Protein AF-0000000072165918 (afdb_homodimer)

Organism: Symbiodinium microadriaticum (NCBI:txid2951)

Solvent-accessible surface area (backbone atoms only — not comparable to full-atom values): 43698 Å² total; per-residue (Å²): 132,78,74,72,48,73,70,59,37,83,50,55,63,32,55,88,69,83,50,76,24,60,51,67,24,46,35,63,41,55,25,82,77,35,51,65,50,39,49,51,33,45,68,70,64,42,55,74,50,72,57,41,32,38,34,39,45,44,55,76,55,50,66,49,38,63,54,53,52,33,49,54,26,40,45,40,37,36,79,42,64,33,58,88,42,19,84,56,37,42,67,57,23,38,60,65,19,42,21,32,35,38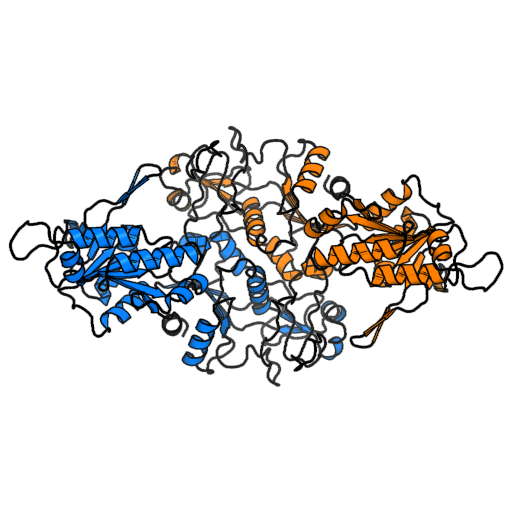,54,40,62,24,40,37,39,34,24,55,39,61,61,52,51,80,67,66,44,49,31,24,17,45,92,42,87,95,42,74,82,49,61,71,27,52,85,25,38,11,52,47,72,56,45,37,36,41,51,40,29,60,73,60,49,76,47,54,60,73,53,66,77,27,56,70,43,55,65,72,81,56,51,71,80,70,70,63,66,41,56,41,32,43,37,34,39,56,62,81,65,58,62,62,40,57,55,20,35,61,86,78,48,44,78,43,71,47,66,56,63,59,57,46,52,54,56,50,64,69,37,91,81,46,74,48,60,89,30,39,29,38,35,13,71,28,57,67,49,32,71,71,41,47,66,45,46,41,71,74,61,60,48,57,47,86,31,43,30,25,19,53,63,46,70,59,84,94,40,74,46,69,52,97,51,37,30,19,52,44,92,88,59,61,76,47,72,62,78,61,40,57,74,71,30,33,38,38,35,45,44,64,59,38,51,69,47,59,67,59,53,50,48,52,53,54,57,36,71,27,50,51,50,94,89,46,91,63,82,70,52,68,68,51,28,36,69,37,39,34,34,39,37,37,26,53,31,55,44,20,78,74,34,68,68,44,43,52,52,38,51,53,52,46,57,71,55,34,88,45,33,36,41,37,32,28,53,47,40,40,86,38,40,62,75,39,68,82,38,90,45,39,45,72,42,67,54,34,67,58,46,56,72,66,73,108,131,81,74,73,48,70,67,57,30,81,44,48,49,39,53,86,74,74,43,80,14,80,46,63,61,53,34,66,45,54,26,83,80,35,51,65,49,41,50,52,33,50,69,70,63,50,52,72,60,69,64,45,34,34,34,39,46,45,55,75,55,48,67,49,39,63,51,51,50,34,50,54,26,39,45,42,37,36,77,41,62,38,54,85,36,43,87,55,54,38,68,54,24,40,63,66,19,43,21,33,34,38,55,38,63,25,40,37,36,34,26,55,39,63,62,50,52,78,68,59,39,43,19,22,19,44,92,42,86,97,42,72,82,48,62,63,27,51,83,27,47,14,59,47,74,54,46,37,36,41,50,42,28,60,72,62,48,76,47,51,61,72,52,66,77,27,55,71,42,56,56,69,83,56,51,70,80,72,70,63,67,41,55,40,31,43,36,35,38,56,60,81,66,58,64,62,40,58,55,20,36,60,87,79,47,42,77,44,72,45,65,56,62,58,57,46,52,53,55,51,62,70,37,91,82,47,76,48,58,88,31,38,28,38,34,13,69,29,56,67,49,32,70,69,41,48,65,45,46,40,71,74,60,61,46,55,47,87,31,43,29,26,18,52,62,45,70,57,86,94,41,75,45,69,52,97,52,38,31,21,52,44,93,88,60,60,77,46,71,60,78,61,39,57,74,71,30,33,39,38,35,45,45,62,58,39,51,68,46,59,66,59,52,51,48,52,52,53,56,35,71,25,53,50,48,93,89,47,90,63,83,70,50,70,66,52,29,36,71,36,40,34,33,38,37,37,27,54,32,54,44,20,78,75,34,67,68,45,42,52,52,40,52,52,52,46,57,72,54,33,88,46,33,34,40,38,33,28,52,50,38,40,87,39,40,60,76,39,68,81,38,90,47,40,47,75,43,68,53,34,67,58,45,58,72,66,74,109

Foldseek 3Di:
DDPPCLPPPPPPDPDDPLASCCPWAAVEAEDPLCVVLSVLLPVVRDRPDPLEHEYAQEPQDPVCNVSSLVVLQVQFKDWAADPVCVVVPPVPCQQVQRTEMEHGQAYEYEQLDQVLQPDLDWEAWADDVVDPTDRHDNPHPDTDDRCLLVSLASSQDHHDQRGHPHHPYYSPPDDSVVHDTHQAEYEYEPRVDDVSSCVSHDPSYHYHYDYCVLVVLQVQCPDPVNLAQVQEAEEELEVSQCVVCVVSCCVRRVHDQVRYWYWYWDDDRVDIDTDLWIWTADPVGDIDTDQAHEFSHEYEYEDAEDQQCPSVLVVLVSHLQRYADPVDDDGDDLVCSLNRYQYEYEYAYYPNVLDQVSLVNVLVSQVVSPQSYAYEYECSPVSRVVSCVPPNRYDYHYCSVVCVVPVD/DPPPCLVPPPLPDPDDQLASPCPFLHAEAEDPLCVVLSVLLPVVVDSPDPLHHEYAQEPQDPVCNVSSLVVLQVQFKDWAADPVCVVVVCVCCQQVQRTEMEHGQAYEYEQLDQVLQPDQDWEAWADDVVDPTDRHDNPHPDTDDRCLLVSLASSQDHHDQRGHPHHPYYSPPDDSVVHDTHQAEYEYEPRVDDVSSCVSHDPSYHYHYDYCVLVVLQVQCPDPVNLAQVQEAEEELEVSQCVVCVVSCCVRRVHDQVRYWYWYWDDDRVDIDTDLWIWTAHPVGDIDTDQAHEFSHEYEYEDAEDQQCPSVLVVLVSHLQRYADPPDDDRDDLVCSLVRYQYEYEYAYYPNVLDQVSLVNVLVSQVVSPQSYAYEYECSPVSRVVSCVPPNRYDYHYCSVVCVVPVD

Secondary structure (DSSP, 8-state):
-----TT--------SSSS-S--SSSEEEE-TT-HHHHHHHHHHH-S-S-SEEEEE--SS-GGGHHHHHHHHHHHH-EEEE-GGGGGGTTHHHHHHT-EEEE--SEEEEEES--GGGTT----EE---TTS---S--TT-SEE----HHHHHHHHTPPPPPPPTT--SEESSS--TTTTP---EEEEEES-S-HHHHHHHS-TTSEEEEE-SHHHHHHHHHTSTT---TTTEEEEESSHHHHHHHHHHHHHHH---GGGEEE-PEEEETTEEEE-S-EEEE-TTSSEEEE--B-TT-EEEEEEEEESSSHHHHHHHHHHHHTBPPTTSS----HHHHHHHS-EEEEEEEE-GGG-HHHHHHHHHHHHHT-TTEEEEEESS-HHHHGGGTT-TTEEEE-SHHHHHHHH-/-----TT--------SSSS----SS--EEE-TT-HHHHHHHHHHHTT---SEEEEE--SS-GGGHHHHHHHHHHHH-EEEE-GGGGGGTTHHHHHHT-EEEE--SEEEEEES--GGGTT----EE---TTS---S--TT-SEE----HHHHHHHHTPPPPPPPTT--SEESSS--TTTTP---EEEEEES-S-HHHHHHHS-TTSEEEEE-SHHHHHHHHHTSTT---TTTEEEEESSHHHHHHHHHHHHHHH---GGGEEE-PEEEETTEEEEPS-EEEE-TTSSEEEE--B-TT-EEEEEEEEESSSHHHHHHHHHHHHTBPPTTSS----HHHHHHHS-EEEEEEEE-GGG-HHHHHHHHHHHHHT-TTEEEEEESS-HHHHGGGTT-TTEEEE-HHHHHHHHH-

Sequence (816 aa):
MGQTGLCRTEASQVDAGGELLLTGPPCIIAGPGLEDTAEALRKKMGCAGRQHVIFLFDTVDRERLFDQLSLLQQLQGFALPDSDDAPNKWKTYAQEGRYAWGRAHRVTVVIPWYRPCQMERTSRWEPQSGAPWTNSVPEGRWLDVPTARTLATLMAAEAPAPPGAGPAIALDSRPIVPLWRPPLSLFFVELHEEEPVRSAVPSKVNIRTERFVPFFLDVFKERKNFPGIDQLFVLFPDHGAFSRYKGSVEDRLGLAADHILYINKTRVGDQIKQEQKLNYELSEGGTGEKTFFDKGSHVLVIDDFTNSGSTLFGAVTLVRSLLRSSGGLMGLSEKEQIEGLPVSIFVSHLVAAYTPETVTKIRKKLAALGPTCKLYTTDSIPLTTKILEDDRQAEVLPLADFFLEYLRMGQTGLCRTEASQVDAGGELLLTGPPCIIAGPGLEDTAEALRKKMGCAGRQHVIFLFDTVDRERLFDQLSLLQQLQGFALPDSDDAPNKWKTYAQEGRYAWGRAHRVTVVIPWYRPCQMERTSRWEPQSGAPWTNSVPEGRWLDVPTARTLATLMAAEAPAPPGAGPAIALDSRPIVPLWRPPLSLFFVELHEEEPVRSAVPSKVNIRTERFVPFFLDVFKERKNFPGIDQLFVLFPDHGAFSRYKGSVEDRLGLAADHILYINKTRVGDQIKQEQKLNYELSEGGTGEKTFFDKGSHVLVIDDFTNSGSTLFGAVTLVRSLLRSSGGLMGLSEKEQIEGLPVSIFVSHLVAAYTPETVTKIRKKLAALGPTCKLYTTDSIPLTTKILEDDRQAEVLPLADFFLEYLR

Structure (mmCIF, N/CA/C/O backbone):
data_AF-0000000072165918-model_v1
#
loop_
_entity.id
_entity.type
_entity.pdbx_description
1 polymer 'Phosphoribosyltransferase domain-containing protein'
#
loop_
_atom_site.group_PDB
_atom_site.id
_atom_site.type_symbol
_atom_site.label_atom_id
_atom_site.label_alt_id
_atom_site.label_comp_id
_atom_site.label_asym_id
_atom_site.label_entity_id
_atom_site.label_seq_id
_atom_site.pdbx_PDB_ins_code
_atom_site.Cartn_x
_atom_site.Cartn_y
_atom_site.Cartn_z
_atom_site.occupancy
_atom_site.B_iso_or_equiv
_atom_site.auth_seq_id
_atom_site.auth_comp_id
_atom_site.auth_asym_id
_atom_site.auth_atom_id
_atom_site.pdbx_PDB_model_num
ATOM 1 N N . MET A 1 1 ? -17.938 -4.645 -12.562 1 16.58 1 MET A N 1
ATOM 2 C CA . MET A 1 1 ? -17.344 -3.828 -11.508 1 16.58 1 MET A CA 1
ATOM 3 C C . MET A 1 1 ? -15.992 -3.289 -11.945 1 16.58 1 MET A C 1
ATOM 5 O O . MET A 1 1 ? -15.141 -4.043 -12.422 1 16.58 1 MET A O 1
ATOM 9 N N . GLY A 1 2 ? -15.875 -2.029 -12.398 1 20.03 2 GLY A N 1
ATOM 10 C CA . GLY A 1 2 ? -14.875 -1.301 -13.164 1 20.03 2 GLY A CA 1
ATOM 11 C C . GLY A 1 2 ? -13.5 -1.308 -12.523 1 20.03 2 GLY A C 1
ATOM 12 O O . GLY A 1 2 ? -13.391 -1.293 -11.289 1 20.03 2 GLY A O 1
ATOM 13 N N . GLN A 1 3 ? -12.758 -2.189 -12.953 1 22.73 3 GLN A N 1
ATOM 14 C CA . GLN A 1 3 ? -11.328 -2.193 -12.68 1 22.73 3 GLN A CA 1
ATOM 15 C C . GLN A 1 3 ? -10.781 -0.771 -12.57 1 22.73 3 GLN A C 1
ATOM 17 O O . GLN A 1 3 ? -10.812 -0.016 -13.547 1 22.73 3 GLN A O 1
ATOM 22 N N . THR A 1 4 ? -11.344 -0.122 -11.617 1 24.09 4 THR A N 1
ATOM 23 C CA . THR A 1 4 ? -10.727 1.182 -11.391 1 24.09 4 THR A CA 1
ATOM 24 C C . THR A 1 4 ? -9.211 1.095 -11.523 1 24.09 4 THR A C 1
ATOM 26 O O . THR A 1 4 ? -8.562 0.296 -10.844 1 24.09 4 THR A O 1
ATOM 29 N N . GLY A 1 5 ? -8.898 1.025 -12.766 1 25.06 5 GLY A N 1
ATOM 30 C CA . GLY A 1 5 ? -7.543 1.279 -13.219 1 25.06 5 GLY A CA 1
ATOM 31 C C . GLY A 1 5 ? -6.82 2.318 -12.383 1 25.06 5 GLY A C 1
ATOM 32 O O . GLY A 1 5 ? -7.289 3.447 -12.242 1 25.06 5 GLY A O 1
ATOM 33 N N . LEU A 1 6 ? -6.629 2.088 -11.227 1 26.92 6 LEU A N 1
ATOM 34 C CA . LEU A 1 6 ? -5.637 3.029 -10.727 1 26.92 6 LEU A CA 1
ATOM 35 C C . LEU A 1 6 ? -4.711 3.492 -11.844 1 26.92 6 LEU A C 1
ATOM 37 O O . LEU A 1 6 ? -4.105 4.562 -11.75 1 26.92 6 LEU A O 1
ATOM 41 N N . CYS A 1 7 ? -4.266 2.377 -12.555 1 25.83 7 CYS A N 1
ATOM 42 C CA . CYS A 1 7 ? -3.514 2.887 -13.695 1 25.83 7 CYS A CA 1
ATOM 43 C C . CYS A 1 7 ? -4.422 3.658 -14.648 1 25.83 7 CYS A C 1
ATOM 45 O O . CYS A 1 7 ? -4.734 3.18 -15.734 1 25.83 7 CYS A O 1
ATOM 47 N N . ARG A 1 8 ? -5.633 3.982 -14.523 1 24.56 8 ARG A N 1
ATOM 48 C CA . ARG A 1 8 ? -5.969 4.848 -15.648 1 24.56 8 ARG A CA 1
ATOM 49 C C . ARG A 1 8 ? -4.84 5.828 -15.945 1 24.56 8 ARG A C 1
ATOM 51 O O . ARG A 1 8 ? -4.211 6.355 -15.023 1 24.56 8 ARG A O 1
ATOM 58 N N . THR A 1 9 ? -4.438 5.754 -17.203 1 25.16 9 THR A N 1
ATOM 59 C CA . THR A 1 9 ? -3.562 6.422 -18.156 1 25.16 9 THR A CA 1
ATOM 60 C C . THR A 1 9 ? -3.684 7.938 -18.047 1 25.16 9 THR A C 1
ATOM 62 O O . THR A 1 9 ? -3.051 8.68 -18.797 1 25.16 9 THR A O 1
ATOM 65 N N . GLU A 1 10 ? -4.691 8.617 -17.719 1 23.55 10 GLU A N 1
ATOM 66 C CA . GLU A 1 10 ? -4.551 9.891 -18.406 1 23.55 10 GLU A CA 1
ATOM 67 C C . GLU A 1 10 ? -3.223 10.562 -18.078 1 23.55 10 GLU A C 1
ATOM 69 O O . GLU A 1 10 ? -3.119 11.273 -17.062 1 23.55 10 GLU A O 1
ATOM 74 N N . ALA A 1 11 ? -2.293 9.625 -17.953 1 26.92 11 ALA A N 1
ATOM 75 C CA . ALA A 1 11 ? -1.111 10.43 -18.266 1 26.92 11 ALA A CA 1
ATOM 76 C C . ALA A 1 11 ? -1.346 11.297 -19.5 1 26.92 11 ALA A C 1
ATOM 78 O O . ALA A 1 11 ? -1.734 10.797 -20.562 1 26.92 11 ALA A O 1
ATOM 79 N N . SER A 1 12 ? -1.94 12.422 -19.406 1 25.36 12 SER A N 1
ATOM 80 C CA . SER A 1 12 ? -2.129 13.391 -20.484 1 25.36 12 SER A CA 1
ATOM 81 C C . SER A 1 12 ? -1.039 13.258 -21.547 1 25.36 12 SER A C 1
ATOM 83 O O . SER A 1 12 ? -0.007 12.625 -21.297 1 25.36 12 SER A O 1
ATOM 85 N N . GLN A 1 13 ? -1.275 13.969 -22.703 1 25.39 13 GLN A N 1
ATOM 86 C CA . GLN A 1 13 ? -0.685 14.18 -24.031 1 25.39 13 GLN A CA 1
ATOM 87 C C . GLN A 1 13 ? 0.829 14.352 -23.938 1 25.39 13 GLN A C 1
ATOM 89 O O . GLN A 1 13 ? 1.322 15.125 -23.109 1 25.39 13 GLN A O 1
ATOM 94 N N . VAL A 1 14 ? 1.461 13.141 -24.109 1 27.53 14 VAL A N 1
ATOM 95 C CA . VAL A 1 14 ? 2.779 13.438 -24.656 1 27.53 14 VAL A CA 1
ATOM 96 C C . VAL A 1 14 ? 2.635 14.25 -25.953 1 27.53 14 VAL A C 1
ATOM 98 O O . VAL A 1 14 ? 1.977 13.812 -26.891 1 27.53 14 VAL A O 1
ATOM 101 N N . ASP A 1 15 ? 2.469 15.445 -25.875 1 25.98 15 ASP A N 1
ATOM 102 C CA . ASP A 1 15 ? 2.492 16.156 -27.156 1 25.98 15 ASP A CA 1
ATOM 103 C C . ASP A 1 15 ? 3.568 15.586 -28.078 1 25.98 15 ASP A C 1
ATOM 105 O O . ASP A 1 15 ? 4.523 14.961 -27.625 1 25.98 15 ASP A O 1
ATOM 109 N N . ALA A 1 16 ? 3.525 15.672 -29.422 1 25.8 16 ALA A N 1
ATOM 110 C CA . ALA A 1 16 ? 4.398 15.359 -30.547 1 25.8 16 ALA A CA 1
ATOM 111 C C . ALA A 1 16 ? 5.852 15.219 -30.094 1 25.8 16 ALA A C 1
ATOM 113 O O . ALA A 1 16 ? 6.641 14.516 -30.719 1 25.8 16 ALA A O 1
ATOM 114 N N . GLY A 1 17 ? 6.609 16.312 -29.875 1 24.08 17 GLY A N 1
ATOM 115 C CA . GLY A 1 17 ? 8.031 16.141 -29.609 1 24.08 17 GLY A CA 1
ATOM 116 C C . GLY A 1 17 ? 8.312 15.258 -28.406 1 24.08 17 GLY A C 1
ATOM 117 O O . GLY A 1 17 ? 7.453 15.094 -27.547 1 24.08 17 GLY A O 1
ATOM 118 N N . GLY A 1 18 ? 9.258 14.102 -28.438 1 25.69 18 GLY A N 1
ATOM 119 C CA . GLY A 1 18 ? 9.867 13.023 -27.672 1 25.69 18 GLY A CA 1
ATOM 120 C C . GLY A 1 18 ? 9.5 13.055 -26.203 1 25.69 18 GLY A C 1
ATOM 121 O O . GLY A 1 18 ? 9.969 12.219 -25.422 1 25.69 18 GLY A O 1
ATOM 122 N N . GLU A 1 19 ? 9.336 14.133 -25.719 1 25.94 19 GLU A N 1
ATOM 123 C CA . GLU A 1 19 ? 9.406 14.367 -24.281 1 25.94 19 GLU A CA 1
ATOM 124 C C . GLU A 1 19 ? 8.234 13.703 -23.562 1 25.94 19 GLU A C 1
ATOM 126 O O . GLU A 1 19 ? 7.121 13.664 -24.078 1 25.94 19 GLU A O 1
ATOM 131 N N . LEU A 1 20 ? 8.352 12.508 -23.062 1 30.92 20 LEU A N 1
ATOM 132 C CA . LEU A 1 20 ? 7.461 12.039 -22 1 30.92 20 LEU A CA 1
ATOM 133 C C . LEU A 1 20 ? 6.684 13.203 -21.391 1 30.92 20 LEU A C 1
ATOM 135 O O . LEU A 1 20 ? 7.273 14.102 -20.781 1 30.92 20 LEU A O 1
ATOM 139 N N . LEU A 1 21 ? 5.754 13.906 -22.109 1 28.33 21 LEU A N 1
ATOM 140 C CA . LEU A 1 21 ? 4.996 15.094 -21.75 1 28.33 21 LEU A CA 1
ATOM 141 C C . LEU A 1 21 ? 4.496 15.016 -20.312 1 28.33 21 LEU A C 1
ATOM 143 O O . LEU A 1 21 ? 3.436 14.445 -20.062 1 28.33 21 LEU A O 1
ATOM 147 N N . LEU A 1 22 ? 5.129 14.406 -19.312 1 32.62 22 LEU A N 1
ATOM 148 C CA . LEU A 1 22 ? 5.195 15.258 -18.125 1 32.62 22 LEU A CA 1
ATOM 149 C C . LEU A 1 22 ? 5.137 16.734 -18.516 1 32.62 22 LEU A C 1
ATOM 151 O O . LEU A 1 22 ? 5.734 17.578 -17.844 1 32.62 22 LEU A O 1
ATOM 155 N N . THR A 1 23 ? 5.078 17.141 -19.766 1 29.11 23 THR A N 1
ATOM 156 C CA . THR A 1 23 ? 5.402 18.328 -20.547 1 29.11 23 THR A CA 1
ATOM 157 C C . THR A 1 23 ? 4.73 19.562 -19.969 1 29.11 23 THR A C 1
ATOM 159 O O . THR A 1 23 ? 5.234 20.688 -20.125 1 29.11 23 THR A O 1
ATOM 162 N N . GLY A 1 24 ? 3.336 19.812 -20.141 1 30.95 24 GLY A N 1
ATOM 163 C CA . GLY A 1 24 ? 3.182 21.266 -20.109 1 30.95 24 GLY A CA 1
ATOM 164 C C . GLY A 1 24 ? 3.693 21.875 -18.812 1 30.95 24 GLY A C 1
ATOM 165 O O . GLY A 1 24 ? 4.301 21.188 -17.984 1 30.95 24 GLY A O 1
ATOM 166 N N . PRO A 1 25 ? 3.273 23.047 -18.469 1 35.12 25 PRO A N 1
ATOM 167 C CA . PRO A 1 25 ? 3.594 23.734 -17.219 1 35.12 25 PRO A CA 1
ATOM 168 C C . PRO A 1 25 ? 3.631 22.797 -16.016 1 35.12 25 PRO A C 1
ATOM 170 O O . PRO A 1 25 ? 3.15 21.656 -16.109 1 35.12 25 PRO A O 1
ATOM 173 N N . PRO A 1 26 ? 4.242 23.172 -14.898 1 44.25 26 PRO A N 1
ATOM 174 C CA . PRO A 1 26 ? 4.559 22.328 -13.734 1 44.25 26 PRO A CA 1
ATOM 175 C C . PRO A 1 26 ? 3.549 21.219 -13.523 1 44.25 26 PRO A C 1
ATOM 177 O O . PRO A 1 26 ? 2.34 21.453 -13.523 1 44.25 26 PRO A O 1
ATOM 180 N N . CYS A 1 27 ? 3.904 19.75 -14 1 62.62 27 CYS A N 1
ATOM 181 C CA . CYS A 1 27 ? 3.115 18.516 -13.992 1 62.62 27 CYS A CA 1
ATOM 182 C C . CYS A 1 27 ? 2.701 18.156 -12.57 1 62.62 27 CYS A C 1
ATOM 184 O O . CYS A 1 27 ? 3.523 17.688 -11.773 1 62.62 27 CYS A O 1
ATOM 186 N N . ILE A 1 28 ? 1.726 18.828 -12.188 1 65.75 28 ILE A N 1
ATOM 187 C CA . ILE A 1 28 ? 1.136 18.516 -10.891 1 65.75 28 ILE A CA 1
ATOM 188 C C . ILE A 1 28 ? 0.278 17.25 -11 1 65.75 28 ILE A C 1
ATOM 190 O O . ILE A 1 28 ? -0.687 17.219 -11.766 1 65.75 28 ILE A O 1
ATOM 194 N N . ILE A 1 29 ? 0.795 16.188 -10.297 1 74.69 29 ILE A N 1
ATOM 195 C CA . ILE A 1 29 ? 0.062 14.938 -10.18 1 74.69 29 ILE A CA 1
ATOM 196 C C . ILE A 1 29 ? -0.616 14.859 -8.812 1 74.69 29 ILE A C 1
ATOM 198 O O . ILE A 1 29 ? -0.066 15.328 -7.816 1 74.69 29 ILE A O 1
ATOM 202 N N . ALA A 1 30 ? -1.888 14.359 -8.875 1 75.25 30 ALA A N 1
ATOM 203 C CA . ALA A 1 30 ? -2.635 14.336 -7.617 1 75.25 30 ALA A CA 1
ATOM 204 C C . ALA A 1 30 ? -2.973 12.898 -7.211 1 75.25 30 ALA A C 1
ATOM 206 O O . ALA A 1 30 ? -3.359 12.086 -8.047 1 75.25 30 ALA A O 1
ATOM 207 N N . GLY A 1 31 ? -2.721 12.641 -5.926 1 76.94 31 GLY A N 1
ATOM 208 C CA . GLY A 1 31 ? -3.275 11.438 -5.324 1 76.94 31 GLY A CA 1
ATOM 209 C C . GLY A 1 31 ? -4.785 11.492 -5.176 1 76.94 31 GLY A C 1
ATOM 210 O O . GLY A 1 31 ? -5.402 12.523 -5.422 1 76.94 31 GLY A O 1
ATOM 211 N N . PRO A 1 32 ? -5.293 10.297 -4.773 1 71.81 32 PRO A N 1
ATOM 212 C CA . PRO A 1 32 ? -6.75 10.242 -4.621 1 71.81 32 PRO A CA 1
ATOM 213 C C . PRO A 1 32 ? -7.277 11.281 -3.635 1 71.81 32 PRO A C 1
ATOM 215 O O . PRO A 1 32 ? -6.707 11.461 -2.555 1 71.81 32 PRO A O 1
ATOM 218 N N . GLY A 1 33 ? -8.297 12.141 -4.094 1 75.19 33 GLY A N 1
ATOM 219 C CA . GLY A 1 33 ? -8.938 13.117 -3.227 1 75.19 33 GLY A CA 1
ATOM 220 C C . GLY A 1 33 ? -8.281 14.484 -3.27 1 75.19 33 GLY A C 1
ATOM 221 O O . GLY A 1 33 ? -8.828 15.453 -2.752 1 75.19 33 GLY A O 1
ATOM 222 N N . LEU A 1 34 ? -7.109 14.555 -3.914 1 82.81 34 LEU A N 1
ATOM 223 C CA . LEU A 1 34 ? -6.363 15.805 -3.891 1 82.81 34 LEU A CA 1
ATOM 224 C C . LEU A 1 34 ? -6.457 16.516 -5.234 1 82.81 34 LEU A C 1
ATOM 226 O O . LEU A 1 34 ? -5.676 17.438 -5.516 1 82.81 34 LEU A O 1
ATOM 230 N N . GLU A 1 35 ? -7.379 16.078 -6.086 1 80 35 GLU A N 1
ATOM 231 C CA . GLU A 1 35 ? -7.52 16.609 -7.438 1 80 35 GLU A CA 1
ATOM 232 C C . GLU A 1 35 ? -7.844 18.094 -7.41 1 80 35 GLU A C 1
ATOM 234 O O . GLU A 1 35 ? -7.305 18.875 -8.211 1 80 35 GLU A O 1
ATOM 239 N N . ASP A 1 36 ? -8.719 18.484 -6.441 1 81.12 36 ASP A N 1
ATOM 240 C CA . ASP A 1 36 ? -9.102 19.891 -6.344 1 81.12 36 ASP A CA 1
ATOM 241 C C . ASP A 1 36 ? -7.902 20.75 -5.957 1 81.12 36 ASP A C 1
ATOM 243 O O . ASP A 1 36 ? -7.707 21.828 -6.516 1 81.12 36 ASP A O 1
ATOM 247 N N . THR A 1 37 ? -7.203 20.281 -5.031 1 82.56 37 THR A N 1
ATOM 248 C CA . THR A 1 37 ? -6.004 21 -4.613 1 82.56 37 THR A CA 1
ATOM 249 C C . THR A 1 37 ? -5.012 21.125 -5.77 1 82.56 37 THR A C 1
ATOM 251 O O . THR A 1 37 ? -4.43 22.188 -5.984 1 82.56 37 THR A O 1
ATOM 254 N N . ALA A 1 38 ? -4.824 20.047 -6.5 1 81.62 38 ALA A N 1
ATOM 255 C CA . ALA A 1 38 ? -3.918 20.031 -7.648 1 81.62 38 ALA A CA 1
ATOM 256 C C . ALA A 1 38 ? -4.375 21.031 -8.711 1 81.62 38 ALA A C 1
ATOM 258 O O . ALA A 1 38 ? -3.557 21.766 -9.273 1 81.62 38 ALA A O 1
ATOM 259 N N . GLU A 1 39 ? -5.617 21.047 -8.93 1 81.75 39 GLU A N 1
ATOM 260 C CA . GLU A 1 39 ? -6.16 21.969 -9.93 1 81.75 39 GLU A CA 1
ATOM 261 C C . GLU A 1 39 ? -5.961 23.422 -9.516 1 81.75 39 GLU A C 1
ATOM 263 O O . GLU A 1 39 ? -5.598 24.266 -10.336 1 81.75 39 GLU A O 1
ATOM 268 N N . ALA A 1 40 ? -6.227 23.672 -8.258 1 82.12 40 ALA A N 1
ATOM 269 C CA . ALA A 1 40 ? -6.012 25.016 -7.738 1 82.12 40 ALA A CA 1
ATOM 270 C C . ALA A 1 40 ? -4.551 25.438 -7.871 1 82.12 40 ALA A C 1
ATOM 272 O O . ALA A 1 40 ? -4.254 26.562 -8.25 1 82.12 40 ALA A O 1
ATOM 273 N N . LEU A 1 41 ? -3.705 24.562 -7.609 1 79.69 41 LEU A N 1
ATOM 274 C CA . LEU A 1 41 ? -2.273 24.812 -7.703 1 79.69 41 LEU A CA 1
ATOM 275 C C . LEU A 1 41 ? -1.856 25.047 -9.148 1 79.69 41 LEU A C 1
ATOM 277 O O . LEU A 1 41 ? -1.075 25.953 -9.438 1 79.69 41 LEU A O 1
ATOM 281 N N . ARG A 1 42 ? -2.346 24.234 -10.062 1 78.38 42 ARG A N 1
ATOM 282 C CA . ARG A 1 42 ? -2.047 24.375 -11.484 1 78.38 42 ARG A CA 1
ATOM 283 C C . ARG A 1 42 ? -2.447 25.766 -11.992 1 78.38 42 ARG A C 1
ATOM 285 O O . ARG A 1 42 ? -1.69 26.406 -12.719 1 78.38 42 ARG A O 1
ATOM 292 N N . LYS A 1 43 ? -3.594 26.141 -11.609 1 77.69 43 LYS A N 1
ATOM 293 C CA . LYS A 1 43 ? -4.121 27.422 -12.039 1 77.69 43 LYS A CA 1
ATOM 294 C C . LYS A 1 43 ? -3.24 28.578 -11.555 1 77.69 43 LYS A C 1
ATOM 296 O O . LYS A 1 43 ? -3.023 29.547 -12.281 1 77.69 43 LYS A O 1
ATOM 301 N N . LYS A 1 44 ? -2.729 28.422 -10.461 1 75.94 44 LYS A N 1
ATOM 302 C CA . LYS A 1 44 ? -1.971 29.5 -9.836 1 75.94 44 LYS A CA 1
ATOM 303 C C . LYS A 1 44 ? -0.515 29.484 -10.297 1 75.94 44 LYS A C 1
ATOM 305 O O . LYS A 1 44 ? 0.129 30.531 -10.367 1 75.94 44 LYS A O 1
ATOM 310 N N . MET A 1 45 ? 0.1 28.344 -10.445 1 71.94 45 MET A N 1
ATOM 311 C CA . MET A 1 45 ? 1.509 28.203 -10.805 1 71.94 45 MET A CA 1
ATOM 312 C C . MET A 1 45 ? 1.727 28.5 -12.281 1 71.94 45 MET A C 1
ATOM 314 O O . MET A 1 45 ? 2.822 28.891 -12.688 1 71.94 45 MET A O 1
ATOM 318 N N . GLY A 1 46 ? 0.766 28.703 -13.016 1 57.78 46 GLY A N 1
ATOM 319 C CA . GLY A 1 46 ? 0.954 28.891 -14.445 1 57.78 46 GLY A CA 1
ATOM 320 C C . GLY A 1 46 ? 1.777 27.797 -15.094 1 57.78 46 GLY A C 1
ATOM 321 O O . GLY A 1 46 ? 2.117 26.797 -14.438 1 57.78 46 GLY A O 1
ATOM 322 N N . CYS A 1 47 ? 1.802 27.672 -16.484 1 50.12 47 CYS A N 1
ATOM 323 C CA . CYS A 1 47 ? 2.42 26.625 -17.297 1 50.12 47 CYS A CA 1
ATOM 324 C C . CYS A 1 47 ? 3.936 26.781 -17.328 1 50.12 47 CYS A C 1
ATOM 326 O O . CYS A 1 47 ? 4.621 26.094 -18.078 1 50.12 47 CYS A O 1
ATOM 328 N N . ALA A 1 48 ? 4.426 27.891 -16.688 1 44.59 48 ALA A N 1
ATOM 329 C CA . ALA A 1 48 ? 5.742 28.219 -17.234 1 44.59 48 ALA A CA 1
ATOM 330 C C . ALA A 1 48 ? 6.742 27.094 -16.969 1 44.59 48 ALA A C 1
ATOM 332 O O . ALA A 1 48 ? 7.754 26.984 -17.672 1 44.59 48 ALA A O 1
ATOM 333 N N . GLY A 1 49 ? 6.926 26.594 -15.75 1 44.94 49 GLY A N 1
ATOM 334 C CA . GLY A 1 49 ? 8.234 26.047 -15.438 1 44.94 49 GLY A CA 1
ATOM 335 C C . GLY A 1 49 ? 8.406 24.609 -15.914 1 44.94 49 GLY A C 1
ATOM 336 O O . GLY A 1 49 ? 7.414 23.922 -16.172 1 44.94 49 GLY A O 1
ATOM 337 N N . ARG A 1 50 ? 9.734 24.328 -16.438 1 50.53 50 ARG A N 1
ATOM 338 C CA . ARG A 1 50 ? 10.383 23.078 -16.844 1 50.53 50 ARG A CA 1
ATOM 339 C C . ARG A 1 50 ? 9.969 21.938 -15.922 1 50.53 50 ARG A C 1
ATOM 341 O O . ARG A 1 50 ? 9.508 22.156 -14.805 1 50.53 50 ARG A O 1
ATOM 348 N N . GLN A 1 51 ? 10.266 20.469 -16.281 1 58.66 51 GLN A N 1
ATOM 349 C CA . GLN A 1 51 ? 10.312 19.031 -16.062 1 58.66 51 GLN A CA 1
ATOM 350 C C . GLN A 1 51 ? 10.289 18.688 -14.578 1 58.66 51 GLN A C 1
ATOM 352 O O . GLN A 1 51 ? 10.555 17.547 -14.188 1 58.66 51 GLN A O 1
ATOM 357 N N . HIS A 1 52 ? 9.844 19.766 -13.742 1 75.5 52 HIS A N 1
ATOM 358 C CA . HIS A 1 52 ? 9.695 19.484 -12.32 1 75.5 52 HIS A CA 1
ATOM 359 C C . HIS A 1 52 ? 8.32 18.906 -12.016 1 75.5 52 HIS A C 1
ATOM 361 O O . HIS A 1 52 ? 7.301 19.531 -12.336 1 75.5 52 HIS A O 1
ATOM 367 N N . VAL A 1 53 ? 8.312 17.688 -11.516 1 83 53 VAL A N 1
ATOM 368 C CA . VAL A 1 53 ? 7.047 17.031 -11.203 1 83 53 VAL A CA 1
ATOM 369 C C . VAL A 1 53 ? 6.695 17.266 -9.734 1 83 53 VAL A C 1
ATOM 371 O O . VAL A 1 53 ? 7.508 17 -8.844 1 83 53 VAL A O 1
ATOM 374 N N . ILE A 1 54 ? 5.535 17.875 -9.555 1 86.81 54 ILE A N 1
ATOM 375 C CA . ILE A 1 54 ? 4.957 17.984 -8.219 1 86.81 54 ILE A CA 1
ATOM 376 C C . ILE A 1 54 ? 3.883 16.906 -8.039 1 86.81 54 ILE A C 1
ATOM 378 O O . ILE A 1 54 ? 2.875 16.906 -8.75 1 86.81 54 ILE A O 1
ATOM 382 N N . PHE A 1 55 ? 4.121 15.984 -7.188 1 89.38 55 PHE A N 1
ATOM 383 C CA . PHE A 1 55 ? 3.211 14.875 -6.93 1 89.38 55 PHE A CA 1
ATOM 384 C C . PHE A 1 55 ? 2.525 15.039 -5.578 1 89.38 55 PHE A C 1
ATOM 386 O O . PHE A 1 55 ? 3.141 14.812 -4.535 1 89.38 55 PHE A O 1
ATOM 393 N N . LEU A 1 56 ? 1.219 15.484 -5.578 1 91.06 56 LEU A N 1
ATOM 394 C CA . LEU A 1 56 ? 0.445 15.508 -4.34 1 91.06 56 LEU A CA 1
ATOM 395 C C . LEU A 1 56 ? 0.097 14.094 -3.887 1 91.06 56 LEU A C 1
ATOM 397 O O . LEU A 1 56 ? -0.742 13.43 -4.5 1 91.06 56 LEU A O 1
ATOM 401 N N . PHE A 1 57 ? 0.707 13.664 -2.824 1 92.06 57 PHE A N 1
ATOM 402 C CA . PHE A 1 57 ? 0.63 12.289 -2.354 1 92.06 57 PHE A CA 1
ATOM 403 C C . PHE A 1 57 ? -0.394 12.156 -1.231 1 92.06 57 PHE A C 1
ATOM 405 O O . PHE A 1 57 ? -0.286 12.828 -0.203 1 92.06 57 PHE A O 1
ATOM 412 N N . ASP A 1 58 ? -1.373 11.336 -1.427 1 89.56 58 ASP A N 1
ATOM 413 C CA . ASP A 1 58 ? -2.416 11.094 -0.433 1 89.56 58 ASP A CA 1
ATOM 414 C C . ASP A 1 58 ? -2.045 9.93 0.479 1 89.56 58 ASP A C 1
ATOM 416 O O . ASP A 1 58 ? -1.795 8.82 0.005 1 89.56 58 ASP A O 1
ATOM 420 N N . THR A 1 59 ? -2.021 10.141 1.761 1 90.44 59 THR A N 1
ATOM 421 C CA . THR A 1 59 ? -1.69 9.078 2.703 1 90.44 59 THR A CA 1
ATOM 422 C C . THR A 1 59 ? -2.945 8.578 3.412 1 90.44 59 THR A C 1
ATOM 424 O O . THR A 1 59 ? -2.861 7.727 4.301 1 90.44 59 THR A O 1
ATOM 427 N N . VAL A 1 60 ? -4.082 9.062 3.043 1 87.25 60 VAL A N 1
ATOM 428 C CA . VAL A 1 60 ? -5.312 8.75 3.764 1 87.25 60 VAL A CA 1
ATOM 429 C C . VAL A 1 60 ? -5.98 7.531 3.137 1 87.25 60 VAL A C 1
ATOM 431 O O . VAL A 1 60 ? -6.406 6.617 3.846 1 87.25 60 VAL A O 1
ATOM 434 N N . ASP A 1 61 ? -6.043 7.484 1.818 1 83.06 61 ASP A N 1
ATOM 435 C CA . ASP A 1 61 ? -6.621 6.348 1.112 1 83.06 61 ASP A CA 1
ATOM 436 C C . ASP A 1 61 ? -5.633 5.188 1.036 1 83.06 61 ASP A C 1
ATOM 438 O O . ASP A 1 61 ? -4.805 5.129 0.127 1 83.06 61 ASP A O 1
ATOM 442 N N . ARG A 1 62 ? -5.812 4.215 1.798 1 80.44 62 ARG A N 1
ATOM 443 C CA . ARG A 1 62 ? -4.879 3.098 1.919 1 80.44 62 ARG A CA 1
ATOM 444 C C . ARG A 1 62 ? -4.961 2.18 0.705 1 80.44 62 ARG A C 1
ATOM 446 O O . ARG A 1 62 ? -3.984 1.516 0.354 1 80.44 62 ARG A O 1
ATOM 453 N N . GLU A 1 63 ? -6.035 2.158 0.09 1 75.88 63 GLU A N 1
ATOM 454 C CA . GLU A 1 63 ? -6.23 1.271 -1.053 1 75.88 63 GLU A CA 1
ATOM 455 C C . GLU A 1 63 ? -5.406 1.727 -2.252 1 75.88 63 GLU A C 1
ATOM 457 O O . GLU A 1 63 ? -5.051 0.917 -3.111 1 75.88 63 GLU A O 1
ATOM 462 N N . ARG A 1 64 ? -5.078 3.018 -2.191 1 81.62 64 ARG A N 1
ATOM 463 C CA . ARG A 1 64 ? -4.402 3.553 -3.369 1 81.62 64 ARG A CA 1
ATOM 464 C C . ARG A 1 64 ? -2.951 3.904 -3.057 1 81.62 64 ARG A C 1
ATOM 466 O O . ARG A 1 64 ? -2.266 4.52 -3.875 1 81.62 64 ARG A O 1
ATOM 473 N N . LEU A 1 65 ? -2.543 3.529 -1.908 1 85.69 65 LEU A N 1
ATOM 474 C CA . LEU A 1 65 ? -1.162 3.809 -1.527 1 85.69 65 LEU A CA 1
ATOM 475 C C . LEU A 1 65 ? -0.186 3.141 -2.49 1 85.69 65 LEU A C 1
ATOM 477 O O . LEU A 1 65 ? 0.784 3.762 -2.928 1 85.69 65 LEU A O 1
ATOM 481 N N . PHE A 1 66 ? -0.478 1.896 -2.838 1 88.06 66 PHE A N 1
ATOM 482 C CA . PHE A 1 66 ? 0.409 1.164 -3.734 1 88.06 66 PHE A CA 1
ATOM 483 C C . PHE A 1 66 ? 0.461 1.827 -5.105 1 88.06 66 PHE A C 1
ATOM 485 O O . PHE A 1 66 ? 1.525 1.906 -5.723 1 88.06 66 PHE A O 1
ATOM 492 N N . ASP A 1 67 ? -0.622 2.264 -5.57 1 83.94 67 ASP A N 1
ATOM 493 C CA . ASP A 1 67 ? -0.668 2.943 -6.863 1 83.94 67 ASP A CA 1
ATOM 494 C C . ASP A 1 67 ? 0.216 4.188 -6.859 1 83.94 67 ASP A C 1
ATOM 496 O O . ASP A 1 67 ? 0.935 4.449 -7.828 1 83.94 67 ASP A O 1
ATOM 500 N N . GLN A 1 68 ? 0.119 4.902 -5.836 1 87.06 68 GLN A N 1
ATOM 501 C CA . GLN A 1 68 ? 0.904 6.129 -5.73 1 87.06 68 GLN A CA 1
ATOM 502 C C . GLN A 1 68 ? 2.396 5.82 -5.645 1 87.06 68 GLN A C 1
ATOM 504 O O . GLN A 1 68 ? 3.213 6.492 -6.281 1 87.06 68 GLN A O 1
ATOM 509 N N . LEU A 1 69 ? 2.746 4.797 -4.863 1 90.56 69 LEU A N 1
ATOM 510 C CA . LEU A 1 69 ? 4.145 4.406 -4.746 1 90.56 69 LEU A CA 1
ATOM 511 C C . LEU A 1 69 ? 4.684 3.906 -6.086 1 90.56 69 LEU A C 1
ATOM 513 O O . LEU A 1 69 ? 5.84 4.164 -6.43 1 90.56 69 LEU A O 1
ATOM 517 N N . SER A 1 70 ? 3.854 3.199 -6.816 1 85.94 70 SER A N 1
ATOM 518 C CA . SER A 1 70 ? 4.246 2.715 -8.141 1 85.94 70 SER A CA 1
ATOM 519 C C . SER A 1 70 ? 4.512 3.873 -9.094 1 85.94 70 SER A C 1
ATOM 521 O O . SER A 1 70 ? 5.504 3.863 -9.828 1 85.94 70 SER A O 1
ATOM 523 N N . LEU A 1 71 ? 3.615 4.832 -9.055 1 85.75 71 LEU A N 1
ATOM 524 C CA . LEU A 1 71 ? 3.795 6.004 -9.906 1 85.75 71 LEU A CA 1
ATOM 525 C C . LEU A 1 71 ? 5.062 6.758 -9.531 1 85.75 71 LEU A C 1
ATOM 527 O O . LEU A 1 71 ? 5.801 7.219 -10.406 1 85.75 71 LEU A O 1
ATOM 531 N N . LEU A 1 72 ? 5.289 6.875 -8.281 1 90.19 72 LEU A N 1
ATOM 532 C CA . LEU A 1 72 ? 6.488 7.559 -7.809 1 90.19 72 LEU A CA 1
ATOM 533 C C . LEU A 1 72 ? 7.746 6.871 -8.32 1 90.19 72 LEU A C 1
ATOM 535 O O . LEU A 1 72 ? 8.695 7.539 -8.734 1 90.19 72 LEU A O 1
ATOM 539 N N . GLN A 1 73 ? 7.781 5.586 -8.312 1 89.75 73 GLN A N 1
ATOM 540 C CA . GLN A 1 73 ? 8.914 4.848 -8.867 1 89.75 73 GLN A CA 1
ATOM 541 C C . GLN A 1 73 ? 9.047 5.078 -10.367 1 89.75 73 GLN A C 1
ATOM 543 O O . GLN A 1 73 ? 10.156 5.266 -10.875 1 89.75 73 GLN A O 1
ATOM 548 N N . GLN A 1 74 ? 7.961 5.113 -11.039 1 85.31 74 GLN A N 1
ATOM 549 C CA . GLN A 1 74 ? 7.98 5.316 -12.484 1 85.31 74 GLN A CA 1
ATOM 550 C C . GLN A 1 74 ? 8.508 6.707 -12.836 1 85.31 74 GLN A C 1
ATOM 552 O O . GLN A 1 74 ? 9.156 6.883 -13.867 1 85.31 74 GLN A O 1
ATOM 557 N N . LEU A 1 75 ? 8.203 7.688 -12.008 1 86.81 75 LEU A N 1
ATOM 558 C CA . LEU A 1 75 ? 8.68 9.047 -12.25 1 86.81 75 LEU A CA 1
ATOM 559 C C . LEU A 1 75 ? 10.203 9.109 -12.172 1 86.81 75 LEU A C 1
ATOM 561 O O . LEU A 1 75 ? 10.82 10 -12.773 1 86.81 75 LEU A O 1
ATOM 565 N N . GLN A 1 76 ? 10.742 8.133 -11.484 1 90.06 76 GLN A N 1
ATOM 566 C CA . GLN A 1 76 ? 12.195 8.094 -11.367 1 90.06 76 GLN A CA 1
ATOM 567 C C . GLN A 1 76 ? 12.828 7.406 -12.57 1 90.06 76 GLN A C 1
ATOM 569 O O . GLN A 1 76 ? 14.023 7.559 -12.82 1 90.06 76 GLN A O 1
ATOM 574 N N . GLY A 1 77 ? 12.039 6.543 -13.258 1 86.38 77 GLY A N 1
ATOM 575 C CA . GLY A 1 77 ? 12.516 5.828 -14.43 1 86.38 77 GLY A CA 1
ATOM 576 C C . GLY A 1 77 ? 11.5 4.848 -14.992 1 86.38 77 GLY A C 1
ATOM 577 O O . GLY A 1 77 ? 10.945 4.035 -14.25 1 86.38 77 GLY A O 1
ATOM 578 N N . PHE A 1 78 ? 11.273 4.992 -16.281 1 81.31 78 PHE A N 1
ATOM 579 C CA . PHE A 1 78 ? 10.336 4.086 -16.922 1 81.31 78 PHE A CA 1
ATOM 580 C C . PHE A 1 78 ? 10.789 3.744 -18.344 1 81.31 78 PHE A C 1
ATOM 582 O O . PHE A 1 78 ? 11.484 4.531 -18.984 1 81.31 78 PHE A O 1
ATOM 589 N N . ALA A 1 79 ? 10.414 2.562 -18.75 1 80.31 79 ALA A N 1
ATOM 590 C CA . ALA A 1 79 ? 10.727 2.098 -20.094 1 80.31 79 ALA A CA 1
ATOM 591 C C . ALA A 1 79 ? 9.617 2.484 -21.078 1 80.31 79 ALA A C 1
ATOM 593 O O . ALA A 1 79 ? 8.445 2.205 -20.828 1 80.31 79 ALA A O 1
ATOM 594 N N . LEU A 1 80 ? 10.016 3.143 -22.094 1 77.75 80 LEU A N 1
ATOM 595 C CA . LEU A 1 80 ? 9.109 3.455 -23.188 1 77.75 80 LEU A CA 1
ATOM 596 C C . LEU A 1 80 ? 9.391 2.561 -24.391 1 77.75 80 LEU A C 1
ATOM 598 O O . LEU A 1 80 ? 10.43 2.693 -25.047 1 77.75 80 LEU A O 1
ATOM 602 N N . PRO A 1 81 ? 8.398 1.682 -24.609 1 74.88 81 PRO A N 1
ATOM 603 C CA . PRO A 1 81 ? 8.633 0.781 -25.75 1 74.88 81 PRO A CA 1
ATOM 604 C C . PRO A 1 81 ? 8.688 1.517 -27.078 1 74.88 81 PRO A C 1
ATOM 606 O O . PRO A 1 81 ? 7.984 2.508 -27.281 1 74.88 81 PRO A O 1
ATOM 609 N N . ASP A 1 82 ? 9.578 0.915 -27.953 1 70.69 82 ASP A N 1
ATOM 610 C CA . ASP A 1 82 ? 9.641 1.437 -29.312 1 70.69 82 ASP A CA 1
ATOM 611 C C . ASP A 1 82 ? 8.336 1.179 -30.062 1 70.69 82 ASP A C 1
ATOM 613 O O . ASP A 1 82 ? 7.625 0.22 -29.766 1 70.69 82 ASP A O 1
ATOM 617 N N . SER A 1 83 ? 8.031 2.09 -30.891 1 62.72 83 SER A N 1
ATOM 618 C CA . SER A 1 83 ? 6.777 2.018 -31.641 1 62.72 83 SER A CA 1
ATOM 619 C C . SER A 1 83 ? 6.629 0.673 -32.344 1 62.72 83 SER A C 1
ATOM 621 O O . SER A 1 83 ? 5.523 0.143 -32.438 1 62.72 83 SER A O 1
ATOM 623 N N . ASP A 1 84 ? 7.699 0.128 -32.75 1 62.66 84 ASP A N 1
ATOM 624 C CA . ASP A 1 84 ? 7.633 -1.109 -33.531 1 62.66 84 ASP A CA 1
ATOM 625 C C . ASP A 1 84 ? 7.293 -2.297 -32.625 1 62.66 84 ASP A C 1
ATOM 627 O O . ASP A 1 84 ? 6.848 -3.34 -33.125 1 62.66 84 ASP A O 1
ATOM 631 N N . ASP A 1 85 ? 7.551 -2.096 -31.406 1 57.72 85 ASP A N 1
ATOM 632 C CA . ASP A 1 85 ? 7.371 -3.215 -30.484 1 57.72 85 ASP A CA 1
ATOM 633 C C . ASP A 1 85 ? 6.055 -3.092 -29.734 1 57.72 85 ASP A C 1
ATOM 635 O O . ASP A 1 85 ? 5.695 -3.98 -28.953 1 57.72 85 ASP A O 1
ATOM 639 N N . ALA A 1 86 ? 5.449 -2.059 -30 1 56.53 86 ALA A N 1
ATOM 640 C CA . ALA A 1 86 ? 4.238 -1.739 -29.25 1 56.53 86 ALA A CA 1
ATOM 641 C C . ALA A 1 86 ? 3.242 -2.895 -29.297 1 56.53 86 ALA A C 1
ATOM 643 O O . ALA A 1 86 ? 2.627 -3.232 -28.281 1 56.53 86 ALA A O 1
ATOM 644 N N . PRO A 1 87 ? 3.225 -3.566 -30.438 1 54.88 87 PRO A N 1
ATOM 645 C CA . PRO A 1 87 ? 2.254 -4.66 -30.469 1 54.88 87 PRO A CA 1
ATOM 646 C C . PRO A 1 87 ? 2.639 -5.82 -29.562 1 54.88 87 PRO A C 1
ATOM 648 O O . PRO A 1 87 ? 1.782 -6.621 -29.172 1 54.88 87 PRO A O 1
ATOM 651 N N . ASN A 1 88 ? 3.959 -5.852 -29.203 1 57.78 88 ASN A N 1
ATOM 652 C CA . ASN A 1 88 ? 4.418 -7.043 -28.484 1 57.78 88 ASN A CA 1
ATOM 653 C C . ASN A 1 88 ? 4.336 -6.863 -26.984 1 57.78 88 ASN A C 1
ATOM 655 O O . ASN A 1 88 ? 4.652 -7.785 -26.219 1 57.78 88 ASN A O 1
ATOM 659 N N . LYS A 1 89 ? 3.633 -5.918 -26.516 1 55.97 89 LYS A N 1
ATOM 660 C CA . LYS A 1 89 ? 3.232 -5.652 -25.141 1 55.97 89 LYS A CA 1
ATOM 661 C C . LYS A 1 89 ? 4.391 -5.891 -24.172 1 55.97 89 LYS A C 1
ATOM 663 O O . LYS A 1 89 ? 4.234 -6.586 -23.156 1 55.97 89 LYS A O 1
ATOM 668 N N . TRP A 1 90 ? 5.496 -5.461 -24.172 1 54.81 90 TRP A N 1
ATOM 669 C CA . TRP A 1 90 ? 6.652 -5.324 -23.281 1 54.81 90 TRP A CA 1
ATOM 670 C C . TRP A 1 90 ? 7.57 -6.535 -23.406 1 54.81 90 TRP A C 1
ATOM 672 O O . TRP A 1 90 ? 8.75 -6.465 -23.062 1 54.81 90 TRP A O 1
ATOM 682 N N . LYS A 1 91 ? 7.113 -7.703 -23.812 1 56.81 91 LYS A N 1
ATOM 683 C CA . LYS A 1 91 ? 7.891 -8.93 -23.688 1 56.81 91 LYS A CA 1
ATOM 684 C C . LYS A 1 91 ? 9.211 -8.828 -24.438 1 56.81 91 LYS A C 1
ATOM 686 O O . LYS A 1 91 ? 10.273 -9.156 -23.891 1 56.81 91 LYS A O 1
ATOM 691 N N . THR A 1 92 ? 9.164 -8.219 -25.594 1 60.25 92 THR A N 1
ATOM 692 C CA . THR A 1 92 ? 10.367 -8.375 -26.406 1 60.25 92 THR A CA 1
ATOM 693 C C . THR A 1 92 ? 11.234 -7.121 -26.344 1 60.25 92 THR A C 1
ATOM 695 O O . THR A 1 92 ? 12.461 -7.203 -26.391 1 60.25 92 THR A O 1
ATOM 698 N N . TYR A 1 93 ? 10.562 -6.098 -25.891 1 64.56 93 TYR A N 1
ATOM 699 C CA . TYR A 1 93 ? 11.344 -4.879 -26.078 1 64.56 93 TYR A CA 1
ATOM 700 C C . TYR A 1 93 ? 12.367 -4.719 -24.953 1 64.56 93 TYR A C 1
ATOM 702 O O . TYR A 1 93 ? 13.484 -4.25 -25.203 1 64.56 93 TYR A O 1
ATOM 710 N N . ALA A 1 94 ? 11.977 -5.145 -23.797 1 68.31 94 ALA A N 1
ATOM 711 C CA . ALA A 1 94 ? 12.906 -4.934 -22.688 1 68.31 94 ALA A CA 1
ATOM 712 C C . ALA A 1 94 ? 14.117 -5.852 -22.797 1 68.31 94 ALA A C 1
ATOM 714 O O . ALA A 1 94 ? 15.25 -5.418 -22.578 1 68.31 94 ALA A O 1
ATOM 715 N N . GLN A 1 95 ? 13.789 -7.008 -23.203 1 69.5 95 GLN A N 1
ATOM 716 C CA . GLN A 1 95 ? 14.875 -7.977 -23.312 1 69.5 95 GLN A CA 1
ATOM 717 C C . GLN A 1 95 ? 15.812 -7.621 -24.469 1 69.5 95 GLN A C 1
ATOM 719 O O . GLN A 1 95 ? 17.031 -7.809 -24.375 1 69.5 95 GLN A O 1
ATOM 724 N N . GLU A 1 96 ? 15.219 -7.004 -25.438 1 74.19 96 GLU A N 1
ATOM 725 C CA . GLU A 1 96 ? 16 -6.703 -26.641 1 74.19 96 GLU A CA 1
ATOM 726 C C . GLU A 1 96 ? 16.547 -5.277 -26.594 1 74.19 96 GLU A C 1
ATOM 728 O O . GLU A 1 96 ? 17.203 -4.836 -27.531 1 74.19 96 GLU A O 1
ATOM 733 N N . GLY A 1 97 ? 16.219 -4.637 -25.547 1 75.62 97 GLY A N 1
ATOM 734 C CA . GLY A 1 97 ? 16.719 -3.275 -25.406 1 75.62 97 GLY A CA 1
ATOM 735 C C . GLY A 1 97 ? 16.062 -2.301 -26.359 1 75.62 97 GLY A C 1
ATOM 736 O O . GLY A 1 97 ? 16.641 -1.273 -26.703 1 75.62 97 GLY A O 1
ATOM 737 N N . ARG A 1 98 ? 14.969 -2.662 -26.875 1 80.31 98 ARG A N 1
ATOM 738 C CA . ARG A 1 98 ? 14.266 -1.832 -27.844 1 80.31 98 ARG A CA 1
ATOM 739 C C . ARG A 1 98 ? 13.281 -0.897 -27.156 1 80.31 98 ARG A C 1
ATOM 741 O O . ARG A 1 98 ? 12.086 -0.9 -27.469 1 80.31 98 ARG A O 1
ATOM 748 N N . TYR A 1 99 ? 13.773 -0.14 -26.25 1 80.62 99 TYR A N 1
ATOM 749 C CA . TYR A 1 99 ? 12.969 0.85 -25.547 1 80.62 99 TYR A CA 1
ATOM 750 C C . TYR A 1 99 ? 13.812 2.057 -25.156 1 80.62 99 TYR A C 1
ATOM 752 O O . TYR A 1 99 ? 15.039 2.004 -25.203 1 80.62 99 TYR A O 1
ATOM 760 N N . ALA A 1 100 ? 13.156 3.109 -24.906 1 81.31 100 ALA A N 1
ATOM 761 C CA . ALA A 1 100 ? 13.789 4.312 -24.375 1 81.31 100 ALA A CA 1
ATOM 762 C C . ALA A 1 100 ? 13.555 4.43 -22.875 1 81.31 100 ALA A C 1
ATOM 764 O O . ALA A 1 100 ? 12.641 3.811 -22.328 1 81.31 100 ALA A O 1
ATOM 765 N N . TRP A 1 101 ? 14.477 5.109 -22.266 1 85.69 101 TRP A N 1
ATOM 766 C CA . TRP A 1 101 ? 14.391 5.309 -20.812 1 85.69 101 TRP A CA 1
ATOM 767 C C . TRP A 1 101 ? 13.992 6.746 -20.484 1 85.69 101 TRP A C 1
ATOM 769 O O . TRP A 1 101 ? 14.68 7.691 -20.891 1 85.69 101 TRP A O 1
ATOM 779 N N . GLY A 1 102 ? 12.797 6.824 -19.828 1 83.19 102 GLY A N 1
ATOM 780 C CA . GLY A 1 102 ? 12.32 8.133 -19.422 1 83.19 102 GLY A CA 1
ATOM 781 C C . GLY A 1 102 ? 12.422 8.367 -17.922 1 83.19 102 GLY A C 1
ATOM 782 O O . GLY A 1 102 ? 12.273 7.434 -17.125 1 83.19 102 GLY A O 1
ATOM 783 N N . ARG A 1 103 ? 12.75 9.656 -17.5 1 86.94 103 ARG A N 1
ATOM 784 C CA . ARG A 1 103 ? 12.82 10.086 -16.109 1 86.94 103 ARG A CA 1
ATOM 785 C C . ARG A 1 103 ? 12.328 11.523 -15.953 1 86.94 103 ARG A C 1
ATOM 787 O O . ARG A 1 103 ? 12.461 12.336 -16.859 1 86.94 103 ARG A O 1
ATOM 794 N N . ALA A 1 104 ? 11.719 11.844 -14.734 1 83.81 104 ALA A N 1
ATOM 795 C CA . ALA A 1 104 ? 11.492 13.242 -14.383 1 83.81 104 ALA A CA 1
ATOM 796 C C . ALA A 1 104 ? 12.812 13.969 -14.133 1 83.81 104 ALA A C 1
ATOM 798 O O . ALA A 1 104 ? 13.828 13.336 -13.836 1 83.81 104 ALA A O 1
ATOM 799 N N . HIS A 1 105 ? 12.797 15.234 -14.359 1 83.94 105 HIS A N 1
ATOM 800 C CA . HIS A 1 105 ? 13.984 16.016 -14.055 1 83.94 105 HIS A CA 1
ATOM 801 C C . HIS A 1 105 ? 14.172 16.188 -12.555 1 83.94 105 HIS A C 1
ATOM 803 O O . HIS A 1 105 ? 15.297 16.156 -12.055 1 83.94 105 HIS A O 1
ATOM 809 N N . ARG A 1 106 ? 13.086 16.375 -11.953 1 87 106 ARG A N 1
ATOM 810 C CA . ARG A 1 106 ? 13 16.5 -10.5 1 87 106 ARG A CA 1
ATOM 811 C C . ARG A 1 106 ? 11.617 16.109 -10 1 87 106 ARG A C 1
ATOM 813 O O . ARG A 1 106 ? 10.609 16.359 -10.672 1 87 106 ARG A O 1
ATOM 820 N N . VAL A 1 107 ? 11.578 15.469 -8.844 1 89.62 107 VAL A N 1
ATOM 821 C CA . VAL A 1 107 ? 10.297 15.07 -8.281 1 89.62 107 VAL A CA 1
ATOM 822 C C . VAL A 1 107 ? 10.156 15.633 -6.871 1 89.62 107 VAL A C 1
ATOM 824 O O . VAL A 1 107 ? 11.016 15.414 -6.02 1 89.62 107 VAL A O 1
ATOM 827 N N . THR A 1 108 ? 9.125 16.422 -6.664 1 91 108 THR A N 1
ATOM 828 C CA . THR A 1 108 ? 8.727 16.844 -5.324 1 91 108 THR A CA 1
ATOM 829 C C . THR A 1 108 ? 7.414 16.188 -4.914 1 91 108 THR A C 1
ATOM 831 O O . THR A 1 108 ? 6.371 16.438 -5.523 1 91 108 THR A O 1
ATOM 834 N N . VAL A 1 109 ? 7.539 15.312 -3.928 1 93.56 109 VAL A N 1
ATOM 835 C CA . VAL A 1 109 ? 6.344 14.703 -3.359 1 93.56 109 VAL A CA 1
ATOM 836 C C . VAL A 1 109 ? 5.777 15.594 -2.258 1 93.56 109 VAL A C 1
ATOM 838 O O . VAL A 1 109 ? 6.422 15.812 -1.23 1 93.56 109 VAL A O 1
ATOM 841 N N . VAL A 1 110 ? 4.586 16.109 -2.506 1 93.06 110 VAL A N 1
ATOM 842 C CA . VAL A 1 110 ? 3.924 16.953 -1.522 1 93.06 110 VAL A CA 1
ATOM 843 C C . VAL A 1 110 ? 2.924 16.125 -0.714 1 93.06 110 VAL A C 1
ATOM 845 O O . VAL A 1 110 ? 2.029 15.5 -1.281 1 93.06 110 VAL A O 1
ATOM 848 N N . ILE A 1 111 ? 3.117 16.141 0.593 1 93.88 111 ILE A N 1
ATOM 849 C CA . ILE A 1 111 ? 2.26 15.367 1.49 1 93.88 111 ILE A CA 1
ATOM 850 C C . ILE A 1 111 ? 1.445 16.328 2.363 1 93.88 111 ILE A C 1
ATOM 852 O O . ILE A 1 111 ? 1.907 16.75 3.424 1 93.88 111 ILE A O 1
ATOM 856 N N . PRO A 1 112 ? 0.211 16.562 1.98 1 93.69 112 PRO A N 1
ATOM 857 C CA . PRO A 1 112 ? -0.595 17.531 2.738 1 93.69 112 PRO A CA 1
ATOM 858 C C . PRO A 1 112 ? -0.853 17.078 4.176 1 93.69 112 PRO A C 1
ATOM 860 O O . PRO A 1 112 ? -0.929 17.906 5.082 1 93.69 112 PRO A O 1
ATOM 863 N N . TRP A 1 113 ? -1.047 15.789 4.328 1 93.62 113 TRP A N 1
ATOM 864 C CA . TRP A 1 113 ? -1.25 15.156 5.629 1 93.62 113 TRP A CA 1
ATOM 865 C C . TRP A 1 113 ? -0.519 13.82 5.707 1 93.62 113 TRP A C 1
ATOM 867 O O . TRP A 1 113 ? -0.741 12.93 4.875 1 93.62 113 TRP A O 1
ATOM 877 N N . TYR A 1 114 ? 0.374 13.734 6.629 1 91.44 114 TYR A N 1
ATOM 878 C CA . TYR A 1 114 ? 1.123 12.508 6.84 1 91.44 114 TYR A CA 1
ATOM 879 C C . TYR A 1 114 ? 0.44 11.617 7.875 1 91.44 114 TYR A C 1
ATOM 881 O O . TYR A 1 114 ? 0.748 11.695 9.062 1 91.44 114 TYR A O 1
ATOM 889 N N . ARG A 1 115 ? -0.356 10.734 7.504 1 87.94 115 ARG A N 1
ATOM 890 C CA . ARG A 1 115 ? -1.286 9.961 8.32 1 87.94 115 ARG A CA 1
ATOM 891 C C . ARG A 1 115 ? -0.548 9.18 9.406 1 87.94 115 ARG A C 1
ATOM 893 O O . ARG A 1 115 ? -0.993 9.125 10.555 1 87.94 115 ARG A O 1
ATOM 9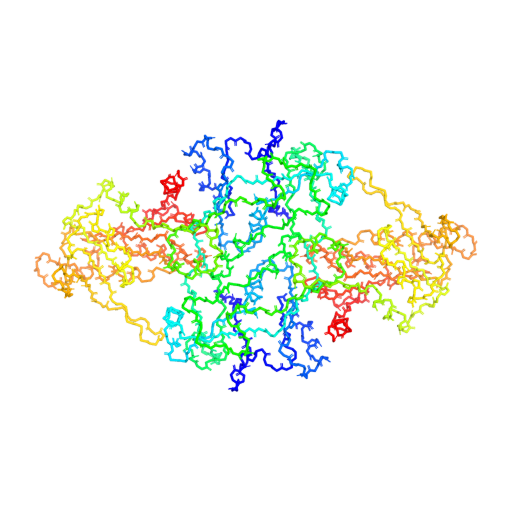00 N N . PRO A 1 116 ? 0.62 8.531 9.109 1 79.44 116 PRO A N 1
ATOM 901 C CA . PRO A 1 116 ? 1.244 7.734 10.164 1 79.44 116 PRO A CA 1
ATOM 902 C C . PRO A 1 116 ? 1.874 8.594 11.258 1 79.44 116 PRO A C 1
ATOM 904 O O . PRO A 1 116 ? 2.369 8.062 12.258 1 79.44 116 PRO A O 1
ATOM 907 N N . CYS A 1 117 ? 1.849 9.82 11.273 1 68.69 117 CYS A N 1
ATOM 908 C CA . CYS A 1 117 ? 2.596 10.711 12.156 1 68.69 117 CYS A CA 1
ATOM 909 C C . CYS A 1 117 ? 1.917 10.82 13.516 1 68.69 117 CYS A C 1
ATOM 911 O O . CYS A 1 117 ? 2.504 11.336 14.469 1 68.69 117 CYS A O 1
ATOM 913 N N . GLN A 1 118 ? 0.637 10.523 13.648 1 54.84 118 GLN A N 1
ATOM 914 C CA . GLN A 1 118 ? -0.032 10.844 14.906 1 54.84 118 GLN A CA 1
ATOM 915 C C . GLN A 1 118 ? 0.665 10.164 16.078 1 54.84 118 GLN A C 1
ATOM 917 O O . GLN A 1 118 ? 0.846 10.773 17.141 1 54.84 118 GLN A O 1
ATOM 922 N N . MET A 1 119 ? 0.851 8.945 16.125 1 52.22 119 MET A N 1
ATOM 923 C CA . MET A 1 119 ? 1.437 8.367 17.328 1 52.22 119 MET A CA 1
ATOM 924 C C . MET A 1 119 ? 2.477 7.305 16.984 1 52.22 119 MET A C 1
ATOM 926 O O . MET A 1 119 ? 2.213 6.109 17.094 1 52.22 119 MET A O 1
ATOM 930 N N . GLU A 1 120 ? 3.477 7.832 16.266 1 53.84 120 GLU A N 1
ATOM 931 C CA . GLU A 1 120 ? 4.473 6.77 16.156 1 53.84 120 GLU A CA 1
ATOM 932 C C . GLU A 1 120 ? 5.07 6.43 17.531 1 53.84 120 GLU A C 1
ATOM 934 O O . GLU A 1 120 ? 5.859 7.203 18.078 1 53.84 120 GLU A O 1
ATOM 939 N N . ARG A 1 121 ? 4.207 5.766 18.391 1 55.53 121 ARG A N 1
ATOM 940 C CA . ARG A 1 121 ? 4.637 5.277 19.703 1 55.53 121 ARG A CA 1
ATOM 941 C C . ARG A 1 121 ? 4.953 3.789 19.656 1 55.53 121 ARG A C 1
ATOM 943 O O . ARG A 1 121 ? 4.211 3.01 19.047 1 55.53 121 ARG A O 1
ATOM 950 N N . THR A 1 122 ? 6.281 3.523 19.656 1 61.69 122 THR A N 1
ATOM 951 C CA . THR A 1 122 ? 6.598 2.109 19.828 1 61.69 122 THR A CA 1
ATOM 952 C C . THR A 1 122 ? 6.637 1.733 21.297 1 61.69 122 THR A C 1
ATOM 954 O O . THR A 1 122 ? 7.453 2.264 22.062 1 61.69 122 THR A O 1
ATOM 957 N N . SER A 1 123 ? 5.582 1.193 21.703 1 63.97 123 SER A N 1
ATOM 958 C CA . SER A 1 123 ? 5.508 0.731 23.078 1 63.97 123 SER A CA 1
ATOM 959 C C . SER A 1 123 ? 5.273 -0.774 23.141 1 63.97 123 SER A C 1
ATOM 961 O O . SER A 1 123 ? 4.797 -1.378 22.188 1 63.97 123 SER A O 1
ATOM 963 N N . ARG A 1 124 ? 5.797 -1.171 24.234 1 68.25 124 ARG A N 1
ATOM 964 C CA . ARG A 1 124 ? 5.477 -2.566 24.516 1 68.25 124 ARG A CA 1
ATOM 965 C C . ARG A 1 124 ? 4.09 -2.693 25.141 1 68.25 124 ARG A C 1
ATOM 967 O O . ARG A 1 124 ? 3.643 -1.799 25.859 1 68.25 124 ARG A O 1
ATOM 974 N N . TRP A 1 125 ? 3.416 -3.729 24.766 1 68.69 125 TRP A N 1
ATOM 975 C CA . TRP A 1 125 ? 2.082 -3.908 25.328 1 68.69 125 TRP A CA 1
ATOM 976 C C . TRP A 1 125 ? 1.757 -5.387 25.5 1 68.69 125 TRP A C 1
ATOM 978 O O . TRP A 1 125 ? 2.506 -6.25 25.031 1 68.69 125 TRP A O 1
ATOM 988 N N . GLU A 1 126 ? 0.788 -5.629 26.391 1 67.56 126 GLU A N 1
ATOM 989 C CA . GLU A 1 126 ? 0.299 -6.977 26.672 1 67.56 126 GLU A CA 1
ATOM 990 C C . GLU A 1 126 ? -1.221 -7.047 26.547 1 67.56 126 GLU A C 1
ATOM 992 O O . GLU A 1 126 ? -1.928 -6.148 27.016 1 67.56 126 GLU A O 1
ATOM 997 N N . PRO A 1 127 ? -1.621 -8.047 25.609 1 62.47 127 PRO A N 1
ATOM 998 C CA . PRO A 1 127 ? -3.078 -8.195 25.578 1 62.47 127 PRO A CA 1
ATOM 999 C C . PRO A 1 127 ? -3.674 -8.461 26.953 1 62.47 127 PRO A C 1
ATOM 1001 O O . PRO A 1 127 ? -3.092 -9.211 27.75 1 62.47 127 PRO A O 1
ATOM 1004 N N . GLN A 1 128 ? -4.41 -7.5 27.484 1 60.72 128 GLN A N 1
ATOM 1005 C CA . GLN A 1 128 ? -5.117 -7.73 28.734 1 60.72 128 GLN A CA 1
ATOM 1006 C C . GLN A 1 128 ? -6.555 -8.172 28.484 1 60.72 128 GLN A C 1
ATOM 1008 O O . GLN A 1 128 ? -7.215 -7.66 27.578 1 60.72 128 GLN A O 1
ATOM 1013 N N . SER A 1 129 ? -6.73 -9.438 28.906 1 56.41 129 SER A N 1
ATOM 1014 C CA . SER A 1 129 ? -8.102 -9.922 28.781 1 56.41 129 SER A CA 1
ATOM 1015 C C . SER A 1 129 ? -9.102 -8.875 29.266 1 56.41 129 SER A C 1
ATOM 1017 O O . SER A 1 129 ? -8.984 -8.359 30.375 1 56.41 129 SER A O 1
ATOM 1019 N N . GLY A 1 130 ? -10.109 -8.562 28.422 1 55.59 130 GLY A N 1
ATOM 1020 C CA . GLY A 1 130 ? -11.234 -7.711 28.75 1 55.59 130 GLY A CA 1
ATOM 1021 C C . GLY A 1 130 ? -10.859 -6.246 28.875 1 55.59 130 GLY A C 1
ATOM 1022 O O . GLY A 1 130 ? -11.734 -5.387 29.047 1 55.59 130 GLY A O 1
ATOM 1023 N N . ALA A 1 131 ? -9.508 -6.031 29.016 1 53.31 131 ALA A N 1
ATOM 1024 C CA . ALA A 1 131 ? -9.133 -4.629 29.172 1 53.31 131 ALA A CA 1
ATOM 1025 C C . ALA A 1 131 ? -8.703 -4.016 27.844 1 53.31 131 ALA A C 1
ATOM 1027 O O . ALA A 1 131 ? -8.242 -4.727 26.953 1 53.31 131 ALA A O 1
ATOM 1028 N N . PRO A 1 132 ? -9.125 -2.852 27.75 1 51.06 132 PRO A N 1
ATOM 1029 C CA . PRO A 1 132 ? -8.672 -2.162 26.547 1 51.06 132 PRO A CA 1
ATOM 1030 C C . PRO A 1 132 ? -7.156 -2.219 26.375 1 51.06 132 PRO A C 1
ATOM 1032 O O . PRO A 1 132 ? -6.422 -2.369 27.344 1 51.06 132 PRO A O 1
ATOM 1035 N N . TRP A 1 133 ? -6.781 -2.396 25.203 1 50.84 133 TRP A N 1
ATOM 1036 C CA . TRP A 1 133 ? -5.367 -2.371 24.844 1 50.84 133 TRP A CA 1
ATOM 1037 C C . TRP A 1 133 ? -4.684 -1.132 25.406 1 50.84 133 TRP A C 1
ATOM 1039 O O . TRP A 1 133 ? -5.219 -0.025 25.312 1 50.84 133 TRP A O 1
ATOM 1049 N N . THR A 1 134 ? -3.799 -1.434 26.453 1 54.91 134 THR A N 1
ATOM 1050 C CA . THR A 1 134 ? -2.996 -0.326 26.953 1 54.91 134 THR A CA 1
ATOM 1051 C C . THR A 1 134 ? -1.591 -0.358 26.359 1 54.91 134 THR A C 1
ATOM 1053 O O . THR A 1 134 ? -0.97 -1.42 26.281 1 54.91 134 THR A O 1
ATOM 1056 N N . ASN A 1 135 ? -1.184 0.607 25.562 1 54.78 135 ASN A N 1
ATOM 1057 C CA . ASN A 1 135 ? 0.077 0.706 24.828 1 54.78 135 ASN A CA 1
ATOM 1058 C C . ASN A 1 135 ? 1.267 0.809 25.781 1 54.78 135 ASN A C 1
ATOM 1060 O O . ASN A 1 135 ? 2.42 0.745 25.344 1 54.78 135 ASN A O 1
ATOM 1064 N N . SER A 1 136 ? 1.027 0.729 27.078 1 62.06 136 SER A N 1
ATOM 1065 C CA . SER A 1 136 ? 2.256 1.01 27.812 1 62.06 136 SER A CA 1
ATOM 1066 C C . SER A 1 136 ? 2.461 0.012 28.938 1 62.06 136 SER A C 1
ATOM 1068 O O . SER A 1 136 ? 2.057 0.266 30.078 1 62.06 136 SER A O 1
ATOM 1070 N N . VAL A 1 137 ? 2.697 -1.214 28.469 1 65.94 137 VAL A N 1
ATOM 1071 C CA . VAL A 1 137 ? 3.195 -2.193 29.438 1 65.94 137 VAL A CA 1
ATOM 1072 C C . VAL A 1 137 ? 4.68 -2.451 29.188 1 65.94 137 VAL A C 1
ATOM 1074 O O . VAL A 1 137 ? 5.043 -3.176 28.25 1 65.94 137 VAL A O 1
ATOM 1077 N N . PRO A 1 138 ? 5.508 -1.827 30.031 1 65 138 PRO A N 1
ATOM 1078 C CA . PRO A 1 138 ? 6.953 -1.861 29.797 1 65 138 PRO A CA 1
ATOM 1079 C C . PRO A 1 138 ? 7.477 -3.275 29.547 1 65 138 PRO A C 1
ATOM 1081 O O . PRO A 1 138 ? 8.445 -3.463 28.812 1 65 138 PRO A O 1
ATOM 1084 N N . GLU A 1 139 ? 6.785 -4.254 30.219 1 64.25 139 GLU A N 1
ATOM 1085 C CA . GLU A 1 139 ? 7.262 -5.625 30.062 1 64.25 139 GLU A CA 1
ATOM 1086 C C . GLU A 1 139 ? 6.359 -6.418 29.125 1 64.25 139 GLU A C 1
ATOM 1088 O O . GLU A 1 139 ? 6.414 -7.648 29.094 1 64.25 139 GLU A O 1
ATOM 1093 N N . GLY A 1 140 ? 5.609 -5.641 28.453 1 68.88 140 GLY A N 1
ATOM 1094 C CA . GLY A 1 140 ? 4.707 -6.309 27.531 1 68.88 140 GLY A CA 1
ATOM 1095 C C . GLY A 1 140 ? 5.43 -7.027 26.406 1 68.88 140 GLY A C 1
ATOM 1096 O O . GLY A 1 140 ? 6.477 -6.57 25.938 1 68.88 140 GLY A O 1
ATOM 1097 N N . ARG A 1 141 ? 4.832 -8.117 25.969 1 68.06 141 ARG A N 1
ATOM 1098 C CA . ARG A 1 141 ? 5.48 -8.984 24.984 1 68.06 141 ARG A CA 1
ATOM 1099 C C . ARG A 1 141 ? 5.277 -8.453 23.578 1 68.06 141 ARG A C 1
ATOM 1101 O O . ARG A 1 141 ? 5.98 -8.859 22.641 1 68.06 141 ARG A O 1
ATOM 1108 N N . TRP A 1 142 ? 4.465 -7.535 23.438 1 69.56 142 TRP A N 1
ATOM 1109 C CA . TRP A 1 142 ? 4.148 -7.047 22.094 1 69.56 142 TRP A CA 1
ATOM 1110 C C . TRP A 1 142 ? 4.727 -5.652 21.875 1 69.56 142 TRP A C 1
ATOM 1112 O O . TRP A 1 142 ? 4.883 -4.879 22.828 1 69.56 142 TRP A O 1
ATOM 1122 N N . LEU A 1 143 ? 5.133 -5.43 20.641 1 72.12 143 LEU A N 1
ATOM 1123 C CA . LEU A 1 143 ? 5.707 -4.145 20.25 1 72.12 143 LEU A CA 1
ATOM 1124 C C . LEU A 1 143 ? 4.922 -3.52 19.109 1 72.12 143 LEU A C 1
ATOM 1126 O O . LEU A 1 143 ? 4.547 -4.211 18.156 1 72.12 143 LEU A O 1
ATOM 1130 N N . ASP A 1 144 ? 4.703 -2.291 19.188 1 70.31 144 ASP A N 1
ATOM 1131 C CA . ASP A 1 144 ? 4.074 -1.562 18.094 1 70.31 144 ASP A CA 1
ATOM 1132 C C . ASP A 1 144 ? 5.008 -1.46 16.891 1 70.31 144 ASP A C 1
ATOM 1134 O O . ASP A 1 144 ? 6.223 -1.338 17.047 1 70.31 144 ASP A O 1
ATOM 1138 N N . VAL A 1 145 ? 4.426 -1.539 15.664 1 73.81 145 VAL A N 1
ATOM 1139 C CA . VAL A 1 145 ? 5.191 -1.347 14.438 1 73.81 145 VAL A CA 1
ATOM 1140 C C . VAL A 1 145 ? 5.105 0.114 14 1 73.81 145 VAL A C 1
ATOM 1142 O O . VAL A 1 145 ? 4.027 0.604 13.648 1 73.81 145 VAL A O 1
ATOM 1145 N N . PRO A 1 146 ? 6.246 0.799 14.148 1 72.94 146 PRO A N 1
ATOM 1146 C CA . PRO A 1 146 ? 6.23 2.178 13.656 1 72.94 146 PRO A CA 1
ATOM 1147 C C . PRO A 1 146 ? 6.02 2.26 12.141 1 72.94 146 PRO A C 1
ATOM 1149 O O . PRO A 1 146 ? 6.645 1.514 11.391 1 72.94 146 PRO A O 1
ATOM 1152 N N . THR A 1 147 ? 5.137 3.125 11.68 1 81.94 147 THR A N 1
ATOM 1153 C CA . THR A 1 147 ? 4.801 3.158 10.258 1 81.94 147 THR A CA 1
ATOM 1154 C C . THR A 1 147 ? 5.234 4.48 9.633 1 81.94 147 THR A C 1
ATOM 1156 O O . THR A 1 147 ? 5.316 4.598 8.406 1 81.94 147 THR A O 1
ATOM 1159 N N . ALA A 1 148 ? 5.543 5.48 10.484 1 85.19 148 ALA A N 1
ATOM 1160 C CA . ALA A 1 148 ? 5.969 6.766 9.93 1 85.19 148 ALA A CA 1
ATOM 1161 C C . ALA A 1 148 ? 7.305 6.629 9.203 1 85.19 148 ALA A C 1
ATOM 1163 O O . ALA A 1 148 ? 7.453 7.09 8.07 1 85.19 148 ALA A O 1
ATOM 1164 N N . ARG A 1 149 ? 8.234 5.945 9.844 1 86.44 149 ARG A N 1
ATOM 1165 C CA . ARG A 1 149 ? 9.547 5.73 9.242 1 86.44 149 ARG A CA 1
ATOM 1166 C C . ARG A 1 149 ? 9.438 4.852 8 1 86.44 149 ARG A C 1
ATOM 1168 O O . ARG A 1 149 ? 10.102 5.105 6.992 1 86.44 149 ARG A O 1
ATOM 1175 N N . THR A 1 150 ? 8.602 3.873 8.117 1 86.44 150 THR A N 1
ATOM 1176 C CA . THR A 1 150 ? 8.43 2.924 7.02 1 86.44 150 THR A CA 1
ATOM 1177 C C . THR A 1 150 ? 7.902 3.627 5.773 1 86.44 150 THR A C 1
ATOM 1179 O O . THR A 1 150 ? 8.438 3.438 4.676 1 86.44 150 THR A O 1
ATOM 1182 N N . LEU A 1 151 ? 6.848 4.406 5.977 1 90.94 151 LEU A N 1
ATOM 1183 C CA . LEU A 1 151 ? 6.254 5.07 4.82 1 90.94 151 LEU A CA 1
ATOM 1184 C C . LEU A 1 151 ? 7.254 6.023 4.168 1 90.94 151 LEU A C 1
ATOM 1186 O O . LEU A 1 151 ? 7.34 6.094 2.939 1 90.94 151 LEU A O 1
ATOM 1190 N N . ALA A 1 152 ? 7.992 6.73 4.977 1 92.19 152 ALA A N 1
ATOM 1191 C CA . ALA A 1 152 ? 9.016 7.625 4.441 1 92.19 152 ALA A CA 1
ATOM 1192 C C . ALA A 1 152 ? 10.047 6.848 3.619 1 92.19 152 ALA A C 1
ATOM 1194 O O . ALA A 1 152 ? 10.43 7.285 2.531 1 92.19 152 ALA A O 1
ATOM 1195 N N . THR A 1 153 ? 10.438 5.727 4.121 1 92.94 153 THR A N 1
ATOM 1196 C CA . THR A 1 153 ? 11.398 4.871 3.43 1 92.94 153 THR A CA 1
ATOM 1197 C C . THR A 1 153 ? 10.828 4.391 2.096 1 92.94 153 THR A C 1
ATOM 1199 O O . THR A 1 153 ? 11.531 4.391 1.082 1 92.94 153 THR A O 1
ATOM 1202 N N . LEU A 1 154 ? 9.617 3.996 2.113 1 94.19 154 LEU A N 1
ATOM 1203 C CA . LEU A 1 154 ? 8.992 3.482 0.9 1 94.19 154 LEU A CA 1
ATOM 1204 C C . LEU A 1 154 ? 8.852 4.586 -0.144 1 94.19 154 LEU A C 1
ATOM 1206 O O . LEU A 1 154 ? 9.055 4.348 -1.337 1 94.19 154 LEU A O 1
ATOM 1210 N N . MET A 1 155 ? 8.508 5.816 0.282 1 94.75 155 MET A N 1
ATOM 1211 C CA . MET A 1 155 ? 8.391 6.938 -0.643 1 94.75 155 MET A CA 1
ATOM 1212 C C . MET A 1 155 ? 9.75 7.316 -1.218 1 94.75 155 MET A C 1
ATOM 1214 O O . MET A 1 155 ? 9.836 7.816 -2.34 1 94.75 155 MET A O 1
ATOM 1218 N N . ALA A 1 156 ? 10.781 7.027 -0.459 1 95.19 156 ALA A N 1
ATOM 1219 C CA . ALA A 1 156 ? 12.125 7.41 -0.869 1 95.19 156 ALA A CA 1
ATOM 1220 C C . ALA A 1 156 ? 12.812 6.277 -1.632 1 95.19 156 ALA A C 1
ATOM 1222 O O . ALA A 1 156 ? 13.953 6.418 -2.07 1 95.19 156 ALA A O 1
ATOM 1223 N N . ALA A 1 157 ? 12.164 5.176 -1.755 1 92.62 157 ALA A N 1
ATOM 1224 C CA . ALA A 1 157 ? 12.758 4.008 -2.395 1 92.62 157 ALA A CA 1
ATOM 1225 C C . ALA A 1 157 ? 13.164 4.316 -3.832 1 92.62 157 ALA A C 1
ATOM 1227 O O . ALA A 1 157 ? 12.43 4.988 -4.562 1 92.62 157 ALA A O 1
ATOM 1228 N N . GLU A 1 158 ? 14.305 3.809 -4.195 1 91.19 158 GLU A N 1
ATOM 1229 C CA . GLU A 1 158 ? 14.797 4.004 -5.559 1 91.19 158 GLU A CA 1
ATOM 1230 C C . GLU A 1 158 ? 14.07 3.084 -6.539 1 91.19 158 GLU A C 1
ATOM 1232 O O . GLU A 1 158 ? 13.789 1.927 -6.219 1 91.19 158 GLU A O 1
ATOM 1237 N N . ALA A 1 159 ? 13.852 3.629 -7.695 1 89.19 159 ALA A N 1
ATOM 1238 C CA . ALA A 1 159 ? 13.234 2.832 -8.75 1 89.19 159 ALA A CA 1
ATOM 1239 C C . ALA A 1 159 ? 14.188 1.742 -9.242 1 89.19 159 ALA A C 1
ATOM 1241 O O . ALA A 1 159 ? 15.406 1.883 -9.133 1 89.19 159 ALA A O 1
ATOM 1242 N N . PRO A 1 160 ? 13.547 0.705 -9.781 1 86.56 160 PRO A N 1
ATOM 1243 C CA . PRO A 1 160 ? 14.391 -0.342 -10.367 1 86.56 160 PRO A CA 1
ATOM 1244 C C . PRO A 1 160 ? 15.219 0.161 -11.547 1 86.56 160 PRO A C 1
ATOM 1246 O O . PRO A 1 160 ? 14.836 1.126 -12.211 1 86.56 160 PRO A O 1
ATOM 1249 N N . ALA A 1 161 ? 16.359 -0.524 -11.75 1 88.56 161 ALA A N 1
ATOM 1250 C CA . ALA A 1 161 ? 17.188 -0.238 -12.914 1 88.56 161 ALA A CA 1
ATOM 1251 C C . ALA A 1 161 ? 16.469 -0.618 -14.203 1 88.56 161 ALA A C 1
ATOM 1253 O O . ALA A 1 161 ? 15.5 -1.373 -14.18 1 88.56 161 ALA A O 1
ATOM 1254 N N . PRO A 1 162 ? 16.938 -0.032 -15.305 1 87.81 162 PRO A N 1
ATOM 1255 C CA . PRO A 1 162 ? 16.344 -0.449 -16.578 1 87.81 162 PRO A CA 1
ATOM 1256 C C . PRO A 1 162 ? 16.375 -1.963 -16.781 1 87.81 162 PRO A C 1
ATOM 1258 O O . PRO A 1 162 ? 17.375 -2.609 -16.453 1 87.81 162 PRO A O 1
ATOM 1261 N N . PRO A 1 163 ? 15.297 -2.445 -17.25 1 81.25 163 PRO A N 1
ATOM 1262 C CA . PRO A 1 163 ? 15.25 -3.9 -17.406 1 81.25 163 PRO A CA 1
ATOM 1263 C C . PRO A 1 163 ? 16.062 -4.387 -18.609 1 81.25 163 PRO A C 1
ATOM 1265 O O . PRO A 1 163 ? 16.344 -3.611 -19.531 1 81.25 163 PRO A O 1
ATOM 1268 N N . GLY A 1 164 ? 16.438 -5.699 -18.547 1 79.19 164 GLY A N 1
ATOM 1269 C CA . GLY A 1 164 ? 17.094 -6.348 -19.672 1 79.19 164 GLY A CA 1
ATOM 1270 C C . GLY A 1 164 ? 18.469 -5.805 -19.969 1 79.19 164 GLY A C 1
ATOM 1271 O O . GLY A 1 164 ? 19.234 -5.531 -19.031 1 79.19 164 GLY A O 1
ATOM 1272 N N . ALA A 1 165 ? 18.75 -5.695 -21.297 1 77.81 165 ALA A N 1
ATOM 1273 C CA . ALA A 1 165 ? 20.078 -5.277 -21.75 1 77.81 165 ALA A CA 1
ATOM 1274 C C . ALA A 1 165 ? 20.234 -3.766 -21.641 1 77.81 165 ALA A C 1
ATOM 1276 O O . ALA A 1 165 ? 21.297 -3.227 -21.938 1 77.81 165 ALA A O 1
ATOM 1277 N N . GLY A 1 166 ? 19.234 -3.133 -21.141 1 83.81 166 GLY A N 1
ATOM 1278 C CA . GLY A 1 166 ? 19.281 -1.682 -21.047 1 83.81 166 GLY A CA 1
ATOM 1279 C C . GLY A 1 166 ? 18.625 -0.984 -22.219 1 83.81 166 GLY A C 1
ATOM 1280 O O . GLY A 1 166 ? 18.453 -1.587 -23.281 1 83.81 166 GLY A O 1
ATOM 1281 N N . PRO A 1 167 ? 18.297 0.238 -22.016 1 84.81 167 PRO A N 1
ATOM 1282 C CA . PRO A 1 167 ? 17.609 0.994 -23.062 1 84.81 167 PRO A CA 1
ATOM 1283 C C . PRO A 1 167 ? 18.547 1.417 -24.188 1 84.81 167 PRO A C 1
ATOM 1285 O O . PRO A 1 167 ? 19.766 1.571 -23.969 1 84.81 167 PRO A O 1
ATOM 1288 N N . ALA A 1 168 ? 17.969 1.593 -25.312 1 78.31 168 ALA A N 1
ATOM 1289 C CA . ALA A 1 168 ? 18.719 2.074 -26.469 1 78.31 168 ALA A CA 1
ATOM 1290 C C . ALA A 1 168 ? 19.125 3.533 -26.297 1 78.31 168 ALA A C 1
ATOM 1292 O O . ALA A 1 168 ? 20.219 3.93 -26.703 1 78.31 168 ALA A O 1
ATOM 1293 N N . ILE A 1 169 ? 18.203 4.262 -25.703 1 81.88 169 ILE A N 1
ATOM 1294 C CA . ILE A 1 169 ? 18.453 5.691 -25.547 1 81.88 169 ILE A CA 1
ATOM 1295 C C . ILE A 1 169 ? 17.766 6.191 -24.281 1 81.88 169 ILE A C 1
ATOM 1297 O O . ILE A 1 169 ? 16.828 5.57 -23.797 1 81.88 169 ILE A O 1
ATOM 1301 N N . ALA A 1 170 ? 18.344 7.27 -23.797 1 83 170 ALA A N 1
ATOM 1302 C CA . ALA A 1 170 ? 17.672 8.031 -22.75 1 83 170 ALA A CA 1
ATOM 1303 C C . ALA A 1 170 ? 16.891 9.203 -23.344 1 83 170 ALA A C 1
ATOM 1305 O O . ALA A 1 170 ? 17.359 9.875 -24.25 1 83 170 ALA A O 1
ATOM 1306 N N . LEU A 1 171 ? 15.734 9.414 -22.75 1 77 171 LEU A N 1
ATOM 1307 C CA . LEU A 1 171 ? 14.891 10.484 -23.281 1 77 171 LEU A CA 1
ATOM 1308 C C . LEU A 1 171 ? 15.352 11.844 -22.766 1 77 171 LEU A C 1
ATOM 1310 O O . LEU A 1 171 ? 14.969 12.883 -23.312 1 77 171 LEU A O 1
ATOM 1314 N N . ASP A 1 172 ? 16.094 12.062 -21.594 1 76.19 172 ASP A N 1
ATOM 1315 C CA . ASP A 1 172 ? 16.453 13.312 -20.922 1 76.19 172 ASP A CA 1
ATOM 1316 C C . ASP A 1 172 ? 17.938 13.602 -21.047 1 76.19 172 ASP A C 1
ATOM 1318 O O . ASP A 1 172 ? 18.453 14.539 -20.438 1 76.19 172 ASP A O 1
ATOM 1322 N N . SER A 1 173 ? 18.719 13.109 -21.781 1 78.81 173 SER A N 1
ATOM 1323 C CA . SER A 1 173 ? 20.141 13.297 -22.016 1 78.81 173 SER A CA 1
ATOM 1324 C C . SER A 1 173 ? 20.953 12.984 -20.766 1 78.81 173 SER A C 1
ATOM 1326 O O . SER A 1 173 ? 22.078 13.469 -20.609 1 78.81 173 SER A O 1
ATOM 1328 N N . ARG A 1 174 ? 20.406 12.383 -19.797 1 86.69 174 ARG A N 1
ATOM 1329 C CA . ARG A 1 174 ? 21.125 11.961 -18.594 1 86.69 174 ARG A CA 1
ATOM 1330 C C . ARG A 1 174 ? 21.734 10.578 -18.781 1 86.69 174 ARG A C 1
ATOM 1332 O O . ARG A 1 174 ? 21.25 9.773 -19.578 1 86.69 174 ARG A O 1
ATOM 1339 N N . PRO A 1 175 ? 22.75 10.352 -18.062 1 90.44 175 PRO A N 1
ATOM 1340 C CA . PRO A 1 175 ? 23.438 9.07 -18.25 1 90.44 175 PRO A CA 1
ATOM 1341 C C . PRO A 1 175 ? 22.609 7.883 -17.766 1 90.44 175 PRO A C 1
ATOM 1343 O O . PRO A 1 175 ? 21.906 7.984 -16.75 1 90.44 175 PRO A O 1
ATOM 1346 N N . ILE A 1 176 ? 22.781 6.844 -18.484 1 89.12 176 ILE A N 1
ATOM 1347 C CA . ILE A 1 176 ? 22.203 5.566 -18.094 1 89.12 176 ILE A CA 1
ATOM 1348 C C . ILE A 1 176 ? 23.219 4.77 -17.281 1 89.12 176 ILE A C 1
ATOM 1350 O O . ILE A 1 176 ? 22.844 4.043 -16.344 1 89.12 176 ILE A O 1
ATOM 1354 N N . VAL A 1 177 ? 24.531 4.973 -17.609 1 87.94 177 VAL A N 1
ATOM 1355 C CA . VAL A 1 177 ? 25.641 4.344 -16.891 1 87.94 177 VAL A CA 1
ATOM 1356 C C . VAL A 1 177 ? 26.688 5.387 -16.531 1 87.94 177 VAL A C 1
ATOM 1358 O O . VAL A 1 177 ? 27.344 5.949 -17.422 1 87.94 177 VAL A O 1
ATOM 1361 N N . PRO A 1 178 ? 26.938 5.668 -15.281 1 90.25 178 PRO A N 1
ATOM 1362 C CA . PRO A 1 178 ? 26.125 5.223 -14.148 1 90.25 178 PRO A CA 1
ATOM 1363 C C . PRO A 1 178 ? 24.703 5.77 -14.195 1 90.25 178 PRO A C 1
ATOM 1365 O O . PRO A 1 178 ? 24.453 6.824 -14.789 1 90.25 178 PRO A O 1
ATOM 1368 N N . LEU A 1 179 ? 23.797 5.047 -13.609 1 92.06 179 LEU A N 1
ATOM 1369 C CA . LEU A 1 179 ? 22.375 5.395 -13.711 1 92.06 179 LEU A CA 1
ATOM 1370 C C . LEU A 1 179 ? 22.078 6.664 -12.922 1 92.06 179 LEU A C 1
ATOM 1372 O O . LEU A 1 179 ? 22.219 6.691 -11.703 1 92.06 179 LEU A O 1
ATOM 1376 N N . TRP A 1 180 ? 21.641 7.633 -13.672 1 92.5 180 TRP A N 1
ATOM 1377 C CA . TRP A 1 180 ? 21.188 8.875 -13.047 1 92.5 180 TRP A CA 1
ATOM 1378 C C . TRP A 1 180 ? 19.75 8.766 -12.562 1 92.5 180 TRP A C 1
ATOM 1380 O O . TRP A 1 180 ? 18.906 8.195 -13.25 1 92.5 180 TRP A O 1
ATOM 1390 N N . ARG A 1 181 ? 19.438 9.281 -11.383 1 92.56 181 ARG A N 1
ATOM 1391 C CA . ARG A 1 181 ? 18.094 9.375 -10.836 1 92.56 181 ARG A CA 1
ATOM 1392 C C . ARG A 1 181 ? 17.734 10.82 -10.492 1 92.56 181 ARG A C 1
ATOM 1394 O O . ARG A 1 181 ? 18.594 11.586 -10.055 1 92.56 181 ARG A O 1
ATOM 1401 N N . PRO A 1 182 ? 16.469 11.148 -10.742 1 90.75 182 PRO A N 1
ATOM 1402 C CA . PRO A 1 182 ? 16.078 12.523 -10.43 1 90.75 182 PRO A CA 1
ATOM 1403 C C . PRO A 1 182 ? 16.156 12.836 -8.938 1 90.75 182 PRO A C 1
ATOM 1405 O O . PRO A 1 182 ? 15.867 11.969 -8.102 1 90.75 182 PRO A O 1
ATOM 1408 N N . PRO A 1 183 ? 16.609 14.07 -8.641 1 92.81 183 PRO A N 1
ATOM 1409 C CA . PRO A 1 183 ? 16.5 14.492 -7.242 1 92.81 183 PRO A CA 1
ATOM 1410 C C . PRO A 1 183 ? 15.078 14.352 -6.695 1 92.81 183 PRO A C 1
ATOM 1412 O O . PRO A 1 183 ? 14.109 14.711 -7.379 1 92.81 183 PRO A O 1
ATOM 1415 N N . LEU A 1 184 ? 14.961 13.773 -5.562 1 94.75 184 LEU A N 1
ATOM 1416 C CA . LEU A 1 184 ? 13.688 13.531 -4.902 1 94.75 184 LEU 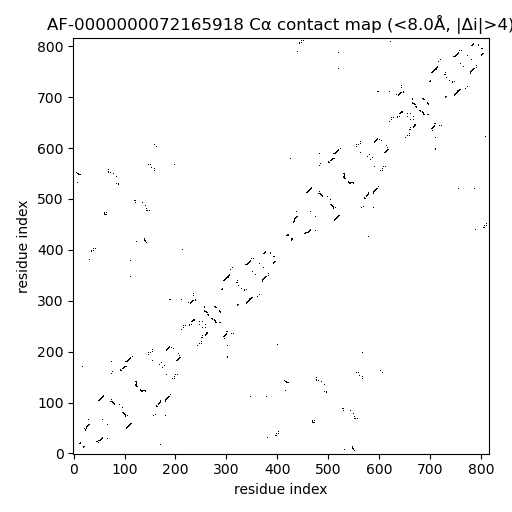A CA 1
ATOM 1417 C C . LEU A 1 184 ? 13.57 14.352 -3.623 1 94.75 184 LEU A C 1
ATOM 1419 O O . LEU A 1 184 ? 14.492 14.375 -2.809 1 94.75 184 LEU A O 1
ATOM 1423 N N . SER A 1 185 ? 12.453 15.07 -3.488 1 93.88 185 SER A N 1
ATOM 1424 C CA . SER A 1 185 ? 12.156 15.828 -2.275 1 93.88 185 SER A CA 1
ATOM 1425 C C . SER A 1 185 ? 10.805 15.438 -1.694 1 93.88 185 SER A C 1
ATOM 1427 O O . SER A 1 185 ? 9.836 15.25 -2.436 1 93.88 185 SER A O 1
ATOM 1429 N N . LEU A 1 186 ? 10.812 15.211 -0.428 1 95.44 186 LEU A N 1
ATOM 1430 C CA . LEU A 1 186 ? 9.562 15.023 0.301 1 95.44 186 LEU A CA 1
ATOM 1431 C C . LEU A 1 186 ? 9.18 16.281 1.067 1 95.44 186 LEU A C 1
ATOM 1433 O O . LEU A 1 186 ? 9.93 16.75 1.929 1 95.44 186 LEU A O 1
ATOM 1437 N N . PHE A 1 187 ? 8.008 16.844 0.708 1 94.31 187 PHE A N 1
ATOM 1438 C CA . PHE A 1 187 ? 7.508 18.062 1.328 1 94.31 187 PHE A CA 1
ATOM 1439 C C . PHE A 1 187 ? 6.324 17.766 2.242 1 94.31 187 PHE A C 1
ATOM 1441 O O . PHE A 1 187 ? 5.258 17.375 1.771 1 94.31 187 PHE A O 1
ATOM 1448 N N . PHE A 1 188 ? 6.539 17.984 3.535 1 93.81 188 PHE A N 1
ATOM 1449 C CA . PHE A 1 188 ? 5.508 17.688 4.523 1 93.81 188 PHE A CA 1
ATOM 1450 C C . PHE A 1 188 ? 4.883 18.984 5.043 1 93.81 188 PHE A C 1
ATOM 1452 O O . PHE A 1 188 ? 5.578 19.984 5.227 1 93.81 188 PHE A O 1
ATOM 1459 N N . VAL A 1 189 ? 3.57 18.891 5.289 1 92.12 189 VAL A N 1
ATOM 1460 C CA . VAL A 1 189 ? 2.867 19.969 5.965 1 92.12 189 VAL A CA 1
ATOM 1461 C C . VAL A 1 189 ? 2.621 19.594 7.426 1 92.12 189 VAL A C 1
ATOM 1463 O O . VAL A 1 189 ? 1.994 18.578 7.715 1 92.12 189 VAL A O 1
ATOM 1466 N N . GLU A 1 190 ? 3.074 20.391 8.297 1 88.88 190 GLU A N 1
ATOM 1467 C CA . GLU A 1 190 ? 2.824 20.25 9.727 1 88.88 190 GLU A CA 1
ATOM 1468 C C . GLU A 1 190 ? 3.236 18.859 10.219 1 88.88 190 GLU A C 1
ATOM 1470 O O . GLU A 1 190 ? 2.451 18.172 10.875 1 88.88 190 GLU A O 1
ATOM 1475 N N . LEU A 1 191 ? 4.465 18.484 9.883 1 85.62 191 LEU A N 1
ATOM 1476 C CA . LEU A 1 191 ? 4.969 17.234 10.422 1 85.62 191 LEU A CA 1
ATOM 1477 C C . LEU A 1 191 ? 5.188 17.328 11.922 1 85.62 191 LEU A C 1
ATOM 1479 O O . LEU A 1 191 ? 5.84 18.266 12.398 1 85.62 191 LEU A O 1
ATOM 1483 N N . HIS A 1 192 ? 4.488 16.453 12.602 1 75.44 192 HIS A N 1
ATOM 1484 C CA . HIS A 1 192 ? 4.52 16.5 14.055 1 75.44 192 HIS A CA 1
ATOM 1485 C C . HIS A 1 192 ? 5.926 16.25 14.586 1 75.44 192 HIS A C 1
ATOM 1487 O O . HIS A 1 192 ? 6.395 16.953 15.477 1 75.44 192 HIS A O 1
ATOM 1493 N N . GLU A 1 193 ? 6.602 15.242 14.109 1 75.44 193 GLU A N 1
ATOM 1494 C CA . GLU A 1 193 ? 7.98 14.914 14.445 1 75.44 193 GLU A CA 1
ATOM 1495 C C . GLU A 1 193 ? 8.82 14.703 13.188 1 75.44 193 GLU A C 1
ATOM 1497 O O . GLU A 1 193 ? 8.586 13.75 12.43 1 75.44 193 GLU A O 1
ATOM 1502 N N . GLU A 1 194 ? 9.828 15.469 13.102 1 81.31 194 GLU A N 1
ATOM 1503 C CA . GLU A 1 194 ? 10.602 15.477 11.867 1 81.31 194 GLU A CA 1
ATOM 1504 C C . GLU A 1 194 ? 11.719 14.438 11.906 1 81.31 194 GLU A C 1
ATOM 1506 O O . GLU A 1 194 ? 12.008 13.789 10.898 1 81.31 194 GLU A O 1
ATOM 1511 N N . GLU A 1 195 ? 12.336 14.258 13.023 1 79.69 195 GLU A N 1
ATOM 1512 C CA . GLU A 1 195 ? 13.578 13.5 13.133 1 79.69 195 GLU A CA 1
ATOM 1513 C C . GLU A 1 195 ? 13.367 12.047 12.711 1 79.69 195 GLU A C 1
ATOM 1515 O O . GLU A 1 195 ? 14.164 11.5 11.945 1 79.69 195 GLU A O 1
ATOM 1520 N N . PRO A 1 196 ? 12.336 11.398 13.133 1 78.5 196 PRO A N 1
ATOM 1521 C CA . PRO A 1 196 ? 12.133 10.008 12.719 1 78.5 196 PRO A CA 1
ATOM 1522 C C . PRO A 1 196 ? 12 9.859 11.203 1 78.5 196 PRO A C 1
ATOM 1524 O O . PRO A 1 196 ? 12.484 8.883 10.633 1 78.5 196 PRO A O 1
ATOM 1527 N N . VAL A 1 197 ? 11.375 10.828 10.594 1 86.5 197 VAL A N 1
ATOM 1528 C CA . VAL A 1 197 ? 11.172 10.781 9.148 1 86.5 197 VAL A CA 1
ATOM 1529 C C . VAL A 1 197 ? 12.492 11.07 8.438 1 86.5 197 VAL A C 1
ATOM 1531 O O . VAL A 1 197 ? 12.859 10.359 7.496 1 86.5 197 VAL A O 1
ATOM 1534 N N . ARG A 1 198 ? 13.219 12.008 8.914 1 88 198 ARG A N 1
ATOM 1535 C CA . ARG A 1 198 ? 14.492 12.406 8.312 1 88 198 ARG A CA 1
ATOM 1536 C C . ARG A 1 198 ? 15.508 11.281 8.391 1 88 198 ARG A C 1
ATOM 1538 O O . ARG A 1 198 ? 16.266 11.039 7.445 1 88 198 ARG A O 1
ATOM 1545 N N . SER A 1 199 ? 15.539 10.625 9.453 1 85.06 199 SER A N 1
ATOM 1546 C CA . SER A 1 199 ? 16.531 9.57 9.664 1 85.06 199 SER A CA 1
ATOM 1547 C C . SER A 1 199 ? 16.172 8.312 8.891 1 85.06 199 SER A C 1
ATOM 1549 O O . SER A 1 199 ? 17 7.41 8.734 1 85.06 199 SER A O 1
ATOM 1551 N N . ALA A 1 200 ? 14.977 8.242 8.453 1 87.94 200 ALA A N 1
ATOM 1552 C CA . ALA A 1 200 ? 14.5 7.031 7.801 1 87.94 200 ALA A CA 1
ATOM 1553 C C . ALA A 1 200 ? 14.789 7.059 6.301 1 87.94 200 ALA A C 1
ATOM 1555 O O . ALA A 1 200 ? 14.641 6.043 5.617 1 87.94 200 ALA A O 1
ATOM 1556 N N . VAL A 1 201 ? 15.18 8.211 5.758 1 91.62 201 VAL A N 1
ATOM 1557 C CA . VAL A 1 201 ? 15.375 8.336 4.316 1 91.62 201 VAL A CA 1
ATOM 1558 C C . VAL A 1 201 ? 16.859 8.602 4.023 1 91.62 201 VAL A C 1
ATOM 1560 O O . VAL A 1 201 ? 17.578 9.141 4.863 1 91.62 201 VAL A O 1
ATOM 1563 N N . PRO A 1 202 ? 17.359 8.133 2.898 1 90.81 202 PRO A N 1
ATOM 1564 C CA . PRO A 1 202 ? 18.75 8.414 2.52 1 90.81 202 PRO A CA 1
ATOM 1565 C C . PRO A 1 202 ? 19.047 9.914 2.449 1 90.81 202 PRO A C 1
ATOM 1567 O O . PRO A 1 202 ? 18.141 10.711 2.17 1 90.81 202 PRO A O 1
ATOM 1570 N N . SER A 1 203 ? 20.281 10.25 2.566 1 90.25 203 SER A N 1
ATOM 1571 C CA . SER A 1 203 ? 20.703 11.641 2.629 1 90.25 203 SER A CA 1
ATOM 1572 C C . SER A 1 203 ? 20.453 12.359 1.308 1 90.25 203 SER A C 1
ATOM 1574 O O . SER A 1 203 ? 20.297 13.586 1.276 1 90.25 203 SER A O 1
ATOM 1576 N N . LYS A 1 204 ? 20.391 11.578 0.277 1 93 204 LYS A N 1
ATOM 1577 C CA . LYS A 1 204 ? 20.203 12.188 -1.039 1 93 204 LYS A CA 1
ATOM 1578 C C . LYS A 1 204 ? 18.766 12.672 -1.223 1 93 204 LYS A C 1
ATOM 1580 O O . LYS A 1 204 ? 18.484 13.422 -2.15 1 93 204 LYS A O 1
ATOM 1585 N N . VAL A 1 205 ? 17.875 12.188 -0.436 1 94.94 205 VAL A N 1
ATOM 1586 C CA . VAL A 1 205 ? 16.484 12.633 -0.495 1 94.94 205 VAL A CA 1
ATOM 1587 C C . VAL A 1 205 ? 16.281 13.852 0.408 1 94.94 205 VAL A C 1
ATOM 1589 O O . VAL A 1 205 ? 16.625 13.812 1.595 1 94.94 205 VAL A O 1
ATOM 1592 N N . ASN A 1 206 ? 15.789 14.883 -0.154 1 93.62 206 ASN A N 1
ATOM 1593 C CA . ASN A 1 206 ? 15.57 16.109 0.601 1 93.62 206 ASN A CA 1
ATOM 1594 C C . ASN A 1 206 ? 14.242 16.062 1.352 1 93.62 206 ASN A C 1
ATOM 1596 O O . ASN A 1 206 ? 13.203 15.734 0.773 1 93.62 206 ASN A O 1
ATOM 1600 N N . ILE A 1 207 ? 14.312 16.344 2.615 1 94.19 207 ILE A N 1
ATOM 1601 C CA . ILE A 1 207 ? 13.109 16.453 3.428 1 94.19 207 ILE A CA 1
ATOM 1602 C C . ILE A 1 207 ? 12.859 17.906 3.783 1 94.19 207 ILE A C 1
ATOM 1604 O O . ILE A 1 207 ? 13.727 18.578 4.355 1 94.19 207 ILE A O 1
ATOM 1608 N N . ARG A 1 208 ? 11.727 18.359 3.396 1 92.88 208 ARG A N 1
ATOM 1609 C CA . ARG A 1 208 ? 11.297 19.719 3.744 1 92.88 208 ARG A CA 1
ATOM 1610 C C . ARG A 1 208 ? 9.969 19.688 4.496 1 92.88 208 ARG A C 1
ATOM 1612 O O . ARG A 1 208 ? 9.055 18.938 4.129 1 92.88 208 ARG A O 1
ATOM 1619 N N . THR A 1 209 ? 9.922 20.359 5.562 1 92.56 209 THR A N 1
ATOM 1620 C CA . THR A 1 209 ? 8.68 20.484 6.316 1 92.56 209 THR A CA 1
ATOM 1621 C C . THR A 1 209 ? 8.352 21.953 6.582 1 92.56 209 THR A C 1
ATOM 1623 O O . THR A 1 209 ? 9.25 22.75 6.875 1 92.56 209 THR A O 1
ATOM 1626 N N . GLU A 1 210 ? 7.121 22.281 6.34 1 91.81 210 GLU A N 1
ATOM 1627 C CA . GLU A 1 210 ? 6.637 23.641 6.625 1 91.81 210 GLU A CA 1
ATOM 1628 C C . GLU A 1 210 ? 5.391 23.594 7.504 1 91.81 210 GLU A C 1
ATOM 1630 O O . GLU A 1 210 ? 4.566 22.688 7.387 1 91.81 210 GLU A O 1
ATOM 1635 N N . ARG A 1 211 ? 5.34 24.594 8.352 1 92.19 211 ARG A N 1
ATOM 1636 C CA . ARG A 1 211 ? 4.184 24.703 9.234 1 92.19 211 ARG A CA 1
ATOM 1637 C C . ARG A 1 211 ? 3.125 25.625 8.617 1 92.19 211 ARG A C 1
ATOM 1639 O O . ARG A 1 211 ? 3.455 26.656 8.039 1 92.19 211 ARG A O 1
ATOM 1646 N N . PHE A 1 212 ? 1.924 25.281 8.766 1 93.12 212 PHE A N 1
ATOM 1647 C CA . PHE A 1 212 ? 0.845 26.078 8.195 1 93.12 212 PHE A CA 1
ATOM 1648 C C . PHE A 1 212 ? 0.413 27.172 9.156 1 93.12 212 PHE A C 1
ATOM 1650 O O . PHE A 1 212 ? -0.121 28.203 8.727 1 93.12 212 PHE A O 1
ATOM 1657 N N . VAL A 1 213 ? 0.661 27.031 10.414 1 93.62 213 VAL A N 1
ATOM 1658 C CA . VAL A 1 213 ? 0.151 27.922 11.438 1 93.62 213 VAL A CA 1
ATOM 1659 C C . VAL A 1 213 ? 0.622 29.359 11.156 1 93.62 213 VAL A C 1
ATOM 1661 O O . VAL A 1 213 ? -0.181 30.297 11.148 1 93.62 213 VAL A O 1
ATOM 1664 N N . PRO A 1 214 ? 1.882 29.562 10.867 1 93.31 214 PRO A N 1
ATOM 1665 C CA . PRO A 1 214 ? 2.299 30.922 10.547 1 93.31 214 PRO A CA 1
ATOM 1666 C C . PRO A 1 214 ? 1.528 31.516 9.375 1 93.31 214 PRO A C 1
ATOM 1668 O O . PRO A 1 214 ? 1.148 32.688 9.406 1 93.31 214 PRO A O 1
ATOM 1671 N N . PHE A 1 215 ? 1.346 30.719 8.367 1 93.44 215 PHE A N 1
ATOM 1672 C CA . PHE A 1 215 ? 0.569 31.156 7.211 1 93.44 215 PHE A CA 1
ATOM 1673 C C . PHE A 1 215 ? -0.856 31.5 7.617 1 93.44 215 PHE A C 1
ATOM 1675 O O . PHE A 1 215 ? -1.391 32.531 7.203 1 93.44 215 PHE A O 1
ATOM 1682 N N . PHE A 1 216 ? -1.419 30.719 8.398 1 96.19 216 PHE A N 1
ATOM 1683 C CA . PHE A 1 216 ? -2.773 30.953 8.875 1 96.19 216 PHE A CA 1
ATOM 1684 C C . PHE A 1 216 ? -2.846 32.281 9.656 1 96.19 216 PHE A C 1
ATOM 1686 O O . PHE A 1 216 ? -3.807 33.031 9.516 1 96.19 216 PHE A O 1
ATOM 1693 N N . LEU A 1 217 ? -1.894 32.5 10.523 1 96.75 217 LEU A N 1
ATOM 1694 C CA . LEU A 1 217 ? -1.878 33.719 11.328 1 96.75 217 LEU A CA 1
ATOM 1695 C C . LEU A 1 217 ? -1.906 34.969 10.445 1 96.75 217 LEU A C 1
ATOM 1697 O O . LEU A 1 217 ? -2.596 35.938 10.758 1 96.75 217 LEU A O 1
ATOM 1701 N N . ASP A 1 218 ? -1.197 34.875 9.352 1 95 218 ASP A N 1
ATOM 1702 C CA . ASP A 1 218 ? -1.225 36 8.406 1 95 218 ASP A CA 1
ATOM 1703 C C . ASP A 1 218 ? -2.615 36.156 7.797 1 95 218 ASP A C 1
ATOM 1705 O O . ASP A 1 218 ? -3.133 37.281 7.723 1 95 218 ASP A O 1
ATOM 1709 N N . VAL A 1 219 ? -3.184 35.062 7.414 1 94.25 219 VAL A N 1
ATOM 1710 C CA . VAL A 1 219 ? -4.52 35.094 6.824 1 94.25 219 VAL A CA 1
ATOM 1711 C C . VAL A 1 219 ? -5.527 35.594 7.852 1 94.25 219 VAL A C 1
ATOM 1713 O O . VAL A 1 219 ? -6.402 36.406 7.52 1 94.25 219 VAL A O 1
ATOM 1716 N N . PHE A 1 220 ? -5.379 35.156 9.055 1 96.25 220 PHE A N 1
ATOM 1717 C CA . PHE A 1 220 ? -6.277 35.531 10.141 1 96.25 220 PHE A CA 1
ATOM 1718 C C . PHE A 1 220 ? -6.172 37.031 10.422 1 96.25 220 PHE A C 1
ATOM 1720 O O . PHE A 1 220 ? -7.188 37.688 10.602 1 96.25 220 PHE A O 1
ATOM 1727 N N . LYS A 1 221 ? -5.012 37.562 10.453 1 96 221 LYS A N 1
ATOM 1728 C CA . LYS A 1 221 ? -4.742 38.969 10.727 1 96 221 LYS A CA 1
ATOM 1729 C C . LYS A 1 221 ? -5.324 39.844 9.641 1 96 221 LYS A C 1
ATOM 1731 O O . LYS A 1 221 ? -5.73 40.969 9.914 1 96 221 LYS A O 1
ATOM 1736 N N . GLU A 1 222 ? -5.406 39.375 8.445 1 94.69 222 GLU A N 1
ATOM 1737 C CA . GLU A 1 222 ? -5.848 40.156 7.297 1 94.69 222 GLU A CA 1
ATOM 1738 C C . GLU A 1 222 ? -7.367 40.188 7.188 1 94.69 222 GLU A C 1
ATOM 1740 O O . GLU A 1 222 ? -7.934 40.938 6.391 1 94.69 222 GLU A O 1
ATOM 1745 N N . ARG A 1 223 ? -7.93 39.406 8.008 1 93.31 223 ARG A N 1
ATOM 1746 C CA . ARG A 1 223 ? -9.383 39.312 7.934 1 93.31 223 ARG A CA 1
ATOM 1747 C C . ARG A 1 223 ? -10.016 40.625 8.422 1 93.31 223 ARG A C 1
ATOM 1749 O O . ARG A 1 223 ? -9.484 41.281 9.32 1 93.31 223 ARG A O 1
ATOM 1756 N N . LYS A 1 224 ? -11.234 40.906 7.906 1 89.5 224 LYS A N 1
ATOM 1757 C CA . LYS A 1 224 ? -11.945 42.125 8.25 1 89.5 224 LYS A CA 1
ATOM 1758 C C . LYS A 1 224 ? -12.367 42.125 9.719 1 89.5 224 LYS A C 1
ATOM 1760 O O . LYS A 1 224 ? -12.375 43.188 10.367 1 89.5 224 LYS A O 1
ATOM 1765 N N . ASN A 1 225 ? -12.656 41 10.258 1 88.06 225 ASN A N 1
ATOM 1766 C CA . ASN A 1 225 ? -13.148 40.906 11.625 1 88.06 225 ASN A CA 1
ATOM 1767 C C . ASN A 1 225 ? -12.031 40.562 12.609 1 88.06 225 ASN A C 1
ATOM 1769 O O . ASN A 1 225 ? -12.273 40 13.672 1 88.06 225 ASN A O 1
ATOM 1773 N N . PHE A 1 226 ? -10.812 40.906 12.234 1 94 226 PHE A N 1
ATOM 1774 C CA . PHE A 1 226 ? -9.688 40.75 13.148 1 94 226 PHE A CA 1
ATOM 1775 C C . PHE A 1 226 ? -9.891 41.562 14.414 1 94 226 PHE A C 1
ATOM 1777 O O . PHE A 1 226 ? -10.172 42.75 14.352 1 94 226 PHE A O 1
ATOM 1784 N N . PRO A 1 227 ? -9.828 41 15.578 1 93.06 227 PRO A N 1
ATOM 1785 C CA . PRO A 1 227 ? -10.18 41.688 16.828 1 93.06 227 PRO A CA 1
ATOM 1786 C C . PRO A 1 227 ? -9.156 42.75 17.219 1 93.06 227 PRO A C 1
ATOM 1788 O O . PRO A 1 227 ? -9.469 43.656 18 1 93.06 227 PRO A O 1
ATOM 1791 N N . GLY A 1 228 ? -7.977 42.719 16.703 1 92.94 228 GLY A N 1
ATOM 1792 C CA . GLY A 1 228 ? -6.906 43.625 17.125 1 92.94 228 GLY A CA 1
ATOM 1793 C C . GLY A 1 228 ? -5.953 42.969 18.109 1 92.94 228 GLY A C 1
ATOM 1794 O O . GLY A 1 228 ? -6.324 42.031 18.828 1 92.94 228 GLY A O 1
ATOM 1795 N N . ILE A 1 229 ? -4.875 43.5 18.297 1 93.94 229 ILE A N 1
ATOM 1796 C CA . ILE A 1 229 ? -3.773 42.906 19.047 1 93.94 229 ILE A CA 1
ATOM 1797 C C . ILE A 1 229 ? -4.062 42.969 20.547 1 93.94 229 ILE A C 1
ATOM 1799 O O . ILE A 1 229 ? -3.686 42.094 21.297 1 93.94 229 ILE A O 1
ATOM 1803 N N . ASP A 1 230 ? -4.785 43.969 20.984 1 94.38 230 ASP A N 1
ATOM 1804 C CA . ASP A 1 230 ? -5.031 44.188 22.406 1 94.38 230 ASP A CA 1
ATOM 1805 C C . ASP A 1 230 ? -6.16 43.281 22.906 1 94.38 230 ASP A C 1
ATOM 1807 O O . ASP A 1 230 ? -6.219 42.969 24.094 1 94.38 230 ASP A O 1
ATOM 1811 N N . GLN A 1 231 ? -7 42.875 22.016 1 95.75 231 GLN A N 1
ATOM 1812 C CA . GLN A 1 231 ? -8.172 42.125 22.406 1 95.75 231 GLN A CA 1
ATOM 1813 C C . GLN A 1 231 ? -7.992 40.625 22.094 1 95.75 231 GLN A C 1
ATOM 1815 O O . GLN A 1 231 ? -8.758 39.781 22.562 1 95.75 231 GLN A O 1
ATOM 1820 N N . LEU A 1 232 ? -6.98 40.344 21.328 1 97.75 232 LEU A N 1
ATOM 1821 C CA . LEU A 1 232 ? -6.785 38.969 20.859 1 97.75 232 LEU A CA 1
ATOM 1822 C C . LEU A 1 232 ? -5.922 38.156 21.844 1 97.75 232 LEU A C 1
ATOM 1824 O O . LEU A 1 232 ? -4.895 38.656 22.312 1 97.75 232 LEU A O 1
ATOM 1828 N N . PHE A 1 233 ? -6.371 36.969 22.188 1 97.88 233 PHE A N 1
ATOM 1829 C CA . PHE A 1 233 ? -5.605 36 22.953 1 97.88 233 PHE A CA 1
ATOM 1830 C C . PHE A 1 233 ? -5.461 34.719 22.156 1 97.88 233 PHE A C 1
ATOM 1832 O O . PHE A 1 233 ? -6.402 34.25 21.5 1 97.88 233 PHE A O 1
ATOM 1839 N N . VAL A 1 234 ? -4.242 34.156 22.188 1 98.31 234 VAL A N 1
ATOM 1840 C CA . VAL A 1 234 ? -4.004 32.844 21.562 1 98.31 234 VAL A CA 1
ATOM 1841 C C . VAL A 1 234 ? -3.834 31.781 22.641 1 98.31 234 VAL A C 1
ATOM 1843 O O . VAL A 1 234 ? -3.098 31.984 23.609 1 98.31 234 VAL A O 1
ATOM 1846 N N . LEU A 1 235 ? -4.582 30.734 22.469 1 97.81 235 LEU A N 1
ATOM 1847 C CA . LEU A 1 235 ? -4.543 29.641 23.453 1 97.81 235 LEU A CA 1
ATOM 1848 C C . LEU A 1 235 ? -4.121 28.344 22.781 1 97.81 235 LEU A C 1
ATOM 1850 O O . LEU A 1 235 ? -4.699 27.938 21.781 1 97.81 235 LEU A O 1
ATOM 1854 N N . PHE A 1 236 ? -3.115 27.734 23.344 1 96.44 236 PHE A N 1
ATOM 1855 C CA . PHE A 1 236 ? -2.707 26.406 22.953 1 96.44 236 PHE A CA 1
ATOM 1856 C C . PHE A 1 236 ? -3.219 25.359 23.938 1 96.44 236 PHE A C 1
ATOM 1858 O O . PHE A 1 236 ? -3.029 25.5 25.156 1 96.44 236 PHE A O 1
ATOM 1865 N N . PRO A 1 237 ? -3.896 24.312 23.375 1 91.88 237 PRO A N 1
ATOM 1866 C CA . PRO A 1 237 ? -4.512 23.328 24.281 1 91.88 237 PRO A CA 1
ATOM 1867 C C . PRO A 1 237 ? -3.479 22.5 25.031 1 91.88 237 PRO A C 1
ATOM 1869 O O . PRO A 1 237 ? -3.818 21.828 26.016 1 91.88 237 PRO A O 1
ATOM 1872 N N . ASP A 1 238 ? -2.242 22.469 24.531 1 86.56 238 ASP A N 1
ATOM 1873 C CA . ASP A 1 238 ? -1.176 21.781 25.25 1 86.56 238 ASP A CA 1
ATOM 1874 C C . ASP A 1 238 ? 0.155 22.516 25.094 1 86.56 238 ASP A C 1
ATOM 1876 O O . ASP A 1 238 ? 0.268 23.453 24.297 1 86.56 238 ASP A O 1
ATOM 1880 N N . HIS A 1 239 ? 1.104 22.125 25.938 1 87.75 239 HIS A N 1
ATOM 1881 C CA . HIS A 1 239 ? 2.389 22.812 25.953 1 87.75 239 HIS A CA 1
ATOM 1882 C C . HIS A 1 239 ? 3.191 22.5 24.688 1 87.75 239 HIS A C 1
ATOM 1884 O O . HIS A 1 239 ? 3.998 23.328 24.25 1 87.75 239 HIS A O 1
ATOM 1890 N N . GLY A 1 240 ? 3.002 21.359 24.109 1 84.88 240 GLY A N 1
ATOM 1891 C CA . GLY A 1 240 ? 3.684 21.031 22.859 1 84.88 240 GLY A CA 1
ATOM 1892 C C . GLY A 1 240 ? 3.367 22 21.734 1 84.88 240 GLY A C 1
ATOM 1893 O O . GLY A 1 240 ? 4.273 22.5 21.062 1 84.88 240 GLY A O 1
ATOM 1894 N N . ALA A 1 241 ? 2.137 22.25 21.625 1 89.38 241 ALA A N 1
ATOM 1895 C CA . ALA A 1 241 ? 1.704 23.203 20.609 1 89.38 241 ALA A CA 1
ATOM 1896 C C . ALA A 1 241 ? 2.236 24.609 20.922 1 89.38 241 ALA A C 1
ATOM 1898 O O . ALA A 1 241 ? 2.68 25.328 20.031 1 89.38 241 ALA A O 1
ATOM 1899 N N . PHE A 1 242 ? 2.15 24.922 22.188 1 93.62 242 PHE A N 1
ATOM 1900 C CA . PHE A 1 242 ? 2.68 26.219 22.625 1 93.62 242 PHE A CA 1
ATOM 1901 C C . PHE A 1 242 ? 4.141 26.359 22.234 1 93.62 242 PHE A C 1
ATOM 1903 O O . PHE A 1 242 ? 4.523 27.359 21.609 1 93.62 242 PHE A O 1
ATOM 1910 N N . SER A 1 243 ? 4.887 25.375 22.516 1 89.88 243 SER A N 1
ATOM 1911 C CA . SER A 1 243 ? 6.316 25.406 22.234 1 89.88 243 SER A CA 1
ATOM 1912 C C . SER A 1 243 ? 6.57 25.469 20.719 1 89.88 243 SER A C 1
ATOM 1914 O O . SER A 1 243 ? 7.52 26.125 20.281 1 89.88 243 SER A O 1
ATOM 1916 N N . ARG A 1 244 ? 5.738 24.938 19.984 1 89.62 244 ARG A N 1
ATOM 1917 C CA . ARG A 1 244 ? 5.922 24.844 18.531 1 89.62 244 ARG A CA 1
ATOM 1918 C C . ARG A 1 244 ? 5.566 26.172 17.859 1 89.62 244 ARG A C 1
ATOM 1920 O O . ARG A 1 244 ? 6.207 26.562 16.875 1 89.62 244 ARG A O 1
ATOM 1927 N N . TYR A 1 245 ? 4.578 26.844 18.406 1 94.88 245 TYR A N 1
ATOM 1928 C CA . TYR A 1 245 ? 3.996 27.891 17.578 1 94.88 245 TYR A CA 1
ATOM 1929 C C . TYR A 1 245 ? 4.152 29.25 18.25 1 94.88 245 TYR A C 1
ATOM 1931 O O . TYR A 1 245 ? 3.852 30.281 17.641 1 94.88 245 TYR A O 1
ATOM 1939 N N . LYS A 1 246 ? 4.566 29.297 19.5 1 94.88 246 LYS A N 1
ATOM 1940 C CA . LYS A 1 246 ? 4.668 30.547 20.25 1 94.88 246 LYS A CA 1
ATOM 1941 C C . LYS A 1 246 ? 5.461 31.594 19.453 1 94.88 246 LYS A C 1
ATOM 1943 O O . LYS A 1 246 ? 5.027 32.75 19.328 1 94.88 246 LYS A O 1
ATOM 1948 N N . GLY A 1 247 ? 6.598 31.188 18.922 1 93.62 247 GLY A N 1
ATOM 1949 C CA . GLY A 1 247 ? 7.43 32.094 18.156 1 93.62 247 GLY A CA 1
ATOM 1950 C C . GLY A 1 247 ? 6.703 32.719 16.969 1 93.62 247 GLY A C 1
ATOM 1951 O O . GLY A 1 247 ? 6.82 33.906 16.703 1 93.62 247 GLY A O 1
ATOM 1952 N N . SER A 1 248 ? 5.957 31.938 16.312 1 94.75 248 SER A N 1
ATOM 1953 C CA . SER A 1 248 ? 5.211 32.406 15.148 1 94.75 248 SER A CA 1
ATOM 1954 C C . SER A 1 248 ? 4.133 33.406 15.555 1 94.75 248 SER A C 1
ATOM 1956 O O . SER A 1 248 ? 3.873 34.375 14.836 1 94.75 248 SER A O 1
ATOM 1958 N N . VAL A 1 249 ? 3.504 33.125 16.672 1 95.94 249 VAL A N 1
ATOM 1959 C CA . VAL A 1 249 ? 2.453 34.031 17.156 1 95.94 249 VAL A CA 1
ATOM 1960 C C . VAL A 1 249 ? 3.051 35.375 17.516 1 95.94 249 VAL A C 1
ATOM 1962 O O . VAL A 1 249 ? 2.502 36.438 17.156 1 95.94 249 VAL A O 1
ATOM 1965 N N . GLU A 1 250 ? 4.164 35.344 18.172 1 94.62 250 GLU A N 1
ATOM 1966 C CA . GLU A 1 250 ? 4.855 36.562 18.547 1 94.62 250 GLU A CA 1
ATOM 1967 C C . GLU A 1 250 ? 5.281 37.344 17.312 1 94.62 250 GLU A C 1
ATOM 1969 O O . GLU A 1 250 ? 5.055 38.562 17.219 1 94.62 250 GLU A O 1
ATOM 1974 N N . ASP A 1 251 ? 5.781 36.688 16.391 1 94.25 251 ASP A N 1
ATOM 1975 C CA . ASP A 1 251 ? 6.363 37.344 15.211 1 94.25 251 ASP A CA 1
ATOM 1976 C C . ASP A 1 251 ? 5.273 37.875 14.281 1 94.25 251 ASP A C 1
ATOM 1978 O O . ASP A 1 251 ? 5.395 38.969 13.75 1 94.25 251 ASP A O 1
ATOM 1982 N N . ARG A 1 252 ? 4.227 37.125 14.109 1 94.69 252 ARG A N 1
ATOM 1983 C CA . ARG A 1 252 ? 3.25 37.438 13.078 1 94.69 252 ARG A CA 1
ATOM 1984 C C . ARG A 1 252 ? 2.139 38.312 13.625 1 94.69 252 ARG A C 1
ATOM 1986 O O . ARG A 1 252 ? 1.614 39.188 12.922 1 94.69 252 ARG A O 1
ATOM 1993 N N . LEU A 1 253 ? 1.758 38.094 14.844 1 95.75 253 LEU A N 1
ATOM 1994 C CA . LEU A 1 253 ? 0.633 38.844 15.398 1 95.75 253 LEU A CA 1
ATOM 1995 C C . LEU A 1 253 ? 1.121 39.938 16.328 1 95.75 253 LEU A C 1
ATOM 1997 O O . LEU A 1 253 ? 0.381 40.875 16.625 1 95.75 253 LEU A O 1
ATOM 2001 N N . GLY A 1 254 ? 2.305 39.812 16.906 1 93.75 254 GLY A N 1
ATOM 2002 C CA . GLY A 1 254 ? 2.844 40.844 17.797 1 93.75 254 GLY A CA 1
ATOM 2003 C C . GLY A 1 254 ? 2.133 40.906 19.141 1 93.75 254 GLY A C 1
ATOM 2004 O O . GLY A 1 254 ? 1.935 41.969 19.688 1 93.75 254 GLY A O 1
ATOM 2005 N N . LEU A 1 255 ? 1.743 39.812 19.656 1 95.12 255 LEU A N 1
ATOM 2006 C CA . LEU A 1 255 ? 0.99 39.781 20.906 1 95.12 255 LEU A CA 1
ATOM 2007 C C . LEU A 1 255 ? 1.924 39.875 22.109 1 95.12 255 LEU A C 1
ATOM 2009 O O . LEU A 1 255 ? 3.064 39.406 22.047 1 95.12 255 LEU A O 1
ATOM 2013 N N . ALA A 1 256 ? 1.371 40.438 23.188 1 93.06 256 ALA A N 1
ATOM 2014 C CA . ALA A 1 256 ? 2.08 40.406 24.469 1 93.06 256 ALA A CA 1
ATOM 2015 C C . ALA A 1 256 ? 2.139 39 25.047 1 93.06 256 ALA A C 1
ATOM 2017 O O . ALA A 1 256 ? 1.332 38.156 24.688 1 93.06 256 ALA A O 1
ATOM 2018 N N . ALA A 1 257 ? 3.07 38.781 25.938 1 93.44 257 ALA A N 1
ATOM 2019 C CA . ALA A 1 257 ? 3.311 37.469 26.516 1 93.44 257 ALA A CA 1
ATOM 2020 C C . ALA A 1 257 ? 2.064 36.938 27.234 1 93.44 257 ALA A C 1
ATOM 2022 O O . ALA A 1 257 ? 1.763 35.75 27.172 1 93.44 257 ALA A O 1
ATOM 2023 N N . ASP A 1 258 ? 1.369 37.844 27.875 1 94.81 258 ASP A N 1
ATOM 2024 C CA . ASP A 1 258 ? 0.213 37.406 28.641 1 94.81 258 ASP A CA 1
ATOM 2025 C C . ASP A 1 258 ? -1.006 37.188 27.75 1 94.81 258 ASP A C 1
ATOM 2027 O O . ASP A 1 258 ? -2.094 36.875 28.234 1 94.81 258 ASP A O 1
ATOM 2031 N N . HIS A 1 259 ? -0.839 37.406 26.453 1 97.25 259 HIS A N 1
ATOM 2032 C CA . HIS A 1 259 ? -1.883 37.125 25.484 1 97.25 259 HIS A CA 1
ATOM 2033 C C . HIS A 1 259 ? -1.641 35.781 24.797 1 97.25 259 HIS A C 1
ATOM 2035 O O . HIS A 1 259 ? -2.463 35.312 23.984 1 97.25 259 HIS A O 1
ATOM 2041 N N . ILE A 1 260 ? -0.51 35.156 25.062 1 97.81 260 ILE A N 1
ATOM 2042 C CA . ILE A 1 260 ? -0.183 33.844 24.516 1 97.81 260 ILE A CA 1
ATOM 2043 C C . ILE A 1 260 ? -0.257 32.781 25.625 1 97.81 260 ILE A C 1
ATOM 2045 O O . ILE A 1 260 ? 0.655 32.688 26.438 1 97.81 260 ILE A O 1
ATOM 2049 N N . LEU A 1 261 ? -1.332 32.031 25.562 1 97.44 261 LEU A N 1
ATOM 2050 C CA . LEU A 1 261 ? -1.708 31.188 26.672 1 97.44 261 LEU A CA 1
ATOM 2051 C C . LEU A 1 261 ? -1.595 29.703 26.297 1 97.44 261 LEU A C 1
ATOM 2053 O O . LEU A 1 261 ? -1.58 29.359 25.125 1 97.44 261 LEU A O 1
ATOM 2057 N N . TYR A 1 262 ? -1.428 28.812 27.312 1 96.31 262 TYR A N 1
ATOM 2058 C CA . TYR A 1 262 ? -1.465 27.375 27.109 1 96.31 262 TYR A CA 1
ATOM 2059 C C . TYR A 1 262 ? -2.066 26.672 28.312 1 96.31 262 TYR A C 1
ATOM 2061 O O . TYR A 1 262 ? -2.168 27.25 29.391 1 96.31 262 TYR A O 1
ATOM 2069 N N . ILE A 1 263 ? -2.598 25.5 28.062 1 93.5 263 ILE A N 1
ATOM 2070 C CA . ILE A 1 263 ? -3.139 24.641 29.109 1 93.5 263 ILE A CA 1
ATOM 2071 C C . ILE A 1 263 ? -2.166 23.5 29.391 1 93.5 263 ILE A C 1
ATOM 2073 O O . ILE A 1 263 ? -1.645 22.875 28.469 1 93.5 263 ILE A O 1
ATOM 2077 N N . ASN A 1 264 ? -1.933 23.281 30.547 1 86.94 264 ASN A N 1
ATOM 2078 C CA . ASN A 1 264 ? -1.097 22.141 30.906 1 86.94 264 ASN A CA 1
ATOM 2079 C C . ASN A 1 264 ? -1.907 20.844 30.953 1 86.94 264 ASN A C 1
ATOM 2081 O O . ASN A 1 264 ? -3.037 20.844 31.453 1 86.94 264 ASN A O 1
ATOM 2085 N N . LYS A 1 265 ? -1.444 19.906 30.172 1 74.31 265 LYS A N 1
ATOM 2086 C CA . LYS A 1 265 ? -2.033 18.578 30.25 1 74.31 265 LYS A CA 1
ATOM 2087 C C . LYS A 1 265 ? -1.156 17.641 31.078 1 74.31 265 LYS A C 1
ATOM 2089 O O . LYS A 1 265 ? 0.07 17.656 30.953 1 74.31 265 LYS A O 1
ATOM 2094 N N . THR A 1 266 ? -1.724 17.172 32.125 1 61.41 266 THR A N 1
ATOM 2095 C CA . THR A 1 266 ? -1.001 16.156 32.875 1 61.41 266 THR A CA 1
ATOM 2096 C C . THR A 1 266 ? -1.52 14.758 32.562 1 61.41 266 THR A C 1
ATOM 2098 O O . THR A 1 266 ? -2.727 14.555 32.406 1 61.41 266 THR A O 1
ATOM 2101 N N . ARG A 1 267 ? -0.761 13.906 32.094 1 51.38 267 ARG A N 1
ATOM 2102 C CA . ARG A 1 267 ? -1.125 12.516 31.797 1 51.38 267 ARG A CA 1
ATOM 2103 C C . ARG A 1 267 ? -0.917 11.633 33.031 1 51.38 267 ARG A C 1
ATOM 2105 O O . ARG A 1 267 ? 0.193 11.547 33.562 1 51.38 267 ARG A O 1
ATOM 2112 N N . VAL A 1 268 ? -1.881 11.445 33.812 1 45.56 268 VAL A N 1
ATOM 2113 C CA . VAL A 1 268 ? -1.8 10.477 34.875 1 45.56 268 VAL A CA 1
ATOM 2114 C C . VAL A 1 268 ? -2.334 9.125 34.406 1 45.56 268 VAL A C 1
ATOM 2116 O O . VAL A 1 268 ? -3.549 8.938 34.312 1 45.56 268 VAL A O 1
ATOM 2119 N N . GLY A 1 269 ? -1.479 8.062 34.125 1 43.41 269 GLY A N 1
ATOM 2120 C CA . GLY A 1 269 ? -1.897 6.793 33.562 1 43.41 269 GLY A CA 1
ATOM 2121 C C . GLY A 1 269 ? -2.541 6.949 32.188 1 43.41 269 GLY A C 1
ATOM 2122 O O . GLY A 1 269 ? -1.956 7.551 31.281 1 43.41 269 GLY A O 1
ATOM 2123 N N . ASP A 1 270 ? -3.703 6.305 32.094 1 47.19 270 ASP A N 1
ATOM 2124 C CA . ASP A 1 270 ? -4.512 6.355 30.891 1 47.19 270 ASP A CA 1
ATOM 2125 C C . ASP A 1 270 ? -5.387 7.605 30.859 1 47.19 270 ASP A C 1
ATOM 2127 O O . ASP A 1 270 ? -6.078 7.863 29.875 1 47.19 270 ASP A O 1
ATOM 2131 N N . GLN A 1 271 ? -5.188 8.297 31.984 1 52.75 271 GLN A N 1
ATOM 2132 C CA . GLN A 1 271 ? -6.102 9.43 32.062 1 52.75 271 GLN A CA 1
ATOM 2133 C C . GLN A 1 271 ? -5.383 10.742 31.75 1 52.75 271 GLN A C 1
ATOM 2135 O O . GLN A 1 271 ? -4.238 10.945 32.156 1 52.75 271 GLN A O 1
ATOM 2140 N N . ILE A 1 272 ? -5.684 11.359 30.781 1 59.78 272 ILE A N 1
ATOM 2141 C CA . ILE A 1 272 ? -5.227 12.703 30.438 1 59.78 272 ILE A CA 1
ATOM 2142 C C . ILE A 1 272 ? -6.121 13.742 31.125 1 59.78 272 ILE A C 1
ATOM 2144 O O . ILE A 1 272 ? -7.344 13.719 30.969 1 59.78 272 ILE A O 1
ATOM 2148 N N . LYS A 1 273 ? -5.508 14.438 32.25 1 60.25 273 LYS A N 1
ATOM 2149 C CA . LYS A 1 273 ? -6.254 15.5 32.938 1 60.25 273 LYS A CA 1
ATOM 2150 C C . LYS A 1 273 ? -5.766 16.875 32.469 1 60.25 273 LYS A C 1
ATOM 2152 O O . LYS A 1 273 ? -4.559 17.125 32.438 1 60.25 273 LYS A O 1
ATOM 2157 N N . GLN A 1 274 ? -6.578 17.609 31.828 1 67.81 274 GLN A N 1
ATOM 2158 C CA . GLN A 1 274 ? -6.348 19 31.438 1 67.81 274 GLN A CA 1
ATOM 2159 C C . GLN A 1 274 ? -6.562 19.938 32.625 1 67.81 274 GLN A C 1
ATOM 2161 O O . GLN A 1 274 ? -7.625 19.938 33.25 1 67.81 274 GLN A O 1
ATOM 2166 N N . GLU A 1 275 ? -5.484 20.672 32.938 1 76.19 275 GLU A N 1
ATOM 2167 C CA . GLU A 1 275 ? -5.617 21.672 34 1 76.19 275 GLU A CA 1
ATOM 2168 C C . GLU A 1 275 ? -6.668 22.719 33.625 1 76.19 275 GLU A C 1
ATOM 2170 O O . GLU A 1 275 ? -6.891 22.984 32.438 1 76.19 275 GLU A O 1
ATOM 2175 N N . GLN A 1 276 ? -7.371 23.172 34.562 1 80.94 276 GLN A N 1
ATOM 2176 C CA . GLN A 1 276 ? -8.375 24.203 34.344 1 80.94 276 GLN A CA 1
ATOM 2177 C C . GLN A 1 276 ? -7.789 25.594 34.594 1 80.94 276 GLN A C 1
ATOM 2179 O O . GLN A 1 276 ? -8.391 26.422 35.281 1 80.94 276 GLN A O 1
ATOM 2184 N N . LYS A 1 277 ? -6.586 25.703 34.125 1 89.56 277 LYS A N 1
ATOM 2185 C CA . LYS A 1 277 ? -5.875 26.984 34.25 1 89.56 277 LYS A CA 1
ATOM 2186 C C . LYS A 1 277 ? -5.242 27.375 32.906 1 89.56 277 LYS A C 1
ATOM 2188 O O . LYS A 1 277 ? -4.855 26.516 32.125 1 89.56 277 LYS A O 1
ATOM 2193 N N . LEU A 1 278 ? -5.227 28.688 32.719 1 94.94 278 LEU A N 1
ATOM 2194 C CA . LEU A 1 278 ? -4.543 29.25 31.547 1 94.94 278 LEU A CA 1
ATOM 2195 C C . LEU A 1 278 ? -3.211 29.875 31.938 1 94.94 278 LEU A C 1
ATOM 2197 O O . LEU A 1 278 ? -3.176 30.844 32.719 1 94.94 278 LEU A O 1
ATOM 2201 N N . ASN A 1 279 ? -2.223 29.281 31.344 1 95.56 279 ASN A N 1
ATOM 2202 C CA . ASN A 1 279 ? -0.88 29.734 31.703 1 95.56 279 ASN A CA 1
ATOM 2203 C C . ASN A 1 279 ? -0.248 30.562 30.594 1 95.56 279 ASN A C 1
ATOM 2205 O O . ASN A 1 279 ? -0.629 30.438 29.422 1 95.56 279 ASN A O 1
ATOM 2209 N N . TYR A 1 280 ? 0.644 31.438 30.906 1 95.69 280 TYR A N 1
ATOM 2210 C CA . TYR A 1 280 ? 1.491 32.156 29.953 1 95.69 280 TYR A CA 1
ATOM 2211 C C . TYR A 1 280 ? 2.906 32.312 30.484 1 95.69 280 TYR A C 1
ATOM 2213 O O . TYR A 1 280 ? 3.131 32.219 31.703 1 95.69 280 TYR A O 1
ATOM 2221 N N . GLU A 1 281 ? 3.807 32.438 29.641 1 94.62 281 GLU A N 1
ATOM 2222 C CA . GLU A 1 281 ? 5.207 32.594 30.016 1 94.62 281 GLU A CA 1
ATOM 2223 C C . GLU A 1 281 ? 5.602 34.062 30.031 1 94.62 281 GLU A C 1
ATOM 2225 O O . GLU A 1 281 ? 5.273 34.812 29.094 1 94.62 281 GLU A O 1
ATOM 2230 N N . LEU A 1 282 ? 6.27 34.469 31.078 1 91.38 282 LEU A N 1
ATOM 2231 C CA . LEU A 1 282 ? 6.723 35.844 31.219 1 91.38 282 LEU A CA 1
ATOM 2232 C C . LEU A 1 282 ? 8.07 36.062 30.531 1 91.38 282 LEU A C 1
ATOM 2234 O O . LEU A 1 282 ? 8.875 35.125 30.453 1 91.38 282 LEU A O 1
ATOM 2238 N N . SER A 1 283 ? 8.266 37.25 29.938 1 83.56 283 SER A N 1
ATOM 2239 C CA . SER A 1 283 ? 9.508 37.594 29.25 1 83.56 283 SER A CA 1
ATOM 2240 C C . SER A 1 283 ? 10.719 37.406 30.156 1 83.56 283 SER A C 1
ATOM 2242 O O . SER A 1 283 ? 11.797 37.031 29.688 1 83.56 283 SER A O 1
ATOM 2244 N N . GLU A 1 284 ? 10.57 37.781 31.438 1 84.5 284 GLU A N 1
ATOM 2245 C CA . GLU A 1 284 ? 11.672 37.719 32.406 1 84.5 284 GLU A CA 1
ATOM 2246 C C . GLU A 1 284 ? 11.844 36.344 32.969 1 84.5 284 GLU A C 1
ATOM 2248 O O . GLU A 1 284 ? 12.703 36.125 33.844 1 84.5 284 GLU A O 1
ATOM 2253 N N . GLY A 1 285 ? 11.188 35.469 32.531 1 82.94 285 GLY A N 1
ATOM 2254 C CA . GLY A 1 285 ? 11.242 34.125 33.125 1 82.94 285 GLY A CA 1
ATOM 2255 C C . GLY A 1 285 ? 10.125 33.844 34.094 1 82.94 285 GLY A C 1
ATOM 2256 O O . GLY A 1 285 ? 9.625 34.75 34.75 1 82.94 285 GLY A O 1
ATOM 2257 N N . GLY A 1 286 ? 9.555 32.656 34.094 1 89.81 286 GLY A N 1
ATOM 2258 C CA . GLY A 1 286 ? 8.461 32.312 35 1 89.81 286 GLY A CA 1
ATOM 2259 C C . GLY A 1 286 ? 7.145 32.094 34.25 1 89.81 286 GLY A C 1
ATOM 2260 O O . GLY A 1 286 ? 7.066 32.281 33.031 1 89.81 286 GLY A O 1
ATOM 2261 N N . THR A 1 287 ? 6.184 31.688 35.062 1 92.88 287 THR A N 1
ATOM 2262 C CA . THR A 1 287 ? 4.871 31.375 34.5 1 92.88 287 THR A CA 1
ATOM 2263 C C . THR A 1 287 ? 3.781 32.188 35.219 1 92.88 287 THR A C 1
ATOM 2265 O O . THR A 1 287 ? 3.783 32.312 36.438 1 92.88 287 THR A O 1
ATOM 2268 N N . GLY A 1 288 ? 2.961 32.906 34.438 1 94.19 288 GLY A N 1
ATOM 2269 C CA . GLY A 1 288 ? 1.771 33.562 34.938 1 94.19 288 GLY A CA 1
ATOM 2270 C C . GLY A 1 288 ? 0.488 32.844 34.594 1 94.19 288 GLY A C 1
ATOM 2271 O O . GLY A 1 288 ? 0.514 31.828 33.906 1 94.19 288 GLY A O 1
ATOM 2272 N N . GLU A 1 289 ? -0.567 33.344 35.25 1 94.88 289 GLU A N 1
ATOM 2273 C CA . GLU A 1 289 ? -1.879 32.75 35 1 94.88 289 GLU A CA 1
ATOM 2274 C C . GLU A 1 289 ? -2.891 33.781 34.562 1 94.88 289 GLU A C 1
ATOM 2276 O O . GLU A 1 289 ? -2.959 34.875 35.125 1 94.88 289 GLU A O 1
ATOM 2281 N N . LYS A 1 290 ? -3.566 33.5 33.438 1 94.25 290 LYS A N 1
ATOM 2282 C CA . LYS A 1 290 ? -4.703 34.312 33.031 1 94.25 290 LYS A CA 1
ATOM 2283 C C . LYS A 1 290 ? -5.984 33.875 33.719 1 94.25 290 LYS A C 1
ATOM 2285 O O . LYS A 1 290 ? -6.461 32.75 33.531 1 94.25 290 LYS A O 1
ATOM 2290 N N . THR A 1 291 ? -6.629 34.781 34.5 1 92.81 291 THR A N 1
ATOM 2291 C CA . THR A 1 291 ? -7.703 34.375 35.375 1 92.81 291 THR A CA 1
ATOM 2292 C C . THR A 1 291 ? -9.055 34.906 34.875 1 92.81 291 THR A C 1
ATOM 2294 O O . THR A 1 291 ? -10.102 34.469 35.375 1 92.81 291 THR A O 1
ATOM 2297 N N . PHE A 1 292 ? -9.023 35.812 34.031 1 92.31 292 PHE A N 1
ATOM 2298 C CA . PHE A 1 292 ? -10.289 36.344 33.5 1 92.31 292 PHE A CA 1
ATOM 2299 C C . PHE A 1 292 ? -10.078 36.969 32.125 1 92.31 292 PHE A C 1
ATOM 2301 O O . PHE A 1 292 ? -8.953 37.281 31.75 1 92.31 292 PHE A O 1
ATOM 2308 N N . PHE A 1 293 ? -11.148 37.094 31.422 1 94.31 293 PHE A N 1
ATOM 2309 C CA . PHE A 1 293 ? -11.211 37.844 30.172 1 94.31 293 PHE A CA 1
ATOM 2310 C C . PHE A 1 293 ? -12.234 38.969 30.266 1 94.31 293 PHE A C 1
ATOM 2312 O O . PHE A 1 293 ? -13.266 38.844 30.922 1 94.31 293 PHE A O 1
ATOM 2319 N N . ASP A 1 294 ? -11.945 40.062 29.641 1 90.69 294 ASP A N 1
ATOM 2320 C CA . ASP A 1 294 ? -12.906 41.156 29.547 1 90.69 294 ASP A CA 1
ATOM 2321 C C . ASP A 1 294 ? -13.828 40.969 28.344 1 90.69 294 ASP A C 1
ATOM 2323 O O . ASP A 1 294 ? -13.461 40.344 27.359 1 90.69 294 ASP A O 1
ATOM 2327 N N . LYS A 1 295 ? -15.023 41.562 28.562 1 89.5 295 LYS A N 1
ATOM 2328 C CA . LYS A 1 295 ? -15.906 41.594 27.391 1 89.5 295 LYS A CA 1
ATOM 2329 C C . LYS A 1 295 ? -15.227 42.281 26.219 1 89.5 295 LYS A C 1
ATOM 2331 O O . LYS A 1 295 ? -14.562 43.312 26.391 1 89.5 295 LYS A O 1
ATOM 2336 N N . GLY A 1 296 ? -15.336 41.688 25.047 1 88.88 296 GLY A N 1
ATOM 2337 C CA . GLY A 1 296 ? -14.695 42.219 23.859 1 88.88 296 GLY A CA 1
ATOM 2338 C C . GLY A 1 296 ? -13.438 41.469 23.453 1 88.88 296 GLY A C 1
ATOM 2339 O O . GLY A 1 296 ? -12.953 41.625 22.344 1 88.88 296 GLY A O 1
ATOM 2340 N N . SER A 1 297 ? -12.977 40.688 24.406 1 94.5 297 SER A N 1
ATOM 2341 C CA . SER A 1 297 ? -11.82 39.844 24.094 1 94.5 297 SER A CA 1
ATOM 2342 C C . SER A 1 297 ? -12.18 38.781 23.062 1 94.5 297 SER A C 1
ATOM 2344 O O . SER A 1 297 ? -13.352 38.438 22.891 1 94.5 297 SER A O 1
ATOM 2346 N N . HIS A 1 298 ? -11.203 38.312 22.359 1 96.75 298 HIS A N 1
ATOM 2347 C CA . HIS A 1 298 ? -11.305 37.219 21.406 1 96.75 298 HIS A CA 1
ATOM 2348 C C . HIS A 1 298 ? -10.211 36.188 21.656 1 96.75 298 HIS A C 1
ATOM 2350 O O . HIS A 1 298 ? -9.047 36.531 21.844 1 96.75 298 HIS A O 1
ATOM 2356 N N . VAL A 1 299 ? -10.602 34.938 21.672 1 97.81 299 VAL A N 1
ATOM 2357 C CA . VAL A 1 299 ? -9.602 33.906 21.906 1 97.81 299 VAL A CA 1
ATOM 2358 C C . VAL A 1 299 ? -9.477 33.031 20.656 1 97.81 299 VAL A C 1
ATOM 2360 O O . VAL A 1 299 ? -10.484 32.562 20.109 1 97.81 299 VAL A O 1
ATOM 2363 N N . LEU A 1 300 ? -8.289 32.875 20.172 1 98.25 300 LEU A N 1
ATOM 2364 C CA . LEU A 1 300 ? -7.949 31.969 19.078 1 98.25 300 LEU A CA 1
ATOM 2365 C C . LEU A 1 300 ? -7.254 30.719 19.625 1 98.25 300 LEU A C 1
ATOM 2367 O O . LEU A 1 300 ? -6.141 30.797 20.141 1 98.25 300 LEU A O 1
ATOM 2371 N N . VAL A 1 301 ? -7.918 29.594 19.516 1 97.81 301 VAL A N 1
ATOM 2372 C CA . VAL A 1 301 ? -7.344 28.312 19.922 1 97.81 301 VAL A CA 1
ATOM 2373 C C . VAL A 1 301 ? -6.645 27.656 18.734 1 97.81 301 VAL A C 1
ATOM 2375 O O . VAL A 1 301 ? -7.227 27.516 17.656 1 97.81 301 VAL A O 1
ATOM 2378 N N . ILE A 1 302 ? -5.371 27.266 18.938 1 97.12 302 ILE A N 1
ATOM 2379 C CA . ILE A 1 302 ? -4.598 26.734 17.812 1 97.12 302 ILE A CA 1
ATOM 2380 C C . ILE A 1 302 ? -4.062 25.344 18.188 1 97.12 302 ILE A C 1
ATOM 2382 O O . ILE A 1 302 ? -3.516 25.156 19.266 1 97.12 302 ILE A O 1
ATOM 2386 N N . ASP A 1 303 ? -4.195 24.391 17.328 1 94 303 ASP A N 1
ATOM 2387 C CA . ASP A 1 303 ? -3.584 23.078 17.422 1 94 303 ASP A CA 1
ATOM 2388 C C . ASP A 1 303 ? -3.205 22.547 16.031 1 94 303 ASP A C 1
ATOM 2390 O O . ASP A 1 303 ? -3.58 23.125 15.023 1 94 303 ASP A O 1
ATOM 2394 N N . ASP A 1 304 ? -2.359 21.516 15.977 1 91.25 304 ASP A N 1
ATOM 2395 C CA . ASP A 1 304 ? -1.923 20.984 14.688 1 91.25 304 ASP A CA 1
ATOM 2396 C C . ASP A 1 304 ? -2.998 20.094 14.078 1 91.25 304 ASP A C 1
ATOM 2398 O O . ASP A 1 304 ? -3.301 20.203 12.891 1 91.25 304 ASP A O 1
ATOM 2402 N N . PHE A 1 305 ? -3.562 19.172 14.883 1 91.62 305 PHE A N 1
ATOM 2403 C CA . PHE A 1 305 ? -4.625 18.328 14.344 1 91.62 305 PHE A CA 1
ATOM 2404 C C . PHE A 1 305 ? -5.605 17.922 15.438 1 91.62 305 PHE A C 1
ATOM 2406 O O . PHE A 1 305 ? -5.352 18.156 16.625 1 91.62 305 PHE A O 1
ATOM 2413 N N . THR A 1 306 ? -6.789 17.406 15.086 1 92.06 306 THR A N 1
ATOM 2414 C CA . THR A 1 306 ? -7.77 16.938 16.062 1 92.06 306 THR A CA 1
ATOM 2415 C C . THR A 1 306 ? -8.531 15.727 15.5 1 92.06 306 THR A C 1
ATOM 2417 O O . THR A 1 306 ? -8.836 15.68 14.312 1 92.06 306 THR A O 1
ATOM 2420 N N . ASN A 1 307 ? -8.727 14.805 16.359 1 88.56 307 ASN A N 1
ATOM 2421 C CA . ASN A 1 307 ? -9.5 13.625 15.984 1 88.56 307 ASN A CA 1
ATOM 2422 C C . ASN A 1 307 ? -10.977 13.797 16.328 1 88.56 307 ASN A C 1
ATOM 2424 O O . ASN A 1 307 ? -11.844 13.5 15.5 1 88.56 307 ASN A O 1
ATOM 2428 N N . SER A 1 308 ? -11.234 14.32 17.547 1 89.38 308 SER A N 1
ATOM 2429 C CA . SER A 1 308 ? -12.617 14.406 17.984 1 89.38 308 SER A CA 1
ATOM 2430 C C . SER A 1 308 ? -13.016 15.844 18.297 1 89.38 308 SER A C 1
ATOM 2432 O O . SER A 1 308 ? -14.203 16.156 18.422 1 89.38 308 SER A O 1
ATOM 2434 N N . GLY A 1 309 ? -12.031 16.625 18.453 1 89.75 309 GLY A N 1
ATOM 2435 C CA . GLY A 1 309 ? -12.312 18 18.828 1 89.75 309 GLY A CA 1
ATOM 2436 C C . GLY A 1 309 ? -12.5 18.188 20.312 1 89.75 309 GLY A C 1
ATOM 2437 O O . GLY A 1 309 ? -12.641 19.312 20.797 1 89.75 309 GLY A O 1
ATOM 2438 N N . SER A 1 310 ? -12.414 17.188 21.062 1 86.81 310 SER A N 1
ATOM 2439 C CA . SER A 1 310 ? -12.742 17.219 22.484 1 86.81 310 SER A CA 1
ATOM 2440 C C . SER A 1 310 ? -11.828 18.188 23.234 1 86.81 310 SER A C 1
ATOM 2442 O O . SER A 1 310 ? -12.289 18.984 24.047 1 86.81 310 SER A O 1
ATOM 2444 N N . THR A 1 311 ? -10.531 18.094 22.969 1 86.5 311 THR A N 1
ATOM 2445 C CA . THR A 1 311 ? -9.57 18.969 23.625 1 86.5 311 THR A CA 1
ATOM 2446 C C . THR A 1 311 ? -9.82 20.422 23.25 1 86.5 311 THR A C 1
ATOM 2448 O O . THR A 1 311 ? -9.758 21.312 24.109 1 86.5 311 THR A O 1
ATOM 2451 N N . LEU A 1 312 ? -10.156 20.672 22.094 1 93 312 LEU A N 1
ATOM 2452 C CA . LEU A 1 312 ? -10.391 22.031 21.594 1 93 312 LEU A CA 1
ATOM 2453 C C . LEU A 1 312 ? -11.672 22.609 22.188 1 93 312 LEU A C 1
ATOM 2455 O O . LEU A 1 312 ? -11.672 23.75 22.656 1 93 312 LEU A O 1
ATOM 2459 N N . PHE A 1 313 ? -12.695 21.859 22.203 1 93.25 313 PHE A N 1
ATOM 2460 C CA . PHE A 1 313 ? -13.984 22.328 22.703 1 93.25 313 PHE A CA 1
ATOM 2461 C C . PHE A 1 313 ? -13.953 22.5 24.219 1 93.25 313 PHE A C 1
ATOM 2463 O O . PHE A 1 313 ? -14.594 23.406 24.75 1 93.25 313 PHE A O 1
ATOM 2470 N N . GLY A 1 314 ? -13.219 21.594 24.812 1 90.12 314 GLY A N 1
ATOM 2471 C CA . GLY A 1 314 ? -12.984 21.797 26.234 1 90.12 314 GLY A CA 1
ATOM 2472 C C . GLY A 1 314 ? -12.273 23.094 26.562 1 90.12 314 GLY A C 1
ATOM 2473 O O . GLY A 1 314 ? -12.602 23.766 27.531 1 90.12 314 GLY A O 1
ATOM 2474 N N . ALA A 1 315 ? -11.352 23.406 25.734 1 93.31 315 ALA A N 1
ATOM 2475 C CA . ALA A 1 315 ? -10.625 24.672 25.906 1 93.31 315 ALA A CA 1
ATOM 2476 C C . ALA A 1 315 ? -11.555 25.859 25.719 1 93.31 315 ALA A C 1
ATOM 2478 O O . ALA A 1 315 ? -11.453 26.844 26.453 1 93.31 315 ALA A O 1
ATOM 2479 N N . VAL A 1 316 ? -12.477 25.812 24.797 1 94.5 316 VAL A N 1
ATOM 2480 C CA . VAL A 1 316 ? -13.438 26.891 24.547 1 94.5 316 VAL A CA 1
ATOM 2481 C C . VAL A 1 316 ? -14.312 27.094 25.781 1 94.5 316 VAL A C 1
ATOM 2483 O O . VAL A 1 316 ? -14.531 28.219 26.203 1 94.5 316 VAL A O 1
ATOM 2486 N N . THR A 1 317 ? -14.742 26 26.328 1 91.88 317 THR A N 1
ATOM 2487 C CA . THR A 1 317 ? -15.586 26.062 27.516 1 91.88 317 THR A CA 1
ATOM 2488 C C . THR A 1 317 ? -14.828 26.672 28.688 1 91.88 317 THR A C 1
ATOM 2490 O O . THR A 1 317 ? -15.367 27.516 29.406 1 91.88 317 THR A O 1
ATOM 2493 N N . LEU A 1 318 ? -13.633 26.312 28.828 1 91.19 318 LEU A N 1
ATOM 2494 C CA . LEU A 1 318 ? -12.805 26.844 29.891 1 91.19 318 LEU A CA 1
ATOM 2495 C C . LEU A 1 318 ? -12.633 28.359 29.75 1 91.19 318 LEU A C 1
ATOM 2497 O O . LEU A 1 318 ? -12.844 29.109 30.703 1 91.19 318 LEU A O 1
ATOM 2501 N N . VAL A 1 319 ? -12.32 28.797 28.578 1 94.06 319 VAL A N 1
ATOM 2502 C CA . VAL A 1 319 ? -12.062 30.203 28.328 1 94.06 319 VAL A CA 1
ATOM 2503 C C . VAL A 1 319 ? -13.336 31.016 28.594 1 94.06 319 VAL A C 1
ATOM 2505 O O . VAL A 1 319 ? -13.281 32.094 29.203 1 94.06 319 VAL A O 1
ATOM 2508 N N . ARG A 1 320 ? -14.406 30.516 28.188 1 93.12 320 ARG A N 1
ATOM 2509 C CA . ARG A 1 320 ? -15.664 31.234 28.328 1 93.12 320 ARG A CA 1
ATOM 2510 C C . ARG A 1 320 ? -16.094 31.312 29.797 1 93.12 320 ARG A C 1
ATOM 2512 O O . ARG A 1 320 ? -16.719 32.281 30.219 1 93.12 320 ARG A O 1
ATOM 2519 N N . SER A 1 321 ? -15.711 30.359 30.562 1 90.5 321 SER A N 1
ATOM 2520 C CA . SER A 1 321 ? -16.016 30.359 31.984 1 90.5 321 SER A CA 1
ATOM 2521 C C . SER A 1 321 ? -15.242 31.453 32.719 1 90.5 321 SER A C 1
ATOM 2523 O O . SER A 1 321 ? -15.586 31.812 33.844 1 90.5 321 SER A O 1
ATOM 2525 N N . LEU A 1 322 ? -14.266 31.984 32.094 1 91.31 322 LEU A N 1
ATOM 2526 C CA . LEU A 1 322 ? -13.398 32.969 32.719 1 91.31 322 LEU A CA 1
ATOM 2527 C C . LEU A 1 322 ? -13.766 34.375 32.281 1 91.31 322 LEU A C 1
ATOM 2529 O O . LEU A 1 322 ? -13.031 35.344 32.531 1 91.31 322 LEU A O 1
ATOM 2533 N N . LEU A 1 323 ? -14.891 34.531 31.562 1 90.38 323 LEU A N 1
ATOM 2534 C CA . LEU A 1 323 ? -15.375 35.844 31.203 1 90.38 323 LEU A CA 1
ATOM 2535 C C . LEU A 1 323 ? -15.891 36.594 32.406 1 90.38 323 LEU A C 1
ATOM 2537 O O . LEU A 1 323 ? -16.719 36.062 33.156 1 90.38 323 LEU A O 1
ATOM 2541 N N . ARG A 1 324 ? -15.273 37.719 32.656 1 80.75 324 ARG A N 1
ATOM 2542 C CA . ARG A 1 324 ? -15.641 38.531 33.812 1 80.75 324 ARG A CA 1
ATOM 2543 C C . ARG A 1 324 ? -16.891 39.375 33.5 1 80.75 324 ARG A C 1
ATOM 2545 O O . ARG A 1 324 ? -17.047 39.875 32.406 1 80.75 324 ARG A O 1
ATOM 2552 N N . SER A 1 325 ? -17.906 39.344 34.406 1 63.88 325 SER A N 1
ATOM 2553 C CA . SER A 1 325 ? -19.094 40.219 34.312 1 63.88 325 SER A CA 1
ATOM 2554 C C . SER A 1 325 ? -18.766 41.625 34.719 1 63.88 325 SER A C 1
ATOM 2556 O O . SER A 1 325 ? -17.875 41.844 35.562 1 63.88 325 SER A O 1
ATOM 2558 N N . SER A 1 326 ? -19.016 42.812 33.875 1 55.81 326 SER A N 1
ATOM 2559 C CA . SER A 1 326 ? -18.828 44.188 34.312 1 55.81 326 SER A CA 1
ATOM 2560 C C . SER A 1 326 ? -19.125 44.312 35.812 1 55.81 326 SER A C 1
ATOM 2562 O O . SER A 1 326 ? -18.5 45.094 36.5 1 55.81 326 SER A O 1
ATOM 2564 N N . GLY A 1 327 ? -20.328 43.969 36.25 1 50 327 GLY A N 1
ATOM 2565 C CA . GLY A 1 327 ? -20.828 44.281 37.562 1 50 327 GLY A CA 1
ATOM 2566 C C . GLY A 1 327 ? -20.422 43.281 38.625 1 50 327 GLY A C 1
ATOM 2567 O O . GLY A 1 327 ? -20.938 43.312 39.75 1 50 327 GLY A O 1
ATOM 2568 N N . GLY A 1 328 ? -19.484 42.594 38.75 1 46.66 328 GLY A N 1
ATOM 2569 C CA . GLY A 1 328 ? -19 41.688 39.781 1 46.66 328 GLY A CA 1
ATOM 2570 C C . GLY A 1 328 ? -19.078 40.219 39.406 1 46.66 328 GLY A C 1
ATOM 2571 O O . GLY A 1 328 ? -19.469 39.875 38.281 1 46.66 328 GLY A O 1
ATOM 2572 N N . LEU A 1 329 ? -18.766 39.281 40.469 1 45.03 329 LEU A N 1
ATOM 2573 C CA . LEU A 1 329 ? -18.516 37.844 40.5 1 45.03 329 LEU A CA 1
ATOM 2574 C C . LEU A 1 329 ? -19.703 37.062 39.906 1 45.03 329 LEU A C 1
ATOM 2576 O O . LEU A 1 329 ? -19.781 35.844 40.031 1 45.03 329 LEU A O 1
ATOM 2580 N N . MET A 1 330 ? -20.812 37.719 39.688 1 51.12 330 MET A N 1
ATOM 2581 C CA . MET A 1 330 ? -21.969 36.844 39.531 1 51.12 330 MET A CA 1
ATOM 2582 C C . MET A 1 330 ? -21.922 36.156 38.188 1 51.12 330 MET A C 1
ATOM 2584 O O . MET A 1 330 ? -21.422 36.688 37.219 1 51.12 330 MET A O 1
ATOM 2588 N N . GLY A 1 331 ? -22.109 34.75 38.156 1 61.41 331 GLY A N 1
ATOM 2589 C CA . GLY A 1 331 ? -22.141 33.719 37.156 1 61.41 331 GLY A CA 1
ATOM 2590 C C . GLY A 1 331 ? -22.891 34.094 35.906 1 61.41 331 GLY A C 1
ATOM 2591 O O . GLY A 1 331 ? -24.094 34.375 35.969 1 61.41 331 GLY A O 1
ATOM 2592 N N . LEU A 1 332 ? -22.234 34.688 34.875 1 74.5 332 LEU A N 1
ATOM 2593 C CA . LEU A 1 332 ? -22.875 34.969 33.594 1 74.5 332 LEU A CA 1
ATOM 2594 C C . LEU A 1 332 ? -23.578 33.719 33.062 1 74.5 332 LEU A C 1
ATOM 2596 O O . LEU A 1 332 ? -23.141 32.594 33.344 1 74.5 332 LEU A O 1
ATOM 2600 N N . SER A 1 333 ? -24.734 34 32.469 1 79.88 333 SER A N 1
ATOM 2601 C CA . SER A 1 333 ? -25.406 32.906 31.812 1 79.88 333 SER A CA 1
ATOM 2602 C C . SER A 1 333 ? -24.562 32.344 30.672 1 79.88 333 SER A C 1
ATOM 2604 O O . SER A 1 333 ? -23.656 33.031 30.172 1 79.88 333 SER A O 1
ATOM 2606 N N . GLU A 1 334 ? -24.812 31.219 30.328 1 81.94 334 GLU A N 1
ATOM 2607 C CA . GLU A 1 334 ? -24.141 30.578 29.203 1 81.94 334 GLU A CA 1
ATOM 2608 C C . GLU A 1 334 ? -24.281 31.422 27.938 1 81.94 334 GLU A C 1
ATOM 2610 O O . GLU A 1 334 ? -23.328 31.578 27.172 1 81.94 334 GLU A O 1
ATOM 2615 N N . LYS A 1 335 ? -25.422 31.953 27.797 1 82.25 335 LYS A N 1
ATOM 2616 C CA . LYS A 1 335 ? -25.703 32.781 26.641 1 82.25 335 LYS A CA 1
ATOM 2617 C C . LYS A 1 335 ? -24.828 34.031 26.641 1 82.25 335 LYS A C 1
ATOM 2619 O O . LYS A 1 335 ? -24.297 34.438 25.609 1 82.25 335 LYS A O 1
ATOM 2624 N N . GLU A 1 336 ? -24.672 34.531 27.781 1 80.75 336 GLU A N 1
ATOM 2625 C CA . GLU A 1 336 ? -23.812 35.719 27.922 1 80.75 336 GLU A CA 1
ATOM 2626 C C . GLU A 1 336 ? -22.359 35.375 27.656 1 80.75 336 GLU A C 1
ATOM 2628 O O . GLU A 1 336 ? -21.625 36.156 27.047 1 80.75 336 GLU A O 1
ATOM 2633 N N . GLN A 1 337 ? -21.984 34.312 28.094 1 84.31 337 GLN A N 1
ATOM 2634 C CA . GLN A 1 337 ? -20.609 33.875 27.875 1 84.31 337 GLN A CA 1
ATOM 2635 C C . GLN A 1 337 ? -20.328 33.656 26.391 1 84.31 337 GLN A C 1
ATOM 2637 O O . GLN A 1 337 ? -19.297 34.062 25.875 1 84.31 337 GLN A O 1
ATOM 2642 N N . ILE A 1 338 ? -21.312 33.062 25.828 1 84.19 338 ILE A N 1
ATOM 2643 C CA . ILE A 1 338 ? -21.188 32.75 24.406 1 84.19 338 ILE A CA 1
ATOM 2644 C C . ILE A 1 338 ? -21.109 34.031 23.594 1 84.19 338 ILE A C 1
ATOM 2646 O O . ILE A 1 338 ? -20.266 34.188 22.719 1 84.19 338 ILE A O 1
ATOM 2650 N N . GLU A 1 339 ? -21.859 34.938 23.922 1 83.5 339 GLU A N 1
ATOM 2651 C CA . GLU A 1 339 ? -21.906 36.188 23.203 1 83.5 339 GLU A CA 1
ATOM 2652 C C . GLU A 1 339 ? -20.75 37.094 23.594 1 83.5 339 GLU A C 1
ATOM 2654 O O . GLU A 1 339 ? -20.266 37.875 22.781 1 83.5 339 GLU A O 1
ATOM 2659 N N . GLY A 1 340 ? -20.344 36.969 24.734 1 85.62 340 GLY A N 1
ATOM 2660 C CA . GLY A 1 340 ? -19.391 37.906 25.281 1 85.62 340 GLY A CA 1
ATOM 2661 C C . GLY A 1 340 ? -17.953 37.594 24.938 1 85.62 340 GLY A C 1
ATOM 2662 O O . GLY A 1 340 ? -17.078 38.469 24.984 1 85.62 340 GLY A O 1
ATOM 2663 N N . LEU A 1 341 ? -17.734 36.375 24.594 1 92.81 341 LEU A N 1
ATOM 2664 C CA . LEU A 1 341 ? -16.359 35.969 24.312 1 92.81 341 LEU A CA 1
ATOM 2665 C C . LEU A 1 341 ? -16.281 35.094 23.047 1 92.81 341 LEU A C 1
ATOM 2667 O O . LEU A 1 341 ? -16.297 33.875 23.125 1 92.81 341 LEU A O 1
ATOM 2671 N N . PRO A 1 342 ? -16.188 35.781 21.906 1 95.38 342 PRO A N 1
ATOM 2672 C CA . PRO A 1 342 ? -15.992 35.031 20.656 1 95.38 342 PRO A CA 1
ATOM 2673 C C . PRO A 1 342 ? -14.711 34.188 20.672 1 95.38 342 PRO A C 1
ATOM 2675 O O . PRO A 1 342 ? -13.695 34.656 21.203 1 95.38 342 PRO A O 1
ATOM 2678 N N . VAL A 1 343 ? -14.844 32.969 20.141 1 97.38 343 VAL A N 1
ATOM 2679 C CA . VAL A 1 343 ? -13.711 32.062 20.094 1 97.38 343 VAL A CA 1
ATOM 2680 C C . VAL A 1 343 ? -13.531 31.547 18.672 1 97.38 343 VAL A C 1
ATOM 2682 O O . VAL A 1 343 ? -14.508 31.156 18.016 1 97.38 343 VAL A O 1
ATOM 2685 N N . SER A 1 344 ? -12.328 31.656 18.188 1 97.56 344 SER A N 1
ATOM 2686 C CA . SER A 1 344 ? -11.922 31 16.953 1 97.56 344 SER A CA 1
ATOM 2687 C C . SER A 1 344 ? -11.023 29.797 17.25 1 97.56 344 SER A C 1
ATOM 2689 O O . SER A 1 344 ? -10.188 29.844 18.141 1 97.56 344 SER A O 1
ATOM 2691 N N . ILE A 1 345 ? -11.266 28.734 16.516 1 97.88 345 ILE A N 1
ATOM 2692 C CA . ILE A 1 345 ? -10.438 27.531 16.609 1 97.88 345 ILE A CA 1
ATOM 2693 C C . ILE A 1 345 ? -9.734 27.281 15.273 1 97.88 345 ILE A C 1
ATOM 2695 O O . ILE A 1 345 ? -10.359 27.359 14.211 1 97.88 345 ILE A O 1
ATOM 2699 N N . PHE A 1 346 ? -8.43 27.047 15.383 1 97.62 346 PHE A N 1
ATOM 2700 C CA . PHE A 1 346 ? -7.715 26.641 14.18 1 97.62 346 PHE A CA 1
ATOM 2701 C C . PHE A 1 346 ? -7.012 25.312 14.406 1 97.62 346 PHE A C 1
ATOM 2703 O O . PHE A 1 346 ? -6.281 25.141 15.383 1 97.62 346 PHE A O 1
ATOM 2710 N N . VAL A 1 347 ? -7.219 24.406 13.531 1 96.5 347 VAL A N 1
ATOM 2711 C CA . VAL A 1 347 ? -6.465 23.156 13.453 1 96.5 347 VAL A CA 1
ATOM 2712 C C . VAL A 1 347 ? -5.953 22.953 12.031 1 96.5 347 VAL A C 1
ATOM 2714 O O . VAL A 1 347 ? -6.719 23.062 11.062 1 96.5 347 VAL A O 1
ATOM 2717 N N . SER A 1 348 ? -4.707 22.672 11.906 1 95.56 348 SER A N 1
ATOM 2718 C CA . SER A 1 348 ? -4.145 22.484 10.57 1 95.56 348 SER A CA 1
ATOM 2719 C C . SER A 1 348 ? -4.809 21.312 9.844 1 95.56 348 SER A C 1
ATOM 2721 O O . SER A 1 348 ? -5.109 21.406 8.648 1 95.56 348 SER A O 1
ATOM 2723 N N . HIS A 1 349 ? -5.016 20.234 10.586 1 95.25 349 HIS A N 1
ATOM 2724 C CA . HIS A 1 349 ? -5.566 19.031 9.977 1 95.25 349 HIS A CA 1
ATOM 2725 C C . HIS A 1 349 ? -6.773 18.516 10.75 1 95.25 349 HIS A C 1
ATOM 2727 O O . HIS A 1 349 ? -6.645 18.125 11.914 1 95.25 349 HIS A O 1
ATOM 2733 N N . LEU A 1 350 ? -7.914 18.516 10.117 1 96.19 350 LEU A N 1
ATOM 2734 C CA . LEU A 1 350 ? -9.086 17.875 10.719 1 96.19 350 LEU A CA 1
ATOM 2735 C C . LEU A 1 350 ? -9.125 16.391 10.398 1 96.19 350 LEU A C 1
ATOM 2737 O O . LEU A 1 350 ? -9.688 15.984 9.375 1 96.19 350 LEU A O 1
ATOM 2741 N N . VAL A 1 351 ? -8.641 15.602 11.266 1 93.31 351 VAL A N 1
ATOM 2742 C CA . VAL A 1 351 ? -8.508 14.164 11.055 1 93.31 351 VAL A CA 1
ATOM 2743 C C . VAL A 1 351 ? -9.867 13.492 11.234 1 93.31 351 VAL A C 1
ATOM 2745 O O . VAL A 1 351 ? -10.336 12.781 10.336 1 93.31 351 VAL A O 1
ATOM 2748 N N . ALA A 1 352 ? -10.539 13.805 12.352 1 94.5 352 ALA A N 1
ATOM 2749 C CA . ALA A 1 352 ? -11.883 13.312 12.648 1 94.5 352 ALA A CA 1
ATOM 2750 C C . ALA A 1 352 ? -11.984 11.805 12.438 1 94.5 352 ALA A C 1
ATOM 2752 O O . ALA A 1 352 ? -12.922 11.328 11.797 1 94.5 352 ALA A O 1
ATOM 2753 N N . ALA A 1 353 ? -10.969 11.125 12.805 1 88.5 353 ALA A N 1
ATOM 2754 C CA . ALA A 1 353 ? -10.883 9.664 12.742 1 88.5 353 ALA A CA 1
ATOM 2755 C C . ALA A 1 353 ? -11.141 9.164 11.32 1 88.5 353 ALA A C 1
ATOM 2757 O O . ALA A 1 353 ? -11.555 8.016 11.133 1 88.5 353 ALA A O 1
ATOM 2758 N N . TYR A 1 354 ? -11.102 10.016 10.391 1 89.75 354 TYR A N 1
ATOM 2759 C CA . TYR A 1 354 ? -11.266 9.719 8.977 1 89.75 354 TYR A CA 1
ATOM 2760 C C . TYR A 1 354 ? -12.672 9.203 8.68 1 89.75 354 TYR A C 1
ATOM 2762 O O . TYR A 1 354 ? -12.859 8.359 7.801 1 89.75 354 TYR A O 1
ATOM 2770 N N . THR A 1 355 ? -13.703 9.656 9.461 1 91.19 355 THR A N 1
ATOM 2771 C CA . THR A 1 355 ? -15.062 9.172 9.242 1 91.19 355 THR A CA 1
ATOM 2772 C C . THR A 1 355 ? -16.062 10.328 9.195 1 91.19 355 THR A C 1
ATOM 2774 O O . THR A 1 355 ? -15.914 11.305 9.938 1 91.19 355 THR A O 1
ATOM 2777 N N . PRO A 1 356 ? -17.047 10.156 8.383 1 92.69 356 PRO A N 1
ATOM 2778 C CA . PRO A 1 356 ? -18.094 11.18 8.344 1 92.69 356 PRO A CA 1
ATOM 2779 C C . PRO A 1 356 ? -18.859 11.289 9.664 1 92.69 356 PRO A C 1
ATOM 2781 O O . PRO A 1 356 ? -19.312 12.383 10.031 1 92.69 356 PRO A O 1
ATOM 2784 N N . GLU A 1 357 ? -18.984 10.203 10.359 1 94.19 357 GLU A N 1
ATOM 2785 C CA . GLU A 1 357 ? -19.688 10.188 11.633 1 94.19 357 GLU A CA 1
ATOM 2786 C C . GLU A 1 357 ? -19.016 11.117 12.648 1 94.19 357 GLU A C 1
ATOM 2788 O O . GLU A 1 357 ? -19.688 11.875 13.344 1 94.19 357 GLU A O 1
ATOM 2793 N N . THR A 1 358 ? -17.734 11.047 12.672 1 94.62 358 THR A N 1
ATOM 2794 C CA . THR A 1 358 ? -17 11.891 13.609 1 94.62 358 THR A CA 1
ATOM 2795 C C . THR A 1 358 ? -17.109 13.359 13.219 1 94.62 358 THR A C 1
ATOM 2797 O O . THR A 1 358 ? -17.203 14.234 14.078 1 94.62 358 THR A O 1
ATOM 2800 N N . VAL A 1 359 ? -17.141 13.641 11.969 1 96.69 359 VAL A N 1
ATOM 2801 C CA . VAL A 1 359 ? -17.312 15.016 11.5 1 96.69 359 VAL A CA 1
ATOM 2802 C C . VAL A 1 359 ? -18.672 15.547 11.922 1 96.69 359 VAL A C 1
ATOM 2804 O O . VAL A 1 359 ? -18.781 16.688 12.375 1 96.69 359 VAL A O 1
ATOM 2807 N N . THR A 1 360 ? -19.641 14.727 11.812 1 95.88 360 THR A N 1
ATOM 2808 C CA . THR A 1 360 ? -21 15.117 12.211 1 95.88 360 THR A CA 1
ATOM 2809 C C . THR A 1 360 ? -21.047 15.438 13.703 1 95.88 360 THR A C 1
ATOM 2811 O O . THR A 1 360 ? -21.688 16.406 14.109 1 95.88 360 THR A O 1
ATOM 2814 N N . LYS A 1 361 ? -20.406 14.656 14.469 1 96.12 361 LYS A N 1
ATOM 2815 C CA . LYS A 1 361 ? -20.328 14.914 15.906 1 96.12 361 LYS A CA 1
ATOM 2816 C C . LYS A 1 361 ? -19.625 16.234 16.188 1 96.12 361 LYS A C 1
ATOM 2818 O O . LYS A 1 361 ? -20.062 17 17.047 1 96.12 361 LYS A O 1
ATOM 2823 N N . ILE A 1 362 ? -18.594 16.484 15.461 1 96.5 362 ILE A N 1
ATOM 2824 C CA . ILE A 1 362 ? -17.844 17.734 15.617 1 96.5 362 ILE A CA 1
ATOM 2825 C C . ILE A 1 362 ? -18.734 18.906 15.25 1 96.5 362 ILE A C 1
ATOM 2827 O O . ILE A 1 362 ? -18.766 19.922 15.953 1 96.5 362 ILE A O 1
ATOM 2831 N N . ARG A 1 363 ? -19.5 18.781 14.219 1 95.75 363 ARG A N 1
ATOM 2832 C CA . ARG A 1 363 ? -20.422 19.828 13.789 1 95.75 363 ARG A CA 1
ATOM 2833 C C . ARG A 1 363 ? -21.453 20.109 14.859 1 95.75 363 ARG A C 1
ATOM 2835 O O . ARG A 1 363 ? -21.766 21.281 15.133 1 95.75 363 ARG A O 1
ATOM 2842 N N . LYS A 1 364 ? -21.984 19.062 15.414 1 95.81 364 LYS A N 1
ATOM 2843 C CA . LYS A 1 364 ? -22.984 19.203 16.469 1 95.81 364 LYS A CA 1
ATOM 2844 C C . LYS A 1 364 ? -22.391 19.938 17.688 1 95.81 364 LYS A C 1
ATOM 2846 O O . LYS A 1 364 ? -23.031 20.812 18.25 1 95.81 364 LYS A O 1
ATOM 2851 N N . LYS A 1 365 ? -21.25 19.547 18.047 1 95.06 365 LYS A N 1
ATOM 2852 C CA . LYS A 1 365 ? -20.578 20.188 19.172 1 95.06 365 LYS A CA 1
ATOM 2853 C C . LYS A 1 365 ? -20.281 21.656 18.875 1 95.06 365 LYS A C 1
ATOM 2855 O O . LYS A 1 365 ? -20.438 22.516 19.75 1 95.06 365 LYS A O 1
ATOM 2860 N N . LEU A 1 366 ? -19.875 21.922 17.703 1 94.94 366 LEU A N 1
ATOM 2861 C CA . LEU A 1 366 ? -19.594 23.281 17.281 1 94.94 366 LEU A CA 1
ATOM 2862 C C . LEU A 1 366 ? -20.859 24.141 17.344 1 94.94 366 LEU A C 1
ATOM 2864 O O . LEU A 1 366 ? -20.828 25.266 17.844 1 94.94 366 LEU A O 1
ATOM 2868 N N . ALA A 1 367 ? -21.906 23.594 16.922 1 94.69 367 ALA A N 1
ATOM 2869 C CA . ALA A 1 367 ? -23.188 24.297 16.984 1 94.69 367 ALA A CA 1
ATOM 2870 C C . ALA A 1 367 ? -23.594 24.594 18.422 1 94.69 367 ALA A C 1
ATOM 2872 O O . ALA A 1 367 ? -24.109 25.672 18.703 1 94.69 367 ALA A O 1
ATOM 2873 N N . ALA A 1 368 ? -23.281 23.672 19.266 1 93.5 368 ALA A N 1
ATOM 2874 C CA . ALA A 1 368 ? -23.641 23.812 20.672 1 93.5 368 ALA A CA 1
ATOM 2875 C C . ALA A 1 368 ? -22.828 24.938 21.328 1 93.5 368 ALA A C 1
ATOM 2877 O O . ALA A 1 368 ? -23.266 25.516 22.312 1 93.5 368 ALA A O 1
ATOM 2878 N N . LEU A 1 369 ? -21.719 25.281 20.766 1 94.25 369 LEU A N 1
ATOM 2879 C CA . LEU A 1 369 ? -20.859 26.312 21.328 1 94.25 369 LEU A CA 1
ATOM 2880 C C . LEU A 1 369 ? -21.328 27.703 20.891 1 94.25 369 LEU A C 1
ATOM 2882 O O . LEU A 1 369 ? -20.812 28.719 21.359 1 94.25 369 LEU A O 1
ATOM 2886 N N . GLY A 1 370 ? -22.297 27.766 19.984 1 93.88 370 GLY A N 1
ATOM 2887 C CA . GLY A 1 370 ? -22.891 29.031 19.594 1 93.88 370 GLY A CA 1
ATOM 2888 C C . GLY A 1 370 ? -22.25 29.641 18.375 1 93.88 370 GLY A C 1
ATOM 2889 O O . GLY A 1 370 ? -21.156 29.234 17.969 1 93.88 370 GLY A O 1
ATOM 2890 N N . PRO A 1 371 ? -22.859 30.609 17.797 1 93.19 371 PRO A N 1
ATOM 2891 C CA . PRO A 1 371 ? -22.438 31.172 16.516 1 93.19 371 PRO A CA 1
ATOM 2892 C C . PRO A 1 371 ? -21.141 31.953 16.609 1 93.19 371 PRO A C 1
ATOM 2894 O O . PRO A 1 371 ? -20.516 32.25 15.586 1 93.19 371 PRO A O 1
ATOM 2897 N N . THR A 1 372 ? -20.766 32.312 17.812 1 95 372 THR A N 1
ATOM 2898 C CA . THR A 1 372 ? -19.547 33.125 17.969 1 95 372 THR A CA 1
ATOM 2899 C C . THR A 1 372 ? -18.312 32.219 18.047 1 95 372 THR A C 1
ATOM 2901 O O . THR A 1 372 ? -17.203 32.719 18.234 1 95 372 THR A O 1
ATOM 2904 N N . CYS A 1 373 ? -18.516 30.953 17.891 1 96.5 373 CYS A N 1
ATOM 2905 C CA . CYS A 1 373 ? -17.406 30 17.781 1 96.5 373 CYS A CA 1
ATOM 2906 C C . CYS A 1 373 ? -17.203 29.578 16.344 1 96.5 373 CYS A C 1
ATOM 2908 O O . CYS A 1 373 ? -18.094 29 15.727 1 96.5 373 CYS A O 1
ATOM 2910 N N . LYS A 1 374 ? -16.031 29.828 15.844 1 96.5 374 LYS A N 1
ATOM 2911 C CA . LYS A 1 374 ? -15.711 29.484 14.461 1 96.5 374 LYS A CA 1
ATOM 2912 C C . LYS A 1 374 ? -14.547 28.5 14.398 1 96.5 374 LYS A C 1
ATOM 2914 O O . LYS A 1 374 ? -13.586 28.625 15.156 1 96.5 374 LYS A O 1
ATOM 2919 N N . LEU A 1 375 ? -14.625 27.547 13.477 1 97.81 375 LEU A N 1
ATOM 2920 C CA . LEU A 1 375 ? -13.578 26.547 13.258 1 97.81 375 LEU A CA 1
ATOM 2921 C C . LEU A 1 375 ? -12.906 26.75 11.906 1 97.81 375 LEU A C 1
ATOM 2923 O O . LEU A 1 375 ? -13.578 26.812 10.875 1 97.81 375 LEU A O 1
ATOM 2927 N N . TYR A 1 376 ? -11.633 26.938 11.961 1 97.38 376 TYR A N 1
ATOM 2928 C CA . TYR A 1 376 ? -10.812 27 10.758 1 97.38 376 TYR A CA 1
ATOM 2929 C C . TYR A 1 376 ? -9.945 25.75 10.617 1 97.38 376 TYR A C 1
ATOM 2931 O O . TYR A 1 376 ? -9.406 25.25 11.602 1 97.38 376 TYR A O 1
ATOM 2939 N N . THR A 1 377 ? -9.844 25.234 9.438 1 97.31 377 THR A N 1
ATOM 2940 C CA . THR A 1 377 ? -8.953 24.109 9.117 1 97.31 377 THR A CA 1
ATOM 2941 C C . THR A 1 377 ? -8.516 24.172 7.652 1 97.31 377 THR A C 1
ATOM 2943 O O . THR A 1 377 ? -8.758 25.172 6.969 1 97.31 377 THR A O 1
ATOM 2946 N N . THR A 1 378 ? -7.773 23.172 7.207 1 96.19 378 THR A N 1
ATOM 2947 C CA . THR A 1 378 ? -7.305 23.141 5.824 1 96.19 378 THR A CA 1
ATOM 2948 C C . THR A 1 378 ? -7.941 21.984 5.062 1 96.19 378 THR A C 1
ATOM 2950 O O . THR A 1 378 ? -8.625 21.156 5.656 1 96.19 378 THR A O 1
ATOM 2953 N N . ASP A 1 379 ? -7.715 22.016 3.748 1 94.62 379 ASP A N 1
ATOM 2954 C CA . ASP A 1 379 ? -8.242 20.922 2.932 1 94.62 379 ASP A CA 1
ATOM 2955 C C . ASP A 1 379 ? -7.219 19.797 2.789 1 94.62 379 ASP A C 1
ATOM 2957 O O . ASP A 1 379 ? -7.188 19.109 1.77 1 94.62 379 ASP A O 1
ATOM 2961 N N . SER A 1 380 ? -6.359 19.609 3.756 1 94.31 380 SER A N 1
ATOM 2962 C CA . SER A 1 380 ? -5.328 18.578 3.736 1 94.31 380 SER A CA 1
ATOM 2963 C C . SER A 1 380 ? -5.938 17.188 3.734 1 94.31 380 SER A C 1
ATOM 2965 O O . SER A 1 380 ? -5.324 16.234 3.246 1 94.31 380 SER A O 1
ATOM 2967 N N . ILE A 1 381 ? -7.125 17.047 4.324 1 94.62 381 ILE A N 1
ATOM 2968 C CA . ILE A 1 381 ? -7.848 15.781 4.367 1 94.62 381 ILE A CA 1
ATOM 2969 C C . ILE A 1 381 ? -9.25 15.969 3.801 1 94.62 381 ILE A C 1
ATOM 2971 O O . ILE A 1 381 ? -10.227 16.031 4.555 1 94.62 381 ILE A O 1
ATOM 2975 N N . PRO A 1 382 ? -9.336 15.93 2.5 1 92.25 382 PRO A N 1
ATOM 2976 C CA . PRO A 1 382 ? -10.625 16.188 1.858 1 92.25 382 PRO A CA 1
ATOM 2977 C C . PRO A 1 382 ? -11.727 15.234 2.32 1 92.25 382 PRO A C 1
ATOM 2979 O O . PRO A 1 382 ? -12.898 15.617 2.371 1 92.25 382 PRO A O 1
ATOM 2982 N N . LEU A 1 383 ? -11.359 14.047 2.662 1 90.44 383 LEU A N 1
ATOM 2983 C CA . LEU A 1 383 ? -12.328 13.062 3.125 1 90.44 383 LEU A CA 1
ATOM 2984 C C . LEU A 1 383 ? -13.188 13.625 4.25 1 90.44 383 LEU A C 1
ATOM 2986 O O . LEU A 1 383 ? -14.391 13.367 4.301 1 90.44 383 LEU A O 1
ATOM 2990 N N . THR A 1 384 ? -12.641 14.43 5.125 1 94.56 384 THR A N 1
ATOM 2991 C CA . THR A 1 384 ? -13.359 14.961 6.277 1 94.56 384 THR A CA 1
ATOM 2992 C C . THR A 1 384 ? -13.773 16.406 6.035 1 94.56 384 THR A C 1
ATOM 2994 O O . THR A 1 384 ? -14.867 16.812 6.414 1 94.56 384 THR A O 1
ATOM 2997 N N . THR A 1 385 ? -13.008 17.125 5.324 1 95.62 385 THR A N 1
ATOM 2998 C CA . THR A 1 385 ? -13.227 18.578 5.27 1 95.62 385 THR A CA 1
ATOM 2999 C C . THR A 1 385 ? -14.273 18.922 4.223 1 95.62 385 THR A C 1
ATOM 3001 O O . THR A 1 385 ? -14.906 19.984 4.297 1 95.62 385 THR A O 1
ATOM 3004 N N . LYS A 1 386 ? -14.484 18.062 3.264 1 93.19 386 LYS A N 1
ATOM 3005 C CA . LYS A 1 386 ? -15.516 18.328 2.266 1 93.19 386 LYS A CA 1
ATOM 3006 C C . LYS A 1 386 ? -16.906 18.344 2.904 1 93.19 386 LYS A C 1
ATOM 3008 O O . LYS A 1 386 ? -17.797 19.062 2.439 1 93.19 386 LYS A O 1
ATOM 3013 N N . ILE A 1 387 ? -17.016 17.641 3.979 1 93.31 387 ILE A N 1
ATOM 3014 C CA . ILE A 1 387 ? -18.297 17.547 4.684 1 93.31 387 ILE A CA 1
ATOM 3015 C C . ILE A 1 387 ? -18.578 18.844 5.43 1 93.31 387 ILE A C 1
ATOM 3017 O O . ILE A 1 387 ? -19.734 19.125 5.77 1 93.31 387 ILE A O 1
ATOM 3021 N N . LEU A 1 388 ? -17.594 19.672 5.672 1 93.94 388 LEU A N 1
ATOM 3022 C CA . LEU A 1 388 ? -17.719 20.906 6.438 1 93.94 388 LEU A CA 1
ATOM 3023 C C . LEU A 1 388 ? -17.969 22.094 5.516 1 93.94 388 LEU A C 1
ATOM 3025 O O . LEU A 1 388 ? -18.219 23.219 5.984 1 93.94 388 LEU A O 1
ATOM 3029 N N . GLU A 1 389 ? -17.953 21.875 4.266 1 88.88 389 GLU A N 1
ATOM 3030 C CA . GLU A 1 389 ? -17.938 22.984 3.312 1 88.88 389 GLU A CA 1
ATOM 3031 C C . GLU A 1 389 ? -19.203 23.828 3.428 1 88.88 389 GLU A C 1
ATOM 3033 O O . GLU A 1 389 ? -19.188 25.031 3.191 1 88.88 389 GLU A O 1
ATOM 3038 N N . ASP A 1 390 ? -20.25 23.266 3.887 1 91.31 390 ASP A N 1
ATOM 3039 C CA . ASP A 1 390 ? -21.516 24 3.963 1 91.31 390 ASP A CA 1
ATOM 3040 C C . ASP A 1 390 ? -21.781 24.484 5.383 1 91.31 390 ASP A C 1
ATOM 3042 O O . ASP A 1 390 ? -22.812 25.125 5.641 1 91.31 390 ASP A O 1
ATOM 3046 N N . ASP A 1 391 ? -20.906 24.25 6.254 1 94.5 391 ASP A N 1
ATOM 3047 C CA . ASP A 1 391 ? -21.094 24.672 7.641 1 94.5 391 ASP A CA 1
ATOM 3048 C C . ASP A 1 391 ? -20.75 26.141 7.82 1 94.5 391 ASP A C 1
ATOM 3050 O O . ASP A 1 391 ? -19.641 26.578 7.504 1 94.5 391 ASP A O 1
ATOM 3054 N N . ARG A 1 392 ? -21.641 26.906 8.391 1 94 392 ARG A N 1
ATOM 3055 C CA . ARG A 1 392 ? -21.469 28.344 8.547 1 94 392 ARG A CA 1
ATOM 3056 C C . ARG A 1 392 ? -20.438 28.672 9.617 1 94 392 ARG A C 1
ATOM 3058 O O . ARG A 1 392 ? -19.875 29.766 9.641 1 94 392 ARG A O 1
ATOM 3065 N N . GLN A 1 393 ? -20.188 27.781 10.516 1 96.31 393 GLN A N 1
ATOM 3066 C CA . GLN A 1 393 ? -19.25 28.016 11.609 1 96.31 393 GLN A CA 1
ATOM 3067 C C . GLN A 1 393 ? -17.859 27.469 11.273 1 96.31 393 GLN A C 1
ATOM 3069 O O . GLN A 1 393 ? -16.922 27.594 12.07 1 96.31 393 GLN A O 1
ATOM 3074 N N . ALA A 1 394 ? -17.734 26.859 10.133 1 97.19 394 ALA A N 1
ATOM 3075 C CA . ALA A 1 394 ? -16.453 26.281 9.75 1 97.19 394 ALA A CA 1
ATOM 3076 C C . ALA A 1 394 ? -15.953 26.844 8.422 1 97.19 394 ALA A C 1
ATOM 3078 O O . ALA A 1 394 ? -16.75 27.141 7.531 1 97.19 394 ALA A O 1
ATOM 3079 N N . GLU A 1 395 ? -14.758 27.047 8.367 1 96.62 395 GLU A N 1
ATOM 3080 C CA . GLU A 1 395 ? -14.109 27.5 7.133 1 96.62 395 GLU A CA 1
ATOM 3081 C C . GLU A 1 395 ? -12.906 26.625 6.797 1 96.62 395 GLU A C 1
ATOM 3083 O O . GLU A 1 395 ? -12.023 26.422 7.637 1 96.62 395 GLU A O 1
ATOM 3088 N N . VAL A 1 396 ? -12.883 26.078 5.59 1 96.25 396 VAL A N 1
ATOM 3089 C CA . VAL A 1 396 ? -11.781 25.25 5.102 1 96.25 396 VAL A CA 1
ATOM 3090 C C . VAL A 1 396 ? -10.883 26.078 4.191 1 96.25 396 VAL A C 1
ATOM 3092 O O . VAL A 1 396 ? -11.305 26.531 3.121 1 96.25 396 VAL A O 1
ATOM 3095 N N . LEU A 1 397 ? -9.656 26.281 4.645 1 94.31 397 LEU A N 1
ATOM 3096 C CA . LEU A 1 397 ? -8.688 27.062 3.881 1 94.31 397 LEU A CA 1
ATOM 3097 C C . LEU A 1 397 ? -7.953 26.172 2.879 1 94.31 397 LEU A C 1
ATOM 3099 O O . LEU A 1 397 ? -7.52 25.078 3.219 1 94.31 397 LEU A O 1
ATOM 3103 N N . PRO A 1 398 ? -7.852 26.609 1.644 1 91.75 398 PRO A N 1
ATOM 3104 C CA . PRO A 1 398 ? -7.125 25.828 0.641 1 91.75 398 PRO A CA 1
ATOM 3105 C C . PRO A 1 398 ? -5.617 25.828 0.879 1 91.75 398 PRO A C 1
ATOM 3107 O O . PRO A 1 398 ? -5.023 26.875 1.143 1 91.75 398 PRO A O 1
ATOM 3110 N N . LEU A 1 399 ? -5.02 24.688 0.706 1 92.69 399 LEU A N 1
ATOM 3111 C CA . LEU A 1 399 ? -3.576 24.562 0.862 1 92.69 399 LEU A CA 1
ATOM 3112 C C . LEU A 1 399 ? -2.844 25.047 -0.381 1 92.69 399 LEU A C 1
ATOM 3114 O O . LEU A 1 399 ? -1.635 25.281 -0.343 1 92.69 399 LEU A O 1
ATOM 3118 N N . ALA A 1 400 ? -3.562 25.188 -1.471 1 88.5 400 ALA A N 1
ATOM 3119 C CA . ALA A 1 400 ? -2.951 25.594 -2.734 1 88.5 400 ALA A CA 1
ATOM 3120 C C . ALA A 1 400 ? -2.152 26.875 -2.57 1 88.5 400 ALA A C 1
ATOM 3122 O O . ALA A 1 400 ? -1.033 26.984 -3.074 1 88.5 400 ALA A O 1
ATOM 3123 N N . ASP A 1 401 ? -2.729 27.859 -1.848 1 86.81 401 ASP A N 1
ATOM 3124 C CA . ASP A 1 401 ? -2.043 29.125 -1.633 1 86.81 401 ASP A CA 1
ATOM 3125 C C . ASP A 1 401 ? -0.777 28.938 -0.801 1 86.81 401 ASP A C 1
ATOM 3127 O O . ASP A 1 401 ? 0.236 29.594 -1.042 1 86.81 401 ASP A O 1
ATOM 3131 N N . PHE A 1 402 ? -0.871 28.094 0.113 1 90.62 402 PHE A N 1
ATOM 3132 C CA . PHE A 1 402 ? 0.271 27.766 0.958 1 90.62 402 PHE A CA 1
ATOM 3133 C C . PHE A 1 402 ? 1.38 27.125 0.138 1 90.62 402 PHE A C 1
ATOM 3135 O O . PHE A 1 402 ? 2.551 27.469 0.277 1 90.62 402 PHE A O 1
ATOM 3142 N N . PHE A 1 403 ? 1.019 26.172 -0.731 1 88.88 403 PHE A N 1
ATOM 3143 C CA . PHE A 1 403 ? 1.992 25.469 -1.557 1 88.88 403 PHE A CA 1
ATOM 3144 C C . PHE A 1 403 ? 2.664 26.422 -2.535 1 88.88 403 PHE A C 1
ATOM 3146 O O . PHE A 1 403 ? 3.859 26.297 -2.814 1 88.88 403 PHE A O 1
ATOM 3153 N N . LEU A 1 404 ? 1.964 27.391 -3.014 1 82.69 404 LEU A N 1
ATOM 3154 C CA . LEU A 1 404 ? 2.51 28.344 -3.961 1 82.69 404 LEU A CA 1
ATOM 3155 C C . LEU A 1 404 ? 3.641 29.156 -3.326 1 82.69 404 LEU A C 1
ATOM 3157 O O . LEU A 1 404 ? 4.609 29.516 -4.004 1 82.69 404 LEU A O 1
ATOM 3161 N N . GLU A 1 405 ? 3.523 29.391 -2.127 1 81.12 405 GLU A N 1
ATOM 3162 C CA . GLU A 1 405 ? 4.523 30.172 -1.408 1 81.12 405 GLU A CA 1
ATOM 3163 C C . GLU A 1 405 ? 5.82 29.391 -1.235 1 81.12 405 GLU A C 1
ATOM 3165 O O . GLU A 1 405 ? 6.91 29.969 -1.23 1 81.12 405 GLU A O 1
ATOM 3170 N N . TYR A 1 406 ? 5.715 28.078 -1.188 1 80.25 406 TYR A N 1
ATOM 3171 C CA . TYR A 1 406 ? 6.887 27.312 -0.764 1 80.25 406 TYR A CA 1
ATOM 3172 C C . TYR A 1 406 ? 7.441 26.484 -1.911 1 80.25 406 TYR A C 1
ATOM 3174 O O . TYR A 1 406 ? 8.586 26.031 -1.863 1 80.25 406 TYR A O 1
ATOM 3182 N N . LEU A 1 407 ? 6.672 26.125 -2.887 1 77.62 407 LEU A N 1
ATOM 3183 C CA . LEU A 1 407 ? 7.113 25.234 -3.961 1 77.62 407 LEU A CA 1
ATOM 3184 C C . LEU A 1 407 ? 7.711 26.047 -5.113 1 77.62 407 LEU A C 1
ATOM 3186 O O . LEU A 1 407 ? 8.297 25.469 -6.031 1 77.62 407 LEU A O 1
ATOM 3190 N N . ARG A 1 408 ? 7.719 27.406 -5.145 1 60.88 408 ARG A N 1
ATOM 3191 C CA . ARG A 1 408 ? 8.367 28.219 -6.176 1 60.88 408 ARG A CA 1
ATOM 3192 C C . ARG A 1 408 ? 9.883 28.203 -6 1 60.88 408 ARG A C 1
ATOM 3194 O O . ARG A 1 408 ? 10.383 28.141 -4.875 1 60.88 408 ARG A O 1
ATOM 3201 N N . MET B 1 1 ? -16.109 0.751 15.188 1 16.47 1 MET B N 1
ATOM 3202 C CA . MET B 1 1 ? -15.562 -0.026 14.086 1 16.47 1 MET B CA 1
ATOM 3203 C C . MET B 1 1 ? -14.086 -0.331 14.32 1 16.47 1 MET B C 1
ATOM 3205 O O . MET B 1 1 ? -13.328 0.541 14.75 1 16.47 1 MET B O 1
ATOM 3209 N N . GLY B 1 2 ? -13.695 -1.583 14.648 1 19.88 2 GLY B N 1
ATOM 3210 C CA . GLY B 1 2 ? -12.5 -2.211 15.195 1 19.88 2 GLY B CA 1
ATOM 3211 C C . GLY B 1 2 ? -11.258 -1.944 14.367 1 19.88 2 GLY B C 1
ATOM 3212 O O . GLY B 1 2 ? -11.297 -2.039 13.133 1 19.88 2 GLY B O 1
ATOM 3213 N N . GLN B 1 3 ? -10.664 -0.887 14.672 1 22.86 3 GLN B N 1
ATOM 3214 C CA . GLN B 1 3 ? -9.352 -0.551 14.148 1 22.86 3 GLN B CA 1
ATOM 3215 C C . GLN B 1 3 ? -8.492 -1.803 13.961 1 22.86 3 GLN B C 1
ATOM 3217 O O . GLN B 1 3 ? -8.25 -2.539 14.922 1 22.86 3 GLN B O 1
ATOM 3222 N N . THR B 1 4 ? -8.938 -2.549 13.047 1 24.53 4 THR B N 1
ATOM 3223 C CA . THR B 1 4 ? -8.102 -3.682 12.68 1 24.53 4 THR B CA 1
ATOM 3224 C C . THR B 1 4 ? -6.621 -3.291 12.703 1 24.53 4 THR B C 1
ATOM 3226 O O . THR B 1 4 ? -6.219 -2.324 12.055 1 24.53 4 THR B O 1
ATOM 3229 N N . GLY B 1 5 ? -6.195 -3.281 13.945 1 25.64 5 GLY B N 1
ATOM 3230 C CA . GLY B 1 5 ? -4.773 -3.271 14.234 1 25.64 5 GLY B CA 1
ATOM 3231 C C . GLY B 1 5 ? -3.949 -4.047 13.227 1 25.64 5 GLY B C 1
ATOM 3232 O O . GLY B 1 5 ? -4.156 -5.246 13.031 1 25.64 5 GLY B O 1
ATOM 3233 N N . LEU B 1 6 ? -3.973 -3.74 12.078 1 27.22 6 LEU B N 1
ATOM 3234 C CA . LEU B 1 6 ? -2.848 -4.391 11.414 1 27.22 6 LEU B CA 1
ATOM 3235 C C . LEU B 1 6 ? -1.717 -4.656 12.406 1 27.22 6 LEU B C 1
ATOM 3237 O O . LEU B 1 6 ? -1.038 -5.684 12.32 1 27.22 6 LEU B O 1
ATOM 3241 N N . CYS B 1 7 ? -1.246 -3.432 12.961 1 26.08 7 CYS B N 1
ATOM 3242 C CA . CYS B 1 7 ? -0.31 -3.783 14.023 1 26.08 7 CYS B CA 1
ATOM 3243 C C . CYS B 1 7 ? -1.015 -4.543 15.141 1 26.08 7 CYS B C 1
ATOM 3245 O O . CYS B 1 7 ? -1.439 -3.945 16.125 1 26.08 7 CYS B O 1
ATOM 3247 N N . ARG B 1 8 ? -2.1 -5.102 15.219 1 24.22 8 ARG B N 1
ATOM 3248 C CA . ARG B 1 8 ? -2.145 -5.949 16.406 1 24.22 8 ARG B CA 1
ATOM 3249 C C . ARG B 1 8 ? -0.799 -6.625 16.641 1 24.22 8 ARG B C 1
ATOM 3251 O O . ARG B 1 8 ? -0.15 -7.082 15.703 1 24.22 8 ARG B O 1
ATOM 3258 N N . THR B 1 9 ? -0.286 -6.312 17.844 1 24.47 9 THR B N 1
ATOM 3259 C CA . THR B 1 9 ? 0.838 -6.602 18.719 1 24.47 9 THR B CA 1
ATOM 3260 C C . THR B 1 9 ? 1.153 -8.094 18.734 1 24.47 9 THR B C 1
ATOM 3262 O O . THR B 1 9 ? 2.088 -8.531 19.406 1 24.47 9 THR B O 1
ATOM 3265 N N . GLU B 1 10 ? 0.314 -9.031 18.656 1 23.5 10 GLU B N 1
ATOM 3266 C CA . GLU B 1 10 ? 0.805 -10.156 19.453 1 23.5 10 GLU B CA 1
ATOM 3267 C C . GLU B 1 10 ? 2.15 -10.648 18.922 1 23.5 10 GLU B C 1
ATOM 3269 O O . GLU B 1 10 ? 2.205 -11.383 17.938 1 23.5 10 GLU B O 1
ATOM 3274 N N . ALA B 1 11 ? 2.9 -9.594 18.656 1 26.7 11 ALA B N 1
ATOM 3275 C CA . ALA B 1 11 ? 4.211 -10.234 18.766 1 26.7 11 ALA B CA 1
ATOM 3276 C C . ALA B 1 11 ? 4.309 -11.055 20.047 1 26.7 11 ALA B C 1
ATOM 3278 O O . ALA B 1 11 ? 4.039 -10.547 21.141 1 26.7 11 ALA B O 1
ATOM 3279 N N . SER B 1 12 ? 3.867 -12.188 20.156 1 25.45 12 SER B N 1
ATOM 3280 C CA . SER B 1 12 ? 3.973 -13.039 21.328 1 25.45 12 SER B CA 1
ATOM 3281 C C . SER B 1 12 ? 5.238 -12.734 22.125 1 25.45 12 SER B C 1
ATOM 3283 O O . SER B 1 12 ? 6.133 -12.047 21.641 1 25.45 12 SER B O 1
ATOM 3285 N N . GLN B 1 13 ? 5.41 -13.5 23.234 1 25.27 13 GLN B N 1
ATOM 3286 C CA . GLN B 1 13 ? 6.254 -13.547 24.422 1 25.27 13 GLN B CA 1
ATOM 3287 C C . GLN B 1 13 ? 7.73 -13.43 24.062 1 25.27 13 GLN B C 1
ATOM 3289 O O . GLN B 1 13 ? 8.211 -14.141 23.172 1 25.27 13 GLN B O 1
ATOM 3294 N N . VAL B 1 14 ? 8.164 -12.133 24.094 1 27.86 14 VAL B N 1
ATOM 3295 C CA . VAL B 1 14 ? 9.602 -12.156 24.359 1 27.86 14 VAL B CA 1
ATOM 3296 C C . VAL B 1 14 ? 9.883 -12.898 25.656 1 27.86 14 VAL B C 1
ATOM 3298 O O . VAL B 1 14 ? 9.375 -12.523 26.719 1 27.86 14 VAL B O 1
ATOM 3301 N N . ASP B 1 15 ? 9.938 -14.141 25.656 1 26.25 15 ASP B N 1
ATOM 3302 C CA . ASP B 1 15 ? 10.352 -14.742 26.922 1 26.25 15 ASP B CA 1
ATOM 3303 C C . AS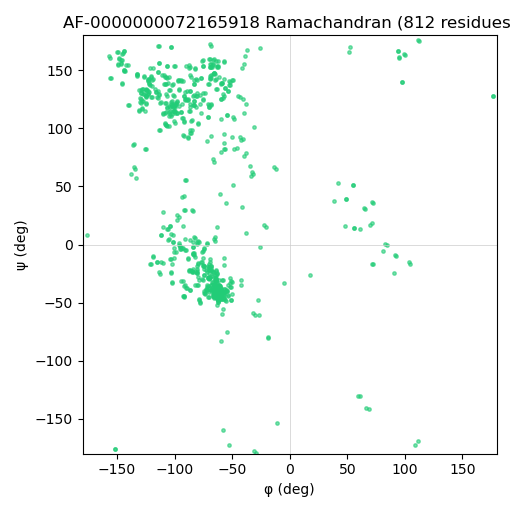P B 1 15 ? 11.492 -13.961 27.562 1 26.25 15 ASP B C 1
ATOM 3305 O O . ASP B 1 15 ? 12.234 -13.258 26.875 1 26.25 15 ASP B O 1
ATOM 3309 N N . ALA B 1 16 ? 11.672 -13.938 28.891 1 25.73 16 ALA B N 1
ATOM 3310 C CA . ALA B 1 16 ? 12.719 -13.43 29.766 1 25.73 16 ALA B CA 1
ATOM 3311 C C . ALA B 1 16 ? 14.023 -13.211 29.016 1 25.73 16 ALA B C 1
ATOM 3313 O O . ALA B 1 16 ? 14.82 -12.344 29.375 1 25.73 16 ALA B O 1
ATOM 3314 N N . GLY B 1 17 ? 14.844 -14.234 28.75 1 23.25 17 GLY B N 1
ATOM 3315 C CA . GLY B 1 17 ? 16.156 -14.07 28.141 1 23.25 17 GLY B CA 1
ATOM 3316 C C . GLY B 1 17 ? 16.094 -13.422 26.766 1 23.25 17 GLY B C 1
ATOM 3317 O O . GLY B 1 17 ? 15.172 -13.695 25.984 1 23.25 17 GLY B O 1
ATOM 3318 N N . GLY B 1 18 ? 16.547 -12.016 26.547 1 25.44 18 GLY B N 1
ATOM 3319 C CA . GLY B 1 18 ? 16.797 -10.953 25.594 1 25.44 18 GLY B CA 1
ATOM 3320 C C . GLY B 1 18 ? 16.109 -11.18 24.25 1 25.44 18 GLY B C 1
ATOM 3321 O O . GLY B 1 18 ? 16.281 -10.391 23.312 1 25.44 18 GLY B O 1
ATOM 3322 N N . GLU B 1 19 ? 15.891 -12.312 23.969 1 25.89 19 GLU B N 1
ATOM 3323 C CA . GLU B 1 19 ? 15.617 -12.664 22.578 1 25.89 19 GLU B CA 1
ATOM 3324 C C . GLU B 1 19 ? 14.242 -12.18 22.141 1 25.89 19 GLU B C 1
ATOM 3326 O O . GLU B 1 19 ? 13.289 -12.203 22.922 1 25.89 19 GLU B O 1
ATOM 3331 N N . LEU B 1 20 ? 14.008 -11 21.625 1 30.95 20 LEU B N 1
ATOM 3332 C CA . LEU B 1 20 ? 12.82 -10.664 20.844 1 30.95 20 LEU B CA 1
ATOM 3333 C C . LEU B 1 20 ? 12.047 -11.922 20.469 1 30.95 20 LEU B C 1
ATOM 3335 O O . LEU B 1 20 ? 12.539 -12.75 19.703 1 30.95 20 LEU B O 1
ATOM 3339 N N . LEU B 1 21 ? 11.43 -12.711 21.547 1 28.25 21 LEU B N 1
ATOM 3340 C CA . LEU B 1 21 ? 10.758 -13.992 21.359 1 28.25 21 LEU B CA 1
ATOM 3341 C C . LEU B 1 21 ? 9.742 -13.914 20.219 1 28.25 21 LEU B C 1
ATOM 3343 O O . LEU B 1 21 ? 8.672 -13.336 20.391 1 28.25 21 LEU B O 1
ATOM 3347 N N . LEU B 1 22 ? 9.906 -13.5 19.078 1 33.09 22 LEU B N 1
ATOM 3348 C CA . LEU B 1 22 ? 9.531 -14.453 18.047 1 33.09 22 LEU B CA 1
ATOM 3349 C C . LEU B 1 22 ? 9.508 -15.875 18.594 1 33.09 22 LEU B C 1
ATOM 3351 O O . LEU B 1 22 ? 10.297 -16.719 18.156 1 33.09 22 LEU B O 1
ATOM 3355 N N . THR B 1 23 ? 9.516 -16.172 19.875 1 29.31 23 THR B N 1
ATOM 3356 C CA . THR B 1 23 ? 9.938 -17.234 20.781 1 29.31 23 THR B CA 1
ATOM 3357 C C . THR B 1 23 ? 9.227 -18.547 20.438 1 29.31 23 THR B C 1
ATOM 3359 O O . THR B 1 23 ? 9.766 -19.625 20.656 1 29.31 23 THR B O 1
ATOM 3362 N N . GLY B 1 24 ? 7.891 -18.75 20.969 1 30.47 24 GLY B N 1
ATOM 3363 C CA . GLY B 1 24 ? 7.738 -20.188 20.875 1 30.47 24 GLY B CA 1
ATOM 3364 C C . GLY B 1 24 ? 8.031 -20.719 19.484 1 30.47 24 GLY B C 1
ATOM 3365 O O . GLY B 1 24 ? 8.312 -19.953 18.562 1 30.47 24 GLY B O 1
ATOM 3366 N N . PRO B 1 25 ? 7.711 -22.141 19.359 1 31.47 25 PRO B N 1
ATOM 3367 C CA . PRO B 1 25 ? 7.984 -22.625 18.016 1 31.47 25 PRO B CA 1
ATOM 3368 C C . PRO B 1 25 ? 7.598 -21.625 16.938 1 31.47 25 PRO B C 1
ATOM 3370 O O . PRO B 1 25 ? 6.605 -20.906 17.078 1 31.47 25 PRO B O 1
ATOM 3373 N N . PRO B 1 26 ? 8.352 -21.094 16.25 1 41.91 26 PRO B N 1
ATOM 3374 C CA . PRO B 1 26 ? 8.656 -20.062 15.258 1 41.91 26 PRO B CA 1
ATOM 3375 C C . PRO B 1 26 ? 7.406 -19.391 14.688 1 41.91 26 PRO B C 1
ATOM 3377 O O . PRO B 1 26 ? 6.301 -19.922 14.836 1 41.91 26 PRO B O 1
ATOM 3380 N N . CYS B 1 27 ? 7.91 -18.984 13.43 1 56.62 27 CYS B N 1
ATOM 3381 C CA . CYS B 1 27 ? 8.758 -18.547 12.328 1 56.62 27 CYS B CA 1
ATOM 3382 C C . CYS B 1 27 ? 7.938 -18.297 11.07 1 56.62 27 CYS B C 1
ATOM 3384 O O . CYS B 1 27 ? 8.492 -17.984 10.016 1 56.62 27 CYS B O 1
ATOM 3386 N N . ILE B 1 28 ? 6.633 -18.406 11.484 1 65.38 28 ILE B N 1
ATOM 3387 C CA . ILE B 1 28 ? 5.801 -18.219 10.297 1 65.38 28 ILE B CA 1
ATOM 3388 C C . ILE B 1 28 ? 4.789 -17.109 10.547 1 65.38 28 ILE B C 1
ATOM 3390 O O . ILE B 1 28 ? 3.955 -17.203 11.445 1 65.38 28 ILE B O 1
ATOM 3394 N N . ILE B 1 29 ? 4.875 -15.992 9.836 1 75.5 29 ILE B N 1
ATOM 3395 C CA . ILE B 1 29 ? 3.959 -14.852 9.852 1 75.5 29 ILE B CA 1
ATOM 3396 C C . ILE B 1 29 ? 3.057 -14.898 8.625 1 75.5 29 ILE B C 1
ATOM 3398 O O . ILE B 1 29 ? 3.5 -15.266 7.531 1 75.5 29 ILE B O 1
ATOM 3402 N N . ALA B 1 30 ? 1.75 -14.609 8.914 1 75.88 30 ALA B N 1
ATOM 3403 C CA . ALA B 1 30 ? 0.803 -14.711 7.805 1 75.88 30 ALA B CA 1
ATOM 3404 C C . ALA B 1 30 ? 0.223 -13.344 7.457 1 75.88 30 ALA B C 1
ATOM 3406 O O . ALA B 1 30 ? -0.142 -12.57 8.352 1 75.88 30 ALA B O 1
ATOM 3407 N N . GLY B 1 31 ? 0.236 -13.062 6.145 1 76.88 31 GLY B N 1
ATOM 3408 C CA . GLY B 1 31 ? -0.567 -11.953 5.648 1 76.88 31 GLY B CA 1
ATOM 3409 C C . GLY B 1 31 ? -2.059 -12.211 5.75 1 76.88 31 GLY B C 1
ATOM 3410 O O . GLY B 1 31 ? -2.484 -13.32 6.066 1 76.88 31 GLY B O 1
ATOM 3411 N N . PRO B 1 32 ? -2.807 -11.102 5.48 1 72.38 32 PRO B N 1
ATOM 3412 C CA . PRO B 1 32 ? -4.262 -11.258 5.566 1 72.38 32 PRO B CA 1
ATOM 3413 C C . PRO B 1 32 ? -4.789 -12.359 4.648 1 72.38 32 PRO B C 1
ATOM 3415 O O . PRO B 1 32 ? -4.398 -12.438 3.484 1 72.38 32 PRO B O 1
ATOM 3418 N N . GLY B 1 33 ? -5.609 -13.328 5.246 1 75 33 GLY B N 1
ATOM 3419 C CA . GLY B 1 33 ? -6.238 -14.391 4.473 1 75 33 GLY B CA 1
ATOM 3420 C C . GLY B 1 33 ? -5.398 -15.648 4.391 1 75 33 GLY B C 1
ATOM 3421 O O . GLY B 1 33 ? -5.879 -16.703 3.959 1 75 33 GLY B O 1
ATOM 3422 N N . LEU B 1 34 ? -4.152 -15.555 4.855 1 82.19 34 LEU B N 1
ATOM 3423 C CA . LEU B 1 34 ? -3.25 -16.688 4.695 1 82.19 34 LEU B CA 1
ATOM 3424 C C . LEU B 1 34 ? -3.029 -17.406 6.031 1 82.19 34 LEU B C 1
ATOM 3426 O O . LEU B 1 34 ? -2.088 -18.188 6.176 1 82.19 34 LEU B O 1
ATOM 3430 N N . GLU B 1 35 ? -3.855 -17.094 7.016 1 79 35 GLU B N 1
ATOM 3431 C CA . GLU B 1 35 ? -3.707 -17.625 8.367 1 79 35 GLU B CA 1
ATOM 3432 C C . GLU B 1 35 ? -3.807 -19.141 8.367 1 79 35 GLU B C 1
ATOM 3434 O O . GLU B 1 35 ? -3.045 -19.812 9.062 1 79 35 GLU B O 1
ATOM 3439 N N . ASP B 1 36 ? -4.773 -19.641 7.547 1 79.88 36 ASP B N 1
ATOM 3440 C CA . ASP B 1 36 ? -4.953 -21.094 7.492 1 79.88 36 ASP B CA 1
ATOM 3441 C C . ASP B 1 36 ? -3.719 -21.781 6.906 1 79.88 36 ASP B C 1
ATOM 3443 O O . ASP B 1 36 ? -3.277 -22.812 7.41 1 79.88 36 ASP B O 1
ATOM 3447 N N . THR B 1 37 ? -3.258 -21.219 5.887 1 81.81 37 THR B N 1
ATOM 3448 C CA . THR B 1 37 ? -2.047 -21.766 5.277 1 81.81 37 THR B CA 1
ATOM 3449 C C . THR B 1 37 ? -0.881 -21.719 6.262 1 81.81 37 THR B C 1
ATOM 3451 O O . THR B 1 37 ? -0.121 -22.688 6.367 1 81.81 37 THR B O 1
ATOM 3454 N N . ALA B 1 38 ? -0.725 -20.625 6.961 1 80.31 38 ALA B N 1
ATOM 3455 C CA . ALA B 1 38 ? 0.337 -20.484 7.953 1 80.31 38 ALA B CA 1
ATOM 3456 C C . ALA B 1 38 ? 0.204 -21.531 9.055 1 80.31 38 ALA B C 1
ATOM 3458 O O . ALA B 1 38 ? 1.197 -22.125 9.477 1 80.31 38 ALA B O 1
ATOM 3459 N N . GLU B 1 39 ? -0.976 -21.719 9.469 1 80.44 39 GLU B N 1
ATOM 3460 C CA . GLU B 1 39 ? -1.215 -22.688 10.523 1 80.44 39 GLU B CA 1
ATOM 3461 C C . GLU B 1 39 ? -0.872 -24.109 10.055 1 80.44 39 GLU B C 1
ATOM 3463 O O . GLU B 1 39 ? -0.262 -24.875 10.797 1 80.44 39 GLU B O 1
ATOM 3468 N N . ALA B 1 40 ? -1.302 -24.406 8.867 1 81.19 40 ALA B N 1
ATOM 3469 C CA . ALA B 1 40 ? -0.974 -25.719 8.297 1 81.19 40 ALA B CA 1
ATOM 3470 C C . ALA B 1 40 ? 0.537 -25.906 8.195 1 81.19 40 ALA B C 1
ATOM 3472 O O . ALA B 1 40 ? 1.054 -26.984 8.508 1 81.19 40 ALA B O 1
ATOM 3473 N N . LEU B 1 41 ? 1.195 -24.922 7.812 1 78.25 41 LEU B N 1
ATOM 3474 C CA . LEU B 1 41 ? 2.646 -24.969 7.684 1 78.25 41 LEU B CA 1
ATOM 3475 C C . LEU B 1 41 ? 3.311 -25.125 9.047 1 78.25 41 LEU B C 1
ATOM 3477 O O . LEU B 1 41 ? 4.258 -25.891 9.203 1 78.25 41 LEU B O 1
ATOM 3481 N N . ARG B 1 42 ? 2.867 -24.375 10.039 1 77.44 42 ARG B N 1
ATOM 3482 C CA . ARG B 1 42 ? 3.402 -24.453 11.391 1 77.44 42 ARG B CA 1
ATOM 3483 C C . ARG B 1 42 ? 3.293 -25.875 11.938 1 77.44 42 ARG B C 1
ATOM 3485 O O . ARG B 1 42 ? 4.242 -26.406 12.531 1 77.44 42 ARG B O 1
ATOM 3492 N N . LYS B 1 43 ? 2.152 -26.422 11.734 1 77 43 LYS B N 1
ATOM 3493 C CA . LYS B 1 43 ? 1.896 -27.781 12.227 1 77 43 LYS B CA 1
ATOM 3494 C C . LYS B 1 43 ? 2.855 -28.781 11.594 1 77 43 LYS B C 1
ATOM 3496 O O . LYS B 1 43 ? 3.318 -29.703 12.258 1 77 43 LYS B O 1
ATOM 3501 N N . LYS B 1 44 ? 3.152 -28.547 10.438 1 75.5 44 LYS B N 1
ATOM 3502 C CA . LYS B 1 44 ? 3.959 -29.516 9.695 1 75.5 44 LYS B CA 1
ATOM 3503 C C . LYS B 1 44 ? 5.449 -29.281 9.922 1 75.5 44 LYS B C 1
ATOM 3505 O O . LYS B 1 44 ? 6.246 -30.219 9.875 1 75.5 44 LYS B O 1
ATOM 3510 N N . MET B 1 45 ? 5.906 -28.047 9.992 1 71.62 45 MET B N 1
ATOM 3511 C CA . MET B 1 45 ? 7.312 -27.688 10.125 1 71.62 45 MET B CA 1
ATOM 3512 C C . MET B 1 45 ? 7.801 -27.922 11.555 1 71.62 45 MET B C 1
ATOM 3514 O O . MET B 1 45 ? 8.992 -28.125 11.781 1 71.62 45 MET B O 1
ATOM 3518 N N . GLY B 1 46 ? 7.02 -28.234 12.43 1 57.56 46 GLY B N 1
ATOM 3519 C CA . GLY B 1 46 ? 7.449 -28.344 13.812 1 57.56 46 GLY B CA 1
ATOM 3520 C C . GLY B 1 46 ? 8.18 -27.109 14.312 1 57.56 46 GLY B C 1
ATOM 3521 O O . GLY B 1 46 ? 8.195 -26.078 13.641 1 57.56 46 GLY B O 1
ATOM 3522 N N . CYS B 1 47 ? 8.461 -27 15.664 1 50.62 47 CYS B N 1
ATOM 3523 C CA . CYS B 1 47 ? 9.055 -25.859 16.344 1 50.62 47 CYS B CA 1
ATOM 3524 C C . CYS B 1 47 ? 10.547 -25.766 16.047 1 50.62 47 CYS B C 1
ATOM 3526 O O . CYS B 1 47 ? 11.25 -24.953 16.641 1 50.62 47 CYS B O 1
ATOM 3528 N N . ALA B 1 48 ? 11.016 -26.75 15.305 1 45.16 48 ALA B N 1
ATOM 3529 C CA . ALA B 1 48 ? 12.461 -26.891 15.477 1 45.16 48 ALA B CA 1
ATOM 3530 C C . ALA B 1 48 ? 13.188 -25.641 14.961 1 45.16 48 ALA B C 1
ATOM 3532 O O . ALA B 1 48 ? 14.352 -25.406 15.297 1 45.16 48 ALA B O 1
ATOM 3533 N N . GLY B 1 49 ? 12.766 -25 13.922 1 45.53 49 GLY B N 1
ATOM 3534 C CA . GLY B 1 49 ? 13.797 -24.188 13.281 1 45.53 49 GLY B CA 1
ATOM 3535 C C . GLY B 1 49 ? 13.922 -22.797 13.875 1 45.53 49 GLY B C 1
ATOM 3536 O O . GLY B 1 49 ? 12.945 -22.25 14.391 1 45.53 49 GLY B O 1
ATOM 3537 N N . ARG B 1 50 ? 15.203 -22.516 14.391 1 50.94 50 ARG B N 1
ATOM 3538 C CA . ARG B 1 50 ? 15.711 -21.219 14.836 1 50.94 50 ARG B CA 1
ATOM 3539 C C . ARG B 1 50 ? 15.078 -20.094 14.047 1 50.94 50 ARG B C 1
ATOM 3541 O O . ARG B 1 50 ? 14.398 -20.328 13.047 1 50.94 50 ARG B O 1
ATOM 3548 N N . GLN B 1 51 ? 15.477 -18.641 14.281 1 58.97 51 GLN B N 1
ATOM 3549 C CA . GLN B 1 51 ? 15.344 -17.219 14.055 1 58.97 51 GLN B CA 1
ATOM 3550 C C . GLN B 1 51 ? 15.016 -16.906 12.594 1 58.97 51 GLN B C 1
ATOM 3552 O O . GLN B 1 51 ? 15.047 -15.75 12.172 1 58.97 51 GLN B O 1
ATOM 3557 N N . HIS B 1 52 ? 14.68 -18.125 11.836 1 75.94 52 HIS B N 1
ATOM 3558 C CA . HIS B 1 52 ? 14.258 -17.891 10.461 1 75.94 52 HIS B CA 1
ATOM 3559 C C . HIS B 1 52 ? 12.773 -17.531 10.391 1 75.94 52 HIS B C 1
ATOM 3561 O O . HIS B 1 52 ? 11.93 -18.266 10.891 1 75.94 52 HIS B O 1
ATOM 3567 N N . VAL B 1 53 ? 12.516 -16.359 9.875 1 83.06 53 VAL B N 1
ATOM 3568 C CA . VAL B 1 53 ? 11.141 -15.891 9.773 1 83.06 53 VAL B CA 1
ATOM 3569 C C . VAL B 1 53 ? 10.594 -16.188 8.375 1 83.06 53 VAL B C 1
ATOM 3571 O O . VAL B 1 53 ? 11.203 -15.805 7.375 1 83.06 53 VAL B O 1
ATOM 3574 N N . ILE B 1 54 ? 9.547 -16.984 8.359 1 87 54 ILE B N 1
ATOM 3575 C CA . ILE B 1 54 ? 8.781 -17.172 7.133 1 87 54 ILE B CA 1
ATOM 3576 C C . ILE B 1 54 ? 7.547 -16.266 7.145 1 87 54 ILE B C 1
ATOM 3578 O O . ILE B 1 54 ? 6.672 -16.422 8 1 87 54 ILE B O 1
ATOM 3582 N N . PHE B 1 55 ? 7.523 -15.328 6.277 1 89.62 55 PHE B N 1
ATOM 3583 C CA . PHE B 1 55 ? 6.434 -14.359 6.188 1 89.62 55 PHE B CA 1
ATOM 3584 C C . PHE B 1 55 ? 5.57 -14.633 4.961 1 89.62 55 PHE B C 1
ATOM 3586 O O . PHE B 1 55 ? 5.977 -14.352 3.832 1 89.62 55 PHE B O 1
ATOM 3593 N N . LEU B 1 56 ? 4.355 -15.258 5.152 1 91.25 56 LEU B N 1
ATOM 3594 C CA . LEU B 1 56 ? 3.406 -15.414 4.055 1 91.25 56 LEU B CA 1
ATOM 3595 C C . LEU B 1 56 ? 2.787 -14.07 3.676 1 91.25 56 LEU B C 1
ATOM 3597 O O . LEU B 1 56 ? 1.972 -13.531 4.426 1 91.25 56 LEU B O 1
ATOM 3601 N N . PHE B 1 57 ? 3.148 -13.57 2.537 1 92.38 57 PHE B N 1
ATOM 3602 C CA . PHE B 1 57 ? 2.797 -12.227 2.1 1 92.38 57 PHE B CA 1
ATOM 3603 C C . PHE B 1 57 ? 1.599 -12.258 1.157 1 92.38 57 PHE B C 1
ATOM 3605 O O . PHE B 1 57 ? 1.636 -12.922 0.12 1 92.38 57 PHE B O 1
ATOM 3612 N N . ASP B 1 58 ? 0.559 -11.586 1.507 1 89.5 58 ASP B N 1
ATOM 3613 C CA . ASP B 1 58 ? -0.652 -11.508 0.695 1 89.5 58 ASP B CA 1
ATOM 3614 C C . ASP B 1 58 ? -0.605 -10.312 -0.253 1 89.5 58 ASP B C 1
ATOM 3616 O O . ASP B 1 58 ? -0.432 -9.172 0.185 1 89.5 58 ASP B O 1
ATOM 3620 N N . THR B 1 59 ? -0.772 -10.531 -1.522 1 90.31 59 THR B N 1
ATOM 3621 C CA . THR B 1 59 ? -0.756 -9.445 -2.496 1 90.31 59 THR B CA 1
ATOM 3622 C C . THR B 1 59 ? -2.168 -9.141 -2.988 1 90.31 59 THR B C 1
ATOM 3624 O O . THR B 1 59 ? -2.354 -8.297 -3.865 1 90.31 59 THR B O 1
ATOM 3627 N N . VAL B 1 60 ? -3.148 -9.797 -2.447 1 87 60 VAL B N 1
ATOM 3628 C CA . VAL B 1 60 ? -4.508 -9.68 -2.959 1 87 60 VAL B CA 1
ATOM 3629 C C . VAL B 1 60 ? -5.246 -8.57 -2.217 1 87 60 VAL B C 1
ATOM 3631 O O . VAL B 1 60 ? -5.914 -7.734 -2.834 1 87 60 VAL B O 1
ATOM 3634 N N . ASP B 1 61 ? -5.102 -8.523 -0.906 1 83.06 61 ASP B N 1
ATOM 3635 C CA . ASP B 1 61 ? -5.727 -7.477 -0.1 1 83.06 61 ASP B CA 1
ATOM 3636 C C . ASP B 1 61 ? -4.922 -6.18 -0.161 1 83.06 61 ASP B C 1
ATOM 3638 O O . ASP B 1 61 ? -3.977 -5.996 0.608 1 83.06 61 ASP B O 1
ATOM 3642 N N . ARG B 1 62 ? -5.355 -5.254 -0.862 1 80.44 62 ARG B N 1
ATOM 3643 C CA . ARG B 1 62 ? -4.629 -4.016 -1.113 1 80.44 62 ARG B CA 1
ATOM 3644 C C . ARG B 1 62 ? -4.652 -3.109 0.114 1 80.44 62 ARG B C 1
ATOM 3646 O O . ARG B 1 62 ? -3.742 -2.301 0.311 1 80.44 62 ARG B O 1
ATOM 3653 N N . GLU B 1 63 ? -5.609 -3.25 0.888 1 76 63 GLU B N 1
ATOM 3654 C CA . GLU B 1 63 ? -5.746 -2.395 2.062 1 76 63 GLU B CA 1
ATOM 3655 C C . GLU B 1 63 ? -4.676 -2.713 3.105 1 76 63 GLU B C 1
ATOM 3657 O O . GLU B 1 63 ? -4.312 -1.853 3.91 1 76 63 GLU B O 1
ATOM 3662 N N . ARG B 1 64 ? -4.16 -3.936 2.955 1 82.56 64 ARG B N 1
ATOM 3663 C CA . ARG B 1 64 ? -3.229 -4.355 3.996 1 82.56 64 ARG B CA 1
ATOM 3664 C C . ARG B 1 64 ? -1.81 -4.473 3.449 1 82.56 64 ARG B C 1
ATOM 3666 O O . ARG B 1 64 ? -0.912 -4.965 4.137 1 82.56 64 ARG B O 1
ATOM 3673 N N . LEU B 1 65 ? -1.648 -4.047 2.264 1 86.12 65 LEU B N 1
ATOM 3674 C CA . LEU B 1 65 ? -0.321 -4.117 1.663 1 86.12 65 LEU B CA 1
ATOM 3675 C C . LEU B 1 65 ? 0.684 -3.301 2.469 1 86.12 65 LEU B C 1
ATOM 3677 O O . LEU B 1 65 ? 1.793 -3.768 2.74 1 86.12 65 LEU B O 1
ATOM 3681 N N . PHE B 1 66 ? 0.263 -2.115 2.871 1 88.25 66 PHE B N 1
ATOM 3682 C CA . PHE B 1 66 ? 1.164 -1.252 3.627 1 88.25 66 PHE B CA 1
ATOM 3683 C C . PHE B 1 66 ? 1.527 -1.888 4.965 1 88.25 66 PHE B C 1
ATOM 3685 O O . PHE B 1 66 ? 2.676 -1.803 5.406 1 88.25 66 PHE B O 1
ATOM 3692 N N . ASP B 1 67 ? 0.607 -2.471 5.59 1 84.12 67 ASP B N 1
ATOM 3693 C CA . ASP B 1 67 ? 0.867 -3.135 6.863 1 84.12 67 ASP B CA 1
ATOM 3694 C C . ASP B 1 67 ? 1.91 -4.238 6.707 1 84.12 67 ASP B C 1
ATOM 3696 O O . ASP B 1 67 ? 2.805 -4.379 7.543 1 84.12 67 ASP B O 1
ATOM 3700 N N . GLN B 1 68 ? 1.759 -4.969 5.699 1 87.75 68 GLN B N 1
ATOM 3701 C CA . GLN B 1 68 ? 2.688 -6.066 5.457 1 87.75 68 GLN B CA 1
ATOM 3702 C C . GLN B 1 68 ? 4.086 -5.547 5.137 1 87.75 68 GLN B C 1
ATOM 3704 O O . GLN B 1 68 ? 5.082 -6.082 5.629 1 87.75 68 GLN B O 1
ATOM 3709 N N . LEU B 1 69 ? 4.16 -4.496 4.316 1 90.88 69 LEU B N 1
ATOM 3710 C CA . LEU B 1 69 ? 5.453 -3.906 3.986 1 90.88 69 LEU B CA 1
ATOM 3711 C C . LEU B 1 69 ? 6.113 -3.322 5.227 1 90.88 69 LEU B C 1
ATOM 3713 O O . LEU B 1 69 ? 7.336 -3.408 5.383 1 90.88 69 LEU B O 1
ATOM 3717 N N . SER B 1 70 ? 5.32 -2.725 6.094 1 86.06 70 SER B N 1
ATOM 3718 C CA . SER B 1 70 ? 5.84 -2.172 7.34 1 86.06 70 SER B CA 1
ATOM 3719 C C . SER B 1 70 ? 6.422 -3.266 8.227 1 86.06 70 SER B C 1
ATOM 3721 O O . SER B 1 70 ? 7.504 -3.104 8.797 1 86.06 70 SER B O 1
ATOM 3723 N N . LEU B 1 71 ? 5.68 -4.348 8.32 1 86.06 71 LEU B N 1
ATOM 3724 C CA . LEU B 1 71 ? 6.16 -5.469 9.125 1 86.06 71 LEU B CA 1
ATOM 3725 C C . LEU B 1 71 ? 7.453 -6.035 8.547 1 86.06 71 LEU B C 1
ATOM 3727 O O . LEU B 1 71 ? 8.375 -6.367 9.297 1 86.06 71 LEU B O 1
ATOM 3731 N N . LEU B 1 72 ? 7.492 -6.141 7.27 1 90.38 72 LEU B N 1
ATOM 3732 C CA . LEU B 1 72 ? 8.688 -6.648 6.605 1 90.38 72 LEU B CA 1
ATOM 3733 C C . LEU B 1 72 ? 9.898 -5.777 6.926 1 90.38 72 LEU B C 1
ATOM 3735 O O . LEU B 1 72 ? 10.992 -6.293 7.176 1 90.38 72 LEU B O 1
ATOM 3739 N N . GLN B 1 73 ? 9.734 -4.5 6.926 1 89.81 73 GLN B N 1
ATOM 3740 C CA . GLN B 1 73 ? 10.82 -3.6 7.297 1 89.81 73 GLN B CA 1
ATOM 3741 C C . GLN B 1 73 ? 11.227 -3.793 8.758 1 89.81 73 GLN B C 1
ATOM 3743 O O . GLN B 1 73 ? 12.414 -3.814 9.078 1 89.81 73 GLN B O 1
ATOM 3748 N N . GLN B 1 74 ? 10.281 -3.988 9.602 1 85.06 74 GLN B N 1
ATOM 3749 C CA . GLN B 1 74 ? 10.562 -4.164 11.016 1 85.06 74 GLN B CA 1
ATOM 3750 C C . GLN B 1 74 ? 11.32 -5.465 11.273 1 85.06 74 GLN B C 1
ATOM 3752 O O . GLN B 1 74 ? 12.148 -5.543 12.18 1 85.06 74 GLN B O 1
ATOM 3757 N N . LEU B 1 75 ? 11.039 -6.488 10.492 1 86.88 75 LEU B N 1
ATOM 3758 C CA . LEU B 1 75 ? 11.742 -7.758 10.633 1 86.88 75 LEU B CA 1
ATOM 3759 C C . LEU B 1 75 ? 13.227 -7.602 10.32 1 86.88 75 LEU B C 1
ATOM 3761 O O . LEU B 1 75 ? 14.047 -8.383 10.797 1 86.88 75 LEU B O 1
ATOM 3765 N N . GLN B 1 76 ? 13.5 -6.566 9.562 1 90.12 76 GLN B N 1
ATOM 3766 C CA . GLN B 1 76 ? 14.891 -6.309 9.211 1 90.12 76 GLN B CA 1
ATOM 3767 C C . GLN B 1 76 ? 15.594 -5.52 10.312 1 90.12 76 GLN B C 1
ATOM 3769 O O . GLN B 1 76 ? 16.828 -5.484 10.367 1 90.12 76 GLN B O 1
ATOM 3774 N N . GLY B 1 77 ? 14.812 -4.773 11.125 1 86.06 77 GLY B N 1
ATOM 3775 C CA . GLY B 1 77 ? 15.359 -3.98 12.211 1 86.06 77 GLY B CA 1
ATOM 3776 C C . GLY B 1 77 ? 14.305 -3.152 12.93 1 86.06 77 GLY B C 1
ATOM 3777 O O . GLY B 1 77 ? 13.531 -2.432 12.297 1 86.06 77 GLY B O 1
ATOM 3778 N N . PHE B 1 78 ? 14.312 -3.314 14.242 1 80.62 78 PHE B N 1
ATOM 3779 C CA . PHE B 1 78 ? 13.359 -2.547 15.039 1 80.62 78 PHE B CA 1
ATOM 3780 C C . PHE B 1 78 ? 13.977 -2.125 16.359 1 80.62 78 PHE B C 1
ATOM 3782 O O . PHE B 1 78 ? 14.867 -2.799 16.875 1 80.62 78 PHE B O 1
ATOM 3789 N N . ALA B 1 79 ? 13.516 -1.009 16.828 1 79.75 79 ALA B N 1
ATOM 3790 C CA . ALA B 1 79 ? 13.961 -0.49 18.125 1 79.75 79 ALA B CA 1
ATOM 3791 C C . ALA B 1 79 ? 13.086 -1.015 19.266 1 79.75 79 ALA B C 1
ATOM 3793 O O . ALA B 1 79 ? 11.859 -0.899 19.203 1 79.75 79 ALA B O 1
ATOM 3794 N N . LEU B 1 80 ? 13.711 -1.604 20.188 1 77.12 80 LEU B N 1
ATOM 3795 C CA . LEU B 1 80 ? 13.039 -2.029 21.422 1 77.12 80 LEU B CA 1
ATOM 3796 C C . LEU B 1 80 ? 13.367 -1.089 22.562 1 77.12 80 LEU B C 1
ATOM 3798 O O . LEU B 1 80 ? 14.5 -1.066 23.062 1 77.12 80 LEU B O 1
ATOM 3802 N N . PRO B 1 81 ? 12.305 -0.355 22.938 1 73.88 81 PRO B N 1
ATOM 3803 C CA . PRO B 1 81 ? 12.578 0.591 24.016 1 73.88 81 PRO B CA 1
ATOM 3804 C C . PRO B 1 81 ? 12.93 -0.103 25.328 1 73.88 81 PRO B C 1
ATOM 3806 O O . PRO B 1 81 ? 12.406 -1.183 25.625 1 73.88 81 PRO B O 1
ATOM 3809 N N . ASP B 1 82 ? 13.828 0.649 26.047 1 69.38 82 ASP B N 1
ATOM 3810 C CA . ASP B 1 82 ? 14.172 0.174 27.391 1 69.38 82 ASP B CA 1
ATOM 3811 C C . ASP B 1 82 ? 12.977 0.293 28.328 1 69.38 82 ASP B C 1
ATOM 3813 O O . ASP B 1 82 ? 12.133 1.178 28.172 1 69.38 82 ASP B O 1
ATOM 3817 N N . SER B 1 83 ? 12.867 -0.654 29.172 1 62 83 SER B N 1
ATOM 3818 C CA . SER B 1 83 ? 11.758 -0.711 30.109 1 62 83 SER B CA 1
ATOM 3819 C C . SER B 1 83 ? 11.617 0.596 30.875 1 62 83 SER B C 1
ATOM 3821 O O . SER B 1 83 ? 10.508 0.986 31.25 1 62 83 SER B O 1
ATOM 3823 N N . ASP B 1 84 ? 12.68 1.225 31.031 1 61.44 84 ASP B N 1
ATOM 3824 C CA . ASP B 1 84 ? 12.672 2.424 31.875 1 61.44 84 ASP B CA 1
ATOM 3825 C C . ASP B 1 84 ? 12.016 3.594 31.141 1 61.44 84 ASP B C 1
ATOM 3827 O O . ASP B 1 84 ? 11.688 4.613 31.75 1 61.44 84 ASP B O 1
ATOM 3831 N N . ASP B 1 85 ? 11.836 3.348 29.891 1 57.41 85 ASP B N 1
ATOM 3832 C CA . ASP B 1 85 ? 11.312 4.453 29.094 1 57.41 85 ASP B CA 1
ATOM 3833 C C . ASP B 1 85 ? 9.789 4.41 29.047 1 57.41 85 ASP B C 1
ATOM 3835 O O . ASP B 1 85 ? 9.164 5.234 28.359 1 57.41 85 ASP B O 1
ATOM 3839 N N . ALA B 1 86 ? 9.25 3.527 29.75 1 55.34 86 ALA B N 1
ATOM 3840 C CA . ALA B 1 86 ? 7.805 3.303 29.734 1 55.34 86 ALA B CA 1
ATOM 3841 C C . ALA B 1 86 ? 7.043 4.609 29.938 1 55.34 86 ALA B C 1
ATOM 3843 O O . ALA B 1 86 ? 6.082 4.895 29.219 1 55.34 86 ALA B O 1
ATOM 3844 N N . PRO B 1 87 ? 7.492 5.406 30.828 1 53.44 87 PRO B N 1
ATOM 3845 C CA . PRO B 1 87 ? 6.691 6.605 31.094 1 53.44 87 PRO B CA 1
ATOM 3846 C C . PRO B 1 87 ? 6.719 7.602 29.938 1 53.44 87 PRO B C 1
ATOM 3848 O O . PRO B 1 87 ? 5.797 8.414 29.797 1 53.44 87 PRO B O 1
ATOM 3851 N N . ASN B 1 88 ? 7.809 7.516 29.141 1 56.25 88 ASN B N 1
ATOM 3852 C CA . ASN B 1 88 ? 7.98 8.586 28.172 1 56.25 88 ASN B CA 1
ATOM 3853 C C . ASN B 1 88 ? 7.457 8.18 26.797 1 56.25 88 ASN B C 1
ATOM 3855 O O . ASN B 1 88 ? 7.672 8.891 25.812 1 56.25 88 ASN B O 1
ATOM 3859 N N . LYS B 1 89 ? 6.664 7.246 26.953 1 52.66 89 LYS B N 1
ATOM 3860 C CA . LYS B 1 89 ? 6.004 6.723 25.766 1 52.66 89 LYS B CA 1
ATOM 3861 C C . LYS B 1 89 ? 6.965 6.68 24.578 1 52.66 89 LYS B C 1
ATOM 3863 O O . LYS B 1 89 ? 6.598 7.051 23.453 1 52.66 89 LYS B O 1
ATOM 3868 N N . TRP B 1 90 ? 8.102 6.395 24.719 1 50.94 90 TRP B N 1
ATOM 3869 C CA . TRP B 1 90 ? 9.086 5.961 23.734 1 50.94 90 TRP B CA 1
ATOM 3870 C C . TRP B 1 90 ? 9.672 7.152 22.984 1 50.94 90 TRP B C 1
ATOM 3872 O O . TRP B 1 90 ? 10.508 6.988 22.094 1 50.94 90 TRP B O 1
ATOM 3882 N N . LYS B 1 91 ? 9.18 8.383 23.188 1 56.25 91 LYS B N 1
ATOM 3883 C CA . LYS B 1 91 ? 9.68 9.539 22.438 1 56.25 91 LYS B CA 1
ATOM 3884 C C . LYS B 1 91 ? 11.164 9.758 22.703 1 56.25 91 LYS B C 1
ATOM 3886 O O . LYS B 1 91 ? 11.914 10.109 21.781 1 56.25 91 LYS B O 1
ATOM 3891 N N . THR B 1 92 ? 11.594 9.391 23.891 1 60 92 THR B N 1
ATOM 3892 C CA . THR B 1 92 ? 12.922 9.867 24.25 1 60 92 THR B CA 1
ATOM 3893 C C . THR B 1 92 ? 13.961 8.766 24.047 1 60 92 THR B C 1
ATOM 3895 O O . THR B 1 92 ? 15.156 9.055 23.891 1 60 92 THR B O 1
ATOM 3898 N N . TYR B 1 93 ? 13.391 7.613 23.844 1 64.5 93 TYR B N 1
ATOM 3899 C CA . TYR B 1 93 ? 14.352 6.523 23.891 1 64.5 93 TYR B CA 1
ATOM 3900 C C . TYR B 1 93 ? 15.25 6.531 22.656 1 64.5 93 TYR B C 1
ATOM 3902 O O . TYR B 1 93 ? 16.453 6.262 22.75 1 64.5 93 TYR B O 1
ATOM 3910 N N . ALA B 1 94 ? 14.641 6.875 21.594 1 67.62 94 ALA B N 1
ATOM 3911 C CA . ALA B 1 94 ? 15.422 6.801 20.359 1 67.62 94 ALA B CA 1
ATOM 3912 C C . ALA B 1 94 ? 16.5 7.887 20.328 1 67.62 94 ALA B C 1
ATOM 3914 O O . ALA B 1 94 ? 17.641 7.625 19.938 1 67.62 94 ALA B O 1
ATOM 3915 N N . GLN B 1 95 ? 16.047 8.992 20.781 1 68.12 95 GLN B N 1
ATOM 3916 C CA . GLN B 1 95 ? 16.984 10.102 20.75 1 68.12 95 GLN B CA 1
ATOM 3917 C C . GLN B 1 95 ? 18.109 9.906 21.766 1 68.12 95 GLN B C 1
ATOM 3919 O O . GLN B 1 95 ? 19.266 10.273 21.516 1 68.12 95 GLN B O 1
ATOM 3924 N N . GLU B 1 96 ? 17.766 9.211 22.812 1 73.19 96 GLU B N 1
ATOM 3925 C CA . GLU B 1 96 ? 18.734 9.039 23.875 1 73.19 96 GLU B CA 1
ATOM 3926 C C . GLU B 1 96 ? 19.484 7.723 23.75 1 73.19 96 GLU B C 1
ATOM 3928 O O . GLU B 1 96 ? 20.328 7.395 24.578 1 73.19 96 GLU B O 1
ATOM 3933 N N . GLY B 1 97 ? 19.141 7.031 22.734 1 74.62 97 GLY B N 1
ATOM 3934 C CA . GLY B 1 97 ? 19.828 5.766 22.516 1 74.62 97 GLY B CA 1
ATOM 3935 C C . GLY B 1 97 ? 19.469 4.711 23.547 1 74.62 97 GLY B C 1
ATOM 3936 O O . GLY B 1 97 ? 20.25 3.795 23.797 1 74.62 97 GLY B O 1
ATOM 3937 N N . ARG B 1 98 ? 18.438 4.902 24.234 1 79.62 98 ARG B N 1
ATOM 3938 C CA . ARG B 1 98 ? 18.016 3.986 25.281 1 79.62 98 ARG B CA 1
ATOM 3939 C C . ARG B 1 98 ? 17.094 2.91 24.734 1 79.62 98 ARG B C 1
ATOM 3941 O O . ARG B 1 98 ? 15.969 2.744 25.234 1 79.62 98 ARG B O 1
ATOM 3948 N N . TYR B 1 99 ? 17.547 2.232 23.766 1 79.81 99 TYR B N 1
ATOM 3949 C CA . TYR B 1 99 ? 16.797 1.128 23.188 1 79.81 99 TYR B CA 1
ATOM 3950 C C . TYR B 1 99 ? 17.734 0.052 22.656 1 79.81 99 TYR B C 1
ATOM 3952 O O . TYR B 1 99 ? 18.938 0.282 22.5 1 79.81 99 TYR B O 1
ATOM 3960 N N . ALA B 1 100 ? 17.219 -1.084 22.516 1 80.38 100 ALA B N 1
ATOM 3961 C CA . ALA B 1 100 ? 17.922 -2.188 21.875 1 80.38 100 ALA B CA 1
ATOM 3962 C C . ALA B 1 100 ? 17.484 -2.355 20.422 1 80.38 100 ALA B C 1
ATOM 3964 O O . ALA B 1 100 ? 16.406 -1.883 20.031 1 80.38 100 ALA B O 1
ATOM 3965 N N . TRP B 1 101 ? 18.375 -2.902 19.672 1 85 101 TRP B N 1
ATOM 3966 C CA . TRP B 1 101 ? 18.094 -3.129 18.25 1 85 101 TRP B CA 1
ATOM 3967 C C . TRP B 1 101 ? 17.859 -4.609 17.984 1 85 101 TRP B C 1
ATOM 3969 O O . TRP B 1 101 ? 18.734 -5.445 18.25 1 85 101 TRP B O 1
ATOM 3979 N N . GLY B 1 102 ? 16.609 -4.859 17.5 1 82.56 102 GLY B N 1
ATOM 3980 C CA . GLY B 1 102 ? 16.281 -6.234 17.156 1 82.56 102 GLY B CA 1
ATOM 3981 C C . GLY B 1 102 ? 16.172 -6.469 15.656 1 82.56 102 GLY B C 1
ATOM 3982 O O . GLY B 1 102 ? 15.773 -5.574 14.906 1 82.56 102 GLY B O 1
ATOM 3983 N N . ARG B 1 103 ? 16.625 -7.711 15.172 1 86.75 103 ARG B N 1
ATOM 3984 C CA . ARG B 1 103 ? 16.531 -8.141 13.781 1 86.75 103 ARG B CA 1
ATOM 3985 C C . ARG B 1 103 ? 16.234 -9.633 13.688 1 86.75 103 ARG B C 1
ATOM 3987 O O . ARG B 1 103 ? 16.641 -10.406 14.562 1 86.75 103 ARG B O 1
ATOM 3994 N N . ALA B 1 104 ? 15.492 -10.039 12.57 1 83.44 104 ALA B N 1
ATOM 3995 C CA . ALA B 1 104 ? 15.422 -11.461 12.25 1 83.44 104 ALA B CA 1
ATOM 3996 C C . ALA B 1 104 ? 16.766 -11.992 11.789 1 83.44 104 ALA B C 1
ATOM 3998 O O . ALA B 1 104 ? 17.625 -11.227 11.344 1 83.44 104 ALA B O 1
ATOM 3999 N N . HIS B 1 105 ? 16.984 -13.242 12 1 83.75 105 HIS B N 1
ATOM 4000 C CA . HIS B 1 105 ? 18.219 -13.852 11.508 1 83.75 105 HIS B CA 1
ATOM 4001 C C . HIS B 1 105 ? 18.188 -14.008 9.992 1 83.75 105 HIS B C 1
ATOM 4003 O O . HIS B 1 105 ? 19.203 -13.82 9.328 1 83.75 105 HIS B O 1
ATOM 4009 N N . ARG B 1 106 ? 17.062 -14.344 9.57 1 87.38 106 ARG B N 1
ATOM 4010 C CA . ARG B 1 106 ? 16.766 -14.508 8.148 1 87.38 106 ARG B CA 1
ATOM 4011 C C . ARG B 1 106 ? 15.281 -14.328 7.875 1 87.38 106 ARG B C 1
ATOM 4013 O O . ARG B 1 106 ? 14.445 -14.711 8.695 1 87.38 106 ARG B O 1
ATOM 4020 N N . VAL B 1 107 ? 14.977 -13.719 6.754 1 89.75 107 VAL B N 1
ATOM 4021 C CA . VAL B 1 107 ? 13.57 -13.516 6.402 1 89.75 107 VAL B CA 1
ATOM 4022 C C . VAL B 1 107 ? 13.297 -14.109 5.023 1 89.75 107 VAL B C 1
ATOM 4024 O O . VAL B 1 107 ? 13.969 -13.773 4.047 1 89.75 107 VAL B O 1
ATOM 4027 N N . THR B 1 108 ? 12.367 -15.031 4.969 1 91.12 108 THR B N 1
ATOM 4028 C CA . THR B 1 108 ? 11.836 -15.523 3.701 1 91.12 108 THR B CA 1
ATOM 4029 C C . THR B 1 108 ? 10.391 -15.062 3.51 1 91.12 108 THR B C 1
ATOM 4031 O O . THR B 1 108 ? 9.508 -15.453 4.277 1 91.12 108 THR B O 1
ATOM 4034 N N . VAL B 1 109 ? 10.242 -14.211 2.52 1 93.75 109 VAL B N 1
ATOM 4035 C CA . VAL B 1 109 ? 8.891 -13.781 2.154 1 93.75 109 VAL B CA 1
ATOM 4036 C C . VAL B 1 109 ? 8.297 -14.758 1.146 1 93.75 109 VAL B C 1
ATOM 4038 O O . VAL B 1 109 ? 8.797 -14.891 0.028 1 93.75 109 VAL B O 1
ATOM 4041 N N . VAL B 1 110 ? 7.254 -15.422 1.567 1 93.19 110 VAL B N 1
ATOM 4042 C CA . VAL B 1 110 ? 6.574 -16.375 0.691 1 93.19 110 VAL B CA 1
ATOM 4043 C C . VAL B 1 110 ? 5.348 -15.711 0.064 1 93.19 110 VAL B C 1
ATOM 4045 O O . VAL B 1 110 ? 4.473 -15.211 0.775 1 93.19 110 VAL B O 1
ATOM 4048 N N . ILE B 1 111 ? 5.324 -15.703 -1.256 1 94.12 111 ILE B N 1
ATOM 4049 C CA . ILE B 1 111 ? 4.23 -15.086 -1.994 1 94.12 111 ILE B CA 1
ATOM 4050 C C . ILE B 1 111 ? 3.434 -16.156 -2.734 1 94.12 111 ILE B C 1
ATOM 4052 O O . ILE B 1 111 ? 3.773 -16.516 -3.861 1 94.12 111 ILE B O 1
ATOM 4056 N N . PRO B 1 112 ? 2.33 -16.578 -2.16 1 93.88 112 PRO B N 1
ATOM 4057 C CA . PRO B 1 112 ? 1.562 -17.641 -2.787 1 93.88 112 PRO B CA 1
ATOM 4058 C C . PRO B 1 112 ? 1.014 -17.266 -4.16 1 93.88 112 PRO B C 1
ATOM 4060 O O . PRO B 1 112 ? 0.914 -18.109 -5.051 1 93.88 112 PRO B O 1
ATOM 4063 N N . TRP B 1 113 ? 0.609 -16.016 -4.266 1 93.5 113 TRP B N 1
ATOM 4064 C CA . TRP B 1 113 ? 0.108 -15.438 -5.508 1 93.5 113 TRP B CA 1
ATOM 4065 C C . TRP B 1 113 ? 0.618 -14.016 -5.688 1 93.5 113 TRP B C 1
ATOM 4067 O O . TRP B 1 113 ? 0.41 -13.156 -4.824 1 93.5 113 TRP B O 1
ATOM 4077 N N . TYR B 1 114 ? 1.322 -13.812 -6.742 1 91.31 114 TYR B N 1
ATOM 4078 C CA . TYR B 1 114 ? 1.841 -12.484 -7.055 1 91.31 114 TYR B CA 1
ATOM 4079 C C . TYR B 1 114 ? 0.881 -11.727 -7.961 1 91.31 114 TYR B C 1
ATOM 4081 O O . TYR B 1 114 ? 1.004 -11.773 -9.188 1 91.31 114 TYR B O 1
ATOM 4089 N N . ARG B 1 115 ? 0.037 -10.961 -7.461 1 87.56 115 ARG B N 1
ATOM 4090 C CA . ARG B 1 115 ? -1.112 -10.344 -8.109 1 87.56 115 ARG B CA 1
ATOM 4091 C C . ARG B 1 115 ? -0.675 -9.477 -9.281 1 87.56 115 ARG B C 1
ATOM 4093 O O . ARG B 1 115 ? -1.3 -9.5 -10.344 1 87.56 115 ARG B O 1
ATOM 4100 N N . PRO B 1 116 ? 0.423 -8.664 -9.18 1 79.06 116 PRO B N 1
ATOM 4101 C CA . PRO B 1 116 ? 0.754 -7.793 -10.305 1 79.06 116 PRO B CA 1
ATOM 4102 C C . PRO B 1 116 ? 1.312 -8.562 -11.5 1 79.06 116 PRO B C 1
ATOM 4104 O O . PRO B 1 116 ? 1.545 -7.984 -12.562 1 79.06 116 PRO B O 1
ATOM 4107 N N . CYS B 1 117 ? 1.452 -9.797 -11.508 1 68.75 117 CYS B N 1
ATOM 4108 C CA . CYS B 1 117 ? 2.154 -10.578 -12.523 1 68.75 117 CYS B CA 1
ATOM 4109 C C . CYS B 1 117 ? 1.27 -10.812 -13.742 1 68.75 117 CYS B C 1
ATOM 4111 O O . CYS B 1 117 ? 1.749 -11.258 -14.781 1 68.75 117 CYS B O 1
ATOM 4113 N N . GLN B 1 118 ? -0.046 -10.664 -13.633 1 54.75 118 GLN B N 1
ATOM 4114 C CA . GLN B 1 118 ? -0.866 -11.086 -14.766 1 54.75 118 GLN B CA 1
ATOM 4115 C C . GLN B 1 118 ? -0.476 -10.328 -16.031 1 54.75 118 GLN B C 1
ATOM 4117 O O . GLN B 1 118 ? -0.368 -10.93 -17.109 1 54.75 118 GLN B O 1
ATOM 4122 N N . MET B 1 119 ? -0.542 -9.086 -16.094 1 52 119 MET B N 1
ATOM 4123 C CA . MET B 1 119 ? -0.269 -8.422 -17.359 1 52 119 MET B CA 1
ATOM 4124 C C . MET B 1 119 ? 0.669 -7.234 -17.172 1 52 119 MET B C 1
ATOM 4126 O O . MET B 1 119 ? 0.245 -6.082 -17.25 1 52 119 MET B O 1
ATOM 4130 N N . GLU B 1 120 ? 1.813 -7.602 -16.609 1 54.03 120 GLU B N 1
ATOM 4131 C CA . GLU B 1 120 ? 2.664 -6.418 -16.641 1 54.03 120 GLU B CA 1
ATOM 4132 C C . GLU B 1 120 ? 3.023 -6.047 -18.078 1 54.03 120 GLU B C 1
ATOM 4134 O O . GLU B 1 120 ? 3.777 -6.766 -18.75 1 54.03 120 GLU B O 1
ATOM 4139 N N . ARG B 1 121 ? 1.985 -5.461 -18.828 1 56.09 121 ARG B N 1
ATOM 4140 C CA . ARG B 1 121 ? 2.172 -4.953 -20.172 1 56.09 121 ARG B CA 1
ATOM 4141 C C . ARG B 1 121 ? 2.334 -3.438 -20.172 1 56.09 121 ARG B C 1
ATOM 4143 O O . ARG B 1 121 ? 1.624 -2.732 -19.453 1 56.09 121 ARG B O 1
ATOM 4150 N N . THR B 1 122 ? 3.607 -3.031 -20.406 1 62.44 122 THR B N 1
ATOM 4151 C CA . THR B 1 122 ? 3.723 -1.595 -20.641 1 62.44 122 THR B CA 1
ATOM 4152 C C . THR B 1 122 ? 3.492 -1.256 -22.109 1 62.44 122 THR B C 1
ATOM 4154 O O . THR B 1 122 ? 4.262 -1.676 -22.969 1 62.44 122 THR B O 1
ATOM 4157 N N . SER B 1 123 ? 2.336 -0.863 -22.344 1 64.44 123 SER B N 1
ATOM 4158 C CA . SER B 1 123 ? 1.986 -0.44 -23.703 1 64.44 123 SER B CA 1
ATOM 4159 C C . SER B 1 123 ? 1.496 1.004 -23.719 1 64.44 123 SER B C 1
ATOM 4161 O O . SER B 1 123 ? 1.077 1.536 -22.688 1 64.44 123 SER B O 1
ATOM 4163 N N . ARG B 1 124 ? 1.771 1.46 -24.844 1 68.88 124 ARG B N 1
ATOM 4164 C CA . ARG B 1 124 ? 1.194 2.783 -25.062 1 68.88 124 ARG B CA 1
ATOM 4165 C C . ARG B 1 124 ? -0.277 2.686 -25.453 1 68.88 124 ARG B C 1
ATOM 4167 O O . ARG B 1 124 ? -0.69 1.722 -26.094 1 68.88 124 ARG B O 1
ATOM 4174 N N . TRP B 1 125 ? -1.038 3.615 -24.938 1 69.06 125 TRP B N 1
ATOM 4175 C CA . TRP B 1 125 ? -2.457 3.574 -25.281 1 69.06 125 TRP B CA 1
ATOM 4176 C C . TRP B 1 125 ? -3.031 4.984 -25.391 1 69.06 125 TRP B C 1
ATOM 4178 O O . TRP B 1 125 ? -2.359 5.961 -25.047 1 69.06 125 TRP B O 1
ATOM 4188 N N . GLU B 1 126 ? -4.16 5.059 -26.109 1 67.75 126 GLU B N 1
ATOM 4189 C CA . GLU B 1 126 ? -4.887 6.309 -26.297 1 67.75 126 GLU B CA 1
ATOM 4190 C C . GLU B 1 126 ? -6.363 6.148 -25.938 1 67.75 126 GLU B C 1
ATOM 4192 O O . GLU B 1 126 ? -6.988 5.145 -26.297 1 67.75 126 GLU B O 1
ATOM 4197 N N . PRO B 1 127 ? -6.754 7.094 -24.938 1 62.44 127 PRO B N 1
ATOM 4198 C CA . PRO B 1 127 ? -8.195 7.012 -24.688 1 62.44 127 PRO B CA 1
ATOM 4199 C C . PRO B 1 127 ? -9.031 7.16 -25.953 1 62.44 127 PRO B C 1
ATOM 4201 O O . PRO B 1 127 ? -8.703 7.965 -26.828 1 62.44 127 PRO B O 1
ATOM 4204 N N . GLN B 1 128 ? -9.672 6.074 -26.359 1 60.62 128 GLN B N 1
ATOM 4205 C CA . GLN B 1 128 ? -10.586 6.168 -27.5 1 60.62 128 GLN B CA 1
ATOM 4206 C C . GLN B 1 128 ? -12.023 6.398 -27.016 1 60.62 128 GLN B C 1
ATOM 4208 O O . GLN B 1 128 ? -12.453 5.828 -26.016 1 60.62 128 GLN B O 1
ATOM 4213 N N . SER B 1 129 ? -12.445 7.617 -27.406 1 56.28 129 SER B N 1
ATOM 4214 C CA . SER B 1 129 ? -13.828 7.906 -27.078 1 56.28 129 SER B CA 1
ATOM 4215 C C . SER B 1 129 ? -14.734 6.715 -27.375 1 56.28 129 SER B C 1
ATOM 4217 O O . SER B 1 129 ? -14.727 6.184 -28.484 1 56.28 129 SER B O 1
ATOM 4219 N N . GLY B 1 130 ? -15.531 6.277 -26.391 1 55.25 130 GLY B N 1
ATOM 4220 C CA . GLY B 1 130 ? -16.562 5.262 -26.531 1 55.25 130 GLY B CA 1
ATOM 4221 C C . GLY B 1 130 ? -16 3.865 -26.703 1 55.25 130 GLY B C 1
ATOM 4222 O O . GLY B 1 130 ? -16.75 2.887 -26.719 1 55.25 130 GLY B O 1
ATOM 4223 N N . ALA B 1 131 ? -14.656 3.844 -27.062 1 53.09 131 ALA B N 1
ATOM 4224 C CA . ALA B 1 131 ? -14.109 2.508 -27.281 1 53.09 131 ALA B CA 1
ATOM 4225 C C . ALA B 1 131 ? -13.383 2.002 -26.031 1 53.09 131 ALA B C 1
ATOM 4227 O O . ALA B 1 131 ? -12.891 2.797 -25.234 1 53.09 131 ALA B O 1
ATOM 4228 N N . PRO B 1 132 ? -13.609 0.79 -25.875 1 51 132 PRO B N 1
ATOM 4229 C CA . PRO B 1 132 ? -12.867 0.209 -24.75 1 51 132 PRO B CA 1
ATOM 4230 C C . PRO B 1 132 ? -11.367 0.497 -24.828 1 51 132 PRO B C 1
ATOM 4232 O O . PRO B 1 132 ? -10.828 0.732 -25.906 1 51 132 PRO B O 1
ATOM 4235 N N . TRP B 1 133 ? -10.828 0.757 -23.734 1 51.12 133 TRP B N 1
ATOM 4236 C CA . TRP B 1 133 ? -9.391 0.958 -23.609 1 51.12 133 TRP B CA 1
ATOM 4237 C C . TRP B 1 133 ? -8.625 -0.164 -24.312 1 51.12 133 TRP B C 1
ATOM 4239 O O . TRP B 1 133 ? -8.953 -1.341 -24.141 1 51.12 133 TRP B O 1
ATOM 4249 N N . THR B 1 134 ? -8.008 0.254 -25.484 1 54.97 134 THR B N 1
ATOM 4250 C CA . THR B 1 134 ? -7.133 -0.712 -26.141 1 54.97 134 THR B CA 1
ATOM 4251 C C . THR B 1 134 ? -5.672 -0.452 -25.781 1 54.97 134 THR B C 1
ATOM 4253 O O . THR B 1 134 ? -5.219 0.693 -25.797 1 54.97 134 THR B O 1
ATOM 4256 N N . ASN B 1 135 ? -5.016 -1.338 -25.047 1 55.03 135 ASN B N 1
ATOM 4257 C CA . ASN B 1 135 ? -3.66 -1.216 -24.531 1 55.03 135 ASN B CA 1
ATOM 4258 C C . ASN B 1 135 ? -2.625 -1.188 -25.641 1 55.03 135 ASN B C 1
ATOM 4260 O O . ASN B 1 135 ? -1.436 -0.984 -25.391 1 55.03 135 ASN B O 1
ATOM 4264 N N . SER B 1 136 ? -3.057 -1.173 -26.875 1 62.16 136 SER B N 1
ATOM 4265 C CA . SER B 1 136 ? -1.939 -1.303 -27.812 1 62.16 136 SER B CA 1
ATOM 4266 C C . SER B 1 136 ? -2.057 -0.305 -28.953 1 62.16 136 SER B C 1
ATOM 4268 O O . SER B 1 136 ? -2.562 -0.642 -30.031 1 62.16 136 SER B O 1
ATOM 4270 N N . VAL B 1 137 ? -1.961 0.969 -28.531 1 66.56 137 VAL B N 1
ATOM 4271 C CA . VAL B 1 137 ? -1.787 1.999 -29.547 1 66.56 137 VAL B CA 1
ATOM 4272 C C . VAL B 1 137 ? -0.342 2.492 -29.547 1 66.56 137 VAL B C 1
ATOM 4274 O O . VAL B 1 137 ? 0.053 3.268 -28.672 1 66.56 137 VAL B O 1
ATOM 4277 N N . PRO B 1 138 ? 0.424 2 -30.531 1 65.88 138 PRO B N 1
ATOM 4278 C CA . PRO B 1 138 ? 1.864 2.266 -30.531 1 65.88 138 PRO B CA 1
ATOM 4279 C C . PRO B 1 138 ? 2.191 3.748 -30.359 1 65.88 138 PRO B C 1
ATOM 4281 O O . PRO B 1 138 ? 3.225 4.094 -29.781 1 65.88 138 PRO B O 1
ATOM 4284 N N . GLU B 1 139 ? 1.272 4.609 -30.891 1 65.38 139 GLU B N 1
ATOM 4285 C CA . GLU B 1 139 ? 1.551 6.039 -30.797 1 65.38 139 GLU B CA 1
ATOM 4286 C C . GLU B 1 139 ? 0.697 6.695 -29.703 1 65.38 139 GLU B C 1
ATOM 4288 O O . GLU B 1 139 ? 0.568 7.918 -29.672 1 65.38 139 GLU B O 1
ATOM 4293 N N . GLY B 1 140 ? 0.203 5.828 -28.922 1 69.44 140 GLY B N 1
ATOM 4294 C CA . GLY B 1 140 ? -0.631 6.355 -27.859 1 69.44 140 GLY B CA 1
ATOM 4295 C C . GLY B 1 140 ? 0.14 7.195 -26.859 1 69.44 140 GLY B C 1
ATOM 4296 O O . GLY B 1 140 ? 1.308 6.918 -26.578 1 69.44 140 GLY B O 1
ATOM 4297 N N . ARG B 1 141 ? -0.535 8.188 -26.312 1 68.56 141 ARG B N 1
ATOM 4298 C CA . ARG B 1 141 ? 0.12 9.156 -25.453 1 68.56 141 ARG B CA 1
ATOM 4299 C C . ARG B 1 141 ? 0.233 8.625 -24.016 1 68.56 141 ARG B C 1
ATOM 4301 O O . ARG B 1 141 ? 0.994 9.156 -23.219 1 68.56 141 ARG B O 1
ATOM 4308 N N . TRP B 1 142 ? -0.382 7.566 -23.781 1 69.88 142 TRP B N 1
ATOM 4309 C CA . TRP B 1 142 ? -0.401 7.055 -22.406 1 69.88 142 TRP B CA 1
ATOM 4310 C C . TRP B 1 142 ? 0.409 5.77 -22.297 1 69.88 142 TRP B C 1
ATOM 4312 O O . TRP B 1 142 ? 0.529 5.016 -23.266 1 69.88 142 TRP B O 1
ATOM 4322 N N . LEU B 1 143 ? 1.033 5.625 -21.156 1 72.88 143 LEU B N 1
ATOM 4323 C CA . LEU B 1 143 ? 1.849 4.445 -20.875 1 72.88 143 LEU B CA 1
ATOM 4324 C C . LEU B 1 143 ? 1.354 3.723 -19.625 1 72.88 143 LEU B C 1
ATOM 4326 O O . LEU B 1 143 ? 1.023 4.359 -18.625 1 72.88 143 LEU B O 1
ATOM 4330 N N . ASP B 1 144 ? 1.331 2.471 -19.688 1 70.56 144 ASP B N 1
ATOM 4331 C CA . ASP B 1 144 ? 0.993 1.669 -18.516 1 70.56 144 ASP B CA 1
ATOM 4332 C C . ASP B 1 144 ? 2.1 1.736 -17.453 1 70.56 144 ASP B C 1
ATOM 4334 O O . ASP B 1 144 ? 3.283 1.8 -17.797 1 70.56 144 ASP B O 1
ATOM 4338 N N . VAL B 1 145 ? 1.698 1.765 -16.156 1 73.94 145 VAL B N 1
ATOM 4339 C CA . VAL B 1 145 ? 2.654 1.707 -15.062 1 73.94 145 VAL B CA 1
ATOM 4340 C C . VAL B 1 145 ? 2.854 0.258 -14.625 1 73.94 145 VAL B C 1
ATOM 4342 O O . VAL B 1 145 ? 1.927 -0.374 -14.109 1 73.94 145 VAL B O 1
ATOM 4345 N N . PRO B 1 146 ? 4.035 -0.263 -14.953 1 73.25 146 PRO B N 1
ATOM 4346 C CA . PRO B 1 146 ? 4.297 -1.621 -14.469 1 73.25 146 PRO B CA 1
ATOM 4347 C C . PRO B 1 146 ? 4.328 -1.709 -12.945 1 73.25 146 PRO B C 1
ATOM 4349 O O . PRO B 1 146 ? 4.941 -0.864 -12.289 1 73.25 146 PRO B O 1
ATOM 4352 N N . THR B 1 147 ? 3.664 -2.682 -12.359 1 81.75 147 THR B N 1
ATOM 4353 C CA . THR B 1 147 ? 3.555 -2.742 -10.898 1 81.75 147 THR B CA 1
ATOM 4354 C C . THR B 1 147 ? 4.266 -3.979 -10.359 1 81.75 147 THR B C 1
ATOM 4356 O O . THR B 1 147 ? 4.555 -4.059 -9.164 1 81.75 147 THR B O 1
ATOM 4359 N N . ALA B 1 148 ? 4.574 -4.945 -11.25 1 85.12 148 ALA B N 1
ATOM 4360 C CA . ALA B 1 148 ? 5.266 -6.145 -10.781 1 85.12 148 ALA B CA 1
ATOM 4361 C C . ALA B 1 148 ? 6.668 -5.805 -10.281 1 85.12 148 ALA B C 1
ATOM 4363 O O . ALA B 1 148 ? 7.062 -6.223 -9.188 1 85.12 148 ALA B O 1
ATOM 4364 N N . ARG B 1 149 ? 7.371 -5 -11.055 1 86.5 149 ARG B N 1
ATOM 4365 C CA . ARG B 1 149 ? 8.719 -4.582 -10.672 1 86.5 149 ARG B CA 1
ATOM 4366 C C . ARG B 1 149 ? 8.68 -3.715 -9.414 1 86.5 149 ARG B C 1
ATOM 4368 O O . ARG B 1 149 ? 9.523 -3.855 -8.531 1 86.5 149 ARG B O 1
ATOM 4375 N N . THR B 1 150 ? 7.695 -2.871 -9.383 1 86.25 150 THR B N 1
ATOM 4376 C CA . THR B 1 150 ? 7.566 -1.944 -8.266 1 86.25 150 THR B CA 1
ATOM 4377 C C . THR B 1 150 ? 7.355 -2.703 -6.961 1 86.25 150 THR B C 1
ATOM 4379 O O . THR B 1 150 ? 8.023 -2.426 -5.961 1 86.25 150 THR B O 1
ATOM 4382 N N . LEU B 1 151 ? 6.398 -3.629 -7.004 1 90.81 151 LEU B N 1
ATOM 4383 C CA . LEU B 1 151 ? 6.102 -4.355 -5.773 1 90.81 151 LEU B CA 1
ATOM 4384 C C . LEU B 1 151 ? 7.312 -5.148 -5.301 1 90.81 151 LEU B C 1
ATOM 4386 O O . LEU B 1 151 ? 7.602 -5.191 -4.102 1 90.81 151 LEU B O 1
ATOM 4390 N N . ALA B 1 152 ? 8.008 -5.746 -6.227 1 92.31 152 ALA B N 1
ATOM 4391 C CA . ALA B 1 152 ? 9.219 -6.473 -5.871 1 92.31 152 ALA B CA 1
ATOM 4392 C C . ALA B 1 152 ? 10.242 -5.551 -5.215 1 92.31 152 ALA B C 1
ATOM 4394 O O . ALA B 1 152 ? 10.859 -5.91 -4.207 1 92.31 152 ALA B O 1
ATOM 4395 N N . THR B 1 153 ? 10.391 -4.395 -5.766 1 93 153 THR B N 1
ATOM 4396 C CA . THR B 1 153 ? 11.312 -3.4 -5.223 1 93 153 THR B CA 1
ATOM 4397 C C . THR B 1 153 ? 10.898 -2.99 -3.814 1 93 153 THR B C 1
ATOM 4399 O O . THR B 1 153 ? 11.742 -2.877 -2.922 1 93 153 THR B O 1
ATOM 4402 N N . LEU B 1 154 ? 9.656 -2.771 -3.627 1 94.19 154 LEU B N 1
ATOM 4403 C CA . LEU B 1 154 ? 9.164 -2.342 -2.322 1 94.19 154 LEU B CA 1
ATOM 4404 C C . LEU B 1 154 ? 9.344 -3.441 -1.282 1 94.19 154 LEU B C 1
ATOM 4406 O O . LEU B 1 154 ? 9.703 -3.162 -0.135 1 94.19 154 LEU B O 1
ATOM 4410 N N . MET B 1 155 ? 9.133 -4.715 -1.666 1 94.88 155 MET B N 1
ATOM 4411 C CA . MET B 1 155 ? 9.32 -5.832 -0.747 1 94.88 155 MET B CA 1
ATOM 4412 C C . MET B 1 155 ? 10.797 -6.004 -0.401 1 94.88 155 MET B C 1
ATOM 4414 O O . MET B 1 155 ? 11.133 -6.477 0.687 1 94.88 155 MET B O 1
ATOM 4418 N N . ALA B 1 156 ? 11.633 -5.578 -1.314 1 95.25 156 ALA B N 1
ATOM 4419 C CA . ALA B 1 156 ? 13.07 -5.758 -1.13 1 95.25 156 ALA B CA 1
ATOM 4420 C C . ALA B 1 156 ? 13.695 -4.531 -0.473 1 95.25 156 ALA B C 1
ATOM 4422 O O . ALA B 1 156 ? 14.906 -4.496 -0.225 1 95.25 156 ALA B O 1
ATOM 4423 N N . ALA B 1 157 ? 12.93 -3.529 -0.233 1 92.62 157 ALA B N 1
ATOM 4424 C CA . ALA B 1 157 ? 13.445 -2.279 0.318 1 92.62 157 ALA B CA 1
ATOM 4425 C C . ALA B 1 157 ? 14.117 -2.512 1.668 1 92.62 157 ALA B C 1
ATOM 4427 O O . ALA B 1 157 ? 13.617 -3.273 2.496 1 92.62 157 ALA B O 1
ATOM 4428 N N . GLU B 1 158 ? 15.219 -1.837 1.85 1 91.25 158 GLU B N 1
ATOM 4429 C CA . GLU B 1 158 ? 15.938 -1.941 3.115 1 91.25 158 GLU B CA 1
ATOM 4430 C C . GLU B 1 158 ? 15.25 -1.125 4.207 1 91.25 158 GLU B C 1
ATOM 4432 O O . GLU B 1 158 ? 14.758 -0.026 3.951 1 91.25 158 GLU B O 1
ATOM 4437 N N . ALA B 1 159 ? 15.297 -1.691 5.371 1 89.19 159 ALA B N 1
ATOM 4438 C CA . ALA B 1 159 ? 14.742 -0.979 6.523 1 89.19 159 ALA B CA 1
ATOM 4439 C C . ALA 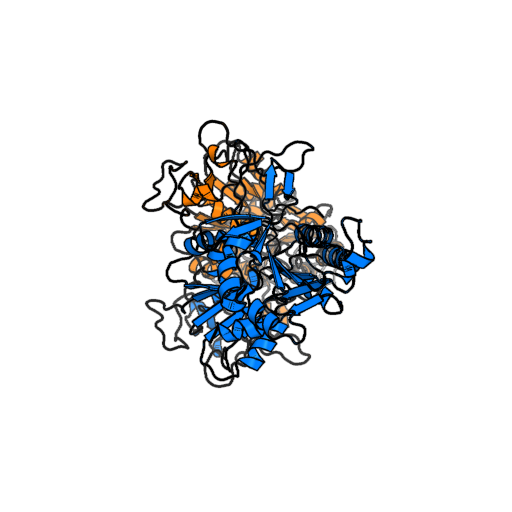B 1 159 ? 15.594 0.243 6.867 1 89.19 159 ALA B C 1
ATOM 4441 O O . ALA B 1 159 ? 16.781 0.28 6.57 1 89.19 159 ALA B O 1
ATOM 4442 N N . PRO B 1 160 ? 14.898 1.187 7.512 1 86.31 160 PRO B N 1
ATOM 4443 C CA . PRO B 1 160 ? 15.664 2.348 7.973 1 86.31 160 PRO B CA 1
ATOM 4444 C C . PRO B 1 160 ? 16.734 1.981 9 1 86.31 160 PRO B C 1
ATOM 4446 O O . PRO B 1 160 ? 16.594 0.979 9.711 1 86.31 160 PRO B O 1
ATOM 4449 N N . ALA B 1 161 ? 17.781 2.82 9.039 1 88.38 161 ALA B N 1
ATOM 4450 C CA . ALA B 1 161 ? 18.812 2.67 10.062 1 88.38 161 ALA B CA 1
ATOM 4451 C C . ALA B 1 161 ? 18.266 2.957 11.453 1 88.38 161 ALA B C 1
ATOM 4453 O O . ALA B 1 161 ? 17.188 3.561 11.586 1 88.38 161 ALA B O 1
ATOM 4454 N N . PRO B 1 162 ? 18.953 2.451 12.461 1 87.19 162 PRO B N 1
ATOM 4455 C CA . PRO B 1 162 ? 18.516 2.795 13.812 1 87.19 162 PRO B CA 1
ATOM 4456 C C . PRO B 1 162 ? 18.359 4.301 14.016 1 87.19 162 PRO B C 1
ATOM 4458 O O . PRO B 1 162 ? 19.203 5.078 13.547 1 87.19 162 PRO B O 1
ATOM 4461 N N . PRO B 1 163 ? 17.312 4.633 14.656 1 80.88 163 PRO B N 1
ATOM 4462 C CA . PRO B 1 163 ? 17.094 6.07 14.836 1 80.88 163 PRO B CA 1
ATOM 4463 C C . PRO B 1 163 ? 18 6.676 15.906 1 80.88 163 PRO B C 1
ATOM 4465 O O . PRO B 1 163 ? 18.531 5.953 16.75 1 80.88 163 PRO B O 1
ATOM 4468 N N . GLY B 1 164 ? 18.188 8.023 15.789 1 78.75 164 GLY B N 1
ATOM 4469 C CA . GLY B 1 164 ? 18.906 8.766 16.812 1 78.75 164 GLY B CA 1
ATOM 4470 C C . GLY B 1 164 ? 20.391 8.422 16.859 1 78.75 164 GLY B C 1
ATOM 4471 O O . GLY B 1 164 ? 21.031 8.242 15.828 1 78.75 164 GLY B O 1
ATOM 4472 N N . ALA B 1 165 ? 20.875 8.383 18.156 1 77.06 165 ALA B N 1
ATOM 4473 C CA . ALA B 1 165 ? 22.312 8.164 18.375 1 77.06 165 ALA B CA 1
ATOM 4474 C C . ALA B 1 165 ? 22.656 6.684 18.234 1 77.06 165 ALA B C 1
ATOM 4476 O O . ALA B 1 165 ? 23.828 6.301 18.344 1 77.06 165 ALA B O 1
ATOM 4477 N N . GLY B 1 166 ? 21.672 5.922 17.891 1 83.31 166 GLY B N 1
ATOM 4478 C CA . GLY B 1 166 ? 21.906 4.488 17.766 1 83.31 166 GLY B CA 1
ATOM 4479 C C . GLY B 1 166 ? 21.547 3.723 19.031 1 83.31 166 GLY B C 1
ATOM 4480 O O . GLY B 1 166 ? 21.438 4.309 20.109 1 83.31 166 GLY B O 1
ATOM 4481 N N . PRO B 1 167 ? 21.375 2.449 18.875 1 83.94 167 PRO B N 1
ATOM 4482 C CA . PRO B 1 167 ? 20.984 1.615 20 1 83.94 167 PRO B CA 1
ATOM 4483 C C . PRO B 1 167 ? 22.125 1.347 20.969 1 83.94 167 PRO B C 1
ATOM 4485 O O . PRO B 1 167 ? 23.297 1.378 20.562 1 83.94 167 PRO B O 1
ATOM 4488 N N . ALA B 1 168 ? 21.766 1.109 22.156 1 77.56 168 ALA B N 1
ATOM 4489 C CA . ALA B 1 168 ? 22.734 0.754 23.188 1 77.56 168 ALA B CA 1
ATOM 4490 C C . ALA B 1 168 ? 23.312 -0.633 22.938 1 77.56 168 ALA B C 1
ATOM 4492 O O . ALA B 1 168 ? 24.5 -0.863 23.156 1 77.56 168 ALA B O 1
ATOM 4493 N N . ILE B 1 169 ? 22.438 -1.489 22.5 1 80.94 169 ILE B N 1
ATOM 4494 C CA . ILE B 1 169 ? 22.859 -2.871 22.281 1 80.94 169 ILE B CA 1
ATOM 4495 C C . ILE B 1 169 ? 22.047 -3.48 21.125 1 80.94 169 ILE B C 1
ATOM 4497 O O . ILE B 1 169 ? 20.969 -3.006 20.797 1 80.94 169 ILE B O 1
ATOM 4501 N N . ALA B 1 170 ? 22.703 -4.461 20.531 1 82.19 170 ALA B N 1
ATOM 4502 C CA . ALA B 1 170 ? 22 -5.324 19.609 1 82.19 170 ALA B CA 1
ATOM 4503 C C . ALA B 1 170 ? 21.484 -6.582 20.297 1 82.19 170 ALA B C 1
ATOM 4505 O O . ALA B 1 170 ? 22.188 -7.172 21.125 1 82.19 170 ALA B O 1
ATOM 4506 N N . LEU B 1 171 ? 20.297 -6.969 19.875 1 76.38 171 LEU B N 1
ATOM 4507 C CA . LEU B 1 171 ? 19.703 -8.141 20.516 1 76.38 171 LEU B CA 1
ATOM 4508 C C . LEU B 1 171 ? 20.266 -9.422 19.906 1 76.38 171 LEU B C 1
ATOM 4510 O O . LEU B 1 171 ? 20.141 -10.5 20.5 1 76.38 171 LEU B O 1
ATOM 4514 N N . ASP B 1 172 ? 20.844 -9.555 18.609 1 74.88 172 ASP B N 1
ATOM 4515 C CA . ASP B 1 172 ? 21.281 -10.734 17.875 1 74.88 172 ASP B CA 1
ATOM 4516 C C . ASP B 1 172 ? 22.812 -10.766 17.75 1 74.88 172 ASP B C 1
ATOM 4518 O O . ASP B 1 172 ? 23.359 -11.594 17.016 1 74.88 172 ASP B O 1
ATOM 4522 N N . SER B 1 173 ? 23.625 -10.352 18.406 1 78.25 173 SER B N 1
ATOM 4523 C CA . SER B 1 173 ? 25.078 -10.312 18.422 1 78.25 173 SER B CA 1
ATOM 4524 C C . SER B 1 173 ? 25.641 -9.875 17.062 1 78.25 173 SER B C 1
ATOM 4526 O O . SER B 1 173 ? 26.781 -10.164 16.734 1 78.25 173 SER B O 1
ATOM 4528 N N . ARG B 1 174 ? 24.844 -9.305 16.203 1 86.31 174 ARG B N 1
ATOM 4529 C CA . ARG B 1 174 ? 25.297 -8.789 14.914 1 86.31 174 ARG B CA 1
ATOM 4530 C C . ARG B 1 174 ? 25.719 -7.332 15.023 1 86.31 174 ARG B C 1
ATOM 4532 O O . ARG B 1 174 ? 25.25 -6.605 15.898 1 86.31 174 ARG B O 1
ATOM 4539 N N . PRO B 1 175 ? 26.578 -6.961 14.164 1 90.25 175 PRO B N 1
ATOM 4540 C CA . PRO B 1 175 ? 27.094 -5.594 14.258 1 90.25 175 PRO B CA 1
ATOM 4541 C C . PRO B 1 175 ? 26.031 -4.543 13.922 1 90.25 175 PRO B C 1
ATOM 4543 O O . PRO B 1 175 ? 25.219 -4.754 13.023 1 90.25 175 PRO B O 1
ATOM 4546 N N . ILE B 1 176 ? 26.172 -3.486 14.602 1 88.62 176 ILE B N 1
ATOM 4547 C CA . ILE B 1 176 ? 25.344 -2.311 14.305 1 88.62 176 ILE B CA 1
ATOM 4548 C C . ILE B 1 176 ? 26.109 -1.386 13.352 1 88.62 176 ILE B C 1
ATOM 4550 O O . ILE B 1 176 ? 25.5 -0.731 12.5 1 88.62 176 ILE B O 1
ATOM 4554 N N . VAL B 1 177 ? 27.469 -1.382 13.484 1 87.69 177 VAL B N 1
ATOM 4555 C CA . VAL B 1 177 ? 28.344 -0.604 12.609 1 87.69 177 VAL B CA 1
ATOM 4556 C C . VAL B 1 177 ? 29.469 -1.488 12.086 1 87.69 177 VAL B C 1
ATOM 4558 O O . VAL B 1 177 ? 30.312 -1.941 12.859 1 87.69 177 VAL B O 1
ATOM 4561 N N . PRO B 1 178 ? 29.547 -1.747 10.812 1 90.12 178 PRO B N 1
ATOM 4562 C CA . PRO B 1 178 ? 28.5 -1.429 9.828 1 90.12 178 PRO B CA 1
ATOM 4563 C C . PRO B 1 178 ? 27.203 -2.174 10.086 1 90.12 178 PRO B C 1
ATOM 4565 O O . PRO B 1 178 ? 27.203 -3.25 10.688 1 90.12 178 PRO B O 1
ATOM 4568 N N . LEU B 1 179 ? 26.125 -1.591 9.656 1 91.94 179 LEU B N 1
ATOM 4569 C CA . LEU B 1 179 ? 24.812 -2.137 9.977 1 91.94 179 LEU B CA 1
ATOM 4570 C C . LEU B 1 179 ? 24.578 -3.445 9.227 1 91.94 179 LEU B C 1
ATOM 4572 O O . LEU B 1 179 ? 24.531 -3.467 7.996 1 91.94 179 LEU B O 1
ATOM 4576 N N . TRP B 1 180 ? 24.406 -4.461 10.031 1 92.56 180 TRP B N 1
ATOM 4577 C CA . TRP B 1 180 ? 24.062 -5.766 9.469 1 92.56 180 TRP B CA 1
ATOM 4578 C C . TRP B 1 180 ? 22.562 -5.867 9.219 1 92.56 180 TRP B C 1
ATOM 4580 O O . TRP B 1 180 ? 21.75 -5.422 10.039 1 92.56 180 TRP B O 1
ATOM 4590 N N . ARG B 1 181 ? 22.156 -6.426 8.094 1 92.69 181 ARG B N 1
ATOM 4591 C CA . ARG B 1 181 ? 20.766 -6.719 7.758 1 92.69 181 ARG B CA 1
ATOM 4592 C C . ARG B 1 181 ? 20.578 -8.203 7.461 1 92.69 181 ARG B C 1
ATOM 4594 O O . ARG B 1 181 ? 21.453 -8.844 6.891 1 92.69 181 ARG B O 1
ATOM 4601 N N . PRO B 1 182 ? 19.438 -8.711 7.906 1 90.75 182 PRO B N 1
ATOM 4602 C CA . PRO B 1 182 ? 19.203 -10.133 7.641 1 90.75 182 PRO B CA 1
ATOM 4603 C C . PRO B 1 182 ? 19.094 -10.445 6.148 1 90.75 182 PRO B C 1
ATOM 4605 O O . PRO B 1 182 ? 18.547 -9.648 5.387 1 90.75 182 PRO B O 1
ATOM 4608 N N . PRO B 1 183 ? 19.656 -11.609 5.777 1 93 183 PRO B N 1
ATOM 4609 C CA . PRO B 1 183 ? 19.375 -12.062 4.41 1 93 183 PRO B CA 1
ATOM 4610 C C . PRO B 1 183 ? 17.891 -12.133 4.098 1 93 183 PRO B C 1
ATOM 4612 O O . PRO B 1 183 ? 17.109 -12.617 4.918 1 93 183 PRO B O 1
ATOM 4615 N N . LEU B 1 184 ? 17.531 -11.586 2.994 1 94.75 184 LEU B N 1
ATOM 4616 C CA . LEU B 1 184 ? 16.141 -11.531 2.545 1 94.75 184 LEU B CA 1
ATOM 4617 C C . LEU B 1 184 ? 15.945 -12.375 1.288 1 94.75 184 LEU B C 1
ATOM 4619 O O . LEU B 1 184 ? 16.719 -12.266 0.337 1 94.75 184 LEU B O 1
ATOM 4623 N N . SER B 1 185 ? 14.938 -13.25 1.322 1 93.94 185 SER B N 1
ATOM 4624 C CA . SER B 1 185 ? 14.562 -14.047 0.162 1 93.94 185 SER B CA 1
ATOM 4625 C C . SER B 1 185 ? 13.094 -13.859 -0.192 1 93.94 185 SER B C 1
ATOM 4627 O O . SER B 1 185 ? 12.242 -13.812 0.694 1 93.94 185 SER B O 1
ATOM 4629 N N . LEU B 1 186 ? 12.859 -13.664 -1.438 1 95.56 186 LEU B N 1
ATOM 4630 C CA . LEU B 1 186 ? 11.5 -13.664 -1.959 1 95.56 186 LEU B CA 1
ATOM 4631 C C . LEU B 1 186 ? 11.188 -14.977 -2.674 1 95.56 186 LEU B C 1
ATOM 4633 O O . LEU B 1 186 ? 11.859 -15.328 -3.648 1 95.56 186 LEU B O 1
ATOM 4637 N N . PHE B 1 187 ? 10.18 -15.688 -2.143 1 94.38 187 PHE B N 1
ATOM 4638 C CA . PHE B 1 187 ? 9.773 -16.984 -2.693 1 94.38 187 PHE B CA 1
ATOM 4639 C C . PHE B 1 187 ? 8.43 -16.875 -3.402 1 94.38 187 PHE B C 1
ATOM 4641 O O . PHE B 1 187 ? 7.406 -16.641 -2.764 1 94.38 187 PHE B O 1
ATOM 4648 N N . PHE B 1 188 ? 8.469 -17.062 -4.715 1 93.94 188 PHE B N 1
ATOM 4649 C CA . PHE B 1 188 ? 7.262 -16.953 -5.52 1 93.94 188 PHE B CA 1
ATOM 4650 C C . PHE B 1 188 ? 6.762 -18.328 -5.949 1 93.94 188 PHE B C 1
ATOM 4652 O O . PHE B 1 188 ? 7.555 -19.219 -6.254 1 93.94 188 PHE B O 1
ATOM 4659 N N . VAL B 1 189 ? 5.43 -18.406 -5.977 1 92.25 189 VAL B N 1
ATOM 4660 C CA . VAL B 1 189 ? 4.797 -19.594 -6.547 1 92.25 189 VAL B CA 1
ATOM 4661 C C . VAL B 1 189 ? 4.27 -19.281 -7.945 1 92.25 189 VAL B C 1
ATOM 4663 O O . VAL B 1 189 ? 3.467 -18.359 -8.117 1 92.25 189 VAL B O 1
ATOM 4666 N N . GLU B 1 190 ? 4.691 -20 -8.891 1 88.75 190 GLU B N 1
ATOM 4667 C CA . GLU B 1 190 ? 4.199 -19.906 -10.266 1 88.75 190 GLU B CA 1
ATOM 4668 C C . GLU B 1 190 ? 4.324 -18.484 -10.797 1 88.75 190 GLU B C 1
ATOM 4670 O O . GLU B 1 190 ? 3.357 -17.922 -11.312 1 88.75 190 GLU B O 1
ATOM 4675 N N . LEU B 1 191 ? 5.527 -17.938 -10.656 1 85.56 191 LEU B N 1
ATOM 4676 C CA . LEU B 1 191 ? 5.754 -16.625 -11.242 1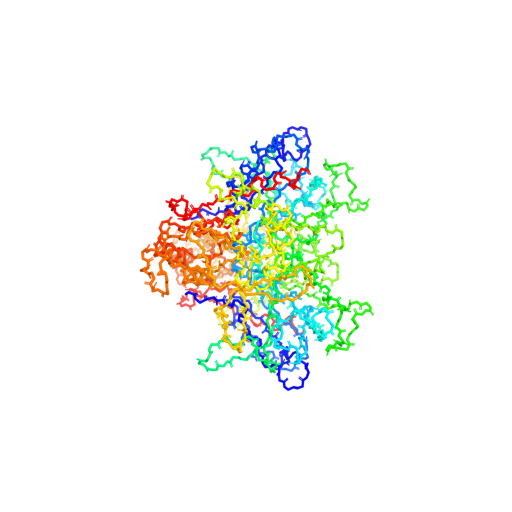 85.56 191 LEU B CA 1
ATOM 4677 C C . LEU B 1 191 ? 5.746 -16.703 -12.766 1 85.56 191 LEU B C 1
ATOM 4679 O O . LEU B 1 191 ? 6.453 -17.531 -13.352 1 85.56 191 LEU B O 1
ATOM 4683 N N . HIS B 1 192 ? 4.824 -15.961 -13.32 1 75.44 192 HIS B N 1
ATOM 4684 C CA . HIS B 1 192 ? 4.633 -16.016 -14.766 1 75.44 192 HIS B CA 1
ATOM 4685 C C . HIS B 1 192 ? 5.887 -15.57 -15.5 1 75.44 192 HIS B C 1
ATOM 4687 O O . HIS B 1 192 ? 6.312 -16.219 -16.469 1 75.44 192 HIS B O 1
ATOM 4693 N N . GLU B 1 193 ? 6.469 -14.477 -15.125 1 75.31 193 GLU B N 1
ATOM 4694 C CA . GLU B 1 193 ? 7.715 -13.953 -15.672 1 75.31 193 GLU B CA 1
ATOM 4695 C C . GLU B 1 193 ? 8.703 -13.602 -14.562 1 75.31 193 GLU B C 1
ATOM 4697 O O . GLU B 1 193 ? 8.453 -12.695 -13.766 1 75.31 193 GLU B O 1
ATOM 4702 N N . GLU B 1 194 ? 9.82 -14.203 -14.656 1 81.38 194 GLU B N 1
ATOM 4703 C CA . GLU B 1 194 ? 10.773 -14.078 -13.562 1 81.38 194 GLU B CA 1
ATOM 4704 C C . GLU B 1 194 ? 11.703 -12.891 -13.766 1 81.38 194 GLU B C 1
ATOM 4706 O O . GLU B 1 194 ? 12.055 -12.203 -12.805 1 81.38 194 GLU B O 1
ATOM 4711 N N . GLU B 1 195 ? 12.094 -12.641 -14.969 1 79.88 195 GLU B N 1
ATOM 4712 C CA . GLU B 1 195 ? 13.18 -11.711 -15.266 1 79.88 195 GLU B CA 1
ATOM 4713 C C . GLU B 1 195 ? 12.828 -10.297 -14.797 1 79.88 195 GLU B C 1
ATOM 4715 O O . GLU B 1 195 ? 13.648 -9.633 -14.156 1 79.88 195 GLU B O 1
ATOM 4720 N N . PRO B 1 196 ? 11.664 -9.82 -15.031 1 78.56 196 PRO B N 1
ATOM 4721 C CA . PRO B 1 196 ? 11.328 -8.469 -14.57 1 78.56 196 PRO B CA 1
ATOM 4722 C C . PRO B 1 196 ? 11.414 -8.32 -13.047 1 78.56 196 PRO B C 1
ATOM 4724 O O . PRO B 1 196 ? 11.836 -7.277 -12.547 1 78.56 196 PRO B O 1
ATOM 4727 N N . VAL B 1 197 ? 11.047 -9.359 -12.367 1 86.56 197 VAL B N 1
ATOM 4728 C CA . VAL B 1 197 ? 11.07 -9.328 -10.906 1 86.56 197 VAL B CA 1
ATOM 4729 C C . VAL B 1 197 ? 12.516 -9.414 -10.414 1 86.56 197 VAL B C 1
ATOM 4731 O O . VAL B 1 197 ? 12.922 -8.648 -9.539 1 86.56 197 VAL B O 1
ATOM 4734 N N . ARG B 1 198 ? 13.289 -10.25 -11.016 1 88.19 198 ARG B N 1
ATOM 4735 C CA . ARG B 1 198 ? 14.68 -10.445 -10.625 1 88.19 198 ARG B CA 1
ATOM 4736 C C . ARG B 1 198 ? 15.5 -9.18 -10.852 1 88.19 198 ARG B C 1
ATOM 4738 O O . ARG B 1 198 ? 16.344 -8.828 -10.031 1 88.19 198 ARG B O 1
ATOM 4745 N N . SER B 1 199 ? 15.258 -8.547 -11.898 1 85.31 199 SER B N 1
ATOM 4746 C CA . SER B 1 199 ? 16.047 -7.367 -12.25 1 85.31 199 SER B CA 1
ATOM 4747 C C . SER B 1 199 ? 15.625 -6.16 -11.414 1 85.31 199 SER B C 1
ATOM 4749 O O . SER B 1 199 ? 16.328 -5.148 -11.383 1 85.31 199 SER B O 1
ATOM 4751 N N . ALA B 1 200 ? 14.516 -6.266 -10.789 1 87.88 200 ALA B N 1
ATOM 4752 C CA . ALA B 1 200 ? 13.969 -5.125 -10.055 1 87.88 200 ALA B CA 1
ATOM 4753 C C . ALA B 1 200 ? 14.5 -5.09 -8.625 1 87.88 200 ALA B C 1
ATOM 4755 O O . ALA B 1 200 ? 14.328 -4.094 -7.918 1 87.88 200 ALA B O 1
ATOM 4756 N N . VAL B 1 201 ? 15.133 -6.164 -8.164 1 91.81 201 VAL B N 1
ATOM 4757 C CA . VAL B 1 201 ? 15.57 -6.242 -6.773 1 91.81 201 VAL B CA 1
ATOM 4758 C C . VAL B 1 201 ? 17.094 -6.285 -6.719 1 91.81 201 VAL B C 1
ATOM 4760 O O . VAL B 1 201 ? 17.75 -6.738 -7.668 1 91.81 201 VAL B O 1
ATOM 4763 N N . PRO B 1 202 ? 17.703 -5.738 -5.68 1 90.88 202 PRO B N 1
ATOM 4764 C CA . PRO B 1 202 ? 19.156 -5.82 -5.527 1 90.88 202 PRO B CA 1
ATOM 4765 C C . PRO B 1 202 ? 19.672 -7.258 -5.52 1 90.88 202 PRO B C 1
ATOM 4767 O O . PRO B 1 202 ? 18.953 -8.172 -5.109 1 90.88 202 PRO B O 1
ATOM 4770 N N . SER B 1 203 ? 20.922 -7.41 -5.844 1 90.31 203 SER B N 1
ATOM 4771 C CA . SER B 1 203 ? 21.531 -8.734 -5.988 1 90.31 203 SER B CA 1
ATOM 4772 C C . SER B 1 203 ? 21.594 -9.461 -4.652 1 90.31 203 SER B C 1
ATOM 4774 O O . SER B 1 203 ? 21.625 -10.695 -4.613 1 90.31 203 SER B O 1
ATOM 4776 N N . LYS B 1 204 ? 21.578 -8.688 -3.609 1 93.06 204 LYS B N 1
ATOM 4777 C CA . LYS B 1 204 ? 21.703 -9.305 -2.289 1 93.06 204 LYS B CA 1
ATOM 4778 C C . LYS B 1 204 ? 20.391 -9.984 -1.887 1 93.06 204 LYS B C 1
ATOM 4780 O O . LYS B 1 204 ? 20.359 -10.758 -0.929 1 93.06 204 LYS B O 1
ATOM 4785 N N . VAL B 1 205 ? 19.328 -9.648 -2.523 1 94.88 205 VAL B N 1
ATOM 4786 C CA . VAL B 1 205 ? 18.047 -10.289 -2.252 1 94.88 205 VAL B CA 1
ATOM 4787 C C . VAL B 1 205 ? 17.891 -11.531 -3.127 1 94.88 205 VAL B C 1
ATOM 4789 O O . VAL B 1 205 ? 18.031 -11.461 -4.352 1 94.88 205 VAL B O 1
ATOM 4792 N N . ASN B 1 206 ? 17.641 -12.609 -2.506 1 93.56 206 ASN B N 1
ATOM 4793 C CA . ASN B 1 206 ? 17.484 -13.867 -3.23 1 93.56 206 ASN B CA 1
ATOM 4794 C C . ASN B 1 206 ? 16.062 -14.023 -3.762 1 93.56 206 ASN B C 1
ATOM 4796 O O . ASN B 1 206 ? 15.094 -13.852 -3.02 1 93.56 206 ASN B O 1
ATOM 4800 N N . ILE B 1 207 ? 15.969 -14.297 -5.023 1 94.19 207 ILE B N 1
ATOM 4801 C CA . ILE B 1 207 ? 14.68 -14.586 -5.637 1 94.19 207 ILE B CA 1
ATOM 4802 C C . ILE B 1 207 ? 14.586 -16.078 -5.965 1 94.19 207 ILE B C 1
ATOM 4804 O O . ILE B 1 207 ? 15.438 -16.609 -6.676 1 94.19 207 ILE B O 1
ATOM 4808 N N . ARG B 1 208 ? 13.609 -16.672 -5.41 1 92.94 208 ARG B N 1
ATOM 4809 C CA . ARG B 1 208 ? 13.328 -18.078 -5.699 1 92.94 208 ARG B CA 1
ATOM 4810 C C . ARG B 1 208 ? 11.906 -18.25 -6.23 1 92.94 208 ARG B C 1
ATOM 4812 O O . ARG B 1 208 ? 10.969 -17.641 -5.723 1 92.94 208 ARG B O 1
ATOM 4819 N N . THR B 1 209 ? 11.789 -18.953 -7.277 1 92.69 209 THR B N 1
ATOM 4820 C CA . THR B 1 209 ? 10.477 -19.266 -7.824 1 92.69 209 THR B CA 1
ATOM 4821 C C . THR B 1 209 ? 10.328 -20.766 -8.055 1 92.69 209 THR B C 1
ATOM 4823 O O . THR B 1 209 ? 11.273 -21.422 -8.492 1 92.69 209 THR B O 1
ATOM 4826 N N . GLU B 1 210 ? 9.227 -21.266 -7.633 1 91.94 210 GLU B N 1
ATOM 4827 C CA . GLU B 1 210 ? 8.898 -22.672 -7.852 1 91.94 210 GLU B CA 1
ATOM 4828 C C . GLU B 1 210 ? 7.535 -22.828 -8.523 1 91.94 210 GLU B C 1
ATOM 4830 O O . GLU B 1 210 ? 6.621 -22.047 -8.273 1 91.94 210 GLU B O 1
ATOM 4835 N N . ARG B 1 211 ? 7.492 -23.812 -9.352 1 92.25 211 ARG B N 1
ATOM 4836 C CA . ARG B 1 211 ? 6.242 -24.125 -10.039 1 92.25 211 ARG B CA 1
ATOM 4837 C C . ARG B 1 211 ? 5.441 -25.172 -9.281 1 92.25 211 ARG B C 1
ATOM 4839 O O . ARG B 1 211 ? 6.012 -26.141 -8.773 1 92.25 211 ARG B O 1
ATOM 4846 N N . PHE B 1 212 ? 4.199 -25.016 -9.234 1 93.25 212 PHE B N 1
ATOM 4847 C CA . PHE B 1 212 ? 3.354 -25.953 -8.508 1 93.25 212 PHE B CA 1
ATOM 4848 C C . PHE B 1 212 ? 2.947 -27.125 -9.398 1 93.25 212 PHE B C 1
ATOM 4850 O O . PHE B 1 212 ? 2.648 -28.203 -8.906 1 93.25 212 PHE B O 1
ATOM 4857 N N . VAL B 1 213 ? 2.967 -26.953 -10.672 1 93.69 213 VAL B N 1
ATOM 4858 C CA . VAL B 1 213 ? 2.439 -27.938 -11.617 1 93.69 213 VAL B CA 1
ATOM 4859 C C . VAL B 1 213 ? 3.152 -29.266 -11.43 1 93.69 213 VAL B C 1
ATOM 4861 O O . VAL B 1 213 ? 2.508 -30.312 -11.312 1 93.69 213 VAL B O 1
ATOM 4864 N N . PRO B 1 214 ? 4.469 -29.297 -11.344 1 93.5 214 PRO B N 1
ATOM 4865 C CA . PRO B 1 214 ? 5.125 -30.578 -11.109 1 93.5 214 PRO B CA 1
ATOM 4866 C C . PRO B 1 214 ? 4.641 -31.266 -9.828 1 93.5 214 PRO B C 1
ATOM 4868 O O . PRO B 1 214 ? 4.438 -32.469 -9.812 1 93.5 214 PRO B O 1
ATOM 4871 N N . PHE B 1 215 ? 4.504 -30.484 -8.797 1 93.62 215 PHE B N 1
ATOM 4872 C CA . PHE B 1 215 ? 3.988 -31.016 -7.543 1 93.62 215 PHE B CA 1
ATOM 4873 C C . PHE B 1 215 ? 2.584 -31.578 -7.727 1 93.62 215 PHE B C 1
ATOM 4875 O O . PHE B 1 215 ? 2.277 -32.656 -7.246 1 93.62 215 PHE B O 1
ATOM 4882 N N . PHE B 1 216 ? 1.798 -30.891 -8.391 1 96.19 216 PHE B N 1
ATOM 4883 C CA . PHE B 1 216 ? 0.434 -31.344 -8.656 1 96.19 216 PHE B CA 1
ATOM 4884 C C . PHE B 1 216 ? 0.434 -32.656 -9.422 1 96.19 216 PHE B C 1
ATOM 4886 O O . PHE B 1 216 ? -0.371 -33.562 -9.141 1 96.19 216 PHE B O 1
ATOM 4893 N N . LEU B 1 217 ? 1.251 -32.75 -10.445 1 96.81 217 LEU B N 1
ATOM 4894 C CA . LEU B 1 217 ? 1.317 -33.969 -11.258 1 96.81 217 LEU B CA 1
ATOM 4895 C C . LEU B 1 217 ? 1.614 -35.188 -10.398 1 96.81 217 LEU B C 1
ATOM 4897 O O . LEU B 1 217 ? 1.037 -36.25 -10.602 1 96.81 217 LEU B O 1
ATOM 4901 N N . ASP B 1 218 ? 2.475 -35 -9.43 1 95.06 218 ASP B N 1
ATOM 4902 C CA . ASP B 1 218 ? 2.76 -36.062 -8.492 1 95.06 218 ASP B CA 1
ATOM 4903 C C . ASP B 1 218 ? 1.522 -36.438 -7.68 1 95.06 218 ASP B C 1
ATOM 4905 O O . ASP B 1 218 ? 1.191 -37.625 -7.535 1 95.06 218 ASP B O 1
ATOM 4909 N N . VAL B 1 219 ? 0.869 -35.438 -7.191 1 94.38 219 VAL B N 1
ATOM 4910 C CA . VAL B 1 219 ? -0.34 -35.656 -6.398 1 94.38 219 VAL B CA 1
ATOM 4911 C C . VAL B 1 219 ? -1.41 -36.312 -7.258 1 94.38 219 VAL B C 1
ATOM 4913 O O . VAL B 1 219 ? -2.092 -37.25 -6.801 1 94.38 219 VAL B O 1
ATOM 4916 N N . PHE B 1 220 ? -1.529 -35.844 -8.461 1 96.31 220 PHE B N 1
ATOM 4917 C CA . PHE B 1 220 ? -2.521 -36.375 -9.391 1 96.31 220 PHE B CA 1
ATOM 4918 C C . PHE B 1 220 ? -2.246 -37.844 -9.711 1 96.31 220 PHE B C 1
ATOM 4920 O O . PHE B 1 220 ? -3.164 -38.656 -9.719 1 96.31 220 PHE B O 1
ATOM 4927 N N . LYS B 1 221 ? -1.036 -38.188 -9.938 1 96 221 LYS B N 1
ATOM 4928 C CA . LYS B 1 221 ? -0.613 -39.562 -10.266 1 96 221 LYS B CA 1
ATOM 4929 C C . LYS B 1 221 ? -0.874 -40.5 -9.109 1 96 221 LYS B C 1
ATOM 4931 O O . LYS B 1 221 ? -1.148 -41.688 -9.32 1 96 221 LYS B O 1
ATOM 4936 N N . GLU B 1 222 ? -0.835 -40.031 -7.914 1 94.69 222 GLU B N 1
ATOM 4937 C CA . GLU B 1 222 ? -0.967 -40.844 -6.723 1 94.69 222 GLU B CA 1
ATOM 4938 C C . GLU B 1 222 ? -2.434 -41.094 -6.371 1 94.69 222 GLU B C 1
ATOM 4940 O O . GLU B 1 222 ? -2.748 -41.906 -5.5 1 94.69 222 GLU B O 1
ATOM 4945 N N . ARG B 1 223 ? -3.234 -40.406 -7.078 1 93.38 223 ARG B N 1
ATOM 4946 C CA . ARG B 1 223 ? -4.652 -40.562 -6.77 1 93.38 223 ARG B CA 1
ATOM 4947 C C . ARG B 1 223 ? -5.152 -41.938 -7.164 1 93.38 223 ARG B C 1
ATOM 4949 O O . ARG B 1 223 ? -4.68 -42.531 -8.141 1 93.38 223 ARG B O 1
ATOM 4956 N N . LYS B 1 224 ? -6.211 -42.406 -6.461 1 89.31 224 LYS B N 1
ATOM 4957 C CA . LYS B 1 224 ? -6.773 -43.719 -6.699 1 89.31 224 LYS B CA 1
ATOM 4958 C C . LYS B 1 224 ? -7.422 -43.812 -8.078 1 89.31 224 LYS B C 1
ATOM 4960 O O . LYS B 1 224 ? -7.379 -44.844 -8.727 1 89.31 224 LYS B O 1
ATOM 4965 N N . ASN B 1 225 ? -7.961 -42.75 -8.547 1 87.94 225 ASN B N 1
ATOM 4966 C CA . ASN B 1 225 ? -8.68 -42.719 -9.82 1 87.94 225 ASN B CA 1
ATOM 4967 C C . ASN B 1 225 ? -7.785 -42.25 -10.961 1 87.94 225 ASN B C 1
ATOM 4969 O O . ASN B 1 225 ? -8.281 -41.75 -11.969 1 87.94 225 ASN B O 1
ATOM 4973 N N . PHE B 1 226 ? -6.48 -42.406 -10.797 1 93.94 226 PHE B N 1
ATOM 4974 C CA . PHE B 1 226 ? -5.559 -42.094 -11.875 1 93.94 226 PHE B CA 1
ATOM 4975 C C . PHE B 1 226 ? -5.836 -42.938 -13.109 1 93.94 226 PHE B C 1
ATOM 4977 O O . PHE B 1 226 ? -5.922 -44.156 -13.008 1 93.94 226 PHE B O 1
ATOM 4984 N N . PRO B 1 227 ? -6.051 -42.375 -14.258 1 92.81 227 PRO B N 1
ATOM 4985 C CA . PRO B 1 227 ? -6.488 -43.125 -15.438 1 92.81 227 PRO B CA 1
ATOM 4986 C C . PRO B 1 227 ? -5.398 -44.031 -15.992 1 92.81 227 PRO B C 1
ATOM 4988 O O . PRO B 1 227 ? -5.699 -44.969 -16.719 1 92.81 227 PRO B O 1
ATOM 4991 N N . GLY B 1 228 ? -4.16 -43.812 -15.68 1 92.94 228 GLY B N 1
ATOM 4992 C CA . GLY B 1 228 ? -3.053 -44.562 -16.281 1 92.94 228 GLY B CA 1
ATOM 4993 C C . GLY B 1 228 ? -2.371 -43.781 -17.406 1 92.94 228 GLY B C 1
ATOM 4994 O O . GLY B 1 228 ? -2.986 -42.938 -18.047 1 92.94 228 GLY B O 1
ATOM 4995 N N . ILE B 1 229 ? -1.266 -44.156 -17.75 1 93.88 229 ILE B N 1
ATOM 4996 C CA . ILE B 1 229 ? -0.396 -43.406 -18.656 1 93.88 229 ILE B CA 1
ATOM 4997 C C . ILE B 1 229 ? -0.901 -43.562 -20.094 1 93.88 229 ILE B C 1
ATOM 4999 O O . ILE B 1 229 ? -0.783 -42.625 -20.906 1 93.88 229 ILE B O 1
ATOM 5003 N N . ASP B 1 230 ? -1.522 -44.656 -20.438 1 94.31 230 ASP B N 1
ATOM 5004 C CA . ASP B 1 230 ? -1.956 -44.938 -21.812 1 94.31 230 ASP B CA 1
ATOM 5005 C C . ASP B 1 230 ? -3.271 -44.219 -22.109 1 94.31 230 ASP B C 1
ATOM 5007 O O . ASP B 1 230 ? -3.566 -43.906 -23.266 1 94.31 230 ASP B O 1
ATOM 5011 N N . GLN B 1 231 ? -4.012 -43.938 -21.094 1 95.75 231 GLN B N 1
ATOM 5012 C CA . GLN B 1 231 ? -5.336 -43.344 -21.281 1 95.75 231 GLN B CA 1
ATOM 5013 C C . GLN B 1 231 ? -5.332 -41.844 -20.984 1 95.75 231 GLN B C 1
ATOM 5015 O O . GLN B 1 231 ? -6.277 -41.125 -21.328 1 95.75 231 GLN B O 1
ATOM 5020 N N . LEU B 1 232 ? -4.273 -41.375 -20.391 1 97.75 232 LEU B N 1
ATOM 5021 C CA . LEU B 1 232 ? -4.215 -40 -19.953 1 97.75 232 LEU B CA 1
ATOM 5022 C C . LEU B 1 232 ? -3.639 -39.094 -21.047 1 97.75 232 LEU B C 1
ATOM 5024 O O . LEU B 1 232 ? -2.635 -39.438 -21.672 1 97.75 232 LEU B O 1
ATOM 5028 N N . PHE B 1 233 ? -4.305 -38 -21.312 1 97.88 233 PHE B N 1
ATOM 5029 C CA . PHE B 1 233 ? -3.822 -36.906 -22.156 1 97.88 233 PHE B CA 1
ATOM 5030 C C . PHE B 1 233 ? -3.74 -35.594 -21.391 1 97.88 233 PHE B C 1
ATOM 5032 O O . PHE B 1 233 ? -4.621 -35.281 -20.578 1 97.88 233 PHE B O 1
ATOM 5039 N N . VAL B 1 234 ? -2.641 -34.875 -21.609 1 98.38 234 VAL B N 1
ATOM 5040 C CA . VAL B 1 234 ? -2.498 -33.562 -21.016 1 98.38 234 VAL B CA 1
ATOM 5041 C C . VAL B 1 234 ? -2.656 -32.469 -22.078 1 98.38 234 VAL B C 1
ATOM 5043 O O . VAL B 1 234 ? -2.059 -32.562 -23.156 1 98.38 234 VAL B O 1
ATOM 5046 N N . LEU B 1 235 ? -3.52 -31.547 -21.797 1 97.81 235 LEU B N 1
ATOM 5047 C CA . LEU B 1 235 ? -3.795 -30.469 -22.75 1 97.81 235 LEU B CA 1
ATOM 5048 C C . LEU B 1 235 ? -3.467 -29.109 -22.141 1 97.81 235 LEU B C 1
ATOM 5050 O O . LEU B 1 235 ? -3.93 -28.781 -21.047 1 97.81 235 LEU B O 1
ATOM 5054 N N . PHE B 1 236 ? -2.658 -28.375 -22.859 1 96.5 236 PHE B N 1
ATOM 5055 C CA . PHE B 1 236 ? -2.393 -26.984 -22.5 1 96.5 236 PHE B CA 1
ATOM 5056 C C . PHE B 1 236 ? -3.203 -26.031 -23.391 1 96.5 236 PHE B C 1
ATOM 5058 O O . PHE B 1 236 ? -3.195 -26.172 -24.609 1 96.5 236 PHE B O 1
ATOM 5065 N N . PRO B 1 237 ? -3.928 -25.094 -22.719 1 91.94 237 PRO B N 1
ATOM 5066 C CA . PRO B 1 237 ? -4.812 -24.234 -23.484 1 91.94 237 PRO B CA 1
ATOM 5067 C C . PRO B 1 237 ? -4.051 -23.266 -24.391 1 91.94 237 PRO B C 1
ATOM 5069 O O . PRO B 1 237 ? -4.637 -22.656 -25.297 1 91.94 237 PRO B O 1
ATOM 5072 N N . ASP B 1 238 ? -2.762 -23.047 -24.109 1 86.38 238 ASP B N 1
ATOM 5073 C CA . ASP B 1 238 ? -1.938 -22.219 -24.969 1 86.38 238 ASP B CA 1
ATOM 5074 C C . ASP B 1 238 ? -0.507 -22.75 -25.047 1 86.38 238 ASP B C 1
ATOM 5076 O O . ASP B 1 238 ? -0.132 -23.641 -24.281 1 86.38 238 ASP B O 1
ATOM 5080 N N . HIS B 1 239 ? 0.23 -22.234 -26.016 1 87.88 239 HIS B N 1
ATOM 5081 C CA . HIS B 1 239 ? 1.585 -22.719 -26.25 1 87.88 239 HIS B CA 1
ATOM 5082 C C . HIS B 1 239 ? 2.523 -22.281 -25.125 1 87.88 239 HIS B C 1
ATOM 5084 O O . HIS B 1 239 ? 3.502 -22.969 -24.828 1 87.88 239 HIS B O 1
ATOM 5090 N N . GLY B 1 240 ? 2.271 -21.172 -24.484 1 85.06 240 GLY B N 1
ATOM 5091 C CA . GLY B 1 240 ? 3.088 -20.734 -23.375 1 85.06 240 GLY B CA 1
ATOM 5092 C C . GLY B 1 240 ? 3.096 -21.719 -22.219 1 85.06 240 GLY B C 1
ATOM 5093 O O . GLY B 1 240 ? 4.16 -22.078 -21.703 1 85.06 240 GLY B O 1
ATOM 5094 N N . ALA B 1 241 ? 1.943 -22.141 -21.922 1 89.5 241 ALA B N 1
ATOM 5095 C CA . ALA B 1 241 ? 1.823 -23.141 -20.875 1 89.5 241 ALA B CA 1
ATOM 5096 C C . ALA B 1 241 ? 2.496 -24.453 -21.281 1 89.5 241 ALA B C 1
ATOM 5098 O O . ALA B 1 241 ? 3.176 -25.078 -20.469 1 89.5 241 ALA B O 1
ATOM 5099 N N . PHE B 1 242 ? 2.256 -24.797 -22.516 1 93.62 242 PHE B N 1
ATOM 5100 C CA . PHE B 1 242 ? 2.893 -26 -23.047 1 93.62 242 PHE B CA 1
ATOM 5101 C C . PHE B 1 242 ? 4.406 -25.922 -22.891 1 93.62 242 PHE B C 1
ATOM 5103 O O . PHE B 1 242 ? 5.023 -26.844 -22.344 1 93.62 242 PHE B O 1
ATOM 5110 N N . SER B 1 243 ? 4.945 -24.844 -23.281 1 90.06 243 SER B N 1
ATOM 5111 C CA . SER B 1 243 ? 6.391 -24.656 -23.219 1 90.06 243 SER B CA 1
ATOM 5112 C C . SER B 1 243 ? 6.891 -24.672 -21.781 1 90.06 243 SER B C 1
ATOM 5114 O O . SER B 1 243 ? 7.98 -25.188 -21.5 1 90.06 243 SER B O 1
ATOM 5116 N N . ARG B 1 244 ? 6.113 -24.266 -20.922 1 89.75 244 ARG B N 1
ATOM 5117 C CA . ARG B 1 244 ? 6.512 -24.125 -19.516 1 89.75 244 ARG B CA 1
ATOM 5118 C C . ARG B 1 244 ? 6.465 -25.484 -18.797 1 89.75 244 ARG B C 1
ATOM 5120 O O . ARG B 1 244 ? 7.301 -25.766 -17.938 1 89.75 244 ARG B O 1
ATOM 5127 N N . TYR B 1 245 ? 5.508 -26.297 -19.188 1 94.94 245 TYR B N 1
ATOM 5128 C CA . TYR B 1 245 ? 5.223 -27.406 -18.297 1 94.94 245 TYR B CA 1
ATOM 5129 C C . TYR B 1 245 ? 5.469 -28.75 -19 1 94.94 245 TYR B C 1
ATOM 5131 O O . TYR B 1 245 ? 5.422 -29.797 -18.359 1 94.94 245 TYR B O 1
ATOM 5139 N N . LYS B 1 246 ? 5.68 -28.734 -20.297 1 95 246 LYS B N 1
ATOM 5140 C CA . LYS B 1 246 ? 5.84 -29.984 -21.062 1 95 246 LYS B CA 1
ATOM 5141 C C . LYS B 1 246 ? 6.891 -30.875 -20.406 1 95 246 LYS B C 1
ATOM 5143 O O . LYS B 1 246 ? 6.66 -32.062 -20.234 1 95 246 LYS B O 1
ATOM 5148 N N . GLY B 1 247 ? 8.031 -30.312 -20.062 1 93.69 247 GLY B N 1
ATOM 5149 C CA . GLY B 1 247 ? 9.102 -31.078 -19.438 1 93.69 247 GLY B CA 1
ATOM 5150 C C . GLY B 1 247 ? 8.664 -31.766 -18.156 1 93.69 247 GLY B C 1
ATOM 5151 O O . GLY B 1 247 ? 9.008 -32.938 -17.938 1 93.69 247 GLY B O 1
ATOM 5152 N N . SER B 1 248 ? 7.938 -31.109 -17.406 1 94.75 248 SER B N 1
ATOM 5153 C CA . SER B 1 248 ? 7.461 -31.672 -16.141 1 94.75 248 SER B CA 1
ATOM 5154 C C . SER B 1 248 ? 6.488 -32.812 -16.375 1 94.75 248 SER B C 1
ATOM 5156 O O . SER B 1 248 ? 6.496 -33.812 -15.641 1 94.75 248 SER B O 1
ATOM 5158 N N . VAL B 1 249 ? 5.652 -32.656 -17.375 1 95.94 249 VAL B N 1
ATOM 5159 C CA . VAL B 1 249 ? 4.68 -33.688 -17.703 1 95.94 249 VAL B CA 1
ATOM 5160 C C . VAL B 1 249 ? 5.406 -34.938 -18.156 1 95.94 249 VAL B C 1
ATOM 5162 O O . VAL B 1 249 ? 5.082 -36.062 -17.734 1 95.94 249 VAL B O 1
ATOM 5165 N N . GLU B 1 250 ? 6.383 -34.75 -18.984 1 94.62 250 GLU B N 1
ATOM 5166 C CA . GLU B 1 250 ? 7.184 -35.875 -19.469 1 94.62 250 GLU B CA 1
ATOM 5167 C C . GLU B 1 250 ? 7.906 -36.594 -18.328 1 94.62 250 GLU B C 1
ATOM 5169 O O . GLU B 1 250 ? 7.867 -37.812 -18.219 1 94.62 250 GLU B O 1
ATOM 5174 N N . ASP B 1 251 ? 8.438 -35.844 -17.5 1 94.31 251 ASP B N 1
ATOM 5175 C CA . ASP B 1 251 ? 9.289 -36.375 -16.422 1 94.31 251 ASP B CA 1
ATOM 5176 C C . ASP B 1 251 ? 8.445 -37.062 -15.344 1 94.31 251 ASP B C 1
ATOM 5178 O O . ASP B 1 251 ? 8.805 -38.125 -14.852 1 94.31 251 ASP B O 1
ATOM 5182 N N . ARG B 1 252 ? 7.34 -36.438 -15 1 94.75 252 ARG B N 1
ATOM 5183 C CA . ARG B 1 252 ? 6.598 -36.906 -13.828 1 94.75 252 ARG B CA 1
ATOM 5184 C C . ARG B 1 252 ? 5.559 -37.938 -14.211 1 94.75 252 ARG B C 1
ATOM 5186 O O . ARG B 1 252 ? 5.281 -38.875 -13.438 1 94.75 252 ARG B O 1
ATOM 5193 N N . LEU B 1 253 ? 4.961 -37.812 -15.336 1 95.75 253 LEU B N 1
ATOM 5194 C CA . LEU B 1 253 ? 3.885 -38.719 -15.719 1 95.75 253 LEU B CA 1
ATOM 5195 C C . LEU B 1 253 ? 4.379 -39.75 -16.734 1 95.75 253 LEU B C 1
ATOM 5197 O O . LEU B 1 253 ? 3.75 -40.781 -16.906 1 95.75 253 LEU B O 1
ATOM 5201 N N . GLY B 1 254 ? 5.43 -39.469 -17.484 1 93.75 254 GLY B N 1
ATOM 5202 C CA . GLY B 1 254 ? 5.965 -40.406 -18.453 1 93.75 254 GLY B CA 1
ATOM 5203 C C . GLY B 1 254 ? 5.07 -40.562 -19.672 1 93.75 254 GLY B C 1
ATOM 5204 O O . GLY B 1 254 ? 4.949 -41.688 -20.203 1 93.75 254 GLY B O 1
ATOM 5205 N N . LEU B 1 255 ? 4.449 -39.562 -20.109 1 95.12 255 LEU B N 1
ATOM 5206 C CA . LEU B 1 255 ? 3.51 -39.656 -21.234 1 95.12 255 LEU B CA 1
ATOM 5207 C C . LEU B 1 255 ? 4.242 -39.625 -22.562 1 95.12 255 LEU B C 1
ATOM 5209 O O . LEU B 1 255 ? 5.301 -39 -22.672 1 95.12 255 LEU B O 1
ATOM 5213 N N . ALA B 1 256 ? 3.611 -40.281 -23.547 1 93.06 256 ALA B N 1
ATOM 5214 C CA . ALA B 1 256 ? 4.102 -40.156 -24.922 1 93.06 256 ALA B CA 1
ATOM 5215 C C . ALA B 1 256 ? 3.855 -38.781 -25.5 1 93.06 256 ALA B C 1
ATOM 5217 O O . ALA B 1 256 ? 2.996 -38.031 -25 1 93.06 256 ALA B O 1
ATOM 5218 N N . ALA B 1 257 ? 4.594 -38.438 -26.516 1 93.44 257 ALA B N 1
ATOM 5219 C CA . ALA B 1 257 ? 4.539 -37.094 -27.109 1 93.44 257 ALA B CA 1
ATOM 5220 C C . ALA B 1 257 ? 3.135 -36.781 -27.609 1 93.44 257 ALA B C 1
ATOM 5222 O O . ALA B 1 257 ? 2.67 -35.625 -27.484 1 93.44 257 ALA B O 1
ATOM 5223 N N . ASP B 1 258 ? 2.488 -37.75 -28.156 1 94.75 258 ASP B N 1
ATOM 5224 C CA . ASP B 1 258 ? 1.172 -37.5 -28.734 1 94.75 258 ASP B CA 1
ATOM 5225 C C . ASP B 1 258 ? 0.093 -37.469 -27.656 1 94.75 258 ASP B C 1
ATOM 5227 O O . ASP B 1 258 ? -1.092 -37.312 -27.953 1 94.75 258 ASP B O 1
ATOM 5231 N N . HIS B 1 259 ? 0.487 -37.625 -26.406 1 97.19 259 HIS B N 1
ATOM 5232 C CA . HIS B 1 259 ? -0.419 -37.5 -25.266 1 97.19 259 HIS B CA 1
ATOM 5233 C C . HIS B 1 259 ? -0.267 -36.125 -24.609 1 97.19 259 HIS B C 1
ATOM 5235 O O . HIS B 1 259 ? -1.006 -35.812 -23.672 1 97.19 259 HIS B O 1
ATOM 5241 N N . ILE B 1 260 ? 0.706 -35.344 -25.047 1 97.88 260 ILE B N 1
ATOM 5242 C CA . ILE B 1 260 ? 0.92 -34 -24.547 1 97.88 260 ILE B CA 1
ATOM 5243 C C . ILE B 1 260 ? 0.521 -32.969 -25.609 1 97.88 260 ILE B C 1
ATOM 5245 O O . ILE B 1 260 ? 1.265 -32.75 -26.578 1 97.88 260 ILE B O 1
ATOM 5249 N N . LEU B 1 261 ? -0.635 -32.375 -25.375 1 97.44 261 LEU B N 1
ATOM 5250 C CA . LEU B 1 261 ? -1.305 -31.609 -26.406 1 97.44 261 LEU B CA 1
ATOM 5251 C C . LEU B 1 261 ? -1.352 -30.125 -26.031 1 97.44 261 LEU B C 1
ATOM 5253 O O . LEU B 1 261 ? -1.191 -29.766 -24.859 1 97.44 261 LEU B O 1
ATOM 5257 N N . TYR B 1 262 ? -1.482 -29.234 -27.047 1 96.38 262 TYR B N 1
ATOM 5258 C CA . TYR B 1 262 ? -1.702 -27.812 -26.812 1 96.38 262 TYR B CA 1
ATOM 5259 C C . TYR B 1 262 ? -2.586 -27.219 -27.906 1 96.38 262 TYR B C 1
ATOM 5261 O O . TYR B 1 262 ? -2.771 -27.812 -28.969 1 96.38 262 TYR B O 1
ATOM 5269 N N . ILE B 1 263 ? -3.232 -26.125 -27.562 1 93.62 263 ILE B N 1
ATOM 5270 C CA . ILE B 1 263 ? -4.055 -25.375 -28.5 1 93.62 263 ILE B CA 1
ATOM 5271 C C . ILE B 1 263 ? -3.322 -24.094 -28.922 1 93.62 263 ILE B C 1
ATOM 5273 O O . ILE B 1 263 ? -2.764 -23.391 -28.078 1 93.62 263 ILE B O 1
ATOM 5277 N N . ASN B 1 264 ? -3.299 -23.859 -30.094 1 87.06 264 ASN B N 1
ATOM 5278 C CA . ASN B 1 264 ? -2.709 -22.609 -30.562 1 87.06 264 ASN B CA 1
ATOM 5279 C C . ASN B 1 264 ? -3.701 -21.453 -30.484 1 87.06 264 ASN B C 1
ATOM 5281 O O . ASN B 1 264 ? -4.883 -21.609 -30.781 1 87.06 264 ASN B O 1
ATOM 5285 N N . LYS B 1 265 ? -3.262 -20.453 -29.766 1 74.44 265 LYS B N 1
ATOM 5286 C CA . LYS B 1 265 ? -4.043 -19.219 -29.734 1 74.44 265 LYS B CA 1
ATOM 5287 C C . LYS B 1 265 ? -3.451 -18.172 -30.672 1 74.44 265 LYS B C 1
ATOM 5289 O O . LYS B 1 265 ? -2.23 -18.016 -30.75 1 74.44 265 LYS B O 1
ATOM 5294 N N . THR B 1 266 ? -4.258 -17.781 -31.625 1 61.53 266 THR B N 1
ATOM 5295 C CA . THR B 1 266 ? -3.818 -16.688 -32.469 1 61.53 266 THR B CA 1
ATOM 5296 C C . THR B 1 266 ? -4.457 -15.367 -32.031 1 61.53 266 THR B C 1
ATOM 5298 O O . THR B 1 266 ? -5.645 -15.328 -31.688 1 61.53 266 THR B O 1
ATOM 5301 N N . ARG B 1 267 ? -3.725 -14.438 -31.672 1 52.28 267 ARG B N 1
ATOM 5302 C CA . ARG B 1 267 ? -4.219 -13.109 -31.312 1 52.28 267 ARG B CA 1
ATOM 5303 C C . ARG B 1 267 ? -4.316 -12.211 -32.531 1 52.28 267 ARG B C 1
ATOM 5305 O O . ARG B 1 267 ? -3.318 -11.961 -33.219 1 52.28 267 ARG B O 1
ATOM 5312 N N . VAL B 1 268 ? -5.41 -12.18 -33.156 1 45.34 268 VAL B N 1
ATOM 5313 C CA . VAL B 1 268 ? -5.633 -11.203 -34.219 1 45.34 268 VAL B CA 1
ATOM 5314 C C . VAL B 1 268 ? -6.273 -9.945 -33.625 1 45.34 268 VAL B C 1
ATOM 5316 O O . VAL B 1 268 ? -7.469 -9.93 -33.312 1 45.34 268 VAL B O 1
ATOM 5319 N N . GLY B 1 269 ? -5.531 -8.766 -33.469 1 43.44 269 GLY B N 1
ATOM 5320 C CA . GLY B 1 269 ? -6.035 -7.57 -32.812 1 43.44 269 GLY B CA 1
ATOM 5321 C C . GLY B 1 269 ? -6.445 -7.812 -31.359 1 43.44 269 GLY B C 1
ATOM 5322 O O . GLY B 1 269 ? -5.656 -8.328 -30.562 1 43.44 269 GLY B O 1
ATOM 5323 N N . ASP B 1 270 ? -7.641 -7.344 -31.094 1 47.19 270 ASP B N 1
ATOM 5324 C CA . ASP B 1 270 ? -8.258 -7.496 -29.781 1 47.19 270 ASP B CA 1
ATOM 5325 C C . ASP B 1 270 ? -8.938 -8.859 -29.656 1 47.19 270 ASP B C 1
ATOM 5327 O O . ASP B 1 270 ? -9.445 -9.203 -28.578 1 47.19 270 ASP B O 1
ATOM 5331 N N . GLN B 1 271 ? -8.82 -9.539 -30.812 1 52.22 271 GLN B N 1
ATOM 5332 C CA . GLN B 1 271 ? -9.57 -10.789 -30.781 1 52.22 271 GLN B CA 1
ATOM 5333 C C . GLN B 1 271 ? -8.633 -11.984 -30.609 1 52.22 271 GLN B C 1
ATOM 5335 O O . GLN B 1 271 ? -7.551 -12.023 -31.203 1 52.22 271 GLN B O 1
ATOM 5340 N N . ILE B 1 272 ? -8.703 -12.633 -29.578 1 58.81 272 ILE B N 1
ATOM 5341 C CA . ILE B 1 272 ? -8.008 -13.891 -29.328 1 58.81 272 ILE B CA 1
ATOM 5342 C C . ILE B 1 272 ? -8.836 -15.055 -29.859 1 58.81 272 ILE B C 1
ATOM 5344 O O . ILE B 1 272 ? -10.016 -15.18 -29.531 1 58.81 272 ILE B O 1
ATOM 5348 N N . LYS B 1 273 ? -8.32 -15.68 -31.125 1 61.59 273 LYS B N 1
ATOM 5349 C CA . LYS B 1 273 ? -9 -16.859 -31.656 1 61.59 273 LYS B CA 1
ATOM 5350 C C . LYS B 1 273 ? -8.258 -18.125 -31.297 1 61.59 273 LYS B C 1
ATOM 5352 O O . LYS B 1 273 ? -7.035 -18.203 -31.422 1 61.59 273 LYS B O 1
ATOM 5357 N N . GLN B 1 274 ? -8.898 -19 -30.562 1 67.31 274 GLN B N 1
ATOM 5358 C CA . GLN B 1 274 ? -8.398 -20.328 -30.234 1 67.31 274 GLN B CA 1
ATOM 5359 C C . GLN B 1 274 ? -8.656 -21.312 -31.375 1 67.31 274 GLN B C 1
ATOM 5361 O O . GLN B 1 274 ? -9.797 -21.453 -31.828 1 67.31 274 GLN B O 1
ATOM 5366 N N . GLU B 1 275 ? -7.531 -21.828 -31.891 1 75.69 275 GLU B N 1
ATOM 5367 C CA . GLU B 1 275 ? -7.68 -22.859 -32.906 1 75.69 275 GLU B CA 1
ATOM 5368 C C . GLU B 1 275 ? -8.5 -24.047 -32.406 1 75.69 275 GLU B C 1
ATOM 5370 O O . GLU B 1 275 ? -8.492 -24.328 -31.203 1 75.69 275 GLU B O 1
ATOM 5375 N N . GLN B 1 276 ? -9.305 -24.609 -33.25 1 80.81 276 GLN B N 1
ATOM 5376 C CA . GLN B 1 276 ? -10.094 -25.781 -32.875 1 80.81 276 GLN B CA 1
ATOM 5377 C C . GLN B 1 276 ? -9.352 -27.062 -33.219 1 80.81 276 GLN B C 1
ATOM 5379 O O . GLN B 1 276 ? -9.93 -27.969 -33.812 1 80.81 276 GLN B O 1
ATOM 5384 N N . LYS B 1 277 ? -8.07 -27 -32.938 1 89.62 277 LYS B N 1
ATOM 5385 C CA . LYS B 1 277 ? -7.203 -28.156 -33.188 1 89.62 277 LYS B CA 1
ATOM 5386 C C . LYS B 1 277 ? -6.32 -28.438 -31.969 1 89.62 277 LYS B C 1
ATOM 5388 O O . LYS B 1 277 ? -5.945 -27.516 -31.234 1 89.62 277 LYS B O 1
ATOM 5393 N N . LEU B 1 278 ? -6.059 -29.734 -31.781 1 94.88 278 LEU B N 1
ATOM 5394 C CA . LEU B 1 278 ? -5.129 -30.172 -30.734 1 94.88 278 LEU B CA 1
ATOM 5395 C C . LEU B 1 278 ? -3.799 -30.594 -31.344 1 94.88 278 LEU B C 1
ATOM 5397 O O . LEU B 1 278 ? -3.742 -31.562 -32.125 1 94.88 278 LEU B O 1
ATOM 5401 N N . ASN B 1 279 ? -2.826 -29.859 -30.906 1 95.5 279 ASN B N 1
ATOM 5402 C CA . ASN B 1 279 ? -1.507 -30.109 -31.469 1 95.5 279 ASN B CA 1
ATOM 5403 C C . ASN B 1 279 ? -0.592 -30.828 -30.484 1 95.5 279 ASN B C 1
ATOM 5405 O O . ASN B 1 279 ? -0.797 -30.75 -29.281 1 95.5 279 ASN B O 1
ATOM 5409 N N . TYR B 1 280 ? 0.368 -31.562 -30.953 1 95.69 280 TYR B N 1
ATOM 5410 C CA . TYR B 1 280 ? 1.449 -32.125 -30.141 1 95.69 280 TYR B CA 1
ATOM 5411 C C . TYR B 1 280 ? 2.77 -32.094 -30.891 1 95.69 280 TYR B C 1
ATOM 5413 O O . TYR B 1 280 ? 2.785 -31.969 -32.125 1 95.69 280 TYR B O 1
ATOM 5421 N N . GLU B 1 281 ? 3.799 -32.062 -30.219 1 94.62 281 GLU B N 1
ATOM 5422 C CA . GLU B 1 281 ? 5.133 -32.031 -30.812 1 94.62 281 GLU B CA 1
ATOM 5423 C C . GLU B 1 281 ? 5.734 -33.438 -30.891 1 94.62 281 GLU B C 1
ATOM 5425 O O . GLU B 1 281 ? 5.68 -34.188 -29.922 1 94.62 281 GLU B O 1
ATOM 5430 N N . LEU B 1 282 ? 6.281 -33.75 -32.031 1 91.38 282 LEU B N 1
ATOM 5431 C CA . LEU B 1 282 ? 6.902 -35.062 -32.25 1 91.38 282 LEU B CA 1
ATOM 5432 C C . LEU B 1 282 ? 8.359 -35.031 -31.797 1 91.38 282 LEU B C 1
ATOM 5434 O O . LEU B 1 282 ? 9.016 -34 -31.844 1 91.38 282 LEU B O 1
ATOM 5438 N N . SER B 1 283 ? 8.836 -36.188 -31.266 1 83.56 283 SER B N 1
ATOM 5439 C CA . SER B 1 283 ? 10.203 -36.312 -30.781 1 83.56 283 SER B CA 1
ATOM 5440 C C . SER B 1 283 ? 11.211 -35.969 -31.875 1 83.56 283 SER B C 1
ATOM 5442 O O . SER B 1 283 ? 12.281 -35.438 -31.578 1 83.56 283 SER B O 1
ATOM 5444 N N . GLU B 1 284 ? 10.922 -36.375 -33.125 1 84.38 284 GLU B N 1
ATOM 5445 C CA . GLU B 1 284 ? 11.836 -36.188 -34.25 1 84.38 284 GLU B CA 1
ATOM 5446 C C . GLU B 1 284 ? 11.703 -34.781 -34.844 1 84.38 284 GLU B C 1
ATOM 5448 O O . GLU B 1 284 ? 12.375 -34.469 -35.812 1 84.38 284 GLU B O 1
ATOM 5453 N N . GLY B 1 285 ? 11 -34 -34.281 1 83.12 285 GLY B N 1
ATOM 5454 C CA . GLY B 1 285 ? 10.773 -32.688 -34.844 1 83.12 285 GLY B CA 1
ATOM 5455 C C . GLY B 1 285 ? 9.484 -32.594 -35.625 1 83.12 285 GLY B C 1
ATOM 5456 O O . GLY B 1 285 ? 9.023 -33.594 -36.219 1 83.12 285 GLY B O 1
ATOM 5457 N N . GLY B 1 286 ? 8.742 -31.516 -35.531 1 89.81 286 GLY B N 1
ATOM 5458 C CA . GLY B 1 286 ? 7.484 -31.312 -36.25 1 89.81 286 GLY B CA 1
ATOM 5459 C C . GLY B 1 286 ? 6.281 -31.312 -35.312 1 89.81 286 GLY B C 1
ATOM 5460 O O . GLY B 1 286 ? 6.426 -31.5 -34.094 1 89.81 286 GLY B O 1
ATOM 5461 N N . THR B 1 287 ? 5.156 -31.047 -35.969 1 92.88 287 THR B N 1
ATOM 5462 C CA . THR B 1 287 ? 3.924 -30.922 -35.188 1 92.88 287 THR B CA 1
ATOM 5463 C C . THR B 1 287 ? 2.865 -31.891 -35.719 1 92.88 287 THR B C 1
ATOM 5465 O O . THR B 1 287 ? 2.691 -32.031 -36.938 1 92.88 287 THR B O 1
ATOM 5468 N N . GLY B 1 288 ? 2.279 -32.719 -34.812 1 94.19 288 GLY B N 1
ATOM 5469 C CA . GLY B 1 288 ? 1.135 -33.562 -35.125 1 94.19 288 GLY B CA 1
ATOM 5470 C C . GLY B 1 288 ? -0.172 -33.031 -34.594 1 94.19 288 GLY B C 1
ATOM 5471 O O . GLY B 1 288 ? -0.184 -32 -33.875 1 94.19 288 GLY B O 1
ATOM 5472 N N . GLU B 1 289 ? -1.226 -33.688 -35.062 1 94.88 289 GLU B N 1
ATOM 5473 C CA . GLU B 1 289 ? -2.559 -33.281 -34.625 1 94.88 289 GLU B CA 1
ATOM 5474 C C . GLU B 1 289 ? -3.318 -34.438 -34.031 1 94.88 289 GLU B C 1
ATOM 5476 O O . GLU B 1 289 ? -3.318 -35.562 -34.594 1 94.88 289 GLU B O 1
ATOM 5481 N N . LYS B 1 290 ? -3.846 -34.25 -32.812 1 94.19 290 LYS B N 1
ATOM 5482 C CA . LYS B 1 290 ? -4.77 -35.219 -32.219 1 94.19 290 LYS B CA 1
ATOM 5483 C C . LYS B 1 290 ? -6.195 -35 -32.719 1 94.19 290 LYS B C 1
ATOM 5485 O O . LYS B 1 290 ? -6.797 -33.969 -32.438 1 94.19 290 LYS B O 1
ATOM 5490 N N . THR B 1 291 ? -6.809 -36 -33.375 1 92.69 291 THR B N 1
ATOM 5491 C CA . THR B 1 291 ? -8.062 -35.75 -34.094 1 92.69 291 THR B CA 1
ATOM 5492 C C . THR B 1 291 ? -9.227 -36.469 -33.406 1 92.69 291 THR B C 1
ATOM 5494 O O . THR B 1 291 ? -10.391 -36.188 -33.688 1 92.69 291 THR B O 1
ATOM 5497 N N . PHE B 1 292 ? -8.93 -37.375 -32.562 1 92.31 292 PHE B N 1
ATOM 5498 C CA . PHE B 1 292 ? -10.008 -38.031 -31.844 1 92.31 292 PHE B CA 1
ATOM 5499 C C . PHE B 1 292 ? -9.492 -38.625 -30.531 1 92.31 292 PHE B C 1
ATOM 5501 O O . PHE B 1 292 ? -8.281 -38.781 -30.344 1 92.31 292 PHE B O 1
ATOM 5508 N N . PHE B 1 293 ? -10.406 -38.906 -29.656 1 94.25 293 PHE B N 1
ATOM 5509 C CA . PHE B 1 293 ? -10.156 -39.625 -28.422 1 94.25 293 PHE B CA 1
ATOM 5510 C C . PHE B 1 293 ? -11.008 -40.906 -28.375 1 94.25 293 PHE B C 1
ATOM 5512 O O . PHE B 1 293 ? -12.141 -40.906 -28.859 1 94.25 293 PHE B O 1
ATOM 5519 N N . ASP B 1 294 ? -10.469 -41.906 -27.812 1 90.69 294 ASP B N 1
ATOM 5520 C CA . ASP B 1 294 ? -11.234 -43.125 -27.578 1 90.69 294 ASP B CA 1
ATOM 5521 C C . ASP B 1 294 ? -11.977 -43.094 -26.25 1 90.69 294 ASP B C 1
ATOM 5523 O O . ASP B 1 294 ? -11.547 -42.375 -25.328 1 90.69 294 ASP B O 1
ATOM 5527 N N . LYS B 1 295 ? -13.086 -43.844 -26.266 1 89.44 295 LYS B N 1
ATOM 5528 C CA . LYS B 1 295 ? -13.758 -44 -24.984 1 89.44 295 LYS B CA 1
ATOM 5529 C C . LYS B 1 295 ? -12.812 -44.562 -23.938 1 89.44 295 LYS B C 1
ATOM 5531 O O . LYS B 1 295 ? -12.039 -45.5 -24.219 1 89.44 295 LYS B O 1
ATOM 5536 N N . GLY B 1 296 ? -12.828 -43.969 -22.766 1 88.75 296 GLY B N 1
ATOM 5537 C CA . GLY B 1 296 ? -11.938 -44.406 -21.703 1 88.75 296 GLY B CA 1
ATOM 5538 C C . GLY B 1 296 ? -10.758 -43.469 -21.484 1 88.75 296 GLY B C 1
ATOM 5539 O O . GLY B 1 296 ? -10.078 -43.531 -20.469 1 88.75 296 GLY B O 1
ATOM 5540 N N . SER B 1 297 ? -10.562 -42.656 -22.484 1 94.5 297 SER B N 1
ATOM 5541 C CA . SER B 1 297 ? -9.508 -41.656 -22.344 1 94.5 297 SER B CA 1
ATOM 5542 C C . SER B 1 297 ? -9.844 -40.625 -21.266 1 94.5 297 SER B C 1
ATOM 5544 O O . SER B 1 297 ? -11.016 -40.469 -20.906 1 94.5 297 SER B O 1
ATOM 5546 N N . HIS B 1 298 ? -8.852 -40.031 -20.703 1 96.75 298 HIS B N 1
ATOM 5547 C CA . HIS B 1 298 ? -8.969 -38.938 -19.75 1 96.75 298 HIS B CA 1
ATOM 5548 C C . HIS B 1 298 ? -8.086 -37.75 -20.141 1 96.75 298 HIS B C 1
ATOM 5550 O O . HIS B 1 298 ? -6.922 -37.938 -20.516 1 96.75 298 HIS B O 1
ATOM 5556 N N . VAL B 1 299 ? -8.656 -36.562 -20.094 1 97.81 299 VAL B N 1
ATOM 5557 C CA . VAL B 1 299 ? -7.871 -35.406 -20.469 1 97.81 299 VAL B CA 1
ATOM 5558 C C . VAL B 1 299 ? -7.68 -34.5 -19.25 1 97.81 299 VAL B C 1
ATOM 5560 O O . VAL B 1 299 ? -8.641 -34.188 -18.547 1 97.81 299 VAL B O 1
ATOM 5563 N N . LEU B 1 300 ? -6.457 -34.188 -18.953 1 98.25 300 LEU B N 1
ATOM 5564 C CA . LEU B 1 300 ? -6.086 -33.219 -17.922 1 98.25 300 LEU B CA 1
ATOM 5565 C C . LEU B 1 300 ? -5.676 -31.891 -18.547 1 98.25 300 LEU B C 1
ATOM 5567 O O . LEU B 1 300 ? -4.652 -31.812 -19.234 1 98.25 300 LEU B O 1
ATOM 5571 N N . VAL B 1 301 ? -6.469 -30.859 -18.328 1 97.81 301 VAL B N 1
ATOM 5572 C CA . VAL B 1 301 ? -6.16 -29.516 -18.812 1 97.81 301 VAL B CA 1
ATOM 5573 C C . VAL B 1 301 ? -5.383 -28.75 -17.734 1 97.81 301 VAL B C 1
ATOM 5575 O O . VAL B 1 301 ? -5.801 -28.703 -16.578 1 97.81 301 VAL B O 1
ATOM 5578 N N . ILE B 1 302 ? -4.227 -28.188 -18.141 1 97.12 302 ILE B N 1
ATOM 5579 C CA . ILE B 1 302 ? -3.375 -27.531 -17.156 1 97.12 302 ILE B CA 1
ATOM 5580 C C . ILE B 1 302 ? -3.111 -26.078 -17.578 1 97.12 302 ILE B C 1
ATOM 5582 O O . ILE B 1 302 ? -2.773 -25.828 -18.75 1 97.12 302 ILE B O 1
ATOM 5586 N N . ASP B 1 303 ? -3.252 -25.156 -16.703 1 94 303 ASP B N 1
ATOM 5587 C CA . ASP B 1 303 ? -2.865 -23.766 -16.875 1 94 303 ASP B CA 1
ATOM 5588 C C . ASP B 1 303 ? -2.355 -23.172 -15.57 1 94 303 ASP B C 1
ATOM 5590 O O . ASP B 1 303 ? -2.465 -23.797 -14.508 1 94 303 ASP B O 1
ATOM 5594 N N . ASP B 1 304 ? -1.678 -22.031 -15.617 1 91.19 304 ASP B N 1
ATOM 5595 C CA . ASP B 1 304 ? -1.127 -21.422 -14.414 1 91.19 304 ASP B CA 1
ATOM 5596 C C . ASP B 1 304 ? -2.209 -20.688 -13.625 1 91.19 304 ASP B C 1
ATOM 5598 O O . ASP B 1 304 ? -2.299 -20.828 -12.406 1 91.19 304 ASP B O 1
ATOM 5602 N N . PHE B 1 305 ? -3.02 -19.859 -14.32 1 91.5 305 PHE B N 1
ATOM 5603 C CA . PHE B 1 305 ? -4.094 -19.172 -13.609 1 91.5 305 PHE B CA 1
ATOM 5604 C C . PHE B 1 305 ? -5.285 -18.938 -14.523 1 91.5 305 PHE B C 1
ATOM 5606 O O . PHE B 1 305 ? -5.188 -19.125 -15.742 1 91.5 305 PHE B O 1
ATOM 5613 N N . THR B 1 306 ? -6.453 -18.594 -13.984 1 91.88 306 THR B N 1
ATOM 5614 C CA . THR B 1 306 ? -7.637 -18.281 -14.773 1 91.88 306 THR B CA 1
ATOM 5615 C C . THR B 1 306 ? -8.469 -17.203 -14.094 1 91.88 306 THR B C 1
ATOM 5617 O O . THR B 1 306 ? -8.586 -17.172 -12.867 1 91.88 306 THR B O 1
ATOM 5620 N N . ASN B 1 307 ? -8.922 -16.328 -14.898 1 88.19 307 ASN B N 1
ATOM 5621 C CA . ASN B 1 307 ? -9.797 -15.273 -14.398 1 88.19 307 ASN B CA 1
ATOM 5622 C C . ASN B 1 307 ? -11.266 -15.664 -14.5 1 88.19 307 ASN B C 1
ATOM 5624 O O . ASN B 1 307 ? -12.016 -15.523 -13.539 1 88.19 307 ASN B O 1
ATOM 5628 N N . SER B 1 308 ? -11.633 -16.219 -15.68 1 89.12 308 SER B N 1
ATOM 5629 C CA . SER B 1 308 ? -13.047 -16.5 -15.898 1 89.12 308 SER B CA 1
ATOM 5630 C C . SER B 1 308 ? -13.266 -18 -16.156 1 89.12 308 SER B C 1
ATOM 5632 O O . SER B 1 308 ? -14.398 -18.484 -16.109 1 89.12 308 SER B O 1
ATOM 5634 N N . GLY B 1 309 ? -12.219 -18.625 -16.453 1 89.62 309 GLY B N 1
ATOM 5635 C CA . GLY B 1 309 ? -12.344 -20.031 -16.797 1 89.62 309 GLY B CA 1
ATOM 5636 C C . GLY B 1 309 ? -12.742 -20.266 -18.25 1 89.62 309 GLY B C 1
ATOM 5637 O O . GLY B 1 309 ? -12.789 -21.406 -18.719 1 89.62 309 GLY B O 1
ATOM 5638 N N . SER B 1 310 ? -12.914 -19.266 -18.984 1 86.62 310 SER B N 1
ATOM 5639 C CA . SER B 1 310 ? -13.461 -19.375 -20.344 1 86.62 310 SER B CA 1
ATOM 5640 C C . SER B 1 310 ? -12.539 -20.188 -21.25 1 86.62 310 SER B C 1
ATOM 5642 O O . SER B 1 310 ? -13.008 -21.062 -21.984 1 86.62 310 SER B O 1
ATOM 5644 N N . THR B 1 311 ? -11.242 -19.922 -21.188 1 86.44 311 THR B N 1
ATOM 5645 C CA . THR B 1 311 ? -10.281 -20.656 -22 1 86.44 311 THR B CA 1
ATOM 5646 C C . THR B 1 311 ? -10.258 -22.125 -21.609 1 86.44 311 THR B C 1
ATOM 5648 O O . THR B 1 311 ? -10.203 -23 -22.469 1 86.44 311 THR B O 1
ATOM 5651 N N . LEU B 1 312 ? -10.367 -22.406 -20.406 1 93 312 LEU B N 1
ATOM 5652 C CA . LEU B 1 312 ? -10.32 -23.766 -19.891 1 93 312 LEU B CA 1
ATOM 5653 C C . LEU B 1 312 ? -11.57 -24.547 -20.281 1 93 312 LEU B C 1
ATOM 5655 O O . LEU B 1 312 ? -11.484 -25.672 -20.766 1 93 312 LEU B O 1
ATOM 5659 N N . PHE B 1 313 ? -12.68 -23.938 -20.125 1 93.12 313 PHE B N 1
ATOM 5660 C CA . PHE B 1 313 ? -13.945 -24.609 -20.406 1 93.12 313 PHE B CA 1
ATOM 5661 C C . PHE B 1 313 ? -14.133 -24.781 -21.922 1 93.12 313 PHE B C 1
ATOM 5663 O O . PHE B 1 313 ? -14.703 -25.781 -22.359 1 93.12 313 PHE B O 1
ATOM 5670 N N . GLY B 1 314 ? -13.656 -23.797 -22.625 1 90.06 314 GLY B N 1
ATOM 5671 C CA . GLY B 1 314 ? -13.625 -23.969 -24.078 1 90.06 314 GLY B CA 1
ATOM 5672 C C . GLY B 1 314 ? -12.789 -25.156 -24.516 1 90.06 314 GLY B C 1
ATOM 5673 O O . GLY B 1 314 ? -13.172 -25.875 -25.438 1 90.06 314 GLY B O 1
ATOM 5674 N N . ALA B 1 315 ? -11.7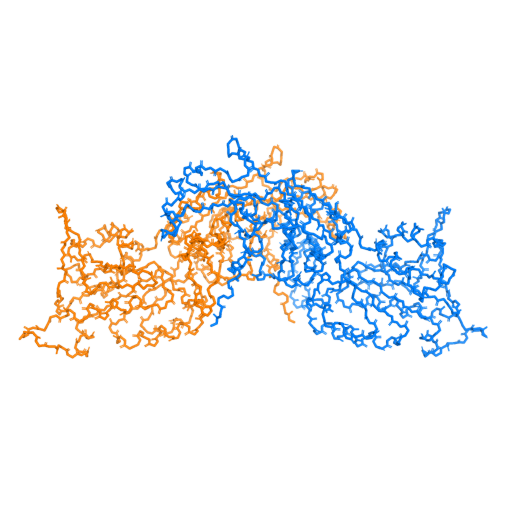11 -25.328 -23.859 1 93.19 315 ALA B N 1
ATOM 5675 C CA . ALA B 1 315 ? -10.844 -26.469 -24.141 1 93.19 315 ALA B CA 1
ATOM 5676 C C . ALA B 1 315 ? -11.547 -27.781 -23.844 1 93.19 315 ALA B C 1
ATOM 5678 O O . ALA B 1 315 ? -11.422 -28.75 -24.594 1 93.19 315 ALA B O 1
ATOM 5679 N N . VAL B 1 316 ? -12.312 -27.859 -22.766 1 94.38 316 VAL B N 1
ATOM 5680 C CA . VAL B 1 316 ? -13.047 -29.047 -22.391 1 94.38 316 VAL B CA 1
ATOM 5681 C C . VAL B 1 316 ? -14.07 -29.406 -23.469 1 94.38 316 VAL B C 1
ATOM 5683 O O . VAL B 1 316 ? -14.18 -30.562 -23.875 1 94.38 316 VAL B O 1
ATOM 5686 N N . THR B 1 317 ? -14.742 -28.391 -23.922 1 91.75 317 THR B N 1
ATOM 5687 C CA . THR B 1 317 ? -15.742 -28.578 -24.969 1 91.75 317 THR B CA 1
ATOM 5688 C C . THR B 1 317 ? -15.102 -29.094 -26.25 1 91.75 317 THR B C 1
ATOM 5690 O O . THR B 1 317 ? -15.617 -30.016 -26.891 1 91.75 317 THR B O 1
ATOM 5693 N N . LEU B 1 318 ? -14.008 -28.562 -26.578 1 91.12 318 LEU B N 1
ATOM 5694 C CA . LEU B 1 318 ? -13.289 -28.984 -27.781 1 91.12 318 LEU B CA 1
ATOM 5695 C C . LEU B 1 318 ? -12.875 -30.453 -27.672 1 91.12 318 LEU B C 1
ATOM 5697 O O . LEU B 1 318 ? -13.125 -31.234 -28.594 1 91.12 318 LEU B O 1
ATOM 5701 N N . VAL B 1 319 ? -12.32 -30.828 -26.578 1 94 319 VAL B N 1
ATOM 5702 C CA . VAL B 1 319 ? -11.82 -32.188 -26.391 1 94 319 VAL B CA 1
ATOM 5703 C C . VAL B 1 319 ? -12.984 -33.188 -26.453 1 94 319 VAL B C 1
ATOM 5705 O O . VAL B 1 319 ? -12.867 -34.25 -27.062 1 94 319 VAL B O 1
ATOM 5708 N N . ARG B 1 320 ? -14.039 -32.844 -25.859 1 93 320 ARG B N 1
ATOM 5709 C CA . ARG B 1 320 ? -15.18 -33.75 -25.812 1 93 320 ARG B CA 1
ATOM 5710 C C . ARG B 1 320 ? -15.82 -33.906 -27.188 1 93 320 ARG B C 1
ATOM 5712 O O . ARG B 1 320 ? -16.344 -34.969 -27.516 1 93 320 ARG B O 1
ATOM 5719 N N . SER B 1 321 ? -15.711 -32.875 -28 1 90.31 321 SER B N 1
ATOM 5720 C CA . SER B 1 321 ? -16.25 -32.938 -29.359 1 90.31 321 SER B CA 1
ATOM 5721 C C . SER B 1 321 ? -15.438 -33.906 -30.219 1 90.31 321 SER B C 1
ATOM 5723 O O . SER B 1 321 ? -15.898 -34.344 -31.281 1 90.31 321 SER B O 1
ATOM 5725 N N . LEU B 1 322 ? -14.297 -34.312 -29.75 1 91.25 322 LEU B N 1
ATOM 5726 C CA . LEU B 1 322 ? -13.406 -35.156 -30.531 1 91.25 322 LEU B CA 1
ATOM 5727 C C . LEU B 1 322 ? -13.492 -36.594 -30.047 1 91.25 322 LEU B C 1
ATOM 5729 O O . LEU B 1 322 ? -12.664 -37.438 -30.422 1 91.25 322 LEU B O 1
ATOM 5733 N N . LEU B 1 323 ? -14.453 -36.906 -29.172 1 90.38 323 LEU B N 1
ATOM 5734 C CA . LEU B 1 323 ? -14.672 -38.281 -28.75 1 90.38 323 LEU B CA 1
ATOM 5735 C C . LEU B 1 323 ? -15.266 -39.094 -29.891 1 90.38 323 LEU B C 1
ATOM 5737 O O . LEU B 1 323 ? -16.266 -38.719 -30.484 1 90.38 323 LEU B O 1
ATOM 5741 N N . ARG B 1 324 ? -14.531 -40.125 -30.25 1 80.56 324 ARG B N 1
ATOM 5742 C CA . ARG B 1 324 ? -14.945 -41.031 -31.328 1 80.56 324 ARG B CA 1
ATOM 5743 C C . ARG B 1 324 ? -16 -42 -30.844 1 80.56 324 ARG B C 1
ATOM 5745 O O . ARG B 1 324 ? -15.898 -42.531 -29.734 1 80.56 324 ARG B O 1
ATOM 5752 N N . SER B 1 325 ? -17.156 -42.125 -31.562 1 63.69 325 SER B N 1
ATOM 5753 C CA . SER B 1 325 ? -18.156 -43.156 -31.281 1 63.69 325 SER B CA 1
ATOM 5754 C C . SER B 1 325 ? -17.703 -44.531 -31.781 1 63.69 325 SER B C 1
ATOM 5756 O O . SER B 1 325 ? -16.938 -44.625 -32.75 1 63.69 325 SER B O 1
ATOM 5758 N N . SER B 1 326 ? -17.625 -45.719 -30.875 1 55.31 326 SER B N 1
ATOM 5759 C CA . SER B 1 326 ? -17.312 -47.062 -31.375 1 55.31 326 SER B CA 1
ATOM 5760 C C . SER B 1 326 ? -17.797 -47.25 -32.812 1 55.31 326 SER B C 1
ATOM 5762 O O . SER B 1 326 ? -17.156 -47.969 -33.594 1 55.31 326 SER B O 1
ATOM 5764 N N . GLY B 1 327 ? -19.078 -47.125 -33.062 1 49.78 327 GLY B N 1
ATOM 5765 C CA . GLY B 1 327 ? -19.719 -47.531 -34.281 1 49.78 327 GLY B CA 1
ATOM 5766 C C . GLY B 1 327 ? -19.641 -46.5 -35.406 1 49.78 327 GLY B C 1
ATOM 5767 O O . GLY B 1 327 ? -20.312 -46.625 -36.406 1 49.78 327 GLY B O 1
ATOM 5768 N N . GLY B 1 328 ? -18.859 -45.688 -35.656 1 46.19 328 GLY B N 1
ATOM 5769 C CA . GLY B 1 328 ? -18.688 -44.75 -36.781 1 46.19 328 GLY B CA 1
ATOM 5770 C C . GLY B 1 328 ? -18.922 -43.312 -36.375 1 46.19 328 GLY B C 1
ATOM 5771 O O . GLY B 1 328 ? -19.125 -43 -35.219 1 46.19 328 GLY B O 1
ATOM 5772 N N . LEU B 1 329 ? -19.016 -42.375 -37.5 1 44.75 329 LEU B N 1
ATOM 5773 C CA . LEU B 1 329 ? -19 -40.906 -37.625 1 44.75 329 LEU B CA 1
ATOM 5774 C C . LEU B 1 329 ? -20.109 -40.281 -36.781 1 44.75 329 LEU B C 1
ATOM 5776 O O . LEU B 1 329 ? -20.375 -39.094 -36.906 1 44.75 329 LEU B O 1
ATOM 5780 N N . MET B 1 330 ? -21.094 -41.062 -36.375 1 51.31 330 MET B N 1
ATOM 5781 C CA . MET B 1 330 ? -22.297 -40.312 -36 1 51.31 330 MET B CA 1
ATOM 5782 C C . MET B 1 330 ? -22.141 -39.625 -34.656 1 51.31 330 MET B C 1
ATOM 5784 O O . MET B 1 330 ? -21.422 -40.125 -33.781 1 51.31 330 MET B O 1
ATOM 5788 N N . GLY B 1 331 ? -22.484 -38.281 -34.594 1 61.09 331 GLY B N 1
ATOM 5789 C CA . GLY B 1 331 ? -22.5 -37.219 -33.562 1 61.09 331 GLY B CA 1
ATOM 5790 C C . GLY B 1 331 ? -23 -37.719 -32.219 1 61.09 331 GLY B C 1
ATOM 5791 O O . GLY B 1 331 ? -24.141 -38.156 -32.094 1 61.09 331 GLY B O 1
ATOM 5792 N N . LEU B 1 332 ? -22.109 -38.219 -31.297 1 73.56 332 LEU B N 1
ATOM 5793 C CA . LEU B 1 332 ? -22.484 -38.562 -29.938 1 73.56 332 LEU B CA 1
ATOM 5794 C C . LEU B 1 332 ? -23.281 -37.406 -29.281 1 73.56 332 LEU B C 1
ATOM 5796 O O . LEU B 1 332 ? -23.078 -36.25 -29.625 1 73.56 332 LEU B O 1
ATOM 5800 N N . SER B 1 333 ? -24.281 -37.875 -28.5 1 79.06 333 SER B N 1
ATOM 5801 C CA . SER B 1 333 ? -25 -36.875 -27.734 1 79.06 333 SER B CA 1
ATOM 5802 C C . SER B 1 333 ? -24.078 -36.188 -26.719 1 79.06 333 SER B C 1
ATOM 5804 O O . SER B 1 333 ? -23.016 -36.719 -26.406 1 79.06 333 SER B O 1
ATOM 5806 N N . GLU B 1 334 ? -24.469 -35.094 -26.359 1 81.19 334 GLU B N 1
ATOM 5807 C CA . GLU B 1 334 ? -23.719 -34.344 -25.344 1 81.19 334 GLU B CA 1
ATOM 5808 C C . GLU B 1 334 ? -23.531 -35.188 -24.078 1 81.19 334 GLU B C 1
ATOM 5810 O O . GLU B 1 334 ? -22.453 -35.188 -23.484 1 81.19 334 GLU B O 1
ATOM 5815 N N . LYS B 1 335 ? -24.594 -35.875 -23.766 1 84.38 335 LYS B N 1
ATOM 5816 C CA . LYS B 1 335 ? -24.547 -36.719 -22.594 1 84.38 335 LYS B CA 1
ATOM 5817 C C . LYS B 1 335 ? -23.5 -37.812 -22.75 1 84.38 335 LYS B C 1
ATOM 5819 O O . LYS B 1 335 ? -22.766 -38.125 -21.812 1 84.38 335 LYS B O 1
ATOM 5824 N N . GLU B 1 336 ? -23.422 -38.344 -23.891 1 80.94 336 GLU B N 1
ATOM 5825 C CA . GLU B 1 336 ? -22.453 -39.375 -24.172 1 80.94 336 GLU B CA 1
ATOM 5826 C C . GLU B 1 336 ? -21.031 -38.844 -24.141 1 80.94 336 GLU B C 1
ATOM 5828 O O . GLU B 1 336 ? -20.109 -39.5 -23.656 1 80.94 336 GLU B O 1
ATOM 5833 N N . GLN B 1 337 ? -20.859 -37.719 -24.594 1 83.94 337 GLN B N 1
ATOM 5834 C CA . GLN B 1 337 ? -19.562 -37.062 -24.594 1 83.94 337 GLN B CA 1
ATOM 5835 C C . GLN B 1 337 ? -19.094 -36.781 -23.172 1 83.94 337 GLN B C 1
ATOM 5837 O O . GLN B 1 337 ? -17.922 -37.031 -22.844 1 83.94 337 GLN B O 1
ATOM 5842 N N . ILE B 1 338 ? -20.031 -36.344 -22.453 1 83.44 338 ILE B N 1
ATOM 5843 C CA . ILE B 1 338 ? -19.734 -36 -21.078 1 83.44 338 ILE B CA 1
ATOM 5844 C C . ILE B 1 338 ? -19.344 -37.25 -20.297 1 83.44 338 ILE B C 1
ATOM 5846 O O . ILE B 1 338 ? -18.359 -37.25 -19.562 1 83.44 338 ILE B O 1
ATOM 5850 N N . GLU B 1 339 ? -20 -38.25 -20.516 1 83.06 339 GLU B N 1
ATOM 5851 C CA . GLU B 1 339 ? -19.75 -39.5 -19.812 1 83.06 339 GLU B CA 1
ATOM 5852 C C . GLU B 1 339 ? -18.547 -40.25 -20.406 1 83.06 339 GLU B C 1
ATOM 5854 O O . GLU B 1 339 ? -17.828 -40.938 -19.672 1 83.06 339 GLU B O 1
ATOM 5859 N N . GLY B 1 340 ? -18.344 -40.031 -21.578 1 85.5 340 GLY B N 1
ATOM 5860 C CA . GLY B 1 340 ? -17.359 -40.844 -22.281 1 85.5 340 GLY B CA 1
ATOM 5861 C C . GLY B 1 340 ? -15.953 -40.312 -22.156 1 85.5 340 GLY B C 1
ATOM 5862 O O . GLY B 1 340 ? -14.984 -41.062 -22.359 1 85.5 340 GLY B O 1
ATOM 5863 N N . LEU B 1 341 ? -15.859 -39.062 -21.859 1 92.81 341 LEU B N 1
ATOM 5864 C CA . LEU B 1 341 ? -14.531 -38.469 -21.781 1 92.81 341 LEU B CA 1
ATOM 5865 C C . LEU B 1 341 ? -14.391 -37.594 -20.547 1 92.81 341 LEU B C 1
ATOM 5867 O O . LEU B 1 341 ? -14.602 -36.375 -20.609 1 92.81 341 LEU B O 1
ATOM 5871 N N . PRO B 1 342 ? -14.023 -38.219 -19.438 1 95.31 342 PRO B N 1
ATOM 5872 C CA . PRO B 1 342 ? -13.742 -37.438 -18.234 1 95.31 342 PRO B CA 1
ATOM 5873 C C . PRO B 1 342 ? -12.617 -36.438 -18.438 1 95.31 342 PRO B C 1
ATOM 5875 O O . PRO B 1 342 ? -11.641 -36.719 -19.141 1 95.31 342 PRO B O 1
ATOM 5878 N N . VAL B 1 343 ? -12.844 -35.25 -17.891 1 97.31 343 VAL B N 1
ATOM 5879 C CA . VAL B 1 343 ? -11.852 -34.156 -18 1 97.31 343 VAL B CA 1
ATOM 5880 C C . VAL B 1 343 ? -11.531 -33.625 -16.625 1 97.31 343 VAL B C 1
ATOM 5882 O O . VAL B 1 343 ? -12.43 -33.375 -15.812 1 97.31 343 VAL B O 1
ATOM 5885 N N . SER B 1 344 ? -10.266 -33.531 -16.344 1 97.56 344 SER B N 1
ATOM 5886 C CA . SER B 1 344 ? -9.773 -32.812 -15.18 1 97.56 344 SER B CA 1
ATOM 5887 C C . SER B 1 344 ? -9.117 -31.5 -15.594 1 97.56 344 SER B C 1
ATOM 5889 O O . SER B 1 344 ? -8.43 -31.438 -16.609 1 97.56 344 SER B O 1
ATOM 5891 N N . ILE B 1 345 ? -9.391 -30.469 -14.828 1 97.88 345 ILE B N 1
ATOM 5892 C CA . ILE B 1 345 ? -8.773 -29.156 -15.031 1 97.88 345 ILE B CA 1
ATOM 5893 C C . ILE B 1 345 ? -7.91 -28.797 -13.828 1 97.88 345 ILE B C 1
ATOM 5895 O O . ILE B 1 345 ? -8.344 -28.953 -12.68 1 97.88 345 ILE B O 1
ATOM 5899 N N . PHE B 1 346 ? -6.691 -28.375 -14.133 1 97.69 346 PHE B N 1
ATOM 5900 C CA . PHE B 1 346 ? -5.863 -27.844 -13.062 1 97.69 346 PHE B CA 1
ATOM 5901 C C . PHE B 1 346 ? -5.406 -26.438 -13.375 1 97.69 346 PHE B C 1
ATOM 5903 O O . PHE B 1 346 ? -4.871 -26.172 -14.461 1 97.69 346 PHE B O 1
ATOM 5910 N N . VAL B 1 347 ? -5.602 -25.562 -12.461 1 96.56 347 VAL B N 1
ATOM 5911 C CA . VAL B 1 347 ? -5.035 -24.219 -12.492 1 96.56 347 VAL B CA 1
ATOM 5912 C C . VAL B 1 347 ? -4.34 -23.922 -11.164 1 96.56 347 VAL B C 1
ATOM 5914 O O . VAL B 1 347 ? -4.914 -24.141 -10.094 1 96.56 347 VAL B O 1
ATOM 5917 N N . SER B 1 348 ? -3.15 -23.453 -11.242 1 95.62 348 SER B N 1
ATOM 5918 C CA . SER B 1 348 ? -2.418 -23.172 -10.008 1 95.62 348 SER B CA 1
ATOM 5919 C C . SER B 1 348 ? -3.125 -22.109 -9.172 1 95.62 348 SER B C 1
ATOM 5921 O O . SER B 1 348 ? -3.211 -22.234 -7.949 1 95.62 348 SER B O 1
ATOM 5923 N N . HIS B 1 349 ? -3.605 -21.078 -9.867 1 95.25 349 HIS B N 1
ATOM 5924 C CA . HIS B 1 349 ? -4.223 -19.969 -9.156 1 95.25 349 HIS B CA 1
ATOM 5925 C C . HIS B 1 349 ? -5.602 -19.641 -9.727 1 95.25 349 HIS B C 1
ATOM 5927 O O . HIS B 1 349 ? -5.719 -19.25 -10.891 1 95.25 349 HIS B O 1
ATOM 5933 N N . LEU B 1 350 ? -6.605 -19.797 -8.914 1 96.19 350 LEU B N 1
ATOM 5934 C CA . LEU B 1 350 ? -7.938 -19.344 -9.312 1 96.19 350 LEU B CA 1
ATOM 5935 C C . LEU B 1 350 ? -8.141 -17.875 -8.969 1 96.19 350 LEU B C 1
ATOM 5937 O O . LEU B 1 350 ? -8.586 -17.547 -7.863 1 96.19 350 LEU B O 1
ATOM 5941 N N . VAL B 1 351 ? -7.918 -17.031 -9.906 1 92.94 351 VAL B N 1
ATOM 5942 C CA . VAL B 1 351 ? -7.969 -15.594 -9.695 1 92.94 351 VAL B CA 1
ATOM 5943 C C . VAL B 1 351 ? -9.422 -15.125 -9.648 1 92.94 351 VAL B C 1
ATOM 5945 O O . VAL B 1 351 ? -9.836 -14.477 -8.688 1 92.94 351 VAL B O 1
ATOM 5948 N N . ALA B 1 352 ? -10.211 -15.547 -10.648 1 94.19 352 ALA B N 1
ATOM 5949 C CA . ALA B 1 352 ? -11.641 -15.266 -10.719 1 94.19 352 ALA B CA 1
ATOM 5950 C C . ALA B 1 352 ? -11.922 -13.789 -10.477 1 94.19 352 ALA B C 1
ATOM 5952 O O . ALA B 1 352 ? -12.812 -13.445 -9.695 1 94.19 352 ALA B O 1
ATOM 5953 N N . ALA B 1 353 ? -11.094 -12.961 -10.992 1 87.94 353 ALA B N 1
ATOM 5954 C CA . ALA B 1 353 ? -11.219 -11.508 -10.93 1 87.94 353 ALA B CA 1
ATOM 5955 C C . ALA B 1 353 ? -11.32 -11.031 -9.484 1 87.94 353 ALA B C 1
ATOM 5957 O O . ALA B 1 353 ? -11.852 -9.953 -9.211 1 87.94 353 ALA B O 1
ATOM 5958 N N . TYR B 1 354 ? -11.008 -11.852 -8.578 1 89.31 354 TYR B N 1
ATOM 5959 C CA . TYR B 1 354 ? -10.977 -11.57 -7.145 1 89.31 354 TYR B CA 1
ATOM 5960 C C . TYR B 1 354 ? -12.375 -11.25 -6.629 1 89.31 354 TYR B C 1
ATOM 5962 O O . TYR B 1 354 ? -12.539 -10.438 -5.719 1 89.31 354 TYR B O 1
ATOM 5970 N N . THR B 1 355 ? -13.445 -11.867 -7.246 1 90.81 355 THR B N 1
ATOM 5971 C CA . THR B 1 355 ? -14.805 -11.57 -6.812 1 90.81 355 THR B CA 1
ATOM 5972 C C . THR B 1 355 ? -15.602 -12.867 -6.621 1 90.81 355 THR B C 1
ATOM 5974 O O . THR B 1 355 ? -15.438 -13.82 -7.383 1 90.81 355 THR B O 1
ATOM 5977 N N . PRO B 1 356 ? -16.469 -12.844 -5.648 1 92.5 356 PRO B N 1
ATOM 5978 C CA . PRO B 1 356 ? -17.328 -14.016 -5.461 1 92.5 356 PRO B CA 1
ATOM 5979 C C . PRO B 1 356 ? -18.266 -14.25 -6.645 1 92.5 356 PRO B C 1
ATOM 5981 O O . PRO B 1 356 ? -18.609 -15.398 -6.945 1 92.5 356 PRO B O 1
ATOM 5984 N N . GLU B 1 357 ? -18.656 -13.203 -7.301 1 94 357 GLU B N 1
ATOM 5985 C CA . GLU B 1 357 ? -19.547 -13.312 -8.445 1 94 357 GLU B CA 1
ATOM 5986 C C . GLU B 1 357 ? -18.922 -14.141 -9.562 1 94 357 GLU B C 1
ATOM 5988 O O . GLU B 1 357 ? -19.578 -15 -10.148 1 94 357 GLU B O 1
ATOM 5993 N N . THR B 1 358 ? -17.688 -13.883 -9.797 1 94.25 358 THR B N 1
ATOM 5994 C CA . THR B 1 358 ? -17 -14.625 -10.852 1 94.25 358 THR B CA 1
ATOM 5995 C C . THR B 1 358 ? -16.828 -16.094 -10.461 1 94.25 358 THR B C 1
ATOM 5997 O O . THR B 1 358 ? -16.922 -16.984 -11.305 1 94.25 358 THR B O 1
ATOM 6000 N N . VAL B 1 359 ? -16.625 -16.359 -9.219 1 96.62 359 VAL B N 1
ATOM 6001 C CA . VAL B 1 359 ? -16.5 -17.734 -8.742 1 96.62 359 VAL B CA 1
ATOM 6002 C C . VAL B 1 359 ? -17.828 -18.469 -8.953 1 96.62 359 VAL B C 1
ATOM 6004 O O . VAL B 1 359 ? -17.844 -19.609 -9.398 1 96.62 359 VAL B O 1
ATOM 6007 N N . THR B 1 360 ? -18.875 -17.781 -8.68 1 95.81 360 THR B N 1
ATOM 6008 C CA . THR B 1 360 ? -20.203 -18.375 -8.859 1 95.81 360 THR B CA 1
ATOM 6009 C C . THR B 1 360 ? -20.438 -18.719 -10.328 1 95.81 360 THR B C 1
ATOM 6011 O O . THR B 1 360 ? -20.984 -19.781 -10.641 1 95.81 360 THR B O 1
ATOM 6014 N N . LYS B 1 361 ? -20.047 -17.859 -11.18 1 95.94 361 LYS B N 1
ATOM 6015 C CA . LYS B 1 361 ? -20.172 -18.125 -12.609 1 95.94 361 LYS B CA 1
ATOM 6016 C C . LYS B 1 361 ? -19.344 -19.328 -13.016 1 95.94 361 LYS B C 1
ATOM 6018 O O . LYS B 1 361 ? -19.781 -20.156 -13.812 1 95.94 361 LYS B O 1
ATOM 6023 N N . ILE B 1 362 ? -18.156 -19.422 -12.477 1 96.44 362 ILE B N 1
ATOM 6024 C CA . ILE B 1 362 ? -17.281 -20.547 -12.766 1 96.44 362 ILE B CA 1
ATOM 6025 C C . ILE B 1 362 ? -17.922 -21.844 -12.273 1 96.44 362 ILE B C 1
ATOM 6027 O O . ILE B 1 362 ? -17.906 -22.859 -12.984 1 96.44 362 ILE B O 1
ATOM 6031 N N . ARG B 1 363 ? -18.5 -21.812 -11.133 1 95.75 363 ARG B N 1
ATOM 6032 C CA . ARG B 1 363 ? -19.188 -22.969 -10.57 1 95.75 363 ARG B CA 1
ATOM 6033 C C . ARG B 1 363 ? -20.328 -23.422 -11.477 1 95.75 363 ARG B C 1
ATOM 6035 O O . ARG B 1 363 ? -20.5 -24.625 -11.711 1 95.75 363 ARG B O 1
ATOM 6042 N N . LYS B 1 364 ? -21.078 -22.469 -11.922 1 95.75 364 LYS B N 1
ATOM 6043 C CA . LYS B 1 364 ? -22.203 -22.766 -12.812 1 95.75 364 LYS B CA 1
ATOM 6044 C C . LYS B 1 364 ? -21.719 -23.406 -14.109 1 95.75 364 LYS B C 1
ATOM 6046 O O . LYS B 1 364 ? -22.297 -24.391 -14.57 1 95.75 364 LYS B O 1
ATOM 6051 N N . LYS B 1 365 ? -20.703 -22.875 -14.633 1 94.88 365 LYS B N 1
ATOM 6052 C CA . LYS B 1 365 ? -20.141 -23.422 -15.859 1 94.88 365 LYS B CA 1
ATOM 6053 C C . LYS B 1 365 ? -19.594 -24.828 -15.633 1 94.88 365 LYS B C 1
ATOM 6055 O O . LYS B 1 365 ? -19.75 -25.703 -16.484 1 94.88 365 LYS B O 1
ATOM 6060 N N . LEU B 1 366 ? -18.969 -25.016 -14.539 1 94.81 366 LEU B N 1
ATOM 6061 C CA . LEU B 1 366 ? -18.438 -26.312 -14.18 1 94.81 366 LEU B CA 1
ATOM 6062 C C . LEU B 1 366 ? -19.547 -27.344 -14.062 1 94.81 366 LEU B C 1
ATOM 6064 O O . LEU B 1 366 ? -19.438 -28.469 -14.578 1 94.81 366 LEU B O 1
ATOM 6068 N N . ALA B 1 367 ? -20.578 -26.953 -13.469 1 94.62 367 ALA B N 1
ATOM 6069 C CA . ALA B 1 367 ? -21.734 -27.828 -13.328 1 94.62 367 ALA B CA 1
ATOM 6070 C C . ALA B 1 367 ? -22.312 -28.219 -14.688 1 94.62 367 ALA B C 1
ATOM 6072 O O . ALA B 1 367 ? -22.703 -29.359 -14.906 1 94.62 367 ALA B O 1
ATOM 6073 N N . ALA B 1 368 ? -22.297 -27.266 -15.562 1 93.38 368 ALA B N 1
ATOM 6074 C CA . ALA B 1 368 ? -22.844 -27.469 -16.906 1 93.38 368 ALA B CA 1
ATOM 6075 C C . ALA B 1 368 ? -22 -28.453 -17.688 1 93.38 368 ALA B C 1
ATOM 6077 O O . ALA B 1 368 ? -22.5 -29.125 -18.609 1 93.38 368 ALA B O 1
ATOM 6078 N N . LEU B 1 369 ? -20.766 -28.625 -17.328 1 94 369 LEU B N 1
ATOM 6079 C CA . LEU B 1 369 ? -19.859 -29.531 -18.031 1 94 369 LEU B CA 1
ATOM 6080 C C . LEU B 1 369 ? -20.047 -30.969 -17.547 1 94 369 LEU B C 1
ATOM 6082 O O . LEU B 1 369 ? -19.469 -31.906 -18.109 1 94 369 LEU B O 1
ATOM 6086 N N . GLY B 1 370 ? -20.859 -31.172 -16.484 1 93.81 370 GLY B N 1
ATOM 6087 C CA . GLY B 1 370 ? -21.188 -32.5 -16.031 1 93.81 370 GLY B CA 1
ATOM 6088 C C . GLY B 1 370 ? -20.281 -33 -14.93 1 93.81 370 GLY B C 1
ATOM 6089 O O . GLY B 1 370 ? -19.203 -32.438 -14.695 1 93.81 370 GLY B O 1
ATOM 6090 N N . PRO B 1 371 ? -20.641 -34.031 -14.281 1 93 371 PRO B N 1
ATOM 6091 C CA . PRO B 1 371 ? -19.953 -34.531 -13.086 1 93 371 PRO B CA 1
ATOM 6092 C C . PRO B 1 371 ? -18.578 -35.094 -13.391 1 93 371 PRO B C 1
ATOM 6094 O O . PRO B 1 371 ? -17.766 -35.312 -12.477 1 93 371 PRO B O 1
ATOM 6097 N N . THR B 1 372 ? -18.344 -35.438 -14.648 1 94.88 372 THR B N 1
ATOM 6098 C CA . THR B 1 372 ? -17.078 -36.031 -15.008 1 94.88 372 THR B CA 1
ATOM 6099 C C . THR B 1 372 ? -16 -34.969 -15.258 1 94.88 372 THR B C 1
ATOM 6101 O O . THR B 1 372 ? -14.883 -35.312 -15.641 1 94.88 372 THR B O 1
ATOM 6104 N N . CYS B 1 373 ? -16.359 -33.719 -15.07 1 96.5 373 CYS B N 1
ATOM 6105 C CA . CYS B 1 373 ? -15.398 -32.625 -15.125 1 96.5 373 CYS B CA 1
ATOM 6106 C C . CYS B 1 373 ? -15.031 -32.156 -13.727 1 96.5 373 CYS B C 1
ATOM 6108 O O . CYS B 1 373 ? -15.906 -31.734 -12.969 1 96.5 373 CYS B O 1
ATOM 6110 N N . LYS B 1 374 ? -13.773 -32.25 -13.422 1 96.44 374 LYS B N 1
ATOM 6111 C CA . LYS B 1 374 ? -13.305 -31.828 -12.102 1 96.44 374 LYS B CA 1
ATOM 6112 C C . LYS B 1 374 ? -12.297 -30.688 -12.211 1 96.44 374 LYS B C 1
ATOM 6114 O O . LYS B 1 374 ? -11.461 -30.672 -13.109 1 96.44 374 LYS B O 1
ATOM 6119 N N . LEU B 1 375 ? -12.367 -29.75 -11.281 1 97.81 375 LEU B N 1
ATOM 6120 C CA . LEU B 1 375 ? -11.461 -28.609 -11.219 1 97.81 375 LEU B CA 1
ATOM 6121 C C . LEU B 1 375 ? -10.555 -28.703 -9.992 1 97.81 375 LEU B C 1
ATOM 6123 O O . LEU B 1 375 ? -11.039 -28.844 -8.867 1 97.81 375 LEU B O 1
ATOM 6127 N N . TYR B 1 376 ? -9.289 -28.688 -10.25 1 97.44 376 TYR B N 1
ATOM 6128 C CA . TYR B 1 376 ? -8.289 -28.625 -9.195 1 97.44 376 TYR B CA 1
ATOM 6129 C C . TYR B 1 376 ? -7.605 -27.266 -9.18 1 97.44 376 TYR B C 1
ATOM 6131 O O . TYR B 1 376 ? -7.309 -26.688 -10.234 1 97.44 376 TYR B O 1
ATOM 6139 N N . THR B 1 377 ? -7.387 -26.719 -8.016 1 97.38 377 THR B N 1
ATOM 6140 C CA . THR B 1 377 ? -6.633 -25.484 -7.832 1 97.38 377 THR B CA 1
ATOM 6141 C C . THR B 1 377 ? -5.965 -25.453 -6.457 1 97.38 377 THR B C 1
ATOM 6143 O O . THR B 1 377 ? -5.945 -26.469 -5.754 1 97.38 377 THR B O 1
ATOM 6146 N N . THR B 1 378 ? -5.316 -24.344 -6.121 1 96.25 378 THR B N 1
ATOM 6147 C CA . THR B 1 378 ? -4.645 -24.234 -4.832 1 96.25 378 THR B CA 1
ATOM 6148 C C . THR B 1 378 ? -5.32 -23.172 -3.967 1 96.25 378 THR B C 1
ATOM 6150 O O . THR B 1 378 ? -6.199 -22.453 -4.434 1 96.25 378 THR B O 1
ATOM 6153 N N . ASP B 1 379 ? -4.891 -23.141 -2.701 1 94.75 379 ASP B N 1
ATOM 6154 C CA . ASP B 1 379 ? -5.434 -22.125 -1.799 1 94.75 379 ASP B CA 1
ATOM 6155 C C . ASP B 1 379 ? -4.574 -20.875 -1.804 1 94.75 379 ASP B C 1
ATOM 6157 O O . ASP B 1 379 ? -4.48 -20.172 -0.791 1 94.75 379 ASP B O 1
ATOM 6161 N N . SER B 1 380 ? -3.92 -20.578 -2.904 1 94.56 380 SER B N 1
ATOM 6162 C CA . SER B 1 380 ? -3.059 -19.406 -3.035 1 94.56 380 SER B CA 1
ATOM 6163 C C . SER B 1 380 ? -3.859 -18.109 -2.918 1 94.56 380 SER B C 1
ATOM 6165 O O . SER B 1 380 ? -3.32 -17.078 -2.52 1 94.56 380 SER B O 1
ATOM 6167 N N . ILE B 1 381 ? -5.121 -18.156 -3.314 1 94.56 381 ILE B N 1
ATOM 6168 C CA . ILE B 1 381 ? -6.02 -17.016 -3.229 1 94.56 381 ILE B CA 1
ATOM 6169 C C . ILE B 1 381 ? -7.273 -17.391 -2.447 1 94.56 381 ILE B C 1
ATOM 6171 O O . ILE B 1 381 ? -8.336 -17.609 -3.035 1 94.56 381 ILE B O 1
ATOM 6175 N N . PRO B 1 382 ? -7.16 -17.344 -1.156 1 92.44 382 PRO B N 1
ATOM 6176 C CA . PRO B 1 382 ? -8.273 -17.797 -0.317 1 92.44 382 PRO B CA 1
ATOM 6177 C C . PRO B 1 382 ? -9.562 -17.016 -0.586 1 92.44 382 PRO B C 1
ATOM 6179 O O . PRO B 1 382 ? -10.656 -17.562 -0.452 1 92.44 382 PRO B O 1
ATOM 6182 N N . LEU B 1 383 ? -9.43 -15.781 -0.96 1 90.38 383 LEU B N 1
ATOM 6183 C CA . LEU B 1 383 ? -10.594 -14.953 -1.248 1 90.38 383 LEU B CA 1
ATOM 6184 C C . LEU B 1 383 ? -11.531 -15.648 -2.221 1 90.38 383 LEU B C 1
ATOM 6186 O O . LEU B 1 383 ? -12.758 -15.578 -2.068 1 90.38 383 LEU B O 1
ATOM 6190 N N . THR B 1 384 ? -11.023 -16.375 -3.189 1 94.44 384 THR B N 1
ATOM 6191 C CA . THR B 1 384 ? -11.836 -17.031 -4.215 1 94.44 384 THR B CA 1
ATOM 6192 C C . THR B 1 384 ? -11.992 -18.516 -3.926 1 94.44 384 THR B C 1
ATOM 6194 O O . THR B 1 384 ? -13.062 -19.094 -4.117 1 94.44 384 THR B O 1
ATOM 6197 N N . THR B 1 385 ? -11.023 -19.109 -3.363 1 95.62 385 THR B N 1
ATOM 6198 C CA . THR B 1 385 ? -11.008 -20.578 -3.295 1 95.62 385 THR B CA 1
ATOM 6199 C C . THR B 1 385 ? -11.812 -21.062 -2.096 1 95.62 385 THR B C 1
ATOM 6201 O O . THR B 1 385 ? -12.289 -22.203 -2.08 1 95.62 385 THR B O 1
ATOM 6204 N N . LYS B 1 386 ? -11.984 -20.219 -1.106 1 93.25 386 LYS B N 1
ATOM 6205 C CA . LYS B 1 386 ? -12.797 -20.625 0.042 1 93.25 386 LYS B CA 1
ATOM 6206 C C . LYS B 1 386 ? -14.242 -20.859 -0.364 1 93.25 386 LYS B C 1
ATOM 6208 O O . LYS B 1 386 ? -14.93 -21.703 0.228 1 93.25 386 LYS B O 1
ATOM 6213 N N . ILE B 1 387 ? -14.641 -20.203 -1.399 1 93.31 387 ILE B N 1
ATOM 6214 C CA . ILE B 1 387 ? -16.016 -20.297 -1.888 1 93.31 387 ILE B CA 1
ATOM 6215 C C . ILE B 1 387 ? -16.219 -21.625 -2.598 1 93.31 387 ILE B C 1
ATOM 6217 O O . ILE B 1 387 ? -17.344 -22.094 -2.752 1 93.31 387 ILE B O 1
ATOM 6221 N N . LEU B 1 388 ? -15.164 -22.312 -3.006 1 93.88 388 LEU B N 1
ATOM 6222 C CA . LEU B 1 388 ? -15.234 -23.547 -3.758 1 93.88 388 LEU B CA 1
ATOM 622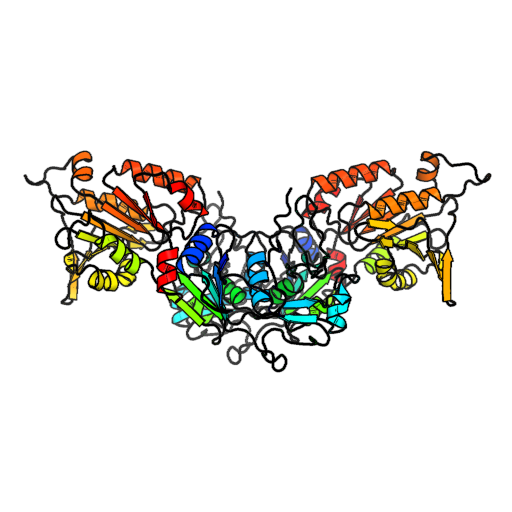3 C C . LEU B 1 388 ? -15.148 -24.75 -2.822 1 93.88 388 LEU B C 1
ATOM 6225 O O . LEU B 1 388 ? -15.32 -25.891 -3.258 1 93.88 388 LEU B O 1
ATOM 6229 N N . GLU B 1 389 ? -14.961 -24.516 -1.595 1 88.94 389 GLU B N 1
ATOM 6230 C CA . GLU B 1 389 ? -14.633 -25.609 -0.672 1 88.94 389 GLU B CA 1
ATOM 6231 C C . GLU B 1 389 ? -15.773 -26.625 -0.586 1 88.94 389 GLU B C 1
ATOM 6233 O O . GLU B 1 389 ? -15.531 -27.812 -0.372 1 88.94 389 GLU B O 1
ATOM 6238 N N . ASP B 1 390 ? -16.938 -26.234 -0.866 1 91.31 390 ASP B N 1
ATOM 6239 C CA . ASP B 1 390 ? -18.078 -27.141 -0.743 1 91.31 390 ASP B CA 1
ATOM 6240 C C . ASP B 1 390 ? -18.5 -27.688 -2.107 1 91.31 390 ASP B C 1
ATOM 6242 O O . ASP B 1 390 ? -19.438 -28.469 -2.205 1 91.31 390 ASP B O 1
ATOM 6246 N N . ASP B 1 391 ? -17.812 -27.328 -3.109 1 94.44 391 ASP B N 1
ATOM 6247 C CA . ASP B 1 391 ? -18.172 -27.781 -4.449 1 94.44 391 ASP B CA 1
ATOM 6248 C C . ASP B 1 391 ? -17.641 -29.188 -4.699 1 94.44 391 ASP B C 1
ATOM 6250 O O . ASP B 1 391 ? -16.453 -29.453 -4.57 1 94.44 391 ASP B O 1
ATOM 6254 N N . ARG B 1 392 ? -18.5 -30.094 -5.125 1 94 392 ARG B N 1
ATOM 6255 C CA . ARG B 1 392 ? -18.156 -31.5 -5.32 1 94 392 ARG B CA 1
ATOM 6256 C C . ARG B 1 392 ? -17.25 -31.672 -6.547 1 94 392 ARG B C 1
ATOM 6258 O O . ARG B 1 392 ? -16.562 -32.688 -6.672 1 94 392 ARG B O 1
ATOM 6265 N N . GLN B 1 393 ? -17.297 -30.766 -7.465 1 96.31 393 GLN B N 1
ATOM 6266 C CA . GLN B 1 393 ? -16.516 -30.875 -8.695 1 96.31 393 GLN B CA 1
ATOM 6267 C C . GLN B 1 393 ? -15.195 -30.125 -8.586 1 96.31 393 GLN B C 1
ATOM 6269 O O . GLN B 1 393 ? -14.398 -30.109 -9.516 1 96.31 393 GLN B O 1
ATOM 6274 N N . ALA B 1 394 ? -14.969 -29.5 -7.457 1 97.25 394 ALA B N 1
ATOM 6275 C CA . ALA B 1 394 ? -13.742 -28.719 -7.277 1 97.25 394 ALA B CA 1
ATOM 6276 C C . ALA B 1 394 ? -12.961 -29.203 -6.055 1 97.25 394 ALA B C 1
ATOM 6278 O O . ALA B 1 394 ? -13.562 -29.609 -5.051 1 97.25 394 ALA B O 1
ATOM 6279 N N . GLU B 1 395 ? -11.75 -29.219 -6.188 1 96.62 395 GLU B N 1
ATOM 6280 C CA . GLU B 1 395 ? -10.859 -29.547 -5.082 1 96.62 395 GLU B CA 1
ATOM 6281 C C . GLU B 1 395 ? -9.758 -28.5 -4.934 1 96.62 395 GLU B C 1
ATOM 6283 O O . GLU B 1 395 ? -9.055 -28.188 -5.898 1 96.62 395 GLU B O 1
ATOM 6288 N N . VAL B 1 396 ? -9.625 -27.953 -3.744 1 96.31 396 VAL B N 1
ATOM 6289 C CA . VAL B 1 396 ? -8.594 -26.969 -3.426 1 96.31 396 VAL B CA 1
ATOM 6290 C C . VAL B 1 396 ? -7.445 -27.641 -2.676 1 96.31 396 VAL B C 1
ATOM 6292 O O . VAL B 1 396 ? -7.629 -28.125 -1.556 1 96.31 396 VAL B O 1
ATOM 6295 N N . LEU B 1 397 ? -6.305 -27.656 -3.326 1 94.5 397 LEU B N 1
ATOM 6296 C CA . LEU B 1 397 ? -5.117 -28.281 -2.734 1 94.5 397 LEU B CA 1
ATOM 6297 C C . LEU B 1 397 ? -4.375 -27.281 -1.853 1 94.5 397 LEU B C 1
ATOM 6299 O O . LEU B 1 397 ? -4.172 -26.125 -2.246 1 94.5 397 LEU B O 1
ATOM 6303 N N . PRO B 1 398 ? -4.012 -27.688 -0.654 1 91.88 398 PRO B N 1
ATOM 6304 C CA . PRO B 1 398 ? -3.26 -26.797 0.227 1 91.88 398 PRO B CA 1
ATOM 6305 C C . PRO B 1 398 ? -1.827 -26.562 -0.249 1 91.88 398 PRO B C 1
ATOM 6307 O O . PRO B 1 398 ? -1.136 -27.516 -0.619 1 91.88 398 PRO B O 1
ATOM 6310 N N . LEU B 1 399 ? -1.383 -25.359 -0.159 1 92.81 399 LEU B N 1
ATOM 6311 C CA . LEU B 1 399 ? -0.019 -25.016 -0.542 1 92.81 399 LEU B CA 1
ATOM 6312 C C . LEU B 1 399 ? 0.966 -25.391 0.562 1 92.81 399 LEU B C 1
ATOM 6314 O O . LEU B 1 399 ? 2.176 -25.438 0.327 1 92.81 399 LEU B O 1
ATOM 6318 N N . ALA B 1 400 ? 0.454 -25.609 1.746 1 88.38 400 ALA B N 1
ATOM 6319 C CA . ALA B 1 400 ? 1.313 -25.891 2.891 1 88.38 400 ALA B CA 1
ATOM 6320 C C . ALA B 1 400 ? 2.26 -27.047 2.586 1 88.38 400 ALA B C 1
ATOM 6322 O O . ALA B 1 400 ? 3.449 -26.984 2.904 1 88.38 400 ALA B O 1
ATOM 6323 N N . ASP B 1 401 ? 1.725 -28.109 1.953 1 87.06 401 ASP B N 1
ATOM 6324 C CA . ASP B 1 401 ? 2.549 -29.266 1.618 1 87.06 401 ASP B CA 1
ATOM 6325 C C . ASP B 1 401 ? 3.621 -28.906 0.594 1 87.06 401 ASP B C 1
ATOM 6327 O O . ASP B 1 401 ? 4.746 -29.391 0.661 1 87.06 401 ASP B O 1
ATOM 6331 N N . PHE B 1 402 ? 3.26 -28.094 -0.279 1 90.81 402 PHE B N 1
ATOM 6332 C CA . PHE B 1 402 ? 4.188 -27.609 -1.292 1 90.81 402 PHE B CA 1
ATOM 6333 C C . PHE B 1 402 ? 5.305 -26.797 -0.655 1 90.81 402 PHE B C 1
ATOM 6335 O O . PHE B 1 402 ? 6.48 -26.984 -0.982 1 90.81 402 PHE B O 1
ATOM 6342 N N . PHE B 1 403 ? 4.949 -25.906 0.268 1 88.81 403 PHE B N 1
ATOM 6343 C CA . PHE B 1 403 ? 5.926 -25.062 0.935 1 88.81 403 PHE B CA 1
ATOM 6344 C C . PHE B 1 403 ? 6.879 -25.891 1.785 1 88.81 403 PHE B C 1
ATOM 6346 O O . PHE B 1 403 ? 8.07 -25.578 1.871 1 88.81 403 PHE B O 1
ATOM 6353 N N . LEU B 1 404 ? 6.402 -26.938 2.361 1 82.75 404 LEU B N 1
ATOM 6354 C CA . LEU B 1 404 ? 7.23 -27.797 3.201 1 82.75 404 LEU B CA 1
ATOM 6355 C C . LEU B 1 404 ? 8.352 -28.438 2.391 1 82.75 404 LEU B C 1
ATOM 6357 O O . LEU B 1 404 ? 9.461 -28.625 2.9 1 82.75 404 LEU B O 1
ATOM 6361 N N . GLU B 1 405 ? 8.086 -28.703 1.217 1 81.38 405 GLU B N 1
ATOM 6362 C CA . GLU B 1 405 ? 9.062 -29.328 0.344 1 81.38 405 GLU B CA 1
ATOM 6363 C C . GLU B 1 405 ? 10.195 -28.375 -0.017 1 81.38 405 GLU B C 1
ATOM 6365 O O . GLU B 1 405 ? 11.336 -28.781 -0.202 1 81.38 405 GLU B O 1
ATOM 6370 N N . TYR B 1 406 ? 9.898 -27.094 -0.016 1 80.19 406 TYR B N 1
ATOM 6371 C CA . TYR B 1 406 ? 10.875 -26.172 -0.604 1 80.19 406 TYR B CA 1
ATOM 6372 C C . TYR B 1 406 ? 11.469 -25.25 0.455 1 80.19 406 TYR B C 1
ATOM 6374 O O . TYR B 1 406 ? 12.516 -24.641 0.238 1 80.19 406 TYR B O 1
ATOM 6382 N N . LEU B 1 407 ? 10.812 -25.016 1.54 1 77.81 407 LEU B N 1
ATOM 6383 C CA . LEU B 1 407 ? 11.273 -24.062 2.543 1 77.81 407 LEU B CA 1
ATOM 6384 C C . LEU B 1 407 ? 12.148 -24.75 3.586 1 77.81 407 LEU B C 1
ATOM 6386 O O . LEU B 1 407 ? 12.781 -24.078 4.41 1 77.81 407 LEU B O 1
ATOM 6390 N N . ARG B 1 408 ? 12.359 -26.109 3.611 1 61.19 408 ARG B N 1
ATOM 6391 C CA . ARG B 1 408 ? 13.273 -26.781 4.527 1 61.19 408 ARG B CA 1
ATOM 6392 C C . ARG B 1 408 ? 14.727 -26.547 4.125 1 61.19 408 ARG B C 1
ATOM 6394 O O . ARG B 1 408 ? 15.039 -26.422 2.939 1 61.19 408 ARG B O 1
#

InterPro domains:
  IPR000836 Phosphoribosyltransferase domain [cd06223] (251-321)
  IPR029057 Phosphoribosyltransferase-like [G3DSA:3.40.50.2020] (213-389)
  IPR029057 Phosphoribosyltransferase-like [SSF53271] (249-321)

pLDDT: mean 80.33, std 19.17, range [16.47, 98.38]

Nearest PDB structures (foldseek):
  4p82-assembly1_A-2  TM=5.723E-01  e=1.739E-03  Bacillus subtilis subsp. subtilis str. 168
  5xtk-assembly1_A  TM=4.737E-01  e=2.439E-03  Yersinia pestis
  4jit-assembly1_C  TM=3.975E-01  e=6.013E-03  Escherichia coli str. K-12 substr. MDS42
  4hv4-assembly2_B  TM=3.135E-01  e=2.945E-01  Yersinia pestis CO92
  8ewa-assembly1_B  TM=3.908E-01  e=1.077E+00  Pseudomonas aeruginosa

Radius of gyration: 31.72 Å; Cα contacts (8 Å, |Δi|>4): 1655; chains: 2; bounding box: 54×92×78 Å